Protein AF-A0A7V5NXI7-F1 (afdb_monomer_lite)

Foldseek 3Di:
DEFPLQLLQVLLVLLVVVLCVVPPPDDDDQQWQQQALPADPVRHDHVLVVSLVVLVVCLVCVVVPVVSVVVSCVSCPPYLCNPPDPSVSSLVLSVLSVVVSVVLVVVLVVLVVVLVVVVVPDDPVVVVNQQSVLVNVCSGGPRNVLSCVLLSNHPPPVDLRQKAFEAEAAPVNVVVVVVPVPPDPPPVCCVVPTDIDHLLVCLWCQPAQFWHADPLWIFGWFFFQCDQDDDSPDPDLGDFFKKKWKAAPAFGAIDIGGPDDLVPDADPPPRHSRIPMATAGAGSYIYTQRHDDIHNDPPDTDTFDADFKRKHDPFFWFAFLFLLFWIKGKDLWIKTKRKTCANQNQRKKAQSQAGGMHHADVVQHHDPCLVDFHFRSDDDPVSDTGPCNVPVVRIDGSYMHMDMFTEIKMKIWGAFPVSATAAQQQLQLLLLQLLLVLLCVVVVHDSLQKDWDWTWGDDPPGIHTMIMITGPDGSYSCRNLCCQVCVPSSSVSSLVLLCFPVNDQWDDPSHRDDPVCVSCSVSTGSVSNNVRCVRRVVNVSNPNDPLQCLVHPQKDFRRHQVVVVLVVVCSVQVFQEKEFEQEDADPPFALVQQPVLVVCLVSQVVVGAYEYEYEPVRLVPDDLNNLVSVVVQPPRHNYFYKYAPDQPVQATPNQKGWGMKTWHDPDQKIKIKTKIWNAVQLSGSHNNPSRHSPRTIIIDIDMDGNVRCDPPCVRIDTDDPCSSPPADVPDDDDDDDCQQPDDPVCNVVSVVVSCCVPPVPVVPPPD

Organism: NCBI:txid287478

Secondary structure (DSSP, 8-state):
---HHHHHHHHHHHHHHHHHHHHTTSSPPP-BHHHHHSPPTTSPPPHHHHHHHHHHHHHHTGGG-HHHHHHHHHHHTTSTTTTS-HHHHHHHHHHHHHHHHHHHHHHHHHHHHHHHHHHHS-GGGHHHHHHHHHHHHHHHSSBHHHHHHHTTSS-STTS-TTEEEEE---HHHHHHHHH-TTS-S-TTTGGGGS-EEEHHHHHHHSSTT-EEEETTEEEEEEEE---SSS-TT----PPP--EEEEEETTT--EEEEES--GGG---TTT----EEEEEEE--S-EEE-TTS--B---SS---PPP-PPEEE--PPPEE-SSTTTEEEEEEEEEEEEEEE--TTSS-EEEETTT-BEEE--TTSPPPGGGTS--B-SS--TT-PBPGGGS-GGGEEEEEEEEEEEEEEEEEEEEB-TTS-B---HHHHHHHHHHHHHHHHHHHT--GGGEEEEEEEEEETTEEEEEEEEEESSTT--SSGGGGGSSHHHHHHHHHHHHH-TT--SS--TTTT--TGGGGGGGG--HHHHHHHHHHTTHHHHHSPPGGG-TTGGG-EEE-S-HHHHHHHHHHHHT--EEEEEE----TT--GGGSHHHHHHHHHHHTT-EEEEEEEHHHHTT--HHHHHHHHTTTT-TTEEEEEES-GGGGBPSTT-EEEEEEEEEETTEEEEEEEEES-SGGGSSSTTTT--SSS-EEEEEEEEEGGG---TTTTEEEPPHHHH----TT------SSTT-S-GGGHHHHHHHHHHHH-TTGGGTT-

InterPro domains:
  IPR018973 MrfA-like Zn-binding domain [PF09369] (432-512)

Structure (mmCIF, N/CA/C/O backbone):
data_AF-A0A7V5NXI7-F1
#
_entry.id   AF-A0A7V5NXI7-F1
#
loop_
_atom_site.group_PDB
_atom_site.id
_atom_site.type_symbol
_atom_site.label_atom_id
_atom_site.label_alt_id
_atom_site.label_comp_id
_atom_site.label_asym_id
_atom_site.label_entity_id
_atom_site.label_seq_id
_atom_site.pdbx_PDB_ins_code
_atom_site.Cartn_x
_atom_site.Cartn_y
_atom_site.Cartn_z
_atom_site.occupancy
_atom_site.B_iso_or_equiv
_atom_site.auth_seq_id
_atom_site.auth_comp_id
_atom_site.auth_asym_id
_atom_site.auth_atom_id
_atom_site.pdbx_PDB_model_num
ATOM 1 N N . MET A 1 1 ? -18.421 13.833 -3.393 1.00 60.31 1 MET A N 1
ATOM 2 C CA . MET A 1 1 ? -17.112 13.139 -3.514 1.00 60.31 1 MET A CA 1
ATOM 3 C C . MET A 1 1 ? -16.851 12.331 -2.242 1.00 60.31 1 MET A C 1
ATOM 5 O O . MET A 1 1 ? -16.930 12.911 -1.161 1.00 60.31 1 MET A O 1
ATOM 9 N N . ASN A 1 2 ? -16.578 11.024 -2.355 1.00 71.62 2 ASN A N 1
ATOM 10 C CA . ASN A 1 2 ? -16.593 10.089 -1.209 1.00 71.62 2 ASN A CA 1
ATOM 11 C C . ASN A 1 2 ? -15.215 9.820 -0.570 1.00 71.62 2 ASN A C 1
ATOM 13 O O . ASN A 1 2 ? -15.141 9.199 0.485 1.00 71.62 2 ASN A O 1
ATOM 17 N N . SER A 1 3 ? -14.119 10.310 -1.160 1.00 82.69 3 SER A N 1
ATOM 18 C CA . SER A 1 3 ? -12.773 10.157 -0.593 1.00 82.69 3 SER A CA 1
ATOM 19 C C . SER A 1 3 ? -12.417 11.316 0.342 1.00 82.69 3 SER A C 1
ATOM 21 O O . SER A 1 3 ? -12.183 12.439 -0.103 1.00 82.69 3 SER A O 1
ATOM 23 N N . ALA A 1 4 ? -12.333 11.038 1.647 1.00 83.06 4 ALA A N 1
ATOM 24 C CA . ALA A 1 4 ? -11.849 12.006 2.634 1.00 83.06 4 ALA A CA 1
ATOM 25 C C . ALA A 1 4 ? -10.380 12.429 2.400 1.00 83.06 4 ALA A C 1
ATOM 27 O O . ALA A 1 4 ? -10.114 13.629 2.494 1.00 83.06 4 ALA A O 1
ATOM 28 N N . PRO A 1 5 ? -9.436 11.515 2.069 1.00 86.06 5 PRO A N 1
ATOM 29 C CA . PRO A 1 5 ? -8.052 11.891 1.772 1.00 86.06 5 PRO A CA 1
ATOM 30 C C . PRO A 1 5 ? -7.919 12.927 0.654 1.00 86.06 5 PRO A C 1
ATOM 32 O O . PRO A 1 5 ? -7.167 13.886 0.806 1.00 86.06 5 PRO A O 1
ATOM 35 N N . ILE A 1 6 ? -8.677 12.788 -0.439 1.00 88.06 6 ILE A N 1
ATOM 36 C CA . ILE A 1 6 ? -8.601 13.737 -1.559 1.00 88.06 6 ILE A CA 1
ATOM 37 C C . ILE A 1 6 ? -9.054 15.135 -1.111 1.00 88.06 6 ILE A C 1
ATOM 39 O O . ILE A 1 6 ? -8.330 16.102 -1.341 1.00 88.06 6 ILE A O 1
ATOM 43 N N . VAL A 1 7 ? -10.195 15.256 -0.414 1.00 89.94 7 VAL A N 1
ATOM 44 C CA . VAL A 1 7 ? -10.664 16.566 0.090 1.00 89.94 7 VAL A CA 1
ATOM 45 C C . VAL A 1 7 ? -9.634 17.178 1.038 1.00 89.94 7 VAL A C 1
ATOM 47 O O . VAL A 1 7 ? -9.298 18.353 0.905 1.00 89.94 7 VAL A O 1
ATOM 50 N N . GLN A 1 8 ? -9.100 16.378 1.967 1.00 92.00 8 GLN A N 1
ATOM 51 C CA . GLN A 1 8 ? -8.109 16.845 2.933 1.00 92.00 8 GLN A CA 1
ATOM 52 C C . GLN A 1 8 ? -6.847 17.368 2.240 1.00 92.00 8 GLN A C 1
ATOM 54 O O . GLN A 1 8 ? -6.354 18.421 2.618 1.00 92.00 8 GLN A O 1
ATOM 59 N N . ARG A 1 9 ? -6.360 16.717 1.179 1.00 91.94 9 ARG A N 1
ATOM 60 C CA . ARG A 1 9 ? -5.198 17.203 0.414 1.00 91.94 9 ARG A CA 1
ATOM 61 C C . ARG A 1 9 ? -5.457 18.536 -0.280 1.00 91.94 9 ARG A C 1
ATOM 63 O O . ARG A 1 9 ? -4.569 19.382 -0.317 1.00 91.94 9 ARG A O 1
ATOM 70 N N . HIS A 1 10 ? -6.661 18.759 -0.807 1.00 92.38 10 HIS A N 1
ATOM 71 C CA . HIS A 1 10 ? -7.020 20.070 -1.355 1.00 92.38 10 HIS A CA 1
ATOM 72 C C . HIS A 1 10 ? -7.060 21.149 -0.266 1.00 92.38 10 HIS A C 1
ATOM 74 O O . HIS A 1 10 ? -6.598 22.263 -0.501 1.00 92.38 10 HIS A O 1
ATOM 80 N N . ILE A 1 11 ? -7.534 20.809 0.936 1.00 94.38 11 ILE A N 1
ATOM 81 C CA . ILE A 1 11 ? -7.480 21.705 2.099 1.00 94.38 11 ILE A CA 1
ATOM 82 C C . ILE A 1 11 ? -6.026 21.979 2.506 1.00 94.38 11 ILE A C 1
ATOM 84 O O . ILE A 1 11 ? -5.666 23.136 2.692 1.00 94.38 11 ILE A O 1
ATOM 88 N N . ASN A 1 12 ? -5.168 20.956 2.571 1.00 95.25 12 ASN A N 1
ATOM 89 C CA . ASN A 1 12 ? -3.738 21.110 2.853 1.00 95.25 12 ASN A CA 1
ATOM 90 C C . ASN A 1 12 ? -3.070 22.041 1.829 1.00 95.25 12 ASN A C 1
ATOM 92 O O . ASN A 1 12 ? -2.299 22.920 2.201 1.00 95.25 12 ASN A O 1
ATOM 96 N N . SER A 1 13 ? -3.401 21.882 0.543 1.00 93.81 13 SER A N 1
ATOM 97 C CA . SER A 1 13 ? -2.908 22.747 -0.532 1.00 93.81 13 SER A CA 1
ATOM 98 C C . SER A 1 13 ? -3.361 24.196 -0.362 1.00 93.81 13 SER A C 1
ATOM 100 O O . SER A 1 13 ? -2.557 25.100 -0.578 1.00 93.81 13 SER A O 1
ATOM 102 N N . LEU A 1 14 ? -4.623 24.424 0.022 1.00 94.31 14 LEU A N 1
ATOM 103 C CA . LEU A 1 14 ? -5.134 25.762 0.319 1.00 94.31 14 LEU A CA 1
ATOM 104 C C . LEU A 1 14 ? -4.359 26.376 1.491 1.00 94.31 14 LEU A C 1
ATOM 106 O O . LEU A 1 14 ? -3.807 27.461 1.338 1.00 94.31 14 LEU A O 1
ATOM 110 N N . LEU A 1 15 ? -4.236 25.652 2.607 1.00 94.25 15 LEU A N 1
ATOM 111 C CA . LEU A 1 15 ? -3.507 26.100 3.798 1.00 94.25 15 LEU A CA 1
ATOM 112 C C . LEU A 1 15 ? -2.055 26.463 3.480 1.00 94.25 15 LEU A C 1
ATOM 114 O O . LEU A 1 15 ? -1.596 27.540 3.849 1.00 94.25 15 LEU A O 1
ATOM 118 N N . LEU A 1 16 ? -1.346 25.597 2.752 1.00 92.75 16 LEU A N 1
ATOM 119 C CA . LEU A 1 16 ? 0.041 25.836 2.360 1.00 92.75 16 LEU A CA 1
ATOM 120 C C . LEU A 1 16 ? 0.169 27.055 1.437 1.00 92.75 16 LEU A C 1
ATOM 122 O O . LEU A 1 16 ? 1.094 27.848 1.593 1.00 92.75 16 LEU A O 1
ATOM 126 N N . SER A 1 17 ? -0.773 27.234 0.506 1.00 90.75 17 SER A N 1
ATOM 127 C CA . SER A 1 17 ? -0.785 28.400 -0.383 1.00 90.75 17 SER A CA 1
ATOM 128 C C . SER A 1 17 ? -1.027 29.710 0.370 1.00 90.75 17 SER A C 1
ATOM 130 O O . SER A 1 17 ? -0.357 30.700 0.085 1.00 90.75 17 SER A O 1
ATOM 132 N N . THR A 1 18 ? -1.928 29.709 1.359 1.00 90.38 18 THR A N 1
ATOM 133 C CA . THR A 1 18 ? -2.199 30.872 2.212 1.00 90.38 18 THR A CA 1
ATOM 134 C C . THR A 1 18 ? -0.989 31.199 3.079 1.00 90.38 18 THR A C 1
ATOM 136 O O . THR A 1 18 ? -0.551 32.342 3.095 1.00 90.38 18 THR A O 1
ATOM 139 N N . PHE A 1 19 ? -0.383 30.193 3.713 1.00 89.94 19 PHE A N 1
ATOM 140 C CA . PHE A 1 19 ? 0.836 30.378 4.498 1.00 89.94 19 PHE A CA 1
ATOM 141 C C . PHE A 1 19 ? 1.984 30.963 3.670 1.00 89.94 19 PHE A C 1
ATOM 143 O O . PHE A 1 19 ? 2.646 31.901 4.108 1.00 89.94 19 PHE A O 1
ATOM 150 N N . PHE A 1 20 ? 2.214 30.445 2.458 1.00 88.00 20 PHE A N 1
ATOM 151 C CA . PHE A 1 20 ? 3.233 31.012 1.580 1.00 88.00 20 PHE A CA 1
ATOM 152 C C . PHE A 1 20 ? 2.898 32.449 1.183 1.00 88.00 20 PHE A C 1
ATOM 154 O O . PHE A 1 20 ? 3.796 33.278 1.185 1.00 88.00 20 PHE A O 1
ATOM 161 N N . ALA A 1 21 ? 1.638 32.782 0.897 1.00 84.62 21 ALA A N 1
ATOM 162 C CA . ALA A 1 21 ? 1.261 34.165 0.611 1.00 84.62 21 ALA A CA 1
ATOM 163 C C . ALA A 1 21 ? 1.558 35.116 1.790 1.00 84.62 21 ALA A C 1
ATOM 165 O O . ALA A 1 21 ? 2.039 36.223 1.553 1.00 84.62 21 ALA A O 1
ATOM 166 N N . ASP A 1 22 ? 1.336 34.666 3.030 1.00 77.94 22 ASP A N 1
ATOM 167 C CA . ASP A 1 22 ? 1.580 35.445 4.251 1.00 77.94 22 ASP A CA 1
ATOM 168 C C . ASP A 1 22 ? 3.081 35.603 4.576 1.00 77.94 22 ASP A C 1
ATOM 170 O O . ASP A 1 22 ? 3.502 36.661 5.039 1.00 77.94 22 ASP A O 1
ATOM 174 N N . GLU A 1 23 ? 3.912 34.580 4.330 1.00 73.56 23 GLU A N 1
ATOM 175 C CA . GLU A 1 23 ? 5.368 34.652 4.564 1.00 73.56 23 GLU A CA 1
ATOM 176 C C . GLU A 1 23 ? 6.140 35.420 3.474 1.00 73.56 23 GLU A C 1
ATOM 178 O O . GLU A 1 23 ? 7.258 35.877 3.721 1.00 73.56 23 GLU A O 1
ATOM 183 N N . LEU A 1 24 ? 5.597 35.546 2.258 1.00 61.09 24 LEU A N 1
ATOM 184 C CA . LEU A 1 24 ? 6.344 35.962 1.060 1.00 61.09 24 LEU A CA 1
ATOM 185 C C . LEU A 1 24 ? 6.370 37.476 0.784 1.00 61.09 24 LEU A C 1
ATOM 187 O O . LEU A 1 24 ? 6.467 37.889 -0.374 1.00 61.09 24 LEU A O 1
ATOM 191 N N . SER A 1 25 ? 6.360 38.331 1.809 1.00 55.41 25 SER A N 1
ATOM 192 C CA . SER A 1 25 ? 6.561 39.771 1.586 1.00 55.41 25 SER A CA 1
ATOM 193 C C . SER A 1 25 ? 8.012 40.149 1.252 1.00 55.41 25 SER A C 1
ATOM 195 O O . SER A 1 25 ? 8.234 41.226 0.703 1.00 55.41 25 SER A O 1
ATOM 197 N N . GLU A 1 26 ? 9.006 39.290 1.518 1.00 50.06 26 GLU A N 1
ATOM 198 C CA . GLU A 1 26 ? 10.421 39.613 1.296 1.00 50.06 26 GLU A CA 1
ATOM 199 C C . GLU A 1 26 ? 11.259 38.368 0.885 1.00 50.06 26 GLU A C 1
ATOM 201 O O . GLU A 1 26 ? 11.356 37.405 1.635 1.00 50.06 26 GLU A O 1
ATOM 206 N N . HIS A 1 27 ? 11.954 38.442 -0.266 1.00 53.38 27 HIS A N 1
ATOM 207 C CA . HIS A 1 27 ? 13.027 37.546 -0.783 1.00 53.38 27 HIS A CA 1
ATOM 208 C C . HIS A 1 27 ? 12.652 36.326 -1.660 1.00 53.38 27 HIS A C 1
ATOM 210 O O . HIS A 1 27 ? 11.564 35.760 -1.607 1.00 53.38 27 HIS A O 1
ATOM 216 N N . SER A 1 28 ? 13.604 35.932 -2.529 1.00 56.75 28 SER A N 1
ATOM 217 C CA . SER A 1 28 ? 13.435 34.870 -3.531 1.00 56.75 28 SER A CA 1
ATOM 218 C C . SER A 1 28 ? 13.247 33.497 -2.880 1.00 56.75 28 SER A C 1
ATOM 220 O O . SER A 1 28 ? 14.120 33.000 -2.167 1.00 56.75 28 SER A O 1
ATOM 222 N N . PHE A 1 29 ? 12.120 32.866 -3.176 1.00 66.88 29 PHE A N 1
ATOM 223 C CA . PHE A 1 29 ? 11.694 31.602 -2.598 1.00 66.88 29 PHE A CA 1
ATOM 224 C C . PHE A 1 29 ? 12.318 30.398 -3.320 1.00 66.88 29 PHE A C 1
ATOM 226 O O . PHE A 1 29 ? 12.102 30.204 -4.516 1.00 66.88 29 PHE A O 1
ATOM 233 N N . ARG A 1 30 ? 13.077 29.563 -2.596 1.00 74.94 30 ARG A N 1
ATOM 234 C CA . ARG A 1 30 ? 13.494 28.236 -3.082 1.00 74.94 30 ARG A CA 1
ATOM 235 C C . ARG A 1 30 ? 12.478 27.184 -2.641 1.00 74.94 30 ARG A C 1
ATOM 237 O O . ARG A 1 30 ? 12.308 26.967 -1.443 1.00 74.94 30 ARG A O 1
ATOM 244 N N . LEU A 1 31 ? 11.830 26.545 -3.616 1.00 84.81 31 LEU A N 1
ATOM 245 C CA . LEU A 1 31 ? 10.908 25.410 -3.454 1.00 84.81 31 LEU A CA 1
ATOM 246 C C . LEU A 1 31 ? 11.670 24.081 -3.338 1.00 84.81 31 LEU A C 1
ATOM 248 O O . LEU A 1 31 ? 11.368 23.113 -4.031 1.00 84.81 31 LEU A O 1
ATOM 252 N N . GLU A 1 32 ? 12.687 24.058 -2.486 1.00 89.94 32 GLU A N 1
ATOM 253 C CA . GLU A 1 32 ? 13.523 22.884 -2.233 1.00 89.94 32 GLU A CA 1
ATOM 254 C C . GLU A 1 32 ? 13.180 22.312 -0.853 1.00 89.94 32 GLU A C 1
ATOM 256 O O . GLU A 1 32 ? 12.932 23.066 0.092 1.00 89.94 32 GLU A O 1
ATOM 261 N N . THR A 1 33 ? 13.151 20.987 -0.730 1.00 89.06 33 THR A N 1
ATOM 262 C CA . THR A 1 33 ? 12.839 20.266 0.519 1.00 89.06 33 THR A CA 1
ATOM 263 C C . THR A 1 33 ? 13.752 20.677 1.675 1.00 89.06 33 THR A C 1
ATOM 265 O O . THR A 1 33 ? 13.262 20.950 2.768 1.00 89.06 33 THR A O 1
ATOM 268 N N . GLY A 1 34 ? 15.057 20.822 1.437 1.00 89.81 34 GLY A N 1
ATOM 269 C CA . GLY A 1 34 ? 16.029 21.268 2.436 1.00 89.81 34 GLY A CA 1
ATOM 270 C C . GLY A 1 34 ? 15.713 22.666 2.968 1.00 89.81 34 GLY A C 1
ATOM 271 O O . GLY A 1 34 ? 15.682 22.867 4.175 1.00 89.81 34 GLY A O 1
ATOM 272 N N . ALA A 1 35 ? 15.358 23.608 2.089 1.00 89.06 35 ALA A N 1
ATOM 273 C CA . ALA A 1 35 ? 14.967 24.965 2.485 1.00 89.06 35 ALA A CA 1
ATOM 274 C C . ALA A 1 35 ? 13.630 25.025 3.252 1.00 89.06 35 ALA A C 1
ATOM 276 O O . ALA A 1 35 ? 13.299 26.056 3.843 1.00 89.06 35 ALA A O 1
ATOM 277 N N . PHE A 1 36 ? 12.829 23.958 3.206 1.00 91.31 36 PHE A N 1
ATOM 278 C CA . PHE A 1 36 ? 11.552 23.867 3.907 1.00 91.31 36 PHE A CA 1
ATOM 279 C C . PHE A 1 36 ? 11.674 23.142 5.253 1.00 91.31 36 PHE A C 1
ATOM 281 O O . PHE A 1 36 ? 11.194 23.653 6.269 1.00 91.31 36 PHE A O 1
ATOM 288 N N . PHE A 1 37 ? 12.327 21.978 5.266 1.00 92.81 37 PHE A N 1
ATOM 289 C CA . PHE A 1 37 ? 12.443 21.115 6.440 1.00 92.81 37 PHE A CA 1
ATOM 290 C C . PHE A 1 37 ? 13.650 21.453 7.322 1.00 92.81 37 PHE A C 1
ATOM 292 O O . PHE A 1 37 ? 13.573 21.259 8.530 1.00 92.81 37 PHE A O 1
ATOM 299 N N . LEU A 1 38 ? 14.752 21.998 6.805 1.00 90.50 38 LEU A N 1
ATOM 300 C CA . LEU A 1 38 ? 15.907 22.334 7.648 1.00 90.50 38 LEU A CA 1
ATOM 301 C C . LEU A 1 38 ? 15.791 23.753 8.243 1.00 90.50 38 LEU A C 1
ATOM 303 O O . LEU A 1 38 ? 15.108 24.612 7.676 1.00 90.50 38 LEU A O 1
ATOM 307 N N . PRO A 1 39 ? 16.408 24.011 9.413 1.00 86.25 39 PRO A N 1
ATOM 308 C CA . PRO A 1 39 ? 16.569 25.366 9.942 1.00 86.25 39 PRO A CA 1
ATOM 309 C C . PRO A 1 39 ? 17.370 26.256 8.980 1.00 86.25 39 PRO A C 1
ATOM 311 O O . PRO A 1 39 ? 18.215 25.764 8.233 1.00 86.25 39 PRO A O 1
ATOM 314 N N . GLY A 1 40 ? 17.117 27.567 9.008 1.00 76.69 40 GLY A N 1
ATOM 315 C CA . GLY A 1 40 ? 17.905 28.531 8.230 1.00 76.69 40 GLY A CA 1
ATOM 316 C C . GLY A 1 40 ? 19.307 28.747 8.814 1.00 76.69 40 GLY A C 1
ATOM 317 O O . GLY A 1 40 ? 19.522 28.510 10.002 1.00 76.69 40 GLY A O 1
ATOM 318 N N . GLU A 1 41 ? 20.243 29.253 8.001 1.00 67.06 41 GLU A N 1
ATOM 319 C CA . GLU A 1 41 ? 21.635 29.532 8.417 1.00 67.06 41 GLU A CA 1
ATOM 320 C C . GLU A 1 41 ? 21.725 30.506 9.610 1.00 67.06 41 GLU A C 1
ATOM 322 O O . GLU A 1 41 ? 22.623 30.387 10.439 1.00 67.06 41 GLU A O 1
ATOM 327 N N . ASP A 1 42 ? 20.738 31.394 9.767 1.00 68.50 42 ASP A N 1
ATOM 328 C CA . ASP A 1 42 ? 20.648 32.367 10.867 1.00 68.50 42 ASP A CA 1
ATOM 329 C C . ASP A 1 42 ? 20.079 31.782 12.181 1.00 68.50 42 ASP A C 1
ATOM 331 O O . ASP A 1 42 ? 19.709 32.525 13.092 1.00 68.50 42 ASP A O 1
ATOM 335 N N . GLY A 1 43 ? 19.926 30.456 12.286 1.00 67.19 43 GLY A N 1
ATOM 336 C CA . GLY A 1 43 ? 19.326 29.796 13.455 1.00 67.19 43 GLY A CA 1
ATOM 337 C C . GLY A 1 43 ? 17.802 29.949 13.558 1.00 67.19 43 GLY A C 1
ATOM 338 O O . GLY A 1 43 ? 17.214 29.629 14.591 1.00 67.19 43 GLY A O 1
ATOM 339 N N . GLN A 1 44 ? 17.144 30.429 12.497 1.00 75.00 44 GLN A N 1
ATOM 340 C CA . GLN A 1 44 ? 15.683 30.496 12.416 1.00 75.00 44 GLN A CA 1
ATOM 341 C C . GLN A 1 44 ? 15.060 29.095 12.360 1.00 75.00 44 GLN A C 1
ATOM 343 O O . GLN A 1 44 ? 15.616 28.175 11.750 1.00 75.00 44 GLN A O 1
ATOM 348 N N . SER A 1 45 ? 13.864 28.946 12.940 1.00 83.75 45 SER A N 1
ATOM 349 C CA . SER A 1 45 ? 13.085 27.712 12.829 1.00 83.75 45 SER A CA 1
ATOM 350 C C . SER A 1 45 ? 12.791 27.370 11.363 1.00 83.75 45 SER A C 1
ATOM 352 O O . SER A 1 45 ? 12.640 28.247 10.503 1.00 83.75 45 SER A O 1
ATOM 354 N N . SER A 1 46 ? 12.718 26.070 11.070 1.00 89.38 46 SER A N 1
ATOM 355 C CA . SER A 1 46 ? 12.386 25.585 9.728 1.00 89.38 46 SER A CA 1
ATOM 356 C C . SER A 1 46 ? 11.028 26.127 9.270 1.00 89.38 46 SER A C 1
ATOM 358 O O . SER A 1 46 ? 10.139 26.407 10.082 1.00 89.38 46 SER A O 1
ATOM 360 N N . ARG A 1 47 ? 10.832 26.263 7.955 1.00 89.81 47 ARG A N 1
ATOM 361 C CA . ARG A 1 47 ? 9.528 26.679 7.407 1.00 89.81 47 ARG A CA 1
ATOM 362 C C . ARG A 1 47 ? 8.437 25.665 7.727 1.00 89.81 47 ARG A C 1
ATOM 364 O O . ARG A 1 47 ? 7.318 26.072 8.011 1.00 89.81 47 ARG A O 1
ATOM 371 N N . ALA A 1 48 ? 8.770 24.373 7.754 1.00 91.69 48 ALA A N 1
ATOM 372 C CA . ALA A 1 48 ? 7.863 23.330 8.220 1.00 91.69 48 ALA A CA 1
ATOM 373 C C . ALA A 1 48 ? 7.358 23.633 9.639 1.00 91.69 48 ALA A C 1
ATOM 375 O O . ALA A 1 48 ? 6.150 23.671 9.863 1.00 91.69 48 ALA A O 1
ATOM 376 N N . LYS A 1 49 ? 8.257 23.958 10.580 1.00 89.75 49 LYS A N 1
ATOM 377 C CA . LYS A 1 49 ? 7.869 24.312 11.951 1.00 89.75 49 LYS A CA 1
ATOM 378 C C . LYS A 1 49 ? 7.036 25.596 12.002 1.00 89.75 49 LYS A C 1
ATOM 380 O O . LYS A 1 49 ? 6.005 25.620 12.665 1.00 89.75 49 LYS A O 1
ATOM 385 N N . ARG A 1 50 ? 7.413 26.627 11.239 1.00 90.38 50 ARG A N 1
ATOM 386 C CA . ARG A 1 50 ? 6.632 27.873 11.134 1.00 90.38 50 ARG A CA 1
ATOM 387 C C . ARG A 1 50 ? 5.225 27.654 10.577 1.00 90.38 50 ARG A C 1
ATOM 389 O O . ARG A 1 50 ? 4.285 28.261 11.085 1.00 90.38 50 ARG A O 1
ATOM 396 N N . PHE A 1 51 ? 5.068 26.773 9.589 1.00 92.00 51 PHE A N 1
ATOM 397 C CA . PHE A 1 51 ? 3.762 26.378 9.059 1.00 92.00 51 PHE A CA 1
ATOM 398 C C . PHE A 1 51 ? 2.916 25.657 10.114 1.00 92.00 51 PHE A C 1
ATOM 400 O O . PHE A 1 51 ? 1.727 25.948 10.237 1.00 92.00 51 PHE A O 1
ATOM 407 N N . LEU A 1 52 ? 3.512 24.742 10.889 1.00 90.44 52 LEU A N 1
ATOM 408 C CA . LEU A 1 52 ? 2.814 24.045 11.977 1.00 90.44 52 LEU A CA 1
ATOM 409 C C . LEU A 1 52 ? 2.313 25.040 13.033 1.00 90.44 52 LEU A C 1
ATOM 411 O O . LEU A 1 52 ? 1.138 25.002 13.397 1.00 90.44 52 LEU A O 1
ATOM 415 N N . ASP A 1 53 ? 3.169 25.974 13.452 1.00 88.44 53 ASP A N 1
ATOM 416 C CA . ASP A 1 53 ? 2.815 27.007 14.430 1.00 88.44 53 ASP A CA 1
ATOM 417 C C . ASP A 1 53 ? 1.769 27.992 13.863 1.00 88.44 53 ASP A C 1
ATOM 419 O O . ASP A 1 53 ? 0.913 28.499 14.588 1.00 88.44 53 ASP A O 1
ATOM 423 N N . TRP A 1 54 ? 1.813 28.280 12.555 1.00 90.50 54 TRP A N 1
ATOM 424 C CA . TRP A 1 54 ? 0.788 29.072 11.867 1.00 90.50 54 TRP A CA 1
ATOM 425 C C . TRP A 1 54 ? -0.559 28.343 11.842 1.00 90.50 54 TRP A C 1
ATOM 427 O O . TRP A 1 54 ? -1.567 28.941 12.213 1.00 90.50 54 TRP A O 1
ATOM 437 N N . CYS A 1 55 ? -0.581 27.050 11.506 1.00 90.44 55 CYS A N 1
ATOM 438 C CA . CYS A 1 55 ? -1.798 26.237 11.538 1.00 90.44 55 CYS A CA 1
ATOM 439 C C . CYS A 1 55 ? -2.438 26.231 12.930 1.00 90.44 55 CYS A C 1
ATOM 441 O O . CYS A 1 55 ? -3.654 26.354 13.034 1.00 90.44 55 CYS A O 1
ATOM 443 N N . GLU A 1 56 ? -1.636 26.129 13.991 1.00 86.06 56 GLU A N 1
ATOM 444 C CA . GLU A 1 56 ? -2.126 26.160 15.371 1.00 86.06 56 GLU A CA 1
ATOM 445 C C . GLU A 1 56 ? -2.817 27.492 15.706 1.00 86.06 56 GLU A C 1
ATOM 447 O O . GLU A 1 56 ? -3.946 27.498 16.201 1.00 86.06 56 GLU A O 1
ATOM 452 N N . ARG A 1 57 ? -2.194 28.626 15.354 1.00 86.12 57 ARG A N 1
ATOM 453 C CA . ARG A 1 57 ? -2.787 29.961 15.554 1.00 86.12 57 ARG A CA 1
ATOM 454 C C . ARG A 1 57 ? -4.087 30.141 14.770 1.00 86.12 57 ARG A C 1
ATOM 456 O O . ARG A 1 57 ? -5.079 30.613 15.323 1.00 86.12 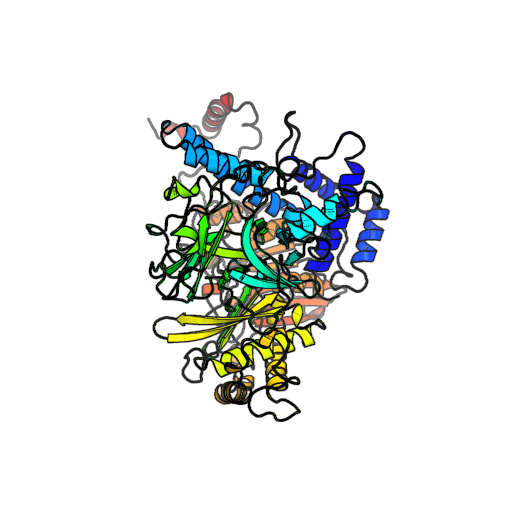57 ARG A O 1
ATOM 463 N N . VAL A 1 58 ? -4.096 29.739 13.499 1.00 86.19 58 VAL A N 1
ATOM 464 C CA . VAL A 1 58 ? -5.271 29.857 12.622 1.00 86.19 58 VAL A CA 1
ATOM 465 C C . VAL A 1 58 ? -6.394 28.916 13.065 1.00 86.19 58 VAL A C 1
ATOM 467 O O . VAL A 1 58 ? -7.565 29.274 12.981 1.00 86.19 58 VAL A O 1
ATOM 470 N N . ALA A 1 59 ? -6.074 27.722 13.571 1.00 82.31 59 ALA A N 1
ATOM 471 C CA . ALA A 1 59 ? -7.072 26.795 14.099 1.00 82.31 59 ALA A CA 1
ATOM 472 C C . ALA A 1 59 ? -7.740 27.320 15.379 1.00 82.31 59 ALA A C 1
ATOM 474 O O . ALA A 1 59 ? -8.939 27.098 15.560 1.00 82.31 59 ALA A O 1
ATOM 475 N N . ALA A 1 60 ? -6.987 28.020 16.237 1.00 78.12 60 ALA A N 1
ATOM 476 C CA . ALA A 1 60 ? -7.506 28.636 17.457 1.00 78.12 60 ALA A CA 1
ATOM 477 C C . ALA A 1 60 ? -8.433 29.828 17.163 1.00 78.12 60 ALA A C 1
ATOM 479 O O . ALA A 1 60 ? -9.473 29.965 17.806 1.00 78.12 60 ALA A O 1
ATOM 480 N N . ASN A 1 61 ? -8.095 30.639 16.154 1.00 79.38 61 ASN A N 1
ATOM 481 C CA . ASN A 1 61 ? -8.815 31.865 15.800 1.00 79.38 61 ASN A CA 1
ATOM 482 C C . ASN A 1 61 ? -9.295 31.850 14.339 1.00 79.38 61 ASN A C 1
ATOM 484 O O . ASN A 1 61 ? -9.050 32.788 13.582 1.00 79.38 61 ASN A O 1
ATOM 488 N N . SER A 1 62 ? -9.986 30.789 13.908 1.00 66.50 62 SER A N 1
ATOM 489 C CA . SER A 1 62 ? -10.373 30.638 12.492 1.00 66.50 62 SER A CA 1
ATOM 490 C C . SER A 1 62 ? -11.232 31.793 11.964 1.00 66.50 62 SER A C 1
ATOM 492 O O . SER A 1 62 ? -11.160 32.120 10.782 1.00 66.50 62 SER A O 1
ATOM 494 N N . SER A 1 63 ? -11.992 32.438 12.852 1.00 68.31 63 SER A N 1
ATOM 495 C CA . SER A 1 63 ? -12.829 33.607 12.563 1.00 68.31 63 SER A CA 1
ATOM 496 C C . SER A 1 63 ? -12.038 34.834 12.087 1.00 68.31 63 SER A C 1
ATOM 498 O O . SER A 1 63 ? -12.601 35.688 11.404 1.00 68.31 63 SER A O 1
ATOM 500 N N . ASP A 1 64 ? -10.743 34.918 12.413 1.00 73.75 64 ASP A N 1
ATOM 501 C CA . ASP A 1 64 ? -9.866 36.027 12.015 1.00 73.75 64 ASP A CA 1
ATOM 502 C C . ASP A 1 64 ? -9.365 35.881 10.562 1.00 73.75 64 ASP A C 1
ATOM 504 O O . ASP A 1 64 ? -8.794 36.815 9.999 1.00 73.75 64 ASP A O 1
ATOM 508 N N . HIS A 1 65 ? -9.630 34.735 9.915 1.00 78.81 65 HIS A N 1
ATOM 509 C CA . HIS A 1 65 ? -9.242 34.432 8.533 1.00 78.81 65 HIS A CA 1
ATOM 510 C C . HIS A 1 65 ? -10.462 34.072 7.654 1.00 78.81 65 HIS A C 1
ATOM 512 O O . HIS A 1 65 ? -10.577 32.940 7.169 1.00 78.81 65 HIS A O 1
ATOM 518 N N . PRO A 1 66 ? -11.374 35.027 7.379 1.00 82.75 66 PRO A N 1
ATOM 519 C CA . PRO A 1 66 ? -12.657 34.750 6.724 1.00 82.75 66 PRO A CA 1
ATOM 520 C C . PRO A 1 66 ? -12.524 34.197 5.296 1.00 82.75 66 PRO A C 1
ATOM 522 O O . PRO A 1 66 ? -13.347 33.391 4.866 1.00 82.75 66 PRO A O 1
ATOM 525 N N . GLU A 1 67 ? -11.495 34.596 4.545 1.00 85.62 67 GLU A N 1
ATOM 526 C CA . GLU A 1 67 ? -11.263 34.080 3.187 1.00 85.62 67 GLU A CA 1
ATOM 527 C C . GLU A 1 67 ? -10.785 32.622 3.193 1.00 85.62 67 GLU A C 1
ATOM 529 O O . GLU A 1 67 ? -11.218 31.821 2.361 1.00 85.62 67 GLU A O 1
ATOM 534 N N . LEU A 1 68 ? -9.961 32.245 4.175 1.00 87.50 68 LEU A N 1
ATOM 535 C CA . LEU A 1 68 ? -9.545 30.857 4.355 1.00 87.50 68 LEU A CA 1
ATOM 536 C C . LEU A 1 68 ? -10.740 29.984 4.749 1.00 87.50 68 LEU A C 1
ATOM 538 O O . LEU A 1 68 ? -10.927 28.905 4.188 1.00 87.50 68 LEU A O 1
ATOM 542 N N . GLU A 1 69 ? -11.581 30.461 5.668 1.00 87.31 69 GLU A N 1
ATOM 543 C CA . GLU A 1 69 ? -12.781 29.738 6.087 1.00 87.31 69 GLU A CA 1
ATOM 544 C C . GLU A 1 69 ? -13.761 29.527 4.923 1.00 87.31 69 GLU A C 1
ATOM 546 O O . GLU A 1 69 ? -14.246 28.409 4.725 1.00 87.31 69 GLU A O 1
ATOM 551 N N . LYS A 1 70 ? -13.984 30.553 4.088 1.00 89.62 70 LYS A N 1
ATOM 552 C CA . LYS A 1 70 ? -14.763 30.427 2.843 1.00 89.62 70 LYS A CA 1
ATOM 553 C C . LYS A 1 70 ? -14.162 29.388 1.897 1.00 89.62 70 LYS A C 1
ATOM 555 O O . LYS A 1 70 ? -14.900 28.563 1.358 1.00 89.62 70 LYS A O 1
ATOM 560 N N . GLY A 1 71 ? -12.841 29.404 1.707 1.00 92.12 71 GLY A N 1
ATOM 561 C CA . GLY A 1 71 ? -12.139 28.443 0.855 1.00 92.12 71 GLY A CA 1
ATOM 562 C C . GLY A 1 71 ? -12.288 27.002 1.350 1.00 92.12 71 GLY A C 1
ATOM 563 O O . GLY A 1 71 ? -12.666 26.118 0.581 1.00 92.12 71 GLY A O 1
ATOM 564 N N . VAL A 1 72 ? -12.082 26.763 2.650 1.00 91.81 72 VAL A N 1
ATOM 565 C CA . VAL A 1 72 ? -12.281 25.437 3.258 1.00 91.81 72 VAL A CA 1
ATOM 566 C C . VAL A 1 72 ? -13.742 25.000 3.149 1.00 91.81 72 VAL A C 1
ATOM 568 O O . VAL A 1 72 ? -14.008 23.844 2.818 1.00 91.81 72 VAL A O 1
ATOM 571 N N . HIS A 1 73 ? -14.696 25.910 3.375 1.00 90.25 73 HIS A N 1
ATOM 572 C CA . HIS A 1 73 ? -16.122 25.624 3.223 1.00 90.25 73 HIS A CA 1
ATOM 573 C C . HIS A 1 73 ? -16.469 25.197 1.791 1.00 90.25 73 HIS A C 1
ATOM 575 O O . HIS A 1 73 ? -17.159 24.197 1.600 1.00 90.25 73 HIS A O 1
ATOM 581 N N . ALA A 1 74 ? -15.958 25.912 0.785 1.00 92.50 74 ALA A N 1
ATOM 582 C CA . ALA A 1 74 ? -16.162 25.571 -0.619 1.00 92.50 74 ALA A CA 1
ATOM 583 C C . ALA A 1 74 ? -15.592 24.185 -0.967 1.00 92.50 74 ALA A C 1
ATOM 585 O O . ALA A 1 74 ? -16.251 23.413 -1.658 1.00 92.50 74 ALA A O 1
ATOM 586 N N . LEU A 1 75 ? -14.408 23.842 -0.446 1.00 92.50 75 LEU A N 1
ATOM 587 C CA . LEU A 1 75 ? -13.765 22.548 -0.698 1.00 92.50 75 LEU A CA 1
ATOM 588 C C . LEU A 1 75 ? -14.493 21.363 -0.050 1.00 92.50 75 LEU A C 1
ATOM 590 O O . LEU A 1 75 ? -14.482 20.266 -0.607 1.00 92.50 75 LEU A O 1
ATOM 594 N N . LYS A 1 76 ? -15.113 21.554 1.121 1.00 91.19 76 LYS A N 1
ATOM 595 C CA . LYS A 1 76 ? -15.819 20.468 1.822 1.00 91.19 76 LYS A CA 1
ATOM 596 C C . LYS A 1 76 ? -17.288 20.313 1.420 1.00 91.19 76 LYS A C 1
ATOM 598 O O . LYS A 1 76 ? -17.865 19.266 1.712 1.00 91.19 76 LYS A O 1
ATOM 603 N N . HIS A 1 77 ? -17.893 21.313 0.785 1.00 90.00 77 HIS A N 1
ATOM 604 C CA . HIS A 1 77 ? -19.306 21.301 0.399 1.00 90.00 77 HIS A CA 1
ATOM 605 C C . HIS A 1 77 ? -19.631 20.143 -0.567 1.00 90.00 77 HIS A C 1
ATOM 607 O O . HIS A 1 77 ? -18.957 19.969 -1.582 1.00 90.00 77 HIS A O 1
ATOM 613 N N . GLY A 1 78 ? -20.663 19.340 -0.278 1.00 82.81 78 GLY A N 1
ATOM 614 C CA . GLY A 1 78 ? -21.037 18.178 -1.097 1.00 82.81 78 GLY A CA 1
ATOM 615 C C . GLY A 1 78 ? -20.041 17.009 -1.025 1.00 82.81 78 GLY A C 1
ATOM 616 O O . GLY A 1 78 ? -19.981 16.153 -1.921 1.00 82.81 78 GLY A O 1
ATOM 617 N N . THR A 1 79 ? -19.211 16.970 0.021 1.00 86.75 79 THR A N 1
ATOM 618 C CA . THR A 1 79 ? -18.212 15.917 0.246 1.00 86.75 79 THR A CA 1
ATOM 619 C C . THR A 1 79 ? -18.427 15.213 1.581 1.00 86.75 79 THR A C 1
ATOM 621 O O . THR A 1 79 ? -19.119 15.709 2.467 1.00 86.75 79 THR A O 1
ATOM 624 N N . ILE A 1 80 ? -17.743 14.083 1.776 1.00 79.75 80 ILE A N 1
ATOM 625 C CA . ILE A 1 80 ? -17.735 13.355 3.055 1.00 79.75 80 ILE A CA 1
ATOM 626 C C . ILE A 1 80 ? -17.227 14.194 4.251 1.00 79.75 80 ILE A C 1
ATOM 628 O O . ILE A 1 80 ? -17.423 13.805 5.402 1.00 79.75 80 ILE A O 1
ATOM 632 N N . LEU A 1 81 ? -16.573 15.339 4.009 1.00 82.25 81 LEU A N 1
ATOM 633 C CA . LEU A 1 81 ? -16.062 16.234 5.053 1.00 82.25 81 LEU A CA 1
ATOM 634 C C . LEU A 1 81 ? -16.950 17.459 5.320 1.00 82.25 81 LEU A C 1
ATOM 636 O O . LEU A 1 81 ? -16.580 18.273 6.164 1.00 82.25 81 LEU A O 1
ATOM 640 N N . GLU A 1 82 ? -18.116 17.593 4.680 1.00 83.12 82 GLU A N 1
ATOM 641 C CA . GLU A 1 82 ? -19.000 18.764 4.816 1.00 83.12 82 GLU A CA 1
ATOM 642 C C . GLU A 1 82 ? -19.341 19.097 6.281 1.00 83.12 82 GLU A C 1
ATOM 644 O O . GLU A 1 82 ? -19.203 20.243 6.723 1.00 83.12 82 GLU A O 1
ATOM 649 N N . GLY A 1 83 ? -19.661 18.068 7.075 1.00 74.00 83 GLY A N 1
ATOM 650 C CA . GLY A 1 83 ? -19.968 18.188 8.505 1.00 74.00 83 GLY A CA 1
ATOM 651 C C . GLY A 1 83 ? -18.762 18.423 9.426 1.00 74.00 83 GLY A C 1
ATOM 652 O O . GLY A 1 83 ? -18.934 18.569 10.634 1.00 74.00 83 GLY A O 1
ATOM 653 N N . SER A 1 84 ? -17.530 18.456 8.907 1.00 77.56 84 SER A N 1
ATOM 654 C CA . SER A 1 84 ? -16.330 18.680 9.727 1.00 77.56 84 SER A CA 1
ATOM 655 C C . SER A 1 84 ? -16.108 20.170 10.017 1.00 77.56 84 SER A C 1
ATOM 657 O O . SER A 1 84 ? -16.238 21.014 9.128 1.00 77.56 84 SER A O 1
ATOM 659 N N . LYS A 1 85 ? -15.730 20.502 11.261 1.00 81.38 85 LYS A N 1
ATOM 660 C CA . LYS A 1 85 ? -15.299 21.859 11.651 1.00 81.38 85 LYS A CA 1
ATOM 661 C C . LYS A 1 85 ? -13.981 22.229 10.955 1.00 81.38 85 LYS A C 1
ATOM 663 O O . LYS A 1 85 ? -13.104 21.377 10.838 1.00 81.38 85 LYS A O 1
ATOM 668 N N . THR A 1 86 ? -13.821 23.493 10.563 1.00 85.44 86 THR A N 1
ATOM 669 C CA . THR A 1 86 ? -12.606 24.008 9.900 1.00 85.44 86 THR A CA 1
ATOM 670 C C . THR A 1 86 ? -11.351 23.781 10.744 1.00 85.44 86 THR A C 1
ATOM 672 O O . THR A 1 86 ? -10.388 23.202 10.249 1.00 85.44 86 THR A O 1
ATOM 675 N N . SER A 1 87 ? -11.390 24.110 12.039 1.00 81.94 87 SER A N 1
ATOM 676 C CA . SER A 1 87 ? -10.271 23.892 12.972 1.00 81.94 87 SER A CA 1
ATOM 677 C C . SER A 1 87 ? -9.797 22.436 13.014 1.00 81.94 87 SER A C 1
ATOM 679 O O . SER A 1 87 ? -8.601 22.163 12.999 1.00 81.94 87 SER A O 1
ATOM 681 N N . ARG A 1 88 ? -10.726 21.470 12.962 1.00 81.81 88 ARG A N 1
ATOM 682 C CA . ARG A 1 88 ? -10.392 20.039 12.889 1.00 81.81 88 ARG A CA 1
ATOM 683 C C . ARG A 1 88 ? -9.604 19.699 11.620 1.00 81.81 88 ARG A C 1
ATOM 685 O O . ARG A 1 88 ? -8.683 18.895 11.691 1.00 81.81 88 ARG A O 1
ATOM 692 N N . LEU A 1 89 ? -9.994 20.256 10.475 1.00 86.25 89 LEU A N 1
ATOM 693 C CA . LEU A 1 89 ? -9.344 19.992 9.185 1.00 86.25 89 LEU A CA 1
ATOM 694 C C . LEU A 1 89 ? -7.943 20.621 9.129 1.00 86.25 89 LEU A C 1
ATOM 696 O O . LEU A 1 89 ? -7.042 20.037 8.532 1.00 86.25 89 LEU A O 1
ATOM 700 N N . ILE A 1 90 ? -7.748 21.756 9.807 1.00 89.62 90 ILE A N 1
ATOM 701 C CA . ILE A 1 90 ? -6.435 22.391 9.984 1.00 89.62 90 ILE A CA 1
ATOM 702 C C . ILE A 1 90 ? -5.538 21.539 10.892 1.00 89.62 90 ILE A C 1
ATOM 704 O O . ILE A 1 90 ? -4.405 21.252 10.522 1.00 89.62 90 ILE A O 1
ATOM 708 N N . HIS A 1 91 ? -6.042 21.054 12.032 1.00 82.31 91 HIS A N 1
ATOM 709 C CA . HIS A 1 91 ? -5.273 20.150 12.900 1.00 82.31 91 HIS A CA 1
ATOM 710 C C . HIS A 1 91 ? -4.915 18.823 12.218 1.00 82.31 91 HIS A C 1
ATOM 712 O O . HIS A 1 91 ? -3.852 18.259 12.472 1.00 82.31 91 HIS A O 1
ATOM 718 N N . GLU A 1 92 ? -5.780 18.313 11.338 1.00 84.31 92 GLU A N 1
ATOM 719 C CA . GLU A 1 92 ? -5.456 17.140 10.524 1.00 84.31 92 GLU A CA 1
ATOM 720 C C . GLU A 1 92 ? -4.295 17.442 9.561 1.00 84.31 92 GLU A C 1
ATOM 722 O O . GLU A 1 92 ? -3.353 16.655 9.493 1.00 84.31 92 GLU A O 1
ATOM 727 N N . ALA A 1 93 ? -4.306 18.599 8.889 1.00 91.88 93 ALA A N 1
ATOM 728 C CA . ALA A 1 93 ? -3.194 19.046 8.046 1.00 91.88 93 ALA A CA 1
ATOM 729 C C . ALA A 1 93 ? -1.889 19.189 8.851 1.00 91.88 93 ALA A C 1
ATOM 731 O O . ALA A 1 93 ? -0.842 18.697 8.433 1.00 91.88 93 ALA A O 1
ATOM 732 N N . GLN A 1 94 ? -1.969 19.795 10.038 1.00 88.31 94 GLN A N 1
ATOM 733 C CA . GLN A 1 94 ? -0.847 19.946 10.964 1.00 88.31 94 GLN A CA 1
ATOM 734 C C . GLN A 1 94 ? -0.254 18.582 11.340 1.00 88.31 94 GLN A C 1
ATOM 736 O O . GLN A 1 94 ? 0.936 18.359 11.146 1.00 88.31 94 GLN A O 1
ATOM 741 N N . SER A 1 95 ? -1.083 17.632 11.789 1.00 82.56 95 SER A N 1
ATOM 742 C CA . SER A 1 95 ? -0.604 16.300 12.184 1.00 82.56 95 SER A CA 1
ATOM 743 C C . SER A 1 95 ? -0.035 15.496 11.010 1.00 82.56 95 SER A C 1
ATOM 745 O O . SER A 1 95 ? 0.852 14.663 11.206 1.00 82.56 95 SER A O 1
ATOM 747 N N . GLN A 1 96 ? -0.542 15.701 9.791 1.00 88.19 96 GLN A N 1
ATOM 748 C CA . GLN A 1 96 ? 0.010 15.067 8.592 1.00 88.19 96 GLN A CA 1
ATOM 749 C C . GLN A 1 96 ? 1.392 15.622 8.247 1.00 88.19 96 GLN A C 1
ATOM 751 O O . GLN A 1 96 ? 2.297 14.832 7.978 1.00 88.19 96 GLN A O 1
ATOM 756 N N . LEU A 1 97 ? 1.570 16.948 8.284 1.00 93.12 97 LEU A N 1
ATOM 757 C CA . LEU A 1 97 ? 2.864 17.555 7.985 1.00 93.12 97 LEU A CA 1
ATOM 758 C C . LEU A 1 97 ? 3.89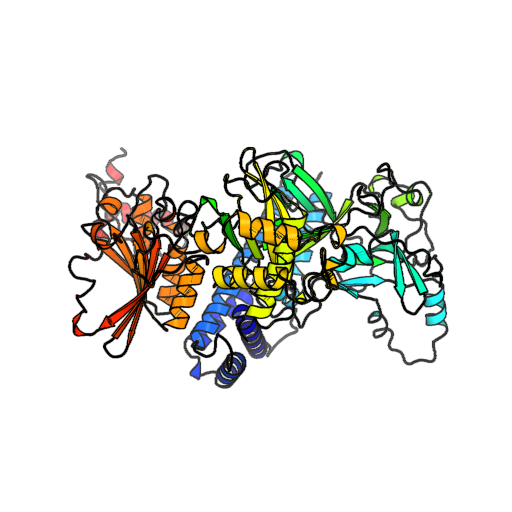2 17.297 9.090 1.00 93.12 97 LEU A C 1
ATOM 760 O O . LEU A 1 97 ? 5.045 17.054 8.772 1.00 93.12 97 LEU A O 1
ATOM 764 N N . GLU A 1 98 ? 3.487 17.298 10.358 1.00 89.00 98 GLU A N 1
ATOM 765 C CA . GLU A 1 98 ? 4.370 17.006 11.494 1.00 89.00 98 GLU A CA 1
ATOM 766 C C . GLU A 1 98 ? 5.022 15.627 11.350 1.00 89.00 98 GLU A C 1
ATOM 768 O O . GLU A 1 98 ? 6.243 15.514 11.358 1.00 89.00 98 GLU A O 1
ATOM 773 N N . LYS A 1 99 ? 4.228 14.587 11.066 1.00 84.06 99 LYS A N 1
ATOM 774 C CA . LYS A 1 99 ? 4.759 13.240 10.792 1.00 84.06 99 LYS A CA 1
ATOM 775 C C . LYS A 1 99 ? 5.697 13.205 9.592 1.00 84.06 99 LYS A C 1
ATOM 777 O O . LYS A 1 99 ? 6.645 12.421 9.568 1.00 84.06 99 LYS A O 1
ATOM 782 N N . LEU A 1 100 ? 5.382 13.980 8.555 1.00 89.31 100 LEU A N 1
ATOM 783 C CA . LEU A 1 100 ? 6.196 14.055 7.348 1.00 89.31 100 LEU A CA 1
ATOM 784 C C . LEU A 1 100 ? 7.540 14.725 7.662 1.00 89.31 100 LEU A C 1
ATOM 786 O O . LEU A 1 100 ? 8.568 14.172 7.285 1.00 89.31 100 LEU A O 1
ATOM 790 N N . ASP A 1 101 ? 7.538 15.841 8.398 1.00 90.38 101 ASP A N 1
ATOM 791 C CA . ASP A 1 101 ? 8.739 16.537 8.876 1.00 90.38 101 ASP A CA 1
ATOM 792 C C . ASP A 1 101 ? 9.592 15.617 9.762 1.00 90.38 101 ASP A C 1
ATOM 794 O O . ASP A 1 101 ? 10.782 15.471 9.504 1.00 90.38 101 ASP A O 1
ATOM 798 N N . GLU A 1 102 ? 8.992 14.914 10.728 1.00 87.06 102 GLU A N 1
ATOM 799 C CA . GLU A 1 102 ? 9.683 13.926 11.570 1.00 87.06 102 GLU A CA 1
ATOM 800 C C . GLU A 1 102 ? 10.345 12.819 10.738 1.00 87.06 102 GLU A C 1
ATOM 802 O O . GLU A 1 102 ? 11.529 12.531 10.907 1.00 87.06 102 GLU A O 1
ATOM 807 N N . THR A 1 103 ? 9.596 12.218 9.807 1.00 81.44 103 THR A N 1
ATOM 808 C CA . THR A 1 103 ? 10.092 11.113 8.970 1.00 81.44 103 THR A CA 1
ATOM 809 C C . THR A 1 103 ? 11.219 11.583 8.051 1.00 81.44 103 THR A C 1
ATOM 811 O O . THR A 1 103 ? 12.259 10.934 7.962 1.00 81.44 103 THR A O 1
ATOM 814 N N . TRP A 1 104 ? 11.038 12.730 7.393 1.00 89.12 104 TRP A N 1
ATOM 815 C CA . TRP A 1 104 ? 12.037 13.301 6.493 1.00 89.12 104 TRP A CA 1
ATOM 816 C C . TRP A 1 104 ? 13.303 13.704 7.259 1.00 89.12 104 TRP A C 1
ATOM 818 O O . TRP A 1 104 ? 14.411 13.412 6.821 1.00 89.12 104 TRP A O 1
ATOM 828 N N . ARG A 1 105 ? 13.175 14.315 8.444 1.00 88.62 105 ARG A N 1
ATOM 829 C CA . ARG A 1 105 ? 14.335 14.654 9.283 1.00 88.62 105 ARG A CA 1
ATOM 830 C C . ARG A 1 105 ? 15.072 13.425 9.777 1.00 88.62 105 ARG A C 1
ATOM 832 O O . ARG A 1 105 ? 16.293 13.461 9.820 1.00 88.62 105 ARG A O 1
ATOM 839 N N . LEU A 1 106 ? 14.360 12.360 10.140 1.00 80.50 106 LEU A N 1
ATOM 840 C CA . LEU A 1 106 ? 14.985 11.110 10.562 1.00 80.50 106 LEU A CA 1
ATOM 841 C C . LEU A 1 106 ? 15.783 10.480 9.412 1.00 80.50 106 LEU A C 1
ATOM 843 O O . LEU A 1 106 ? 16.926 10.082 9.606 1.00 80.50 106 LEU A O 1
ATOM 847 N N . GLU A 1 107 ? 15.214 10.444 8.203 1.00 78.12 107 GLU A N 1
ATOM 848 C CA . GLU A 1 107 ? 15.922 10.013 6.989 1.00 78.12 107 GLU A CA 1
ATOM 849 C C . GLU A 1 107 ? 17.185 10.863 6.742 1.00 78.12 107 GLU A C 1
ATOM 851 O O . GLU A 1 107 ? 18.255 10.315 6.474 1.00 78.12 107 GLU A O 1
ATOM 856 N N . HIS A 1 108 ? 17.087 12.188 6.897 1.00 85.56 108 HIS A N 1
ATOM 857 C CA . HIS A 1 108 ? 18.218 13.106 6.741 1.00 85.56 108 HIS A CA 1
ATOM 858 C C . HIS A 1 108 ? 19.282 12.901 7.828 1.00 85.56 108 HIS A C 1
ATOM 860 O O . HIS A 1 108 ? 20.474 12.896 7.527 1.00 85.56 108 HIS A O 1
ATOM 866 N N . GLN A 1 109 ? 18.864 12.722 9.083 1.00 83.19 109 GLN A N 1
ATOM 867 C CA . GLN A 1 109 ? 19.757 12.484 10.214 1.00 83.19 109 GLN A CA 1
ATOM 868 C C . GLN A 1 109 ? 20.529 11.180 10.024 1.00 83.19 109 GLN A C 1
ATOM 870 O O . GLN A 1 109 ? 21.746 11.189 10.135 1.00 83.19 109 GLN A O 1
ATOM 875 N N . ASN A 1 110 ? 19.852 10.102 9.621 1.00 71.31 110 ASN A N 1
ATOM 876 C CA . ASN A 1 110 ? 20.500 8.821 9.343 1.00 71.31 110 ASN A CA 1
ATOM 877 C C . ASN A 1 110 ? 21.576 8.943 8.251 1.00 71.31 110 ASN A C 1
ATOM 879 O O . ASN A 1 110 ? 22.648 8.358 8.381 1.00 71.31 110 ASN A O 1
ATOM 883 N N . LEU A 1 111 ? 21.314 9.705 7.180 1.00 71.19 111 LEU A N 1
ATOM 884 C CA . LEU A 1 111 ? 22.318 9.968 6.142 1.00 71.19 111 LEU A CA 1
ATOM 885 C C . LEU A 1 111 ? 23.478 10.824 6.667 1.00 71.19 111 LEU A C 1
ATOM 887 O O . LEU A 1 111 ? 24.627 10.578 6.307 1.00 71.19 111 LEU A O 1
ATOM 891 N N . SER A 1 112 ? 23.187 11.811 7.516 1.00 79.25 112 SER A N 1
ATOM 892 C CA . SER A 1 112 ? 24.203 12.659 8.142 1.00 79.25 112 SER A CA 1
ATOM 893 C C . SER A 1 112 ? 25.103 11.865 9.091 1.00 79.25 112 SER A C 1
ATOM 895 O O . SER A 1 112 ? 26.315 12.052 9.065 1.00 79.25 112 SER A O 1
ATOM 897 N N . ASP A 1 113 ? 24.532 10.968 9.895 1.00 76.88 113 ASP A N 1
ATOM 898 C CA . ASP A 1 113 ? 25.276 10.122 10.830 1.00 76.88 113 ASP A CA 1
ATOM 899 C C . ASP A 1 113 ? 26.185 9.146 10.070 1.00 76.88 113 ASP A C 1
ATOM 901 O O . ASP A 1 113 ? 27.372 9.054 10.374 1.00 76.88 113 ASP A O 1
ATOM 905 N N . GLN A 1 114 ? 25.669 8.512 9.006 1.00 70.88 114 GLN A N 1
ATOM 906 C CA . GLN A 1 114 ? 26.468 7.665 8.106 1.00 70.88 114 GLN A CA 1
ATOM 907 C C . GLN A 1 114 ? 27.617 8.439 7.452 1.00 70.88 114 GLN A C 1
ATOM 909 O O . GLN A 1 114 ? 28.719 7.915 7.289 1.00 70.88 114 GLN A O 1
ATOM 914 N N . LEU A 1 115 ? 27.369 9.692 7.058 1.00 73.19 115 LEU A N 1
ATOM 915 C CA . LEU A 1 115 ? 28.391 10.542 6.461 1.00 73.19 115 LEU A CA 1
ATOM 916 C C . LEU A 1 115 ? 29.515 10.857 7.458 1.00 73.19 115 LEU A C 1
ATOM 918 O O . LEU A 1 115 ? 30.685 10.824 7.081 1.00 73.19 115 LEU A O 1
ATOM 922 N N . GLU A 1 116 ? 29.182 11.176 8.709 1.00 80.69 116 GLU A N 1
ATOM 923 C CA . GLU A 1 116 ? 30.175 11.469 9.750 1.00 80.69 116 GLU A CA 1
ATOM 924 C C . GLU A 1 116 ? 30.963 10.220 10.172 1.00 80.69 116 GLU A C 1
ATOM 926 O O . GLU A 1 116 ? 32.185 10.294 10.321 1.00 80.69 116 GLU A O 1
ATOM 931 N N . GLU A 1 117 ? 30.304 9.063 10.271 1.00 76.94 117 GLU A N 1
ATOM 932 C CA . GLU A 1 117 ? 30.951 7.771 10.535 1.00 76.94 117 GLU A CA 1
ATOM 933 C C . GLU A 1 117 ? 32.014 7.462 9.466 1.00 76.94 117 GLU A C 1
ATOM 935 O O . GLU A 1 117 ? 33.188 7.275 9.793 1.00 76.94 117 GLU A O 1
ATOM 940 N N . LEU A 1 118 ? 31.657 7.566 8.181 1.00 71.50 118 LEU A N 1
ATOM 941 C CA . LEU A 1 118 ? 32.577 7.335 7.058 1.00 71.50 118 LEU A CA 1
ATOM 942 C C . LEU A 1 118 ? 33.697 8.375 6.937 1.00 71.50 118 LEU A C 1
ATOM 944 O O . LEU A 1 118 ? 34.774 8.069 6.430 1.00 71.50 118 LEU A O 1
ATOM 948 N N . LYS A 1 119 ? 33.485 9.618 7.387 1.00 75.25 119 LYS A N 1
ATOM 949 C CA . LYS A 1 119 ? 34.575 10.608 7.471 1.00 75.25 119 LYS A CA 1
ATOM 950 C C . LYS A 1 119 ? 35.584 10.251 8.561 1.00 75.25 119 LYS A C 1
ATOM 952 O O . LYS A 1 119 ? 36.757 10.611 8.433 1.00 75.25 119 LYS A O 1
ATOM 957 N N . SER A 1 120 ? 35.132 9.595 9.631 1.00 71.00 120 SER A N 1
ATOM 958 C CA . SER A 1 120 ? 35.971 9.205 10.766 1.00 71.00 120 SER A CA 1
ATOM 959 C C . SER A 1 120 ? 36.797 7.939 10.491 1.00 71.00 120 SER A C 1
ATOM 961 O O . SER A 1 120 ? 37.946 7.846 10.934 1.00 71.00 120 SER A O 1
ATOM 963 N N . GLU A 1 121 ? 36.272 7.014 9.683 1.00 63.59 121 GLU A N 1
ATOM 964 C CA . GLU A 1 121 ? 36.942 5.783 9.255 1.00 63.59 121 GLU A CA 1
ATOM 965 C C . GLU A 1 121 ? 37.715 5.999 7.927 1.00 63.59 121 GLU A C 1
ATOM 967 O O . GLU A 1 121 ? 37.180 5.860 6.841 1.00 63.59 121 GLU A O 1
ATOM 972 N N . LEU A 1 122 ? 38.990 6.412 8.023 1.00 49.53 122 LEU A N 1
ATOM 973 C CA . LEU A 1 122 ? 40.068 6.409 6.997 1.00 49.53 122 LEU A CA 1
ATOM 974 C C . LEU A 1 122 ? 39.706 6.402 5.477 1.00 49.53 122 LEU A C 1
ATOM 976 O O . LEU A 1 122 ? 39.246 5.411 4.931 1.00 49.53 122 LEU A O 1
ATOM 980 N N . LYS A 1 123 ? 40.146 7.474 4.787 1.00 53.28 123 LYS A N 1
ATOM 981 C CA . LYS A 1 123 ? 40.355 7.804 3.340 1.00 53.28 123 LYS A CA 1
ATOM 982 C C . LYS A 1 123 ? 40.118 6.807 2.174 1.00 53.28 123 LYS A C 1
ATOM 984 O O . LYS A 1 123 ? 40.024 7.299 1.050 1.00 53.28 123 LYS A O 1
ATOM 989 N N . ASP A 1 124 ? 40.033 5.493 2.358 1.00 48.94 124 ASP A N 1
ATOM 990 C CA . ASP A 1 124 ? 39.930 4.521 1.252 1.00 48.94 124 ASP A CA 1
ATOM 991 C C . ASP A 1 124 ? 38.489 4.315 0.726 1.00 48.94 124 ASP A C 1
ATOM 993 O O . ASP A 1 124 ? 38.296 3.682 -0.313 1.00 48.94 124 ASP A O 1
ATOM 997 N N . GLU A 1 125 ? 37.473 4.923 1.356 1.00 54.31 125 GLU A N 1
ATOM 998 C CA . GLU A 1 125 ? 36.061 4.854 0.929 1.00 54.31 125 GLU A CA 1
ATOM 999 C C . GLU A 1 125 ? 35.521 6.142 0.266 1.00 54.31 125 GLU A C 1
ATOM 1001 O O . GLU A 1 125 ? 34.332 6.458 0.343 1.00 54.31 125 GLU A O 1
ATOM 1006 N N . GLU A 1 126 ? 36.363 6.891 -0.459 1.00 60.19 126 GLU A N 1
ATOM 1007 C CA . GLU A 1 126 ? 35.970 8.152 -1.125 1.00 60.19 126 GLU A CA 1
ATOM 1008 C C . GLU A 1 126 ? 34.729 8.002 -2.038 1.00 60.19 126 GLU A C 1
ATOM 1010 O O . GLU A 1 126 ? 33.919 8.921 -2.178 1.00 60.19 126 GLU A O 1
ATOM 1015 N N . HIS A 1 127 ? 34.535 6.824 -2.639 1.00 57.94 127 HIS A N 1
ATOM 1016 C CA . HIS A 1 127 ? 33.359 6.522 -3.457 1.00 57.94 127 HIS A CA 1
ATOM 1017 C C . HIS A 1 127 ? 32.060 6.373 -2.651 1.00 57.94 127 HIS A C 1
ATOM 1019 O O . HIS A 1 127 ? 31.016 6.818 -3.134 1.00 57.94 127 HIS A O 1
ATOM 1025 N N . ALA A 1 128 ? 32.107 5.766 -1.461 1.00 59.00 128 ALA A N 1
ATOM 1026 C CA . ALA A 1 128 ? 30.944 5.628 -0.583 1.00 59.00 128 ALA A CA 1
ATOM 1027 C C . ALA A 1 128 ? 30.560 6.988 0.017 1.00 59.00 128 ALA A C 1
ATOM 1029 O O . ALA A 1 128 ? 29.393 7.379 -0.022 1.00 59.00 128 ALA A O 1
ATOM 1030 N N . LEU A 1 129 ? 31.570 7.760 0.429 1.00 63.53 129 LEU A N 1
ATOM 1031 C CA . LEU A 1 129 ? 31.437 9.131 0.920 1.00 63.53 129 LEU A CA 1
ATOM 1032 C C . LEU A 1 129 ? 30.730 10.035 -0.104 1.00 63.53 129 LEU A C 1
ATOM 1034 O O . LEU A 1 129 ? 29.672 10.596 0.179 1.00 63.53 129 LEU A O 1
ATOM 1038 N N . ARG A 1 130 ? 31.234 10.082 -1.346 1.00 64.38 130 ARG A N 1
ATOM 1039 C CA . ARG A 1 130 ? 30.608 10.853 -2.438 1.00 64.38 130 ARG A CA 1
ATOM 1040 C C . ARG A 1 130 ? 29.196 10.369 -2.783 1.00 64.38 130 ARG A C 1
ATOM 1042 O O . ARG A 1 130 ? 28.376 11.163 -3.243 1.00 64.38 130 ARG A O 1
ATOM 1049 N N . ALA A 1 131 ? 28.901 9.078 -2.612 1.00 58.53 131 ALA A N 1
ATOM 1050 C CA . ALA A 1 131 ? 27.566 8.540 -2.858 1.00 58.53 131 ALA A CA 1
ATOM 1051 C C . ALA A 1 131 ? 26.556 9.042 -1.816 1.00 58.53 131 ALA A C 1
ATOM 1053 O O . ALA A 1 131 ? 25.460 9.450 -2.200 1.00 58.53 131 ALA A O 1
ATOM 1054 N N . ILE A 1 132 ? 26.930 9.072 -0.533 1.00 62.75 132 ILE A N 1
ATOM 1055 C CA . ILE A 1 132 ? 26.069 9.576 0.547 1.00 62.75 132 ILE A CA 1
ATOM 1056 C C . ILE A 1 132 ? 25.918 11.098 0.472 1.00 62.75 132 ILE A C 1
ATOM 1058 O O . ILE A 1 132 ? 24.793 11.588 0.540 1.00 62.75 132 ILE A O 1
ATOM 1062 N N . GLU A 1 133 ? 26.993 11.852 0.209 1.00 68.19 133 GLU A N 1
ATOM 1063 C CA . GLU A 1 133 ? 26.905 13.306 -0.036 1.00 68.19 133 GLU A CA 1
ATOM 1064 C C . GLU A 1 133 ? 25.927 13.627 -1.174 1.00 68.19 133 GLU A C 1
ATOM 1066 O O . GLU A 1 133 ? 25.118 14.555 -1.095 1.00 68.19 133 GLU A O 1
ATOM 1071 N N . PHE A 1 134 ? 25.957 12.824 -2.236 1.00 66.44 134 PHE A N 1
ATOM 1072 C CA . PHE A 1 134 ? 25.036 12.973 -3.351 1.00 66.44 134 PHE A CA 1
ATOM 1073 C C . PHE A 1 134 ? 23.595 12.586 -2.992 1.00 66.44 134 PHE A C 1
ATOM 1075 O O . PHE A 1 134 ? 22.661 13.270 -3.415 1.00 66.44 134 PHE A O 1
ATOM 1082 N N . GLN A 1 135 ? 23.397 11.527 -2.199 1.00 62.69 135 GLN A N 1
ATOM 1083 C CA . GLN A 1 135 ? 22.080 11.157 -1.668 1.00 62.69 135 GLN A CA 1
ATOM 1084 C C . GLN A 1 135 ? 21.493 12.295 -0.819 1.00 62.69 135 GLN A C 1
ATOM 1086 O O . GLN A 1 135 ? 20.351 12.693 -1.053 1.00 62.69 135 GLN A O 1
ATOM 1091 N N . MET A 1 136 ? 22.285 12.888 0.080 1.00 74.00 136 MET A N 1
ATOM 1092 C CA . MET A 1 136 ? 21.879 14.051 0.878 1.00 74.00 136 MET A CA 1
ATOM 1093 C C . MET A 1 136 ? 21.532 15.254 -0.000 1.00 74.00 136 MET A C 1
ATOM 1095 O O . MET A 1 136 ? 20.499 15.896 0.194 1.00 74.00 136 MET A O 1
ATOM 1099 N N . ARG A 1 137 ? 22.350 15.542 -1.017 1.00 77.00 137 ARG A N 1
ATOM 1100 C CA . ARG A 1 137 ? 22.082 16.631 -1.961 1.00 77.00 137 ARG A CA 1
ATOM 1101 C C . ARG A 1 137 ? 20.786 16.410 -2.743 1.00 77.00 137 ARG A C 1
ATOM 1103 O O . ARG A 1 137 ? 20.000 17.337 -2.903 1.00 77.00 137 ARG A O 1
ATOM 1110 N N . ARG A 1 138 ? 20.517 15.184 -3.200 1.00 72.50 138 ARG A N 1
ATOM 1111 C CA . ARG A 1 138 ? 19.248 14.845 -3.869 1.00 72.50 138 ARG A CA 1
ATOM 1112 C C . ARG A 1 138 ? 18.060 15.014 -2.944 1.00 72.50 138 ARG A C 1
ATOM 1114 O O . ARG A 1 138 ? 17.056 15.570 -3.364 1.00 72.50 138 ARG A O 1
ATOM 1121 N N . MET A 1 139 ? 18.191 14.559 -1.704 1.00 77.69 139 MET A N 1
ATOM 1122 C CA . MET A 1 139 ? 17.135 14.663 -0.708 1.00 77.69 139 MET A CA 1
ATOM 1123 C C . MET A 1 139 ? 16.809 16.115 -0.350 1.00 77.69 139 MET A C 1
ATOM 1125 O O . MET A 1 139 ? 15.638 16.425 -0.153 1.00 77.69 139 MET A O 1
ATOM 1129 N N . THR A 1 140 ? 17.815 16.991 -0.264 1.00 85.31 140 THR A N 1
ATOM 1130 C CA . THR A 1 140 ? 17.669 18.405 0.134 1.00 85.31 140 THR A CA 1
ATOM 1131 C C . THR A 1 140 ? 17.319 19.339 -1.023 1.00 85.31 140 THR A C 1
ATOM 1133 O O . THR A 1 140 ? 16.644 20.342 -0.804 1.00 85.31 140 THR A O 1
ATOM 1136 N N . GLU A 1 141 ? 17.732 19.029 -2.251 1.00 82.25 141 GLU A N 1
ATOM 1137 C CA . GLU A 1 141 ? 17.422 19.843 -3.430 1.00 82.25 141 GLU A CA 1
ATOM 1138 C C . GLU A 1 141 ? 16.260 19.285 -4.285 1.00 82.25 141 GLU A C 1
ATOM 1140 O O . GLU A 1 141 ? 16.122 19.669 -5.455 1.00 82.25 141 GLU A O 1
ATOM 1145 N N . GLU A 1 142 ? 15.462 18.356 -3.745 1.00 81.19 142 GLU A N 1
ATOM 1146 C CA . GLU A 1 142 ? 14.229 17.855 -4.368 1.00 81.19 142 GLU A CA 1
ATOM 1147 C C . GLU A 1 142 ? 13.158 18.953 -4.394 1.00 81.19 142 GLU A C 1
ATOM 1149 O O . GLU A 1 142 ? 13.092 19.804 -3.501 1.00 81.19 142 GLU A O 1
ATOM 1154 N N . TYR A 1 143 ? 12.299 18.947 -5.418 1.00 84.56 143 TYR A N 1
ATOM 1155 C CA . TYR A 1 143 ? 11.223 19.926 -5.510 1.00 84.56 143 TYR A CA 1
ATOM 1156 C C . TYR A 1 143 ? 10.174 19.665 -4.424 1.00 84.56 143 TYR A C 1
ATOM 1158 O O . TYR A 1 143 ? 9.529 18.617 -4.400 1.00 84.56 143 TYR A O 1
ATOM 1166 N N . LEU A 1 144 ? 9.957 20.651 -3.550 1.00 87.19 144 LEU A N 1
ATOM 1167 C CA . LEU A 1 144 ? 9.113 20.512 -2.361 1.00 87.19 144 LEU A CA 1
ATOM 1168 C C . LEU A 1 144 ? 7.706 19.994 -2.685 1.00 87.19 144 LEU A C 1
ATOM 1170 O O . LEU A 1 144 ? 7.212 19.098 -2.007 1.00 87.19 144 LEU A O 1
ATOM 1174 N N . LEU A 1 145 ? 7.048 20.542 -3.714 1.00 87.38 145 LEU A N 1
ATOM 1175 C CA . LEU A 1 145 ? 5.675 20.134 -4.031 1.00 87.38 145 LEU A CA 1
ATOM 1176 C C . LEU A 1 145 ? 5.617 18.694 -4.559 1.00 87.38 145 LEU A C 1
ATOM 1178 O O . LEU A 1 145 ? 4.642 18.000 -4.279 1.00 87.38 145 LEU A O 1
ATOM 1182 N N . SER A 1 146 ? 6.660 18.235 -5.266 1.00 80.94 146 SER A N 1
ATOM 1183 C CA . SER A 1 146 ? 6.770 16.838 -5.700 1.00 80.94 146 SER A CA 1
ATOM 1184 C C . SER A 1 146 ? 6.874 15.903 -4.501 1.00 80.94 146 SER A C 1
ATOM 1186 O O . SER A 1 146 ? 6.128 14.930 -4.434 1.00 80.94 146 SER A O 1
ATOM 1188 N N . GLU A 1 147 ? 7.742 16.221 -3.537 1.00 82.94 147 GLU A N 1
ATOM 1189 C CA . GLU A 1 147 ? 7.919 15.414 -2.323 1.00 82.94 147 GLU A CA 1
ATOM 1190 C C . GLU A 1 147 ? 6.629 15.368 -1.492 1.00 82.94 147 GLU A C 1
ATOM 1192 O O . GLU A 1 147 ? 6.162 14.295 -1.111 1.00 82.94 147 GLU A O 1
ATOM 1197 N N . LEU A 1 148 ? 5.989 16.521 -1.264 1.00 88.12 148 LEU A N 1
ATOM 1198 C CA . LEU A 1 148 ? 4.739 16.594 -0.503 1.00 88.12 148 LEU A CA 1
ATOM 1199 C C . LEU A 1 148 ? 3.589 15.841 -1.189 1.00 88.12 148 LEU A C 1
ATOM 1201 O O . LEU A 1 148 ? 2.766 15.222 -0.514 1.00 88.12 148 LEU A O 1
ATOM 1205 N N . ALA A 1 149 ? 3.507 15.869 -2.519 1.00 84.81 149 ALA A N 1
ATOM 1206 C CA . ALA A 1 149 ? 2.487 15.119 -3.244 1.00 84.81 149 ALA A CA 1
ATOM 1207 C C . ALA A 1 149 ? 2.791 13.607 -3.270 1.00 84.81 149 ALA A C 1
ATOM 1209 O O . ALA A 1 149 ? 1.886 12.806 -3.033 1.00 84.81 149 ALA A O 1
ATOM 1210 N N . ALA A 1 150 ? 4.057 13.207 -3.451 1.00 78.12 150 ALA A N 1
ATOM 1211 C CA . ALA A 1 150 ? 4.492 11.807 -3.380 1.00 78.12 150 ALA A CA 1
ATOM 1212 C C . ALA A 1 150 ? 4.244 11.183 -1.993 1.00 78.12 150 ALA A C 1
ATOM 1214 O O . ALA A 1 150 ? 3.854 10.021 -1.891 1.00 78.12 150 ALA A O 1
ATOM 1215 N N . ARG A 1 151 ? 4.389 11.977 -0.924 1.00 81.88 151 ARG A N 1
ATOM 1216 C CA . ARG A 1 151 ? 4.077 11.609 0.471 1.00 81.88 151 ARG A CA 1
ATOM 1217 C C . ARG A 1 151 ? 2.594 11.790 0.833 1.00 81.88 151 ARG A C 1
ATOM 1219 O O . ARG A 1 151 ? 2.251 11.763 2.014 1.00 81.88 151 ARG A O 1
ATOM 1226 N N . ALA A 1 152 ? 1.713 11.972 -0.155 1.00 83.12 152 ALA A N 1
ATOM 1227 C CA . ALA A 1 152 ? 0.263 12.065 0.016 1.00 83.12 152 ALA A CA 1
ATOM 1228 C C . ALA A 1 152 ? -0.250 13.268 0.842 1.00 83.12 152 ALA A C 1
ATOM 1230 O O . ALA A 1 152 ? -1.399 13.249 1.294 1.00 83.12 152 ALA A O 1
ATOM 1231 N N . PHE A 1 153 ? 0.558 14.320 1.018 1.00 90.12 153 PHE A N 1
ATOM 1232 C CA . PHE A 1 153 ? 0.162 15.559 1.699 1.00 90.12 153 PHE A CA 1
ATOM 1233 C C . PHE A 1 153 ? -0.578 16.532 0.766 1.00 90.12 153 PHE A C 1
ATOM 1235 O O . PHE A 1 153 ? -1.542 17.172 1.190 1.00 90.12 153 PHE A O 1
ATOM 1242 N N . LEU A 1 154 ? -0.166 16.611 -0.506 1.00 90.50 154 LEU A N 1
ATOM 1243 C CA . LEU A 1 154 ? -0.793 17.435 -1.552 1.00 90.50 154 LEU A CA 1
ATOM 1244 C C . LEU A 1 154 ? -1.525 16.583 -2.606 1.00 90.50 154 LEU A C 1
ATOM 1246 O O . LEU A 1 154 ? -1.251 15.387 -2.728 1.00 90.50 154 LEU A O 1
ATOM 1250 N N . PRO A 1 155 ? -2.451 17.165 -3.396 1.00 85.25 155 PRO A N 1
ATOM 1251 C CA . PRO A 1 155 ? -3.079 16.464 -4.513 1.00 85.25 155 PRO A CA 1
ATOM 1252 C C . PRO A 1 155 ? -2.050 16.093 -5.594 1.00 85.25 155 PRO A C 1
ATOM 1254 O O . PRO A 1 155 ? -1.323 16.956 -6.080 1.00 85.25 155 PRO A O 1
ATOM 1257 N N . GLY A 1 156 ? -2.023 14.822 -6.010 1.00 70.38 156 GLY A N 1
ATOM 1258 C CA . GLY A 1 156 ? -1.093 14.335 -7.039 1.00 70.38 156 GLY A CA 1
ATOM 1259 C C . GLY A 1 156 ? -1.505 14.652 -8.483 1.00 70.38 156 GLY A C 1
ATOM 1260 O O . GLY A 1 156 ? -0.647 14.850 -9.332 1.00 70.38 156 GLY A O 1
ATOM 1261 N N . TYR A 1 157 ? -2.807 14.778 -8.762 1.00 60.69 157 TYR A N 1
ATOM 1262 C CA . TYR A 1 157 ? -3.376 14.881 -10.119 1.00 60.69 157 TYR A CA 1
ATOM 1263 C C . TYR A 1 157 ? -2.984 16.144 -10.911 1.00 60.69 157 TYR A C 1
ATOM 1265 O O . TYR A 1 157 ? -3.202 16.204 -12.118 1.00 60.69 157 TYR A O 1
ATOM 1273 N N . GLY A 1 158 ? -2.431 17.163 -10.243 1.00 55.94 158 GLY A N 1
ATOM 1274 C CA . GLY A 1 158 ? -2.019 18.430 -10.862 1.00 55.94 158 GLY A CA 1
ATOM 1275 C C . GLY A 1 158 ? -0.531 18.523 -11.207 1.00 55.94 158 GLY A C 1
ATOM 1276 O O . GLY A 1 158 ? -0.120 19.492 -11.844 1.00 55.94 158 GLY A O 1
ATOM 1277 N N . PHE A 1 159 ? 0.275 17.538 -10.800 1.00 60.81 159 PHE A N 1
ATOM 1278 C CA . PHE A 1 159 ? 1.717 17.517 -11.027 1.00 60.81 159 PHE A CA 1
ATOM 1279 C C . PHE A 1 159 ? 2.101 16.208 -11.725 1.00 60.81 159 PHE A C 1
ATOM 1281 O O . PHE A 1 159 ? 1.647 15.149 -11.299 1.00 60.81 159 PHE A O 1
ATOM 1288 N N . PRO A 1 160 ? 2.934 16.232 -12.782 1.00 57.44 160 PRO A N 1
ATOM 1289 C CA . PRO A 1 160 ? 3.456 15.017 -13.402 1.00 57.44 160 PRO A CA 1
ATOM 1290 C C . PRO A 1 160 ? 4.463 14.343 -12.455 1.00 57.44 160 PRO A C 1
ATOM 1292 O O . PRO A 1 160 ? 5.676 14.432 -12.640 1.00 57.44 160 PRO A O 1
ATOM 1295 N N . LEU A 1 161 ? 3.957 13.701 -11.401 1.00 64.06 161 LEU A N 1
ATOM 1296 C CA . LEU A 1 161 ? 4.753 12.927 -10.460 1.00 64.06 161 LEU A CA 1
ATOM 1297 C C . LEU A 1 161 ? 5.250 11.666 -11.156 1.00 64.06 161 LEU A C 1
ATOM 1299 O O . LEU A 1 161 ? 4.488 10.975 -11.828 1.00 64.06 161 LEU A O 1
ATOM 1303 N N . HIS A 1 162 ? 6.535 11.365 -10.972 1.00 73.69 162 HIS A N 1
ATOM 1304 C CA . HIS A 1 162 ? 7.163 10.155 -11.500 1.00 73.69 162 HIS A CA 1
ATOM 1305 C C . HIS A 1 162 ? 6.923 9.958 -13.004 1.00 73.69 162 HIS A C 1
ATOM 1307 O O . HIS A 1 162 ? 6.566 8.873 -13.454 1.00 73.69 162 HIS A O 1
ATOM 1313 N N . VAL A 1 163 ? 7.106 11.018 -13.790 1.00 78.19 163 VAL A N 1
ATOM 1314 C CA . VAL A 1 163 ? 7.019 10.957 -15.249 1.00 78.19 163 VAL A CA 1
ATOM 1315 C C . VAL A 1 163 ? 8.413 10.795 -15.838 1.00 78.19 163 VAL A C 1
ATOM 1317 O O . VAL A 1 163 ? 9.319 11.571 -15.537 1.00 78.19 163 VAL A O 1
ATOM 1320 N N . ALA A 1 164 ? 8.577 9.800 -16.706 1.00 84.38 164 ALA A N 1
ATOM 1321 C CA . ALA A 1 164 ? 9.818 9.572 -17.427 1.00 84.38 164 ALA A CA 1
ATOM 1322 C C . ALA A 1 164 ? 9.657 9.981 -18.895 1.00 84.38 164 ALA A C 1
ATOM 1324 O O . ALA A 1 164 ? 8.740 9.535 -19.593 1.00 84.38 164 ALA A O 1
ATOM 1325 N N . GLY A 1 165 ? 10.559 10.849 -19.352 1.00 85.00 165 GLY A N 1
ATOM 1326 C CA . GLY A 1 165 ? 10.631 11.278 -20.746 1.00 85.00 165 GLY A CA 1
ATOM 1327 C C . GLY A 1 165 ? 11.461 10.324 -21.601 1.00 85.00 165 GLY A C 1
ATOM 1328 O O . GLY A 1 165 ? 12.382 9.674 -21.099 1.00 85.00 165 GLY A O 1
ATOM 1329 N N . LEU A 1 166 ? 11.156 10.285 -22.894 1.00 86.06 166 LEU A N 1
ATOM 1330 C CA . LEU A 1 166 ? 11.979 9.672 -23.929 1.00 86.06 166 LEU A CA 1
ATOM 1331 C C . LEU A 1 166 ? 12.609 10.776 -24.785 1.00 86.06 166 LEU A C 1
ATOM 1333 O O . LEU A 1 166 ? 11.904 11.521 -25.462 1.00 86.06 166 LEU A O 1
ATOM 1337 N N . ASN A 1 167 ? 13.937 10.866 -24.779 1.00 82.81 167 ASN A N 1
ATOM 1338 C CA . ASN A 1 167 ? 14.666 11.702 -25.723 1.00 82.81 167 ASN A CA 1
ATOM 1339 C C . ASN A 1 167 ? 14.683 11.005 -27.091 1.00 82.81 167 ASN A C 1
ATOM 1341 O O . ASN A 1 167 ? 15.271 9.932 -27.231 1.00 82.81 167 ASN A O 1
ATOM 1345 N N . THR A 1 168 ? 14.030 11.615 -28.078 1.00 82.75 168 THR A N 1
ATOM 1346 C CA . THR A 1 168 ? 13.896 11.096 -29.448 1.00 82.75 168 THR A CA 1
ATOM 1347 C C . THR A 1 168 ? 14.898 11.706 -30.428 1.00 82.75 168 THR A C 1
ATOM 1349 O O . THR A 1 168 ? 14.839 11.403 -31.617 1.00 82.75 168 THR A O 1
ATOM 1352 N N . LEU A 1 169 ? 15.811 12.562 -29.956 1.00 77.12 169 LEU A N 1
ATOM 1353 C CA . LEU A 1 169 ? 16.698 13.334 -30.818 1.00 77.12 169 LEU A CA 1
ATOM 1354 C C . LEU A 1 169 ? 17.625 12.417 -31.626 1.00 77.12 169 LEU A C 1
ATOM 1356 O O . LEU A 1 169 ? 18.498 11.751 -31.074 1.00 77.12 169 LEU A O 1
ATOM 1360 N N . THR A 1 170 ? 17.487 12.471 -32.949 1.00 77.81 170 THR A N 1
ATOM 1361 C CA . THR A 1 170 ? 18.351 11.786 -33.927 1.00 77.81 170 THR A CA 1
ATOM 1362 C C . THR A 1 170 ? 19.108 12.784 -34.807 1.00 77.81 170 THR A C 1
ATOM 1364 O O . THR A 1 170 ? 18.789 13.976 -34.839 1.00 77.81 170 THR A O 1
ATOM 1367 N N . ILE A 1 171 ? 20.093 12.316 -35.585 1.00 76.56 171 ILE A N 1
ATOM 1368 C CA . ILE A 1 171 ? 20.817 13.143 -36.572 1.00 76.56 171 ILE A CA 1
ATOM 1369 C C . ILE A 1 171 ? 19.858 13.856 -37.535 1.00 76.56 171 ILE A C 1
ATOM 1371 O O . ILE A 1 171 ? 20.084 15.020 -37.876 1.00 76.56 171 ILE A O 1
ATOM 1375 N N . GLU A 1 172 ? 18.823 13.165 -38.015 1.00 73.38 172 GLU A N 1
ATOM 1376 C CA . GLU A 1 172 ? 17.867 13.721 -38.980 1.00 73.38 172 GLU A CA 1
ATOM 1377 C C . GLU A 1 172 ? 17.037 14.847 -38.356 1.00 73.38 172 GLU A C 1
ATOM 1379 O O . GLU A 1 172 ? 16.887 15.913 -38.956 1.00 73.38 172 GLU A O 1
ATOM 1384 N N . GLU A 1 173 ? 16.570 14.650 -37.121 1.00 69.50 173 GLU A N 1
ATOM 1385 C 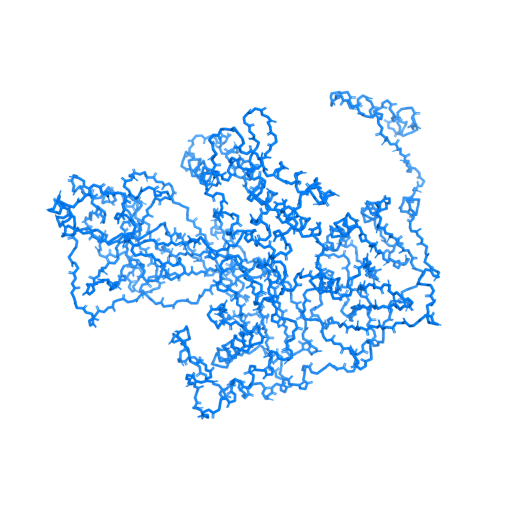CA . GLU A 1 173 ? 15.849 15.675 -36.364 1.00 69.50 173 GLU A CA 1
ATOM 1386 C C . GLU A 1 173 ? 16.740 16.870 -36.033 1.00 69.50 173 GLU A C 1
ATOM 1388 O O . GLU A 1 173 ? 16.333 18.013 -36.233 1.00 69.50 173 GLU A O 1
ATOM 1393 N N . PHE A 1 174 ? 17.979 16.625 -35.608 1.00 68.25 174 PHE A N 1
ATOM 1394 C CA . PHE A 1 174 ? 18.941 17.678 -35.299 1.00 68.25 174 PHE A CA 1
ATOM 1395 C C . PHE A 1 174 ? 19.289 18.536 -36.525 1.00 68.25 174 PHE A C 1
ATOM 1397 O O . PHE A 1 174 ? 19.406 19.759 -36.419 1.00 68.25 174 PHE A O 1
ATOM 1404 N N . LYS A 1 175 ? 19.425 17.924 -37.711 1.00 70.56 175 LYS A N 1
ATOM 1405 C CA . LYS A 1 175 ? 19.628 18.652 -38.976 1.00 70.56 175 LYS A CA 1
ATOM 1406 C C . LYS A 1 175 ? 18.390 19.462 -39.361 1.00 70.56 175 LYS A C 1
ATOM 1408 O O . LYS A 1 175 ? 18.514 20.658 -39.602 1.00 70.56 175 LYS A O 1
ATOM 1413 N N . ARG A 1 176 ? 17.196 18.859 -39.297 1.00 68.56 176 ARG A N 1
ATOM 1414 C CA . ARG A 1 176 ? 15.923 19.552 -39.557 1.00 68.56 176 ARG A CA 1
ATOM 1415 C C . ARG A 1 176 ? 15.726 20.761 -38.636 1.00 68.56 176 ARG A C 1
ATOM 1417 O O . ARG A 1 176 ? 15.296 21.812 -39.096 1.00 68.56 176 ARG A O 1
ATOM 1424 N N . GLN A 1 177 ? 16.077 20.636 -37.355 1.00 64.94 177 GLN A N 1
ATOM 1425 C CA . GLN A 1 177 ? 16.022 21.738 -36.388 1.00 64.94 177 GLN A CA 1
ATOM 1426 C C . GLN A 1 177 ? 17.009 22.870 -36.719 1.00 64.94 177 GLN A C 1
ATOM 1428 O O . GLN A 1 177 ? 16.704 24.032 -36.464 1.00 64.94 177 GLN A O 1
ATOM 1433 N N . LYS A 1 178 ? 18.178 22.558 -37.295 1.00 60.69 178 LYS A N 1
ATOM 1434 C CA . LYS A 1 178 ? 19.163 23.564 -37.731 1.00 60.69 178 LYS A CA 1
ATOM 1435 C C . LYS A 1 178 ? 18.759 24.313 -39.000 1.00 60.69 178 LYS A C 1
ATOM 1437 O O . LYS A 1 178 ? 19.185 25.460 -39.153 1.00 60.69 178 LYS A O 1
ATOM 1442 N N . ASP A 1 179 ? 17.982 23.681 -39.875 1.00 59.28 179 ASP A N 1
ATOM 1443 C CA . ASP A 1 179 ? 17.521 24.266 -41.139 1.00 59.28 179 ASP A CA 1
ATOM 1444 C C . ASP A 1 179 ? 16.291 25.184 -40.946 1.00 59.28 179 ASP A C 1
ATOM 1446 O O . ASP A 1 179 ? 16.089 26.127 -41.708 1.00 59.28 179 ASP A O 1
ATOM 1450 N N . ASP A 1 180 ? 15.519 24.994 -39.869 1.00 59.00 180 ASP A N 1
ATOM 1451 C CA . ASP A 1 180 ? 14.288 25.732 -39.517 1.00 59.00 180 ASP A CA 1
ATOM 1452 C C . ASP A 1 180 ? 14.541 27.109 -38.838 1.00 59.00 180 ASP A C 1
ATOM 1454 O O . ASP A 1 180 ? 13.785 27.560 -37.978 1.00 59.00 180 ASP A O 1
ATOM 1458 N N . LYS A 1 181 ? 15.628 27.805 -39.208 1.00 51.09 181 LYS A N 1
ATOM 1459 C CA . LYS A 1 181 ? 16.115 29.053 -38.565 1.00 51.09 181 LYS A CA 1
ATOM 1460 C C . LYS A 1 181 ? 15.261 30.318 -38.782 1.00 51.09 181 LYS A C 1
ATOM 1462 O O . LYS A 1 181 ? 15.592 31.354 -38.214 1.00 51.09 181 LYS A O 1
ATOM 1467 N N . ASN A 1 182 ? 14.182 30.256 -39.568 1.00 45.38 182 ASN A N 1
ATOM 1468 C CA . ASN A 1 182 ? 13.262 31.388 -39.793 1.00 45.38 182 ASN A CA 1
ATOM 1469 C C . ASN A 1 182 ? 11.996 31.354 -38.907 1.00 45.38 182 ASN A C 1
ATOM 1471 O O . ASN A 1 182 ? 11.153 32.246 -39.011 1.00 45.38 182 ASN A O 1
ATOM 1475 N N . GLY A 1 183 ? 11.846 30.361 -38.024 1.00 43.53 183 GLY A N 1
ATOM 1476 C CA . GLY A 1 183 ? 10.829 30.356 -36.968 1.00 43.53 183 GLY A CA 1
ATOM 1477 C C . GLY A 1 183 ? 11.364 31.013 -35.693 1.00 43.53 183 GLY A C 1
ATOM 1478 O O . GLY A 1 183 ? 12.472 30.703 -35.273 1.00 43.53 183 GLY A O 1
ATOM 1479 N N . ARG A 1 184 ? 10.584 31.931 -35.102 1.00 43.06 184 ARG A N 1
ATOM 1480 C CA . ARG A 1 184 ? 10.898 32.728 -33.895 1.00 43.06 184 ARG A CA 1
ATOM 1481 C C . ARG A 1 184 ? 11.694 31.960 -32.826 1.00 43.06 184 ARG A C 1
ATOM 1483 O O . ARG A 1 184 ? 11.393 30.805 -32.536 1.00 43.06 184 ARG A O 1
ATOM 1490 N N . GLU A 1 185 ? 12.668 32.653 -32.231 1.00 36.94 185 GLU A N 1
ATOM 1491 C CA . GLU A 1 185 ? 13.542 32.207 -31.138 1.00 36.94 185 GLU A CA 1
ATOM 1492 C C . GLU A 1 185 ? 12.758 31.734 -29.905 1.00 36.94 185 GLU A C 1
ATOM 1494 O O . GLU A 1 185 ? 12.590 32.458 -28.933 1.00 36.94 185 GLU A O 1
ATOM 1499 N N . ASP A 1 186 ? 12.319 30.484 -29.923 1.00 37.09 186 ASP A N 1
ATOM 1500 C CA . ASP A 1 186 ? 11.725 29.816 -28.769 1.00 37.09 186 ASP A CA 1
ATOM 1501 C C . ASP A 1 186 ? 12.406 28.451 -28.562 1.00 37.09 186 ASP A C 1
ATOM 1503 O O . ASP A 1 186 ? 11.783 27.392 -28.474 1.00 37.09 186 ASP A O 1
ATOM 1507 N N . ASN A 1 187 ? 13.741 28.469 -28.445 1.00 41.53 187 ASN A N 1
ATOM 1508 C CA . ASN A 1 187 ? 14.558 27.288 -28.109 1.00 41.53 187 ASN A CA 1
ATOM 1509 C C . ASN A 1 187 ? 14.159 26.642 -26.762 1.00 41.53 187 ASN A C 1
ATOM 1511 O O . ASN A 1 187 ? 14.457 25.477 -26.520 1.00 41.53 187 ASN A O 1
ATOM 1515 N N . ARG A 1 188 ? 13.443 27.369 -25.891 1.00 37.88 188 ARG A N 1
ATOM 1516 C CA . ARG A 1 188 ? 12.904 26.861 -24.618 1.00 37.88 188 ARG A CA 1
ATOM 1517 C C . ARG A 1 188 ? 11.557 26.138 -24.742 1.00 37.88 188 ARG A C 1
ATOM 1519 O O . ARG A 1 188 ? 11.209 25.390 -23.833 1.00 37.88 188 ARG A O 1
ATOM 1526 N N . LEU A 1 189 ? 10.808 26.309 -25.836 1.00 34.28 189 LEU A N 1
ATOM 1527 C CA . LEU A 1 189 ? 9.489 25.679 -26.001 1.00 34.28 189 LEU A CA 1
ATOM 1528 C C . LEU A 1 189 ? 9.534 24.279 -26.626 1.00 34.28 189 LEU A C 1
ATOM 1530 O O . LEU A 1 189 ? 8.577 23.536 -26.447 1.00 34.28 189 LEU A O 1
ATOM 1534 N N . ARG A 1 190 ? 10.616 23.865 -27.302 1.00 40.91 190 ARG A N 1
ATOM 1535 C CA . ARG A 1 190 ? 10.672 22.548 -27.979 1.00 40.91 190 ARG A CA 1
ATOM 1536 C C . ARG A 1 190 ? 11.157 21.380 -27.103 1.00 40.91 190 ARG A C 1
ATOM 1538 O O . ARG A 1 190 ? 10.780 20.249 -27.384 1.00 40.91 190 ARG A O 1
ATOM 1545 N N . SER A 1 191 ? 11.848 21.632 -25.981 1.00 42.84 191 SER A N 1
ATOM 1546 C CA . SER A 1 191 ? 12.094 20.607 -24.936 1.00 42.84 191 SER A CA 1
ATOM 1547 C C . SER A 1 191 ? 10.787 20.120 -24.262 1.00 42.84 191 SER A C 1
ATOM 1549 O O . SER A 1 191 ? 10.793 19.141 -23.521 1.00 42.84 191 SER A O 1
ATOM 1551 N N . ARG A 1 192 ? 9.639 20.763 -24.555 1.00 42.66 192 ARG A N 1
ATOM 1552 C CA . ARG A 1 192 ? 8.291 20.332 -24.137 1.00 42.66 192 ARG A CA 1
ATOM 1553 C C . ARG A 1 192 ? 7.650 19.246 -25.017 1.00 42.66 192 ARG A C 1
ATOM 1555 O O . ARG A 1 192 ? 6.581 18.779 -24.646 1.00 42.66 192 ARG A O 1
ATOM 1562 N N . ASN A 1 193 ? 8.266 18.835 -26.130 1.00 53.78 193 ASN A N 1
ATOM 1563 C CA . ASN A 1 193 ? 7.698 17.818 -27.031 1.00 53.78 193 ASN A CA 1
ATOM 1564 C C . ASN A 1 193 ? 8.294 16.409 -26.857 1.00 53.78 193 ASN A C 1
ATOM 1566 O O . ASN A 1 193 ? 7.986 15.527 -27.653 1.00 53.78 193 ASN A O 1
ATOM 1570 N N . GLU A 1 194 ? 9.135 16.173 -25.844 1.00 70.81 194 GLU A N 1
ATOM 1571 C CA . GLU A 1 194 ? 9.579 14.810 -25.523 1.00 70.81 194 GLU A CA 1
ATOM 1572 C C . GLU A 1 194 ? 8.376 13.974 -25.055 1.00 70.81 194 GLU A C 1
ATOM 1574 O O . GLU A 1 194 ? 7.701 14.372 -24.097 1.00 70.81 194 GLU A O 1
ATOM 1579 N N . PRO A 1 195 ? 8.098 12.817 -25.684 1.00 82.81 195 PRO A N 1
ATOM 1580 C CA . PRO A 1 195 ? 7.070 11.905 -25.217 1.00 82.81 195 PRO A CA 1
ATOM 1581 C C . PRO A 1 195 ? 7.339 11.512 -23.772 1.00 82.81 195 PRO A C 1
ATOM 1583 O O . PRO A 1 195 ? 8.450 11.131 -23.403 1.00 82.81 195 PRO A O 1
ATOM 1586 N N . ALA A 1 196 ? 6.302 11.576 -22.949 1.00 83.06 196 ALA A N 1
ATOM 1587 C CA . ALA A 1 196 ? 6.407 11.330 -21.525 1.00 83.06 196 ALA A CA 1
ATOM 1588 C C . ALA A 1 196 ? 5.323 10.343 -21.087 1.00 83.06 196 ALA A C 1
ATOM 1590 O O . ALA A 1 196 ? 4.192 10.386 -21.577 1.00 83.06 196 ALA A O 1
ATOM 1591 N N . ARG A 1 197 ? 5.688 9.427 -20.193 1.00 84.06 197 ARG A N 1
ATOM 1592 C CA . ARG A 1 197 ? 4.797 8.408 -19.624 1.00 84.06 197 ARG A CA 1
ATOM 1593 C C . ARG A 1 197 ? 4.960 8.370 -18.113 1.00 84.06 197 ARG A C 1
ATOM 1595 O O . ARG A 1 197 ? 6.014 8.745 -17.597 1.00 84.06 197 ARG A O 1
ATOM 1602 N N . ASP A 1 198 ? 3.935 7.894 -17.414 1.00 86.44 198 ASP A N 1
ATOM 1603 C CA . ASP A 1 198 ? 4.073 7.507 -16.012 1.00 86.44 198 ASP A CA 1
ATOM 1604 C C . ASP A 1 198 ? 5.188 6.457 -15.870 1.00 86.44 198 ASP A C 1
ATOM 1606 O O . ASP A 1 198 ? 5.386 5.622 -16.756 1.00 86.44 198 ASP A O 1
ATOM 1610 N N . ALA A 1 199 ? 5.954 6.509 -14.780 1.00 88.38 199 ALA A N 1
ATOM 1611 C CA . ALA A 1 199 ? 7.134 5.666 -14.601 1.00 88.38 199 ALA A CA 1
ATOM 1612 C C . ALA A 1 199 ? 6.802 4.169 -14.665 1.00 88.38 199 ALA A C 1
ATOM 1614 O O . ALA A 1 199 ? 7.571 3.414 -15.260 1.00 88.38 199 ALA A O 1
ATOM 1615 N N . ALA A 1 200 ? 5.656 3.746 -14.119 1.00 88.50 200 ALA A N 1
ATOM 1616 C CA . ALA A 1 200 ? 5.207 2.354 -14.137 1.00 88.50 200 ALA A CA 1
ATOM 1617 C C . ALA A 1 200 ? 4.997 1.818 -15.567 1.00 88.50 200 ALA A C 1
ATOM 1619 O O . ALA A 1 200 ? 5.330 0.667 -15.856 1.00 88.50 200 ALA A O 1
ATOM 1620 N N . THR A 1 201 ? 4.506 2.653 -16.482 1.00 88.75 201 THR A N 1
ATOM 1621 C CA . THR A 1 201 ? 4.379 2.325 -17.908 1.00 88.75 201 THR A CA 1
ATOM 1622 C C . THR A 1 201 ? 5.707 2.488 -18.649 1.00 88.75 201 THR A C 1
ATOM 1624 O O . THR A 1 201 ? 6.075 1.640 -19.467 1.00 88.75 201 THR A O 1
ATOM 1627 N N . ALA A 1 202 ? 6.466 3.543 -18.342 1.00 91.38 202 ALA A N 1
ATOM 1628 C CA . ALA A 1 202 ? 7.709 3.883 -19.029 1.00 91.38 202 ALA A CA 1
ATOM 1629 C C . ALA A 1 202 ? 8.796 2.810 -18.868 1.00 91.38 202 ALA A C 1
ATOM 1631 O O . ALA A 1 202 ? 9.501 2.521 -19.833 1.00 91.38 202 ALA A O 1
ATOM 1632 N N . ILE A 1 203 ? 8.893 2.155 -17.701 1.00 92.44 203 ILE A N 1
ATOM 1633 C CA . ILE A 1 203 ? 9.835 1.037 -17.476 1.00 92.44 203 ILE A CA 1
ATOM 1634 C C . ILE A 1 203 ? 9.603 -0.168 -18.392 1.00 92.44 203 ILE A C 1
ATOM 1636 O O . ILE A 1 203 ? 10.443 -1.063 -18.426 1.00 92.44 203 ILE A O 1
ATOM 1640 N N . ARG A 1 204 ? 8.486 -0.207 -19.125 1.00 90.44 204 ARG A N 1
ATOM 1641 C CA . ARG A 1 204 ? 8.189 -1.221 -20.138 1.00 90.44 204 ARG A CA 1
ATOM 1642 C C . ARG A 1 204 ? 8.184 -0.630 -21.544 1.00 90.44 204 ARG A C 1
ATOM 1644 O O . ARG A 1 204 ? 8.823 -1.191 -22.425 1.00 90.44 204 ARG A O 1
ATOM 1651 N N . GLU A 1 205 ? 7.454 0.464 -21.761 1.00 91.69 205 GLU A N 1
ATOM 1652 C CA . GLU A 1 205 ? 7.281 1.055 -23.098 1.00 91.69 205 GLU A CA 1
ATOM 1653 C C . GLU A 1 205 ? 8.550 1.734 -23.611 1.00 91.69 205 GLU A C 1
ATOM 1655 O O . GLU A 1 205 ? 8.836 1.665 -24.800 1.00 91.69 205 GLU A O 1
ATOM 1660 N N . TYR A 1 206 ? 9.322 2.369 -22.728 1.00 94.31 206 TYR A N 1
ATOM 1661 C CA . TYR A 1 206 ? 10.554 3.078 -23.088 1.00 94.31 206 TYR A CA 1
ATOM 1662 C C . TYR A 1 206 ? 11.815 2.310 -22.697 1.00 94.31 206 TYR A C 1
ATOM 1664 O O . TYR A 1 206 ? 12.925 2.802 -22.906 1.00 94.31 206 TYR A O 1
ATOM 1672 N N . ALA A 1 207 ? 11.668 1.104 -22.148 1.00 94.75 207 ALA A N 1
ATOM 1673 C CA . ALA A 1 207 ? 12.791 0.265 -21.771 1.00 94.75 207 ALA A CA 1
ATOM 1674 C C . ALA A 1 207 ? 13.761 0.029 -22.944 1.00 94.75 207 ALA A C 1
ATOM 1676 O O . ALA A 1 207 ? 13.318 -0.128 -24.083 1.00 94.75 207 ALA A O 1
ATOM 1677 N N . PRO A 1 208 ? 15.075 -0.053 -22.680 1.00 94.62 208 PRO A N 1
ATOM 1678 C CA . PRO A 1 208 ? 16.055 -0.341 -23.717 1.00 94.62 208 PRO A CA 1
ATOM 1679 C C . PRO A 1 208 ? 15.735 -1.641 -24.468 1.00 94.62 208 PRO A C 1
ATOM 1681 O O . PRO A 1 208 ? 15.374 -2.648 -23.858 1.00 94.62 208 PRO A O 1
ATOM 1684 N N . GLY A 1 209 ? 15.838 -1.601 -25.794 1.00 91.38 209 GLY A N 1
ATOM 1685 C CA . GLY A 1 209 ? 15.466 -2.692 -26.693 1.00 91.38 209 GLY A CA 1
ATOM 1686 C C . GLY A 1 209 ? 13.999 -2.687 -27.140 1.00 91.38 209 GLY A C 1
ATOM 1687 O O . GLY A 1 209 ? 13.666 -3.446 -28.047 1.00 91.38 209 GLY A O 1
ATOM 1688 N N . ALA A 1 210 ? 13.132 -1.856 -26.547 1.00 92.75 210 ALA A N 1
ATOM 1689 C CA . ALA A 1 210 ? 11.743 -1.707 -26.979 1.00 92.75 210 ALA A CA 1
ATOM 1690 C C . ALA A 1 210 ? 11.626 -0.794 -28.208 1.00 92.75 210 ALA A C 1
ATOM 1692 O O . ALA A 1 210 ? 12.368 0.188 -28.332 1.00 92.75 210 ALA A O 1
ATOM 1693 N N . ASP A 1 211 ? 10.654 -1.100 -29.067 1.00 93.06 211 ASP A N 1
ATOM 1694 C CA . ASP A 1 211 ? 10.284 -0.272 -30.213 1.00 93.06 211 ASP A CA 1
ATOM 1695 C C . ASP A 1 211 ? 9.110 0.652 -29.843 1.00 93.06 211 ASP A C 1
ATOM 1697 O O . ASP A 1 211 ? 8.105 0.218 -29.276 1.00 93.06 211 ASP A O 1
ATOM 1701 N N . ILE A 1 212 ? 9.234 1.939 -30.171 1.00 90.88 212 ILE A N 1
ATOM 1702 C CA . ILE A 1 212 ? 8.282 2.999 -29.832 1.00 90.88 212 ILE A CA 1
ATOM 1703 C C . ILE A 1 212 ? 7.789 3.667 -31.112 1.00 90.88 212 ILE A C 1
ATOM 1705 O O . ILE A 1 212 ? 8.579 4.202 -31.888 1.00 90.88 212 ILE A O 1
ATOM 1709 N N . VAL A 1 213 ? 6.471 3.682 -31.314 1.00 88.94 213 VAL A N 1
ATOM 1710 C CA . VAL A 1 213 ? 5.840 4.348 -32.461 1.00 88.94 213 VAL A CA 1
ATOM 1711 C C . VAL A 1 213 ? 5.454 5.783 -32.096 1.00 88.94 213 VAL A C 1
ATOM 1713 O O . VAL A 1 213 ? 4.609 5.996 -31.228 1.00 88.94 213 VAL A O 1
ATOM 1716 N N . LEU A 1 214 ? 6.046 6.765 -32.776 1.00 83.81 214 LEU A N 1
ATOM 1717 C CA . LEU A 1 214 ? 5.819 8.201 -32.589 1.00 83.81 214 LEU A CA 1
ATOM 1718 C C . LEU A 1 214 ? 5.715 8.889 -33.952 1.00 83.81 214 LEU A C 1
ATOM 1720 O O . LEU A 1 214 ? 6.572 8.695 -34.809 1.00 83.81 214 LEU A O 1
ATOM 1724 N N . ASP A 1 215 ? 4.659 9.675 -34.169 1.00 78.62 215 ASP A N 1
ATOM 1725 C CA . ASP A 1 215 ? 4.426 10.432 -35.411 1.00 78.62 215 ASP A CA 1
ATOM 1726 C C . ASP A 1 215 ? 4.571 9.601 -36.707 1.00 78.62 215 ASP A C 1
ATOM 1728 O O . ASP A 1 215 ? 5.073 10.070 -37.730 1.00 78.62 215 ASP A O 1
ATOM 1732 N N . GLY A 1 216 ? 4.132 8.336 -36.667 1.00 81.25 216 GLY A N 1
ATOM 1733 C CA . GLY A 1 216 ? 4.197 7.404 -37.801 1.00 81.25 216 GLY A CA 1
ATOM 1734 C C . GLY A 1 216 ? 5.577 6.785 -38.055 1.00 81.25 216 GLY A C 1
ATOM 1735 O O . GLY A 1 216 ? 5.741 6.062 -39.038 1.00 81.25 216 GLY A O 1
ATOM 1736 N N . LYS A 1 217 ? 6.548 7.044 -37.175 1.00 85.25 217 LYS A N 1
ATOM 1737 C CA . LYS A 1 217 ? 7.892 6.464 -37.179 1.00 85.25 217 LYS A CA 1
ATOM 1738 C C . LYS A 1 217 ? 8.087 5.533 -35.988 1.00 85.25 217 LYS A C 1
ATOM 1740 O O . LYS A 1 217 ? 7.498 5.731 -34.933 1.00 85.25 217 LYS A O 1
ATOM 1745 N N . VAL A 1 218 ? 8.949 4.545 -36.151 1.00 89.31 218 VAL A N 1
ATOM 1746 C CA . VAL A 1 218 ? 9.372 3.583 -35.139 1.00 89.31 218 VAL A CA 1
ATOM 1747 C C . VAL A 1 218 ? 10.789 3.935 -34.710 1.00 89.31 218 VAL A C 1
ATOM 1749 O O . VAL A 1 218 ? 11.696 4.032 -35.540 1.00 89.31 218 VAL A O 1
ATOM 1752 N N . TYR A 1 219 ? 10.953 4.145 -33.412 1.00 90.06 219 TYR A N 1
ATOM 1753 C CA . TYR A 1 219 ? 12.216 4.419 -32.745 1.00 90.06 219 TYR A CA 1
ATOM 1754 C C . TYR A 1 219 ? 12.572 3.245 -31.843 1.00 90.06 219 TYR A C 1
ATOM 1756 O O . TYR A 1 219 ? 11.691 2.695 -31.191 1.00 90.06 219 TYR A O 1
ATOM 1764 N N . LYS A 1 220 ? 13.858 2.918 -31.729 1.00 91.75 220 LYS A N 1
ATOM 1765 C CA . LYS A 1 220 ? 14.338 1.923 -30.769 1.00 91.75 220 LYS A CA 1
ATOM 1766 C C . LYS A 1 220 ? 14.965 2.610 -29.559 1.00 91.75 220 LYS A C 1
ATOM 1768 O O . LYS A 1 220 ? 15.898 3.404 -29.703 1.00 91.75 220 LYS A O 1
ATOM 1773 N N . SER A 1 221 ? 14.468 2.313 -28.359 1.00 93.44 221 SER A N 1
ATOM 1774 C CA . SER A 1 221 ? 15.105 2.783 -27.121 1.00 93.44 221 SER A CA 1
ATOM 1775 C C . SER A 1 221 ? 16.424 2.043 -26.897 1.00 93.44 221 SER A C 1
ATOM 1777 O O . SER A 1 221 ? 16.493 0.827 -27.073 1.00 93.44 221 SER A O 1
ATOM 1779 N N . CYS A 1 222 ? 17.486 2.753 -26.510 1.00 91.31 222 CYS A N 1
ATOM 1780 C CA . CYS A 1 222 ? 18.832 2.172 -26.387 1.00 91.31 222 CYS A CA 1
ATOM 1781 C C . CYS A 1 222 ? 19.624 2.673 -25.170 1.00 91.31 222 CYS A C 1
ATOM 1783 O O . CYS A 1 222 ? 20.829 2.429 -25.056 1.00 91.31 222 CYS A O 1
ATOM 1785 N N . GLY A 1 223 ? 18.990 3.416 -24.262 1.00 89.56 223 GLY A N 1
ATOM 1786 C CA . GLY A 1 223 ? 19.692 3.946 -23.104 1.00 89.56 223 GLY A CA 1
ATOM 1787 C C . GLY A 1 223 ? 18.812 4.646 -22.083 1.00 89.56 223 GLY A C 1
ATOM 1788 O O . GLY A 1 223 ? 17.646 4.952 -22.328 1.00 89.56 223 GLY A O 1
ATOM 1789 N N . LEU A 1 224 ? 19.419 4.915 -20.932 1.00 90.69 224 LEU A N 1
ATOM 1790 C CA . LEU A 1 224 ? 18.840 5.631 -19.805 1.00 90.69 224 LEU A CA 1
ATOM 1791 C C . LEU A 1 224 ? 19.506 7.003 -19.650 1.00 90.69 224 LEU A C 1
ATOM 1793 O O . LEU A 1 224 ? 20.712 7.161 -19.859 1.00 90.69 224 LEU A O 1
ATOM 1797 N N . SER A 1 225 ? 18.729 7.994 -19.221 1.00 82.25 225 SER A N 1
ATOM 1798 C CA . SER A 1 225 ? 19.277 9.248 -18.713 1.00 82.25 225 SER A CA 1
ATOM 1799 C C . SER A 1 225 ? 19.853 9.013 -17.319 1.00 82.25 225 SER A C 1
ATOM 1801 O O . SER A 1 225 ? 19.140 8.593 -16.410 1.00 82.25 225 SER A O 1
ATOM 1803 N N . LEU A 1 226 ? 21.146 9.300 -17.161 1.00 72.00 226 LEU A N 1
ATOM 1804 C CA . LEU A 1 226 ? 21.872 9.183 -15.892 1.00 72.00 226 LEU A CA 1
ATOM 1805 C C . LEU A 1 226 ? 21.838 10.483 -15.061 1.00 72.00 226 LEU A C 1
ATOM 1807 O O . LEU A 1 226 ? 22.570 10.590 -14.084 1.00 72.00 226 LEU A O 1
ATOM 1811 N N . THR A 1 227 ? 21.034 11.477 -15.450 1.00 64.25 227 THR A N 1
ATOM 1812 C CA . THR A 1 227 ? 20.957 12.796 -14.793 1.00 64.25 227 THR A CA 1
ATOM 1813 C C . THR A 1 227 ? 19.607 12.965 -14.087 1.00 64.25 227 THR A C 1
ATOM 1815 O O . THR A 1 227 ? 18.567 12.700 -14.693 1.00 64.25 227 THR A O 1
ATOM 1818 N N . TRP A 1 228 ? 19.625 13.414 -12.827 1.00 52.62 228 TRP A N 1
ATOM 1819 C CA . TRP A 1 228 ? 18.461 13.601 -11.948 1.00 52.62 228 TRP A CA 1
ATOM 1820 C C . TRP A 1 228 ? 17.704 14.918 -12.196 1.00 52.62 228 TRP A C 1
ATOM 1822 O O . TRP A 1 228 ? 16.479 14.933 -12.104 1.00 52.62 228 TRP A O 1
ATOM 1832 N N . LYS A 1 229 ? 18.387 16.018 -12.560 1.00 48.53 229 LYS A N 1
ATOM 1833 C CA . LYS A 1 229 ? 17.755 17.322 -12.869 1.00 48.53 229 LYS A CA 1
ATOM 1834 C C . LYS A 1 229 ? 17.771 17.638 -14.369 1.00 48.53 229 LYS A C 1
ATOM 1836 O O . LYS A 1 229 ? 18.804 17.529 -15.023 1.00 48.53 229 LYS A O 1
ATOM 1841 N N . LYS A 1 230 ? 16.635 18.102 -14.913 1.00 45.09 230 LYS A N 1
ATOM 1842 C CA . LYS A 1 230 ? 16.587 18.776 -16.229 1.00 45.09 230 LYS A CA 1
ATOM 1843 C C . LYS A 1 230 ? 17.290 20.148 -16.121 1.00 45.09 230 LYS A C 1
ATOM 1845 O O . LYS A 1 230 ? 17.127 20.811 -15.098 1.00 45.09 230 LYS A O 1
ATOM 1850 N N . PRO A 1 231 ? 18.009 20.623 -17.156 1.00 44.12 231 PRO A N 1
ATOM 1851 C CA . PRO A 1 231 ? 18.002 20.136 -18.534 1.00 44.12 231 PRO A CA 1
ATOM 1852 C C . PRO A 1 231 ? 18.972 18.975 -18.800 1.00 44.12 231 PRO A C 1
ATOM 1854 O O . PRO A 1 231 ? 20.088 18.934 -18.294 1.00 44.12 231 PRO A O 1
ATOM 1857 N N . VAL A 1 232 ? 18.528 18.075 -19.682 1.00 44.88 232 VAL A N 1
ATOM 1858 C CA . VAL A 1 232 ? 19.210 16.857 -20.170 1.00 44.88 232 VAL A CA 1
ATOM 1859 C C . VAL A 1 232 ? 20.546 17.159 -20.890 1.00 44.88 232 VAL A C 1
ATOM 1861 O O . VAL A 1 232 ? 21.319 16.243 -21.166 1.00 44.88 232 VAL A O 1
ATOM 1864 N N . ASP A 1 233 ? 20.834 18.440 -21.153 1.00 40.47 233 ASP A N 1
ATOM 1865 C CA . ASP A 1 233 ? 22.021 18.935 -21.865 1.00 40.47 233 ASP A CA 1
ATOM 1866 C C . ASP A 1 233 ? 23.265 19.124 -20.977 1.00 40.47 233 ASP A C 1
ATOM 1868 O O . ASP A 1 233 ? 24.359 19.357 -21.497 1.00 40.47 233 ASP A O 1
ATOM 1872 N N . ALA A 1 234 ? 23.135 19.040 -19.648 1.00 43.09 234 ALA A N 1
ATOM 1873 C CA . ALA A 1 234 ? 24.278 19.115 -18.743 1.00 43.09 234 ALA A CA 1
ATOM 1874 C C . ALA A 1 234 ? 24.867 17.713 -18.507 1.00 43.09 234 ALA A C 1
ATOM 1876 O O . ALA A 1 234 ? 24.264 16.871 -17.843 1.00 43.09 234 ALA A O 1
ATOM 1877 N N . GLU A 1 235 ? 26.068 17.460 -19.039 1.00 48.84 235 GLU A N 1
ATOM 1878 C CA . GLU A 1 235 ? 26.837 16.226 -18.816 1.00 48.84 235 GLU A CA 1
ATOM 1879 C C . GLU A 1 235 ? 27.420 16.170 -17.389 1.00 48.84 235 GLU A C 1
ATOM 1881 O O . GLU A 1 235 ? 28.634 16.184 -17.186 1.00 48.84 235 GLU A O 1
ATOM 1886 N N . VAL A 1 236 ? 26.558 16.101 -16.374 1.00 48.75 236 VAL A N 1
ATOM 1887 C CA . VAL A 1 236 ? 26.979 15.810 -15.000 1.00 48.75 236 VAL A CA 1
ATOM 1888 C C . VAL A 1 236 ? 26.953 14.295 -14.808 1.00 48.75 236 VAL A C 1
ATOM 1890 O O . VAL A 1 236 ? 25.907 13.656 -14.931 1.00 48.75 236 VAL A O 1
ATOM 1893 N N . LYS A 1 237 ? 28.122 13.697 -14.542 1.00 52.81 237 LYS A N 1
ATOM 1894 C CA . LYS A 1 237 ? 28.223 12.295 -14.113 1.00 52.81 237 LYS A CA 1
ATOM 1895 C C . LYS A 1 237 ? 27.760 12.204 -12.665 1.00 52.81 237 LYS A C 1
ATOM 1897 O O . LYS A 1 237 ? 28.519 12.506 -11.749 1.00 52.81 237 LYS A O 1
ATOM 1902 N N . GLU A 1 238 ? 26.513 11.807 -12.483 1.00 57.41 238 GLU A N 1
ATOM 1903 C CA . GLU A 1 238 ? 25.895 11.672 -11.171 1.00 57.41 238 GLU A CA 1
ATOM 1904 C C . GLU A 1 238 ? 25.978 10.219 -10.667 1.00 57.41 238 GLU A C 1
ATOM 1906 O O . GLU A 1 238 ? 25.742 9.285 -11.447 1.00 57.41 238 GLU A O 1
ATOM 1911 N N . PRO A 1 239 ? 26.303 9.990 -9.380 1.00 59.97 239 PRO A N 1
ATOM 1912 C CA . PRO A 1 239 ? 26.210 8.671 -8.764 1.00 59.97 239 PRO A CA 1
ATOM 1913 C C . PRO A 1 239 ? 24.800 8.087 -8.921 1.00 59.97 239 PRO A C 1
ATOM 1915 O O . PRO A 1 239 ? 23.804 8.715 -8.561 1.00 59.97 239 PRO A O 1
ATOM 1918 N N . GLN A 1 240 ? 24.702 6.872 -9.461 1.00 69.94 240 GLN A N 1
ATOM 1919 C CA . GLN A 1 240 ? 23.420 6.178 -9.586 1.00 69.94 240 GLN A CA 1
ATOM 1920 C C . GLN A 1 240 ? 23.133 5.377 -8.315 1.00 69.94 240 GLN A C 1
ATOM 1922 O O . GLN A 1 240 ? 23.974 4.605 -7.855 1.00 69.94 240 GLN A O 1
ATOM 1927 N N . GLU A 1 241 ? 21.930 5.541 -7.767 1.00 74.19 241 GLU A N 1
ATOM 1928 C CA . GLU A 1 241 ? 21.458 4.770 -6.617 1.00 74.19 241 GLU A CA 1
ATOM 1929 C C . GLU A 1 241 ? 20.896 3.432 -7.115 1.00 74.19 241 GLU A C 1
ATOM 1931 O O . GLU A 1 241 ? 19.835 3.383 -7.742 1.00 74.19 241 GLU A O 1
ATOM 1936 N N . PHE A 1 242 ? 21.614 2.340 -6.849 1.00 85.69 242 PHE A N 1
ATOM 1937 C CA . PHE A 1 242 ? 21.087 0.992 -7.048 1.00 85.69 242 PHE A CA 1
ATOM 1938 C C . PHE A 1 242 ? 20.370 0.533 -5.788 1.00 85.69 242 PHE A C 1
ATOM 1940 O O . PHE A 1 242 ? 20.914 0.635 -4.689 1.00 85.69 242 PHE A O 1
ATOM 1947 N N . ARG A 1 243 ? 19.176 -0.023 -5.958 1.00 89.88 243 ARG A N 1
ATOM 1948 C CA . ARG A 1 243 ? 18.362 -0.542 -4.858 1.00 89.88 243 ARG A CA 1
ATOM 1949 C C . ARG A 1 243 ? 18.143 -2.037 -5.021 1.00 89.88 243 ARG A C 1
ATOM 1951 O O . ARG A 1 243 ? 18.306 -2.585 -6.115 1.00 89.88 243 ARG A O 1
ATOM 1958 N N . LEU A 1 244 ? 17.777 -2.693 -3.928 1.00 92.12 244 LEU A N 1
ATOM 1959 C CA . LEU A 1 244 ? 17.375 -4.093 -3.934 1.00 92.12 244 LEU A CA 1
ATOM 1960 C C . LEU A 1 244 ? 15.863 -4.169 -3.771 1.00 92.12 244 LEU A C 1
ATOM 1962 O O . LEU A 1 244 ? 15.305 -3.585 -2.848 1.00 92.12 244 LEU A O 1
ATOM 1966 N N . ALA A 1 245 ? 15.203 -4.902 -4.655 1.00 93.94 245 ALA A N 1
ATOM 1967 C CA . ALA A 1 245 ? 13.854 -5.392 -4.429 1.00 93.94 245 ALA A CA 1
ATOM 1968 C C . ALA A 1 245 ? 13.936 -6.884 -4.136 1.00 93.94 245 ALA A C 1
ATOM 1970 O O . ALA A 1 245 ? 14.721 -7.595 -4.763 1.00 93.94 245 ALA A O 1
ATOM 1971 N N . TRP A 1 246 ? 13.123 -7.375 -3.212 1.00 93.75 246 TRP A N 1
ATOM 1972 C CA . TRP A 1 246 ? 13.123 -8.781 -2.842 1.00 93.75 246 TRP A CA 1
ATOM 1973 C C . TRP A 1 246 ? 11.710 -9.325 -2.691 1.00 93.75 246 TRP A C 1
ATOM 1975 O O . TRP A 1 246 ? 10.781 -8.608 -2.326 1.00 93.75 246 TRP A O 1
ATOM 1985 N N . ARG A 1 247 ? 11.553 -10.622 -2.954 1.00 93.31 247 ARG A N 1
ATOM 1986 C CA . ARG A 1 247 ? 10.323 -11.373 -2.698 1.00 93.31 247 ARG A CA 1
ATOM 1987 C C . ARG A 1 247 ? 10.656 -12.724 -2.087 1.00 93.31 247 ARG A C 1
ATOM 1989 O O . ARG A 1 247 ? 11.362 -13.534 -2.678 1.00 93.31 247 ARG A O 1
ATOM 1996 N N . CYS A 1 248 ? 10.122 -12.992 -0.907 1.00 92.19 248 CYS A N 1
ATOM 1997 C CA . CYS A 1 248 ? 10.338 -14.239 -0.197 1.00 92.19 248 CYS A CA 1
ATOM 1998 C C . CYS A 1 248 ? 9.646 -15.405 -0.905 1.00 92.19 248 CYS A C 1
ATOM 2000 O O . CYS A 1 248 ? 8.430 -15.398 -1.101 1.00 92.19 248 CYS A O 1
ATOM 2002 N N . ARG A 1 249 ? 10.404 -16.456 -1.224 1.00 91.12 249 ARG A N 1
ATOM 2003 C CA . ARG A 1 249 ? 9.869 -17.673 -1.855 1.00 91.12 249 ARG A CA 1
ATOM 2004 C C . ARG A 1 249 ? 9.132 -18.585 -0.868 1.00 91.12 249 ARG A C 1
ATOM 2006 O O . ARG A 1 249 ? 8.374 -19.472 -1.287 1.00 91.12 249 ARG A O 1
ATOM 2013 N N . LYS A 1 250 ? 9.325 -18.356 0.438 1.00 89.50 250 LYS A N 1
ATOM 2014 C CA . LYS A 1 250 ? 8.692 -19.113 1.525 1.00 89.50 250 LYS A CA 1
ATOM 2015 C C . LYS A 1 250 ? 7.312 -18.600 1.915 1.00 89.50 250 LYS A C 1
ATOM 2017 O O . LYS A 1 250 ? 6.447 -19.440 2.087 1.00 89.50 250 LYS A O 1
ATOM 2022 N N . CYS A 1 251 ? 7.089 -17.291 2.061 1.00 87.81 251 CYS A N 1
ATOM 2023 C CA . CYS A 1 251 ? 5.780 -16.737 2.464 1.00 87.81 251 CYS A CA 1
ATOM 2024 C C . CYS A 1 251 ? 5.130 -15.831 1.402 1.00 87.81 251 CYS A C 1
ATOM 2026 O O . CYS A 1 251 ? 3.929 -15.573 1.458 1.00 87.81 251 CYS A O 1
ATOM 2028 N N . GLY A 1 252 ? 5.897 -15.371 0.409 1.00 88.69 252 GLY A N 1
ATOM 2029 C CA . GLY A 1 252 ? 5.425 -14.467 -0.639 1.00 88.69 252 GLY A CA 1
ATOM 2030 C C . GLY A 1 252 ? 5.504 -12.979 -0.286 1.00 88.69 252 GLY A C 1
ATOM 2031 O O . GLY A 1 252 ? 5.188 -12.169 -1.153 1.00 88.69 252 GLY A O 1
ATOM 2032 N N . THR A 1 253 ? 5.916 -12.599 0.931 1.00 89.94 253 THR A N 1
ATOM 2033 C CA . THR A 1 253 ? 6.167 -11.191 1.300 1.00 89.94 253 THR A CA 1
ATOM 2034 C C . THR A 1 253 ? 7.254 -10.599 0.407 1.00 89.94 253 THR A C 1
ATOM 2036 O O . THR A 1 253 ? 8.241 -11.273 0.121 1.00 89.94 253 THR A O 1
ATOM 2039 N N . ALA A 1 254 ? 7.079 -9.357 -0.029 1.00 91.69 254 ALA A N 1
ATOM 2040 C CA . ALA A 1 254 ? 8.060 -8.617 -0.817 1.00 91.69 254 ALA A CA 1
ATOM 2041 C C . ALA A 1 254 ? 8.508 -7.357 -0.074 1.00 91.69 254 ALA A C 1
ATOM 2043 O O . ALA A 1 254 ? 7.898 -7.013 0.925 1.00 91.69 254 ALA A O 1
ATOM 2044 N N . GLY A 1 255 ? 9.536 -6.676 -0.560 1.00 91.44 255 GLY A N 1
ATOM 2045 C CA . GLY A 1 255 ? 9.974 -5.394 -0.023 1.00 91.44 255 GLY A CA 1
ATOM 2046 C C . GLY A 1 255 ? 11.085 -4.782 -0.866 1.00 91.44 255 GLY A C 1
ATOM 2047 O O . GLY A 1 255 ? 11.587 -5.400 -1.811 1.00 91.44 255 GLY A O 1
ATOM 2048 N N . THR A 1 256 ? 11.466 -3.559 -0.521 1.00 90.44 256 THR A N 1
ATOM 2049 C CA . THR A 1 256 ? 12.585 -2.829 -1.121 1.00 90.44 256 THR A CA 1
ATOM 2050 C C . THR A 1 256 ? 13.576 -2.436 -0.028 1.00 90.44 256 THR A C 1
ATOM 2052 O O . THR A 1 256 ? 13.217 -2.282 1.137 1.00 90.44 256 THR A O 1
ATOM 2055 N N . GLN A 1 257 ? 14.852 -2.313 -0.384 1.00 85.69 257 GLN A N 1
ATOM 2056 C CA . GLN A 1 257 ? 15.890 -1.827 0.517 1.00 85.69 257 GLN A CA 1
ATOM 2057 C C . GLN A 1 257 ? 16.878 -0.937 -0.236 1.00 85.69 257 GLN A C 1
ATOM 2059 O O . GLN A 1 257 ? 17.344 -1.264 -1.334 1.00 85.69 257 GLN A O 1
ATOM 2064 N N . ARG A 1 258 ? 17.210 0.199 0.383 1.00 80.44 258 ARG A N 1
ATOM 2065 C CA . ARG A 1 258 ? 18.277 1.106 -0.053 1.00 80.44 258 ARG A CA 1
ATOM 2066 C C . ARG A 1 258 ? 19.589 0.703 0.609 1.00 80.44 258 ARG A C 1
ATOM 2068 O O . ARG A 1 258 ? 19.576 0.301 1.768 1.00 80.44 258 ARG A O 1
ATOM 2075 N N . ASN A 1 259 ? 20.695 0.795 -0.131 1.00 67.81 259 ASN A N 1
ATOM 2076 C CA . ASN A 1 259 ? 22.054 0.504 0.351 1.00 67.81 259 ASN A CA 1
ATOM 2077 C C . ASN A 1 259 ? 22.217 -0.872 1.051 1.00 67.81 259 ASN A C 1
ATOM 2079 O O . ASN A 1 259 ? 23.148 -1.067 1.824 1.00 67.81 259 ASN A O 1
ATOM 2083 N N . GLY A 1 260 ? 21.322 -1.836 0.795 1.00 65.69 260 GLY A N 1
ATOM 2084 C CA . GLY A 1 260 ? 21.351 -3.150 1.441 1.00 65.69 260 GLY A CA 1
ATOM 2085 C C . GLY A 1 260 ? 22.412 -4.073 0.845 1.00 65.69 260 GLY A C 1
ATOM 2086 O O . GLY A 1 260 ? 22.592 -4.112 -0.375 1.00 65.69 260 GLY A O 1
ATOM 2087 N N . LYS A 1 261 ? 23.079 -4.857 1.696 1.00 74.94 261 LYS A N 1
ATOM 2088 C CA . LYS A 1 261 ? 23.904 -5.991 1.264 1.00 74.94 261 LYS A CA 1
ATOM 2089 C C . LYS A 1 261 ? 23.010 -7.208 1.048 1.00 74.94 261 LYS A C 1
ATOM 2091 O O . LYS A 1 261 ? 22.179 -7.531 1.891 1.00 74.94 261 LYS A O 1
ATOM 2096 N N . ILE A 1 262 ? 23.194 -7.884 -0.086 1.00 80.38 262 ILE A N 1
ATOM 2097 C CA . ILE A 1 262 ? 22.402 -9.064 -0.468 1.00 80.38 262 ILE A CA 1
ATOM 2098 C C . ILE A 1 262 ? 22.496 -10.159 0.607 1.00 80.38 262 ILE A C 1
ATOM 2100 O O . ILE A 1 262 ? 21.479 -10.755 0.951 1.00 80.38 262 ILE A O 1
ATOM 2104 N N . ASP A 1 263 ? 23.687 -10.367 1.171 1.00 78.94 263 ASP A N 1
ATOM 2105 C CA . ASP A 1 263 ? 23.972 -11.464 2.107 1.00 78.94 263 ASP A CA 1
ATOM 2106 C C . ASP A 1 263 ? 23.351 -11.271 3.503 1.00 78.94 263 ASP A C 1
ATOM 2108 O O . ASP A 1 263 ? 23.209 -12.229 4.258 1.00 78.94 263 ASP A O 1
ATOM 2112 N N . GLU A 1 264 ? 22.953 -10.045 3.845 1.00 83.81 264 GLU A N 1
ATOM 2113 C CA . GLU A 1 264 ? 22.336 -9.698 5.134 1.00 83.81 264 GLU A CA 1
ATOM 2114 C C . GLU A 1 264 ? 20.797 -9.648 5.041 1.00 83.81 264 GLU A C 1
ATOM 2116 O O . GLU A 1 264 ? 20.100 -9.448 6.039 1.00 83.81 264 GLU A O 1
ATOM 2121 N N . LEU A 1 265 ? 20.243 -9.833 3.839 1.00 87.12 265 LEU A N 1
ATOM 2122 C CA . LEU A 1 265 ? 18.825 -9.645 3.572 1.00 87.12 265 LEU A CA 1
ATOM 2123 C C . LEU A 1 265 ? 17.998 -10.855 4.029 1.00 87.12 265 LEU A C 1
ATOM 2125 O O . LEU A 1 265 ? 18.149 -11.970 3.529 1.00 87.12 265 LEU A O 1
ATOM 2129 N N . THR A 1 266 ? 17.047 -10.621 4.933 1.00 91.12 266 THR A N 1
ATOM 2130 C CA . THR A 1 266 ? 16.091 -11.637 5.396 1.00 91.12 266 THR A CA 1
ATOM 2131 C C . THR A 1 266 ? 14.654 -11.154 5.237 1.00 91.12 266 THR A C 1
ATOM 2133 O O . THR A 1 266 ? 14.365 -9.958 5.232 1.00 91.12 266 THR A O 1
ATOM 2136 N N . CYS A 1 267 ? 13.720 -12.090 5.064 1.00 90.00 267 CYS A N 1
ATOM 2137 C CA . CYS A 1 267 ? 12.307 -11.755 4.957 1.00 90.00 267 CYS A CA 1
ATOM 2138 C C . CYS A 1 267 ? 11.789 -11.148 6.268 1.00 90.00 267 CYS A C 1
ATOM 2140 O O . CYS A 1 267 ? 11.724 -11.853 7.274 1.00 90.00 267 CYS A O 1
ATOM 2142 N N . SER A 1 268 ? 11.298 -9.908 6.223 1.00 87.44 268 SER A N 1
ATOM 2143 C CA . SER A 1 268 ? 10.725 -9.211 7.388 1.00 87.44 268 SER A CA 1
ATOM 2144 C C . SER A 1 268 ? 9.540 -9.934 8.045 1.00 87.44 268 SER A C 1
ATOM 2146 O O . SER A 1 268 ? 9.311 -9.776 9.235 1.00 87.44 268 SER A O 1
ATOM 2148 N N . ASN A 1 269 ? 8.804 -10.759 7.294 1.00 87.12 269 ASN A N 1
ATOM 2149 C CA . ASN A 1 269 ? 7.625 -11.470 7.798 1.00 87.12 269 ASN A CA 1
ATOM 2150 C C . ASN A 1 269 ? 7.947 -12.853 8.396 1.00 87.12 269 ASN A C 1
ATOM 2152 O O . ASN A 1 269 ? 7.361 -13.248 9.395 1.00 87.12 269 ASN A O 1
ATOM 2156 N N . CYS A 1 270 ? 8.843 -13.635 7.777 1.00 87.50 270 CYS A N 1
ATOM 2157 C CA . CYS A 1 270 ? 9.092 -15.027 8.198 1.00 87.50 270 CYS A CA 1
ATOM 2158 C C . CYS A 1 270 ? 10.553 -15.356 8.538 1.00 87.50 270 CYS A C 1
ATOM 2160 O O . CYS A 1 270 ? 10.863 -16.522 8.792 1.00 87.50 270 CYS A O 1
ATOM 2162 N N . GLY A 1 271 ? 11.456 -14.375 8.471 1.00 89.88 271 GLY A N 1
ATOM 2163 C CA . GLY A 1 271 ? 12.886 -14.520 8.762 1.00 89.88 271 GLY A CA 1
ATOM 2164 C C . GLY A 1 271 ? 13.683 -15.362 7.757 1.00 89.88 271 GLY A C 1
ATOM 2165 O O . GLY A 1 271 ? 14.867 -15.600 7.957 1.00 89.88 271 GLY A O 1
ATOM 2166 N N . SER A 1 272 ? 13.066 -15.854 6.677 1.00 90.31 272 SER A N 1
ATOM 2167 C CA . SER A 1 272 ? 13.753 -16.687 5.681 1.00 90.31 272 SER A CA 1
ATOM 2168 C C . SER A 1 272 ? 14.687 -15.865 4.789 1.00 90.31 272 SER A C 1
ATOM 2170 O O . SER A 1 272 ? 14.279 -14.823 4.279 1.00 90.31 272 SER A O 1
ATOM 2172 N N . GLY A 1 273 ? 15.894 -16.381 4.539 1.00 90.56 273 GLY A N 1
ATOM 2173 C CA . GLY A 1 273 ? 16.828 -15.863 3.529 1.00 90.56 273 GLY A CA 1
ATOM 2174 C C . GLY A 1 273 ? 16.585 -16.378 2.100 1.00 90.56 273 GLY A C 1
ATOM 2175 O O . GLY A 1 273 ? 17.319 -16.008 1.192 1.00 90.56 273 GLY A O 1
ATOM 2176 N N . ASP A 1 274 ? 15.569 -17.223 1.858 1.00 91.88 274 ASP A N 1
ATOM 2177 C CA . ASP A 1 274 ? 15.229 -17.682 0.498 1.00 91.88 274 ASP A CA 1
ATOM 2178 C C . ASP A 1 274 ? 14.408 -16.611 -0.239 1.00 91.88 274 ASP A C 1
ATOM 2180 O O . ASP A 1 274 ? 13.165 -16.589 -0.217 1.00 91.88 274 ASP A O 1
ATOM 2184 N N . LEU A 1 275 ? 15.136 -15.669 -0.840 1.00 93.19 275 LEU A N 1
ATOM 2185 C CA . LEU A 1 275 ? 14.611 -14.467 -1.475 1.00 93.19 275 LEU A CA 1
ATOM 2186 C C . LEU A 1 275 ? 14.892 -14.464 -2.989 1.00 93.19 275 LEU A C 1
ATOM 2188 O O . LEU A 1 275 ? 15.986 -14.770 -3.454 1.00 93.19 275 LEU A O 1
ATOM 2192 N N . ASP A 1 276 ? 13.886 -14.083 -3.775 1.00 93.06 276 ASP A N 1
ATOM 2193 C CA . ASP A 1 276 ? 14.026 -13.633 -5.165 1.00 93.06 276 ASP A CA 1
ATOM 2194 C C . ASP A 1 276 ? 14.450 -12.159 -5.132 1.00 93.06 276 ASP A C 1
ATOM 2196 O O . ASP A 1 276 ? 13.613 -11.295 -4.871 1.00 93.06 276 ASP A O 1
ATOM 2200 N N . ILE A 1 277 ? 15.750 -11.895 -5.299 1.00 93.50 277 ILE A N 1
ATOM 2201 C CA . ILE A 1 277 ? 16.364 -10.565 -5.159 1.00 93.50 277 ILE A CA 1
ATOM 2202 C C . ILE A 1 277 ? 16.664 -9.984 -6.536 1.00 93.50 277 ILE A C 1
ATOM 2204 O O . ILE A 1 277 ? 17.194 -10.660 -7.415 1.00 93.50 277 ILE A O 1
ATOM 2208 N N . ARG A 1 278 ? 16.357 -8.699 -6.706 1.00 92.69 278 ARG A N 1
ATOM 2209 C CA . ARG A 1 278 ? 16.586 -7.942 -7.931 1.00 92.69 278 ARG A CA 1
ATOM 2210 C C . ARG A 1 278 ? 17.277 -6.640 -7.615 1.00 92.69 278 ARG A C 1
ATOM 2212 O O . ARG A 1 278 ? 16.715 -5.772 -6.948 1.00 92.69 278 ARG A O 1
ATOM 2219 N N . ARG A 1 279 ? 18.483 -6.489 -8.149 1.00 93.50 279 ARG A N 1
ATOM 2220 C CA . ARG A 1 279 ? 19.168 -5.204 -8.160 1.00 93.50 279 ARG A CA 1
ATOM 2221 C C . ARG A 1 279 ? 18.555 -4.342 -9.252 1.00 93.50 279 ARG A C 1
ATOM 2223 O O . ARG A 1 279 ? 18.583 -4.724 -10.418 1.00 93.50 279 ARG A O 1
ATOM 2230 N N . PHE A 1 280 ? 18.002 -3.193 -8.891 1.00 93.62 280 PHE A N 1
ATOM 2231 C CA . PHE A 1 280 ? 17.327 -2.326 -9.846 1.00 93.62 280 PHE A CA 1
ATOM 2232 C C . PHE A 1 280 ? 17.835 -0.889 -9.809 1.00 93.62 280 PHE A C 1
ATOM 2234 O O . PHE A 1 280 ? 18.406 -0.426 -8.819 1.00 93.62 280 PHE A O 1
ATOM 2241 N N . ILE A 1 281 ? 17.608 -0.197 -10.921 1.00 91.19 281 ILE A N 1
ATOM 2242 C CA . ILE A 1 281 ? 17.775 1.244 -11.072 1.00 91.19 281 ILE A CA 1
ATOM 2243 C C . ILE A 1 281 ? 16.425 1.854 -11.447 1.00 91.19 281 ILE A C 1
ATOM 2245 O O . ILE A 1 281 ? 15.688 1.287 -12.258 1.00 91.19 281 ILE A O 1
ATOM 2249 N N . GLN A 1 282 ? 16.102 3.004 -10.859 1.00 89.81 282 GLN A N 1
ATOM 2250 C CA . GLN A 1 282 ? 14.964 3.813 -11.282 1.00 89.81 282 GLN A CA 1
ATOM 2251 C C . GLN A 1 282 ? 15.417 4.786 -12.377 1.00 89.81 282 GLN A C 1
ATOM 2253 O O . GLN A 1 282 ? 16.248 5.652 -12.097 1.00 89.81 282 GLN A O 1
ATOM 2258 N N . PRO A 1 283 ? 14.911 4.671 -13.617 1.00 87.94 283 PRO A N 1
ATOM 2259 C CA . PRO A 1 283 ? 15.361 5.533 -14.707 1.00 87.94 283 PRO A CA 1
ATOM 2260 C C . PRO A 1 283 ? 14.946 6.993 -14.504 1.00 87.94 283 PRO A C 1
ATOM 2262 O O . PRO A 1 283 ? 13.773 7.272 -14.265 1.00 87.94 283 PRO A O 1
ATOM 2265 N N . GLY A 1 284 ? 15.887 7.929 -14.671 1.00 78.19 284 GLY A N 1
ATOM 2266 C CA . GLY A 1 284 ? 15.587 9.370 -14.737 1.00 78.19 284 GLY A CA 1
ATOM 2267 C C . GLY A 1 284 ? 14.993 9.811 -16.084 1.00 78.19 284 GLY A C 1
ATOM 2268 O O . GLY A 1 284 ? 14.514 10.930 -16.234 1.00 78.19 284 GLY A O 1
ATOM 2269 N N . GLY A 1 285 ? 15.034 8.928 -17.081 1.00 85.88 285 GLY A N 1
ATOM 2270 C CA . GLY A 1 285 ? 14.547 9.134 -18.441 1.00 85.88 285 GLY A CA 1
ATOM 2271 C C . GLY A 1 285 ? 15.140 8.088 -19.380 1.00 85.88 285 GLY A C 1
ATOM 2272 O O . GLY A 1 285 ? 16.004 7.306 -18.978 1.00 85.88 285 GLY A O 1
ATOM 2273 N N . TYR A 1 286 ? 14.701 8.095 -20.630 1.00 90.81 286 TYR A N 1
ATOM 2274 C CA . TYR A 1 286 ? 15.112 7.150 -21.667 1.00 90.81 286 TYR A CA 1
ATOM 2275 C C . TYR A 1 286 ? 15.631 7.902 -22.888 1.00 90.81 286 TYR A C 1
ATOM 2277 O O . TYR A 1 286 ? 15.332 9.082 -23.071 1.00 90.81 286 TYR A O 1
ATOM 2285 N N . THR A 1 287 ? 16.412 7.235 -23.732 1.00 88.44 287 THR A N 1
ATOM 2286 C CA . THR A 1 287 ? 16.926 7.832 -24.968 1.00 88.44 287 THR A CA 1
ATOM 2287 C C . THR A 1 287 ? 16.944 6.829 -26.110 1.00 88.44 287 THR A C 1
ATOM 2289 O O . THR A 1 287 ? 17.293 5.657 -25.936 1.00 88.44 287 THR A O 1
ATOM 2292 N N . VAL A 1 288 ? 16.607 7.321 -27.297 1.00 89.25 288 VAL A N 1
ATOM 2293 C CA . VAL A 1 288 ? 16.902 6.646 -28.563 1.00 89.25 288 VAL A CA 1
ATOM 2294 C C . VAL A 1 288 ? 18.376 6.841 -28.915 1.00 89.25 288 VAL A C 1
ATOM 2296 O O . VAL A 1 288 ? 19.083 7.621 -28.266 1.00 89.25 288 VAL A O 1
ATOM 2299 N N . ASP A 1 289 ? 18.846 6.111 -29.921 1.00 85.88 289 ASP A N 1
ATOM 2300 C CA . ASP A 1 289 ? 20.203 6.277 -30.429 1.00 85.88 289 ASP A CA 1
ATOM 2301 C C . ASP A 1 289 ? 20.246 7.467 -31.388 1.00 85.88 289 ASP A C 1
ATOM 2303 O O . ASP A 1 289 ? 19.596 7.460 -32.434 1.00 85.88 289 ASP A O 1
ATOM 2307 N N . PHE A 1 290 ? 21.030 8.489 -31.052 1.00 80.81 290 PHE A N 1
ATOM 2308 C CA . PHE A 1 290 ? 21.180 9.683 -31.874 1.00 80.81 290 PHE A CA 1
ATOM 2309 C C . PHE A 1 290 ? 21.624 9.356 -33.306 1.00 80.81 290 PHE A C 1
ATOM 2311 O O . PHE A 1 290 ? 21.236 10.051 -34.249 1.00 80.81 290 PHE A O 1
ATOM 2318 N N . TYR A 1 291 ? 22.447 8.317 -33.470 1.00 80.56 291 TYR A N 1
ATOM 2319 C CA . TYR A 1 291 ? 23.047 7.947 -34.750 1.00 80.56 291 TYR A CA 1
ATOM 2320 C C . TYR A 1 291 ? 22.182 6.989 -35.575 1.00 80.56 291 TYR A C 1
ATOM 2322 O O . TYR A 1 291 ? 22.489 6.768 -36.749 1.00 80.56 291 TYR A O 1
ATOM 2330 N N . ASP A 1 292 ? 21.117 6.445 -34.988 1.00 82.94 292 ASP A N 1
ATOM 2331 C CA . ASP A 1 292 ? 20.218 5.520 -35.667 1.00 82.94 292 ASP A CA 1
ATOM 2332 C C . ASP A 1 292 ? 19.126 6.261 -36.450 1.00 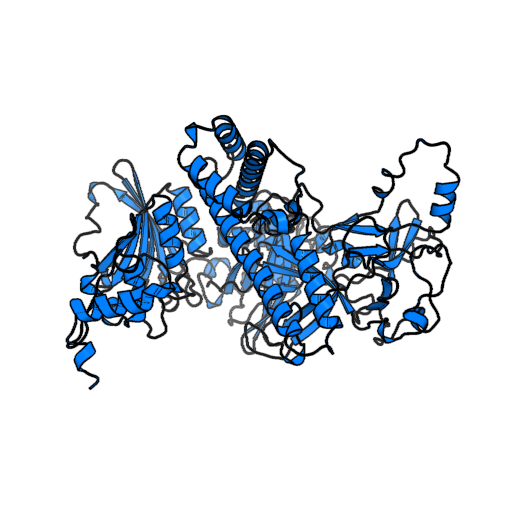82.94 292 ASP A C 1
ATOM 2334 O O . ASP A 1 292 ? 18.800 7.425 -36.185 1.00 82.94 292 ASP A O 1
ATOM 2338 N N . LYS A 1 293 ? 18.579 5.588 -37.465 1.00 82.44 293 LYS A N 1
ATOM 2339 C CA . LYS A 1 293 ? 17.527 6.140 -38.319 1.00 82.44 293 LYS A CA 1
ATOM 2340 C C . LYS A 1 293 ? 16.188 5.486 -37.999 1.00 82.44 293 LYS A C 1
ATOM 2342 O O . LYS A 1 293 ? 16.057 4.278 -38.192 1.00 82.44 293 LYS A O 1
ATOM 2347 N N . PRO A 1 294 ? 15.169 6.266 -37.599 1.00 83.50 294 PRO A N 1
ATOM 2348 C CA . PRO A 1 294 ? 13.843 5.713 -37.380 1.00 83.50 294 PRO A CA 1
ATOM 2349 C C . PRO A 1 294 ? 13.245 5.193 -38.698 1.00 83.50 294 PRO A C 1
ATOM 2351 O O . PRO A 1 294 ? 13.465 5.776 -39.764 1.00 83.50 294 PRO A O 1
ATOM 2354 N N . HIS A 1 295 ? 12.467 4.112 -38.631 1.00 85.38 295 HIS A N 1
ATOM 2355 C CA . HIS A 1 295 ? 11.810 3.488 -39.790 1.00 85.38 295 HIS A CA 1
ATOM 2356 C C . HIS A 1 295 ? 10.285 3.516 -39.665 1.00 85.38 295 HIS A C 1
ATOM 2358 O O . HIS A 1 295 ? 9.758 3.772 -38.596 1.00 85.38 295 HIS A O 1
ATOM 2364 N N . ASN A 1 296 ? 9.547 3.214 -40.735 1.00 85.19 296 ASN A N 1
ATOM 2365 C CA . ASN A 1 296 ? 8.072 3.225 -40.704 1.00 85.19 296 ASN A CA 1
ATOM 2366 C C . ASN A 1 296 ? 7.453 1.816 -40.649 1.00 85.19 296 ASN A C 1
ATOM 2368 O O . ASN A 1 296 ? 6.235 1.669 -40.714 1.00 85.19 296 ASN A O 1
ATOM 2372 N N . ASP A 1 297 ? 8.279 0.768 -40.572 1.00 83.94 297 ASP A N 1
ATOM 2373 C CA . ASP A 1 297 ? 7.794 -0.611 -40.461 1.00 83.94 297 ASP A CA 1
ATOM 2374 C C . ASP A 1 297 ? 7.220 -0.900 -39.064 1.00 83.94 297 ASP A C 1
ATOM 2376 O O . ASP A 1 297 ? 7.955 -1.149 -38.114 1.00 83.94 297 ASP A O 1
ATOM 2380 N N . VAL A 1 298 ? 5.892 -0.882 -38.954 1.00 79.44 298 VAL A N 1
ATOM 2381 C CA . VAL A 1 298 ? 5.153 -1.220 -37.727 1.00 79.44 298 VAL A CA 1
ATOM 2382 C C . VAL A 1 298 ? 4.847 -2.717 -37.597 1.00 79.44 298 VAL A C 1
ATOM 2384 O O . VAL A 1 298 ? 4.230 -3.118 -36.611 1.00 79.44 298 VAL A O 1
ATOM 2387 N N . THR A 1 299 ? 5.233 -3.551 -38.571 1.00 80.38 299 THR A N 1
ATOM 2388 C CA . THR A 1 299 ? 4.876 -4.982 -38.594 1.00 80.38 299 THR A CA 1
ATOM 2389 C C . THR A 1 299 ? 5.728 -5.831 -37.654 1.00 80.38 299 THR A C 1
ATOM 2391 O O . THR A 1 299 ? 5.277 -6.882 -37.200 1.00 80.38 299 THR A O 1
ATOM 2394 N N . LYS A 1 300 ? 6.941 -5.370 -37.327 1.00 77.12 300 LYS A N 1
ATOM 2395 C CA . LYS A 1 300 ? 7.881 -6.032 -36.416 1.00 77.12 300 LYS A CA 1
ATOM 2396 C C . LYS A 1 300 ? 8.214 -5.085 -35.271 1.00 77.12 300 LYS A C 1
ATOM 2398 O O . LYS A 1 300 ? 9.148 -4.304 -35.376 1.00 77.12 300 LYS A O 1
ATOM 2403 N N . GLN A 1 301 ? 7.415 -5.140 -34.209 1.00 83.81 301 GLN A N 1
ATOM 2404 C CA . GLN A 1 301 ? 7.635 -4.349 -32.999 1.00 83.81 301 GLN A CA 1
ATOM 2405 C C . GLN A 1 301 ? 8.056 -5.249 -31.843 1.00 83.81 301 GLN A C 1
ATOM 2407 O O . GLN A 1 301 ? 7.434 -6.280 -31.573 1.00 83.81 301 GLN A O 1
ATOM 2412 N N . THR A 1 302 ? 9.102 -4.825 -31.149 1.00 88.56 302 THR A N 1
ATOM 2413 C CA . THR A 1 302 ? 9.629 -5.462 -29.950 1.00 88.56 302 THR A CA 1
ATOM 2414 C C . THR A 1 302 ? 9.008 -4.811 -28.723 1.00 88.56 302 THR A C 1
ATOM 2416 O O . THR A 1 302 ? 9.253 -3.641 -28.433 1.00 88.56 302 THR A O 1
ATOM 2419 N N . PHE A 1 303 ? 8.228 -5.582 -27.968 1.00 89.62 303 PHE A N 1
ATOM 2420 C CA . PHE A 1 303 ? 7.647 -5.143 -26.701 1.00 89.62 303 PHE A CA 1
ATOM 2421 C C . PHE A 1 303 ? 8.332 -5.841 -25.534 1.00 89.62 303 PHE A C 1
ATOM 2423 O O . PHE A 1 303 ? 8.576 -7.048 -25.578 1.00 89.62 303 PHE A O 1
ATOM 2430 N N . MET A 1 304 ? 8.591 -5.101 -24.456 1.00 92.38 304 MET A N 1
ATOM 2431 C CA . MET A 1 304 ? 9.040 -5.728 -23.217 1.00 92.38 304 MET A CA 1
ATOM 2432 C C . MET A 1 304 ? 7.894 -6.518 -22.565 1.00 92.38 304 MET A C 1
ATOM 2434 O O . MET A 1 304 ? 6.764 -6.013 -22.511 1.00 92.38 304 MET A O 1
ATOM 2438 N N . PRO A 1 305 ? 8.162 -7.725 -22.027 1.00 90.31 305 PRO A N 1
ATOM 2439 C CA . PRO A 1 305 ? 7.157 -8.519 -21.335 1.00 90.31 305 PRO A CA 1
ATOM 2440 C C . PRO A 1 305 ? 6.500 -7.747 -20.189 1.00 90.31 305 PRO A C 1
ATOM 2442 O O . PRO A 1 305 ? 7.179 -7.134 -19.363 1.00 90.31 305 PRO A O 1
ATOM 2445 N N . VAL A 1 306 ? 5.171 -7.822 -20.098 1.00 88.06 306 VAL A N 1
ATOM 2446 C CA . VAL A 1 306 ? 4.444 -7.288 -18.943 1.00 88.06 306 VAL A CA 1
ATOM 2447 C C . VAL A 1 306 ? 4.753 -8.148 -17.726 1.00 88.06 306 VAL A C 1
ATOM 2449 O O . VAL A 1 306 ? 4.721 -9.379 -17.788 1.00 88.06 306 VAL A O 1
ATOM 2452 N N . LYS A 1 307 ? 5.062 -7.488 -16.612 1.00 90.31 307 LYS A N 1
ATOM 2453 C CA . LYS A 1 307 ? 5.285 -8.135 -15.329 1.00 90.31 307 LYS A CA 1
ATOM 2454 C C . LYS A 1 307 ? 4.320 -7.613 -14.289 1.00 90.31 307 LYS A C 1
ATOM 2456 O O . LYS A 1 307 ? 4.017 -6.424 -14.250 1.00 90.31 307 LYS A O 1
ATOM 2461 N N . GLU A 1 308 ? 3.882 -8.525 -13.438 1.00 90.00 308 GLU A N 1
ATOM 2462 C CA . GLU A 1 308 ? 3.092 -8.186 -12.267 1.00 90.00 308 GLU A CA 1
ATOM 2463 C C . GLU A 1 308 ? 3.951 -7.431 -11.257 1.00 90.00 308 GLU A C 1
ATOM 2465 O O . GLU A 1 308 ? 5.060 -7.886 -10.948 1.00 90.00 308 GLU A O 1
ATOM 2470 N N . PRO A 1 309 ? 3.455 -6.303 -10.729 1.00 93.38 309 PRO A N 1
ATOM 2471 C CA . PRO A 1 309 ? 4.172 -5.587 -9.699 1.00 93.38 309 PRO A CA 1
ATOM 2472 C C . PRO A 1 309 ? 4.154 -6.373 -8.386 1.00 93.38 309 PRO A C 1
ATOM 2474 O O . PRO A 1 309 ? 3.260 -7.179 -8.109 1.00 93.38 309 PRO A O 1
ATOM 2477 N N . TRP A 1 310 ? 5.154 -6.130 -7.548 1.00 94.62 310 TRP A N 1
ATOM 2478 C CA . TRP A 1 310 ? 5.199 -6.692 -6.204 1.00 94.62 310 TRP A CA 1
ATOM 2479 C C . TRP A 1 310 ? 4.537 -5.730 -5.231 1.00 94.62 310 TRP A C 1
ATOM 2481 O O . TRP A 1 310 ? 4.947 -4.579 -5.135 1.00 94.62 310 TRP A O 1
ATOM 2491 N N . VAL A 1 311 ? 3.530 -6.213 -4.503 1.00 93.75 311 VAL A N 1
ATOM 2492 C CA . VAL A 1 311 ? 2.851 -5.429 -3.467 1.00 93.75 311 VAL A CA 1
ATOM 2493 C C . VAL A 1 311 ? 3.332 -5.878 -2.097 1.00 93.75 311 VAL A C 1
ATOM 2495 O O . VAL A 1 311 ? 3.194 -7.054 -1.729 1.00 93.75 311 VAL A O 1
ATOM 2498 N N . PHE A 1 312 ? 3.881 -4.926 -1.351 1.00 91.44 312 PHE A N 1
ATOM 2499 C CA . PHE A 1 312 ? 4.263 -5.081 0.039 1.00 91.44 312 PHE A CA 1
ATOM 2500 C C . PHE A 1 312 ? 3.268 -4.367 0.950 1.00 91.44 312 PHE A C 1
ATOM 2502 O O . PHE A 1 312 ? 2.941 -3.194 0.768 1.00 91.44 312 PHE A O 1
ATOM 2509 N N . MET A 1 313 ? 2.803 -5.117 1.942 1.00 90.50 313 MET A N 1
ATOM 2510 C CA . MET A 1 313 ? 1.946 -4.653 3.020 1.00 90.50 313 MET A CA 1
ATOM 2511 C C . MET A 1 313 ? 2.406 -5.350 4.294 1.00 90.50 313 MET A C 1
ATOM 2513 O O . MET A 1 313 ? 2.493 -6.586 4.321 1.00 90.50 313 MET A O 1
ATOM 2517 N N . ASP A 1 314 ? 2.660 -4.556 5.325 1.00 86.00 314 ASP A N 1
ATOM 2518 C CA . ASP A 1 314 ? 2.998 -5.024 6.673 1.00 86.00 314 ASP A CA 1
ATOM 2519 C C . ASP A 1 314 ? 1.793 -4.943 7.625 1.00 86.00 314 ASP A C 1
ATOM 2521 O O . ASP A 1 314 ? 1.851 -5.333 8.786 1.00 86.00 314 ASP A O 1
ATOM 2525 N N . ASP A 1 315 ? 0.658 -4.453 7.118 1.00 89.81 315 ASP A N 1
ATOM 2526 C CA . ASP A 1 315 ? -0.556 -4.289 7.898 1.00 89.81 315 ASP A CA 1
ATOM 2527 C C . ASP A 1 315 ? -1.120 -5.641 8.353 1.00 89.81 315 ASP A C 1
ATOM 2529 O O . ASP A 1 315 ? -1.071 -6.641 7.612 1.00 89.81 315 ASP A O 1
ATOM 2533 N N . PRO A 1 316 ? -1.692 -5.679 9.566 1.00 88.38 316 PRO A N 1
ATOM 2534 C CA . PRO A 1 316 ? -2.079 -6.926 10.181 1.00 88.38 316 PRO A CA 1
ATOM 2535 C C . PRO A 1 316 ? -3.383 -7.488 9.601 1.00 88.38 316 PRO A C 1
ATOM 2537 O O . PRO A 1 316 ? -4.265 -6.766 9.124 1.00 88.38 316 PRO A O 1
ATOM 2540 N N . TRP A 1 317 ? -3.499 -8.815 9.663 1.00 90.88 317 TRP A N 1
ATOM 2541 C CA . TRP A 1 317 ? -4.652 -9.559 9.166 1.00 90.88 317 TRP A CA 1
ATOM 2542 C C . TRP A 1 317 ? -5.842 -9.510 10.119 1.00 90.88 317 TRP A C 1
ATOM 2544 O O . TRP A 1 317 ? -5.693 -9.686 11.329 1.00 90.88 317 TRP A O 1
ATOM 2554 N N . ARG A 1 318 ? -7.038 -9.404 9.542 1.00 92.44 318 ARG A N 1
ATOM 2555 C CA . ARG A 1 318 ? -8.323 -9.501 10.235 1.00 92.44 318 ARG A CA 1
ATOM 2556 C C . ARG A 1 318 ? -9.133 -10.679 9.716 1.00 92.44 318 ARG A C 1
ATOM 2558 O O . ARG A 1 318 ? -9.152 -10.949 8.513 1.00 92.44 318 ARG A O 1
ATOM 2565 N N . SER A 1 319 ? -9.779 -11.380 10.639 1.00 92.75 319 SER A N 1
ATOM 2566 C CA . SER A 1 319 ? -10.586 -12.562 10.334 1.00 92.75 319 SER A CA 1
ATOM 2567 C C . SER A 1 319 ? -11.900 -12.199 9.637 1.00 92.75 319 SER A C 1
ATOM 2569 O O . SER A 1 319 ? -12.515 -11.179 9.957 1.00 92.75 319 SER A O 1
ATOM 2571 N N . LEU A 1 320 ? -12.359 -13.054 8.722 1.00 93.38 320 LEU A N 1
ATOM 2572 C CA . LEU A 1 320 ? -13.747 -13.030 8.252 1.00 93.38 320 LEU A CA 1
ATOM 2573 C C . LEU A 1 320 ? -14.700 -13.562 9.347 1.00 93.38 320 LEU A C 1
ATOM 2575 O O . LEU A 1 320 ? -14.236 -14.111 10.349 1.00 93.38 320 LEU A O 1
ATOM 2579 N N . PRO A 1 321 ? -16.036 -13.417 9.197 1.00 90.44 321 PRO A N 1
ATOM 2580 C CA . PRO A 1 321 ? -17.004 -13.944 10.166 1.00 90.44 321 PRO A CA 1
ATOM 2581 C C . PRO A 1 321 ? -16.810 -15.431 10.469 1.00 90.44 321 PRO A C 1
ATOM 2583 O O . PRO A 1 321 ? -16.999 -15.864 11.605 1.00 90.44 321 PRO A O 1
ATOM 2586 N N . ASP A 1 322 ? -16.400 -16.188 9.457 1.00 90.88 322 ASP A N 1
ATOM 2587 C CA . ASP A 1 322 ? -15.844 -17.522 9.590 1.00 90.88 322 ASP A CA 1
ATOM 2588 C C . ASP A 1 322 ? -14.315 -17.462 9.370 1.00 90.88 322 ASP A C 1
ATOM 2590 O O . ASP A 1 322 ? -13.878 -17.232 8.239 1.00 90.88 322 ASP A O 1
ATOM 2594 N N . PRO A 1 323 ? -13.486 -17.669 10.412 1.00 88.31 323 PRO A N 1
ATOM 2595 C CA . PRO A 1 323 ? -12.026 -17.665 10.283 1.00 88.31 323 PRO A CA 1
ATOM 2596 C C . PRO A 1 323 ? -11.478 -18.688 9.277 1.00 88.31 323 PRO A C 1
ATOM 2598 O O . PRO A 1 323 ? -10.438 -18.453 8.656 1.00 88.31 323 PRO A O 1
ATOM 2601 N N . ASP A 1 324 ? -12.194 -19.796 9.069 1.00 90.56 324 ASP A N 1
ATOM 2602 C CA . ASP A 1 324 ? -11.815 -20.834 8.113 1.00 90.56 324 ASP A CA 1
ATOM 2603 C C . ASP A 1 324 ? -12.206 -20.461 6.674 1.00 90.56 324 ASP A C 1
ATOM 2605 O O . ASP A 1 324 ? -11.835 -21.171 5.741 1.00 90.56 324 ASP A O 1
ATOM 2609 N N . LEU A 1 325 ? -12.989 -19.393 6.459 1.00 92.94 325 LEU A N 1
ATOM 2610 C CA . LEU A 1 325 ? -13.327 -18.891 5.121 1.00 92.94 325 LEU A CA 1
ATOM 2611 C C . LEU A 1 325 ? -12.184 -18.057 4.553 1.00 92.94 325 LEU A C 1
ATOM 2613 O O . LEU A 1 325 ? -11.949 -18.074 3.346 1.00 92.94 325 LEU A O 1
ATOM 2617 N N . GLY A 1 326 ? -11.490 -17.297 5.399 1.00 93.00 326 GLY A N 1
ATOM 2618 C CA . GLY A 1 326 ? -10.479 -16.372 4.921 1.00 93.00 326 GLY A CA 1
ATOM 2619 C C . GLY A 1 326 ? -10.186 -15.210 5.853 1.00 93.00 326 GLY A C 1
ATOM 2620 O O . GLY A 1 326 ? -10.624 -15.153 7.002 1.00 93.00 326 GLY A O 1
ATOM 2621 N N . ARG A 1 327 ? -9.417 -14.263 5.323 1.00 93.56 327 ARG A N 1
ATOM 2622 C CA . ARG A 1 327 ? -8.957 -13.073 6.040 1.00 93.56 327 ARG A CA 1
ATOM 2623 C C . ARG A 1 327 ? -8.718 -11.909 5.093 1.00 93.56 327 ARG A C 1
ATOM 2625 O O . ARG A 1 327 ? -8.488 -12.103 3.898 1.00 93.56 327 ARG A O 1
ATOM 2632 N N . ILE A 1 328 ? -8.729 -10.708 5.654 1.00 95.00 328 ILE A N 1
ATOM 2633 C CA . ILE A 1 328 ? -8.494 -9.459 4.932 1.00 95.00 328 ILE A CA 1
ATOM 2634 C C . ILE A 1 328 ? -7.448 -8.601 5.627 1.00 95.00 328 ILE A C 1
ATOM 2636 O O . ILE A 1 328 ? -7.222 -8.717 6.831 1.00 95.00 328 ILE A O 1
ATOM 2640 N N . ARG A 1 329 ? -6.850 -7.686 4.876 1.00 93.56 329 ARG A N 1
ATOM 2641 C CA . ARG A 1 329 ? -6.115 -6.550 5.425 1.00 93.56 329 ARG A CA 1
ATOM 2642 C C . ARG A 1 329 ? -6.185 -5.370 4.472 1.00 93.56 329 ARG A C 1
ATOM 2644 O O . ARG A 1 329 ? -6.429 -5.524 3.279 1.00 93.56 329 ARG A O 1
ATOM 2651 N N . THR A 1 330 ? -5.970 -4.188 5.016 1.00 94.00 330 THR A N 1
ATOM 2652 C CA . THR A 1 330 ? -5.959 -2.923 4.282 1.00 94.00 330 THR A CA 1
ATOM 2653 C C . THR A 1 330 ? -4.723 -2.156 4.694 1.00 94.00 330 THR A C 1
ATOM 2655 O O . THR A 1 330 ? -4.292 -2.276 5.838 1.00 94.00 330 THR A O 1
ATOM 2658 N N . SER A 1 331 ? -4.186 -1.363 3.781 1.00 91.44 331 SER A N 1
ATOM 2659 C CA . SER A 1 331 ? -3.051 -0.491 4.038 1.00 91.44 331 SER A CA 1
ATOM 2660 C C . SER A 1 331 ? -3.311 0.887 3.457 1.00 91.44 331 SER A C 1
ATOM 2662 O O . SER A 1 331 ? -3.856 1.006 2.361 1.00 91.44 331 SER A O 1
ATOM 2664 N N . ARG A 1 332 ? -2.875 1.922 4.174 1.00 87.38 332 ARG A N 1
ATOM 2665 C CA . ARG A 1 332 ? -2.758 3.304 3.671 1.00 87.38 332 ARG A CA 1
ATOM 2666 C C . ARG A 1 332 ? -1.348 3.614 3.152 1.00 87.38 332 ARG A C 1
ATOM 2668 O O . ARG A 1 332 ? -1.074 4.726 2.708 1.00 87.38 332 ARG A O 1
ATOM 2675 N N . LYS A 1 333 ? -0.420 2.668 3.318 1.00 88.81 333 LYS A N 1
ATOM 2676 C CA . LYS A 1 333 ? 1.013 2.833 3.058 1.00 88.81 333 LYS A CA 1
ATOM 2677 C C . LYS A 1 333 ? 1.593 1.621 2.328 1.00 88.81 333 LYS A C 1
ATOM 2679 O O . LYS A 1 333 ? 2.765 1.303 2.508 1.00 88.81 333 LYS A O 1
ATOM 2684 N N . ALA A 1 334 ? 0.779 0.934 1.527 1.00 92.88 334 ALA A N 1
ATOM 2685 C CA . ALA A 1 334 ? 1.259 -0.193 0.746 1.00 92.88 334 ALA A CA 1
ATOM 2686 C C . ALA A 1 334 ? 2.320 0.299 -0.232 1.00 92.88 334 ALA A C 1
ATOM 2688 O O . ALA A 1 334 ? 2.150 1.346 -0.855 1.00 92.88 334 ALA A O 1
ATOM 2689 N N . GLN A 1 335 ? 3.394 -0.465 -0.379 1.00 92.56 335 GLN A N 1
ATOM 2690 C CA . GLN A 1 335 ? 4.414 -0.188 -1.379 1.00 92.56 335 GLN A CA 1
ATOM 2691 C C . GLN A 1 335 ? 4.192 -1.091 -2.583 1.00 92.56 335 GLN A C 1
ATOM 2693 O O . GLN A 1 335 ? 3.995 -2.301 -2.442 1.00 92.56 335 GLN A O 1
ATOM 2698 N N . ILE A 1 336 ? 4.244 -0.503 -3.771 1.00 93.75 336 ILE A N 1
ATOM 2699 C CA . ILE A 1 336 ? 4.164 -1.227 -5.031 1.00 93.75 336 ILE A CA 1
ATOM 2700 C C . ILE A 1 336 ? 5.478 -1.045 -5.768 1.00 93.75 336 ILE A C 1
ATOM 2702 O O . ILE A 1 336 ? 5.926 0.074 -6.008 1.00 93.75 336 ILE A O 1
ATOM 2706 N N . PHE A 1 337 ? 6.086 -2.168 -6.133 1.00 94.88 337 PHE A N 1
ATOM 2707 C CA . PHE A 1 337 ? 7.292 -2.221 -6.936 1.00 94.88 337 PHE A CA 1
ATOM 2708 C C . PHE A 1 337 ? 6.958 -2.731 -8.338 1.00 94.88 337 PHE A C 1
ATOM 2710 O O . PHE A 1 337 ? 6.731 -3.926 -8.552 1.00 94.88 337 PHE A O 1
ATOM 2717 N N . TRP A 1 338 ? 6.936 -1.814 -9.302 1.00 94.12 338 TRP A N 1
ATOM 2718 C CA . TRP A 1 338 ? 6.878 -2.138 -10.722 1.00 94.12 338 TRP A CA 1
ATOM 2719 C C . TRP A 1 338 ? 8.276 -2.425 -11.231 1.00 94.12 338 TRP A C 1
ATOM 2721 O O . TRP A 1 338 ? 9.234 -1.746 -10.863 1.00 94.12 338 TRP A O 1
ATOM 2731 N N . HIS A 1 339 ? 8.399 -3.408 -12.116 1.00 95.12 339 HIS A N 1
ATOM 2732 C CA . HIS A 1 339 ? 9.702 -3.789 -12.625 1.00 95.12 339 HIS A CA 1
ATOM 2733 C C . HIS A 1 339 ? 9.662 -4.258 -14.076 1.00 95.12 339 HIS A C 1
ATOM 2735 O O . HIS A 1 339 ? 8.682 -4.838 -14.544 1.00 95.12 339 HIS A O 1
ATOM 2741 N N . SER A 1 340 ? 10.797 -4.108 -14.749 1.00 95.19 340 SER A N 1
ATOM 2742 C CA . SER A 1 340 ? 11.093 -4.746 -16.025 1.00 95.19 340 SER A CA 1
ATOM 2743 C C . SER A 1 340 ? 12.433 -5.470 -15.949 1.00 95.19 340 SER A C 1
ATOM 2745 O O . SER A 1 340 ? 13.398 -4.976 -15.361 1.00 95.19 340 SER A O 1
ATOM 2747 N N . SER A 1 341 ? 12.482 -6.657 -16.547 1.00 94.88 341 SER A N 1
ATOM 2748 C CA . SER A 1 341 ? 13.648 -7.547 -16.532 1.00 94.88 341 SER A CA 1
ATOM 2749 C C . SER A 1 341 ? 14.180 -7.817 -17.941 1.00 94.88 341 SER A C 1
ATOM 2751 O O . SER A 1 341 ? 14.771 -8.867 -18.173 1.00 94.88 341 SER A O 1
ATOM 2753 N N . GLY A 1 342 ? 13.948 -6.910 -18.889 1.00 93.31 342 GLY A N 1
ATOM 2754 C CA . GLY A 1 342 ? 14.356 -7.107 -20.278 1.00 93.31 342 GLY A CA 1
ATOM 2755 C C . GLY A 1 342 ? 13.473 -8.100 -21.028 1.00 93.31 342 GLY A C 1
ATOM 2756 O O . GLY A 1 342 ? 12.561 -8.716 -20.468 1.00 93.31 342 GLY A O 1
ATOM 2757 N N . LEU A 1 343 ? 13.770 -8.264 -22.314 1.00 93.62 343 LEU A N 1
ATOM 2758 C CA . LEU A 1 343 ? 13.038 -9.118 -23.246 1.00 93.62 343 LEU A CA 1
ATOM 2759 C C . LEU A 1 343 ? 13.044 -10.588 -22.801 1.00 93.62 343 LEU A C 1
ATOM 2761 O O . LEU A 1 343 ? 12.040 -11.287 -22.926 1.00 93.62 343 LEU A O 1
ATOM 2765 N N . HIS A 1 344 ? 14.164 -11.031 -22.229 1.00 93.69 344 HIS A N 1
ATOM 2766 C CA . HIS A 1 344 ? 14.406 -12.422 -21.846 1.00 93.69 344 HIS A CA 1
ATOM 2767 C C . HIS A 1 344 ? 14.350 -12.674 -20.333 1.00 93.69 344 HIS A C 1
ATOM 2769 O O . HIS A 1 344 ? 14.658 -13.768 -19.882 1.00 93.69 344 HIS A O 1
ATOM 2775 N N . ASN A 1 345 ? 13.921 -11.693 -19.532 1.00 92.69 345 ASN A N 1
ATOM 2776 C CA . ASN A 1 345 ? 13.844 -11.776 -18.064 1.00 92.69 345 ASN A CA 1
ATOM 2777 C C . ASN A 1 345 ? 15.181 -11.870 -17.308 1.00 92.69 345 ASN A C 1
ATOM 2779 O O . ASN A 1 345 ? 15.156 -12.041 -16.089 1.00 92.69 345 ASN A O 1
ATOM 2783 N N . HIS A 1 346 ? 16.314 -11.691 -17.985 1.00 93.88 346 HIS A N 1
ATOM 2784 C CA . HIS A 1 346 ? 17.651 -11.684 -17.381 1.00 93.88 346 HIS A CA 1
ATOM 2785 C C . HIS A 1 346 ? 18.145 -10.284 -16.980 1.00 93.88 346 HIS A C 1
ATOM 2787 O O . HIS A 1 346 ? 19.280 -10.128 -16.552 1.00 93.88 346 HIS A O 1
ATOM 2793 N N . GLY A 1 347 ? 17.312 -9.251 -17.097 1.00 94.88 347 GLY A N 1
ATOM 2794 C CA . GLY A 1 347 ? 17.690 -7.867 -16.820 1.00 94.88 347 GLY A CA 1
ATOM 2795 C C . GLY A 1 347 ? 18.372 -7.190 -18.010 1.00 94.88 347 GLY A C 1
ATOM 2796 O O . GLY A 1 347 ? 18.243 -7.609 -19.161 1.00 94.88 347 GLY A O 1
ATOM 2797 N N . TYR A 1 348 ? 19.083 -6.112 -17.713 1.00 96.25 348 TYR A N 1
ATOM 2798 C CA . TYR A 1 348 ? 19.720 -5.213 -18.662 1.00 96.25 348 TYR A CA 1
ATOM 2799 C C . TYR A 1 348 ? 21.212 -5.096 -18.364 1.00 96.25 348 TYR A C 1
ATOM 2801 O O . TYR A 1 348 ? 21.642 -5.143 -17.207 1.00 96.25 348 TYR A O 1
ATOM 2809 N N . ALA A 1 349 ? 21.988 -4.873 -19.420 1.00 95.56 349 ALA A N 1
ATOM 2810 C CA . ALA A 1 349 ? 23.325 -4.316 -19.309 1.00 95.56 349 ALA A CA 1
ATOM 2811 C C . ALA A 1 349 ? 23.248 -2.789 -19.472 1.00 95.56 349 ALA A C 1
ATOM 2813 O O . ALA A 1 349 ? 22.553 -2.308 -20.363 1.00 95.56 349 ALA A O 1
ATOM 2814 N N . LEU A 1 350 ? 23.944 -2.028 -18.623 1.00 94.00 350 LEU A N 1
ATOM 2815 C CA . LEU A 1 350 ? 23.958 -0.560 -18.608 1.00 94.00 350 LEU A CA 1
ATOM 2816 C C . LEU A 1 350 ? 25.392 -0.036 -18.500 1.00 94.00 350 LEU A C 1
ATOM 2818 O O . LEU A 1 350 ? 26.111 -0.363 -17.557 1.00 94.00 350 LEU A O 1
ATOM 2822 N N . CYS A 1 351 ? 25.779 0.860 -19.405 1.00 91.38 351 CYS A N 1
ATOM 2823 C CA . CYS A 1 351 ? 27.019 1.618 -19.305 1.00 91.38 351 CYS A CA 1
ATOM 2824 C C . CYS A 1 351 ? 26.819 2.884 -18.459 1.00 91.38 351 CYS A C 1
ATOM 2826 O O . CYS A 1 351 ? 26.201 3.849 -18.908 1.00 91.38 351 CYS A O 1
ATOM 2828 N N . LEU A 1 352 ? 27.432 2.942 -17.276 1.00 86.69 352 LEU A N 1
ATOM 2829 C CA . LEU A 1 352 ? 27.432 4.123 -16.397 1.00 86.69 352 LEU A CA 1
ATOM 2830 C C . LEU A 1 352 ? 28.229 5.306 -16.966 1.00 86.69 352 LEU A C 1
ATOM 2832 O O . LEU A 1 352 ? 28.111 6.428 -16.483 1.00 86.69 352 LEU A O 1
ATOM 2836 N N . GLY A 1 353 ? 29.044 5.070 -17.998 1.00 81.31 353 GLY A N 1
ATOM 2837 C CA . GLY A 1 353 ? 29.812 6.115 -18.671 1.00 81.31 353 GLY A CA 1
ATOM 2838 C C . GLY A 1 353 ? 28.983 6.991 -19.615 1.00 81.31 353 GLY A C 1
ATOM 2839 O O . GLY A 1 353 ? 29.285 8.176 -19.758 1.00 81.31 353 GLY A O 1
ATOM 2840 N N . CYS A 1 354 ? 27.957 6.431 -20.268 1.00 81.38 354 CYS A N 1
ATOM 2841 C CA . CYS A 1 354 ? 27.159 7.155 -21.271 1.00 81.38 354 CYS A CA 1
ATOM 2842 C C . CYS A 1 354 ? 25.639 6.961 -21.173 1.00 81.38 354 CYS A C 1
ATOM 2844 O O . CYS A 1 354 ? 24.897 7.748 -21.763 1.00 81.38 354 CYS A O 1
ATOM 2846 N N . GLY A 1 355 ? 25.175 5.952 -20.436 1.00 86.94 355 GLY A N 1
ATOM 2847 C CA . GLY A 1 355 ? 23.766 5.590 -20.316 1.00 86.94 355 GLY A CA 1
ATOM 2848 C C . GLY A 1 355 ? 23.275 4.582 -21.355 1.00 86.94 355 GLY A C 1
ATOM 2849 O O . GLY A 1 355 ? 22.104 4.226 -21.302 1.00 86.94 355 GLY A O 1
ATOM 2850 N N . ARG A 1 356 ? 24.118 4.093 -22.282 1.00 92.31 356 ARG A N 1
ATOM 2851 C CA . ARG A 1 356 ? 23.717 3.028 -23.222 1.00 92.31 356 ARG A CA 1
ATOM 2852 C C . ARG A 1 356 ? 23.289 1.789 -22.447 1.00 92.31 356 ARG A C 1
ATOM 2854 O O . ARG A 1 356 ? 23.978 1.401 -21.504 1.00 92.31 356 ARG A O 1
ATOM 2861 N N . ALA A 1 357 ? 22.182 1.184 -22.849 1.00 94.75 357 ALA A N 1
ATOM 2862 C CA . ALA A 1 357 ? 21.647 -0.010 -22.228 1.00 94.75 357 ALA A CA 1
ATOM 2863 C C . ALA A 1 357 ? 20.958 -0.913 -23.250 1.00 94.75 357 ALA A C 1
ATOM 2865 O O . ALA A 1 357 ? 20.459 -0.433 -24.265 1.00 94.75 357 ALA A O 1
ATOM 2866 N N . ASP A 1 358 ? 20.920 -2.211 -22.965 1.00 95.19 358 ASP A N 1
ATOM 2867 C CA . ASP A 1 358 ? 20.168 -3.188 -23.755 1.00 95.19 358 ASP A CA 1
ATOM 2868 C C . ASP A 1 358 ? 19.785 -4.400 -22.892 1.00 95.19 358 ASP A C 1
ATOM 2870 O O . ASP A 1 358 ? 20.399 -4.646 -21.847 1.00 95.19 358 ASP A O 1
ATOM 2874 N N . SER A 1 359 ? 18.751 -5.136 -23.301 1.00 95.25 359 SER A N 1
ATOM 2875 C CA . SER A 1 359 ? 18.328 -6.367 -22.625 1.00 95.25 359 SER A CA 1
ATOM 2876 C C . SER A 1 359 ? 19.412 -7.432 -22.748 1.00 95.25 359 SER A C 1
ATOM 2878 O O . SER A 1 359 ? 19.900 -7.668 -23.850 1.00 95.25 359 SER A O 1
ATOM 2880 N N . GLN A 1 360 ? 19.730 -8.130 -21.652 1.00 95.00 360 GLN A N 1
ATOM 2881 C CA . GLN A 1 360 ? 20.591 -9.320 -21.708 1.00 95.00 360 GLN A CA 1
ATOM 2882 C C . GLN A 1 360 ? 19.985 -10.394 -22.618 1.00 95.00 360 GLN A C 1
ATOM 2884 O O . GLN A 1 360 ? 18.765 -10.408 -22.821 1.00 95.00 360 GLN A O 1
ATOM 2889 N N . THR A 1 361 ? 20.840 -11.262 -23.169 1.00 94.38 361 THR A N 1
ATOM 2890 C CA . THR A 1 361 ? 20.440 -12.316 -24.116 1.00 94.38 361 THR A CA 1
ATOM 2891 C C . THR A 1 361 ? 19.549 -13.373 -23.452 1.00 94.38 361 THR A C 1
ATOM 2893 O O . THR A 1 361 ? 19.329 -13.355 -22.236 1.00 94.38 361 THR A O 1
ATOM 2896 N N . ALA A 1 362 ? 19.029 -14.315 -24.243 1.00 93.31 362 ALA A N 1
ATOM 2897 C CA . ALA A 1 362 ? 18.232 -15.432 -23.735 1.00 93.31 362 ALA A CA 1
ATOM 2898 C C . ALA A 1 362 ? 19.010 -16.334 -22.759 1.00 93.31 362 ALA A C 1
ATOM 2900 O O . ALA A 1 362 ? 18.411 -16.960 -21.893 1.00 93.31 362 ALA A O 1
ATOM 2901 N N . GLU A 1 363 ? 20.336 -16.355 -22.872 1.00 93.31 363 GLU A N 1
ATOM 2902 C CA . GLU A 1 363 ? 21.267 -17.092 -22.017 1.00 93.31 363 GLU A CA 1
ATOM 2903 C C . GLU A 1 363 ? 21.735 -16.263 -20.804 1.00 93.31 363 GLU A C 1
ATOM 2905 O O . GLU A 1 363 ? 22.515 -16.744 -19.983 1.00 93.31 363 GLU A O 1
ATOM 2910 N N . GLY A 1 364 ? 21.270 -15.013 -20.672 1.00 90.88 364 GLY A N 1
ATOM 2911 C CA . GLY A 1 364 ? 21.713 -14.080 -19.632 1.00 90.88 364 GLY A CA 1
ATOM 2912 C C . GLY A 1 364 ? 23.103 -13.490 -19.885 1.00 90.88 364 GLY A C 1
ATOM 2913 O O . GLY A 1 364 ? 23.758 -13.000 -18.963 1.00 90.88 364 GLY A O 1
ATOM 2914 N N . GLU A 1 365 ? 23.576 -13.533 -21.129 1.00 93.31 365 GLU A N 1
ATOM 2915 C CA . GLU A 1 365 ? 24.890 -13.028 -21.510 1.00 93.31 365 GLU A CA 1
ATOM 2916 C C . GLU A 1 365 ? 24.870 -11.528 -21.826 1.00 93.31 365 GLU A C 1
ATOM 2918 O O . GLU A 1 365 ? 23.818 -10.889 -21.969 1.00 93.31 365 GLU A O 1
ATOM 2923 N N . LEU A 1 366 ? 26.074 -10.952 -21.904 1.00 92.50 366 LEU A N 1
ATOM 2924 C CA . LEU A 1 366 ? 26.261 -9.553 -22.253 1.00 92.50 366 LEU A CA 1
ATOM 2925 C C . LEU A 1 366 ? 25.772 -9.311 -23.699 1.00 92.50 366 LEU A C 1
ATOM 2927 O O . LEU A 1 366 ? 26.201 -10.027 -24.603 1.00 92.50 366 LEU A O 1
ATOM 2931 N N . PRO A 1 367 ? 24.920 -8.300 -23.948 1.00 92.62 367 PRO A N 1
ATOM 2932 C CA . PRO A 1 367 ? 24.416 -8.007 -25.289 1.00 92.62 367 PRO A CA 1
ATOM 2933 C C . PRO A 1 367 ? 25.527 -7.660 -26.286 1.00 92.62 367 PRO A C 1
ATOM 2935 O O . PRO A 1 367 ? 26.501 -6.995 -25.930 1.00 92.62 367 PRO A O 1
ATOM 2938 N N . GLU A 1 368 ? 25.330 -8.006 -27.564 1.00 91.00 368 GLU A N 1
ATOM 2939 C CA . GLU A 1 368 ? 26.303 -7.767 -28.648 1.00 91.00 368 GLU A CA 1
ATOM 2940 C C . GLU A 1 368 ? 26.718 -6.288 -28.770 1.00 91.00 368 GLU A C 1
ATOM 2942 O O . GLU A 1 368 ? 27.842 -5.969 -29.150 1.00 91.00 368 GLU A O 1
ATOM 2947 N N . ILE A 1 369 ? 25.850 -5.344 -28.388 1.00 89.25 369 ILE A N 1
ATOM 2948 C CA . ILE A 1 369 ? 26.186 -3.913 -28.414 1.00 89.25 369 ILE A CA 1
ATOM 2949 C C . ILE A 1 369 ? 27.369 -3.550 -27.500 1.00 89.25 369 ILE A C 1
ATOM 2951 O O . ILE A 1 369 ? 28.014 -2.532 -27.735 1.00 89.25 369 ILE A O 1
ATOM 2955 N N . PHE A 1 370 ? 27.664 -4.378 -26.494 1.00 91.00 370 PHE A N 1
ATOM 2956 C CA . PHE A 1 370 ? 28.792 -4.211 -25.578 1.00 91.00 370 PHE A CA 1
ATOM 2957 C C . PHE A 1 370 ? 29.969 -5.148 -25.878 1.00 91.00 370 PHE A C 1
ATOM 2959 O O . PHE A 1 370 ? 31.012 -5.004 -25.249 1.00 91.00 370 PHE A O 1
ATOM 2966 N N . THR A 1 371 ? 29.852 -6.083 -26.830 1.00 86.94 371 THR A N 1
ATOM 2967 C CA . THR A 1 371 ? 30.992 -6.921 -27.260 1.00 86.94 371 THR A CA 1
ATOM 2968 C C . THR A 1 371 ? 31.887 -6.209 -28.275 1.00 86.94 371 THR A C 1
ATOM 2970 O O . THR A 1 371 ? 33.009 -6.639 -28.538 1.00 86.94 371 THR A O 1
ATOM 2973 N N . ARG A 1 372 ? 31.403 -5.094 -28.830 1.00 87.38 372 ARG A N 1
ATOM 2974 C CA . ARG A 1 372 ? 32.136 -4.200 -29.724 1.00 87.38 372 ARG A CA 1
ATOM 2975 C C . ARG A 1 372 ? 32.170 -2.779 -29.162 1.00 87.38 372 ARG A C 1
ATOM 2977 O O . ARG A 1 372 ? 31.286 -2.409 -28.387 1.00 87.38 372 ARG A O 1
ATOM 2984 N N . PRO A 1 373 ? 33.142 -1.953 -29.583 1.00 85.88 373 PRO A N 1
ATOM 2985 C CA . PRO A 1 373 ? 33.196 -0.567 -29.156 1.00 85.88 373 PRO A CA 1
ATOM 2986 C C . PRO A 1 373 ? 31.909 0.197 -29.522 1.00 85.88 373 PRO A C 1
ATOM 2988 O O . PRO A 1 373 ? 31.447 0.134 -30.662 1.00 85.88 373 PRO A O 1
ATOM 2991 N N . HIS A 1 374 ? 31.335 0.929 -28.565 1.00 87.31 374 HIS A N 1
ATOM 2992 C CA . HIS A 1 374 ? 30.071 1.653 -28.717 1.00 87.31 374 HIS A CA 1
ATOM 2993 C C . HIS A 1 374 ? 30.218 3.167 -28.514 1.00 87.31 374 HIS A C 1
ATOM 2995 O O . HIS A 1 374 ? 31.093 3.651 -27.786 1.00 87.31 374 HIS A O 1
ATOM 3001 N N . HIS A 1 375 ? 29.307 3.926 -29.123 1.00 84.69 375 HIS A N 1
ATOM 3002 C CA . HIS A 1 375 ? 29.169 5.366 -28.913 1.00 84.69 375 HIS A CA 1
ATOM 3003 C C . HIS A 1 375 ? 28.131 5.682 -27.831 1.00 84.69 375 HIS A C 1
ATOM 3005 O O . HIS A 1 375 ? 27.240 4.882 -27.517 1.00 84.69 375 HIS A O 1
ATOM 3011 N N . SER A 1 376 ? 28.218 6.898 -27.294 1.00 81.44 376 SER A N 1
ATOM 3012 C CA . SER A 1 376 ? 27.129 7.481 -26.510 1.00 81.44 376 SER A CA 1
ATOM 3013 C C . SER A 1 376 ? 25.830 7.480 -27.329 1.00 81.44 376 SER A C 1
ATOM 3015 O O . SER A 1 376 ? 25.868 7.871 -28.494 1.00 81.44 376 SER A O 1
ATOM 3017 N N . PRO A 1 377 ? 24.683 7.076 -26.753 1.00 82.50 377 PRO A N 1
ATOM 3018 C CA . PRO A 1 377 ? 23.394 7.157 -27.440 1.00 82.50 377 PRO A CA 1
ATOM 3019 C C . PRO A 1 377 ? 22.925 8.608 -27.608 1.00 82.50 377 PRO A C 1
ATOM 3021 O O . PRO A 1 377 ? 22.112 8.900 -28.472 1.00 82.50 377 PRO A O 1
ATOM 3024 N N . ARG A 1 378 ? 23.468 9.541 -26.816 1.00 75.19 378 ARG A N 1
ATOM 3025 C CA . ARG A 1 378 ? 23.233 10.986 -26.942 1.00 75.19 378 ARG A CA 1
ATOM 3026 C C . ARG A 1 378 ? 24.310 11.649 -27.798 1.00 75.19 378 ARG A C 1
ATOM 3028 O O . ARG A 1 378 ? 25.469 11.228 -27.750 1.00 75.19 378 ARG A O 1
ATOM 3035 N N . TYR A 1 379 ? 23.937 12.721 -28.500 1.00 66.69 379 TYR A N 1
ATOM 3036 C CA . TYR A 1 379 ? 24.859 13.539 -29.293 1.00 66.69 379 TYR A CA 1
ATOM 3037 C C . TYR A 1 379 ? 26.037 14.050 -28.458 1.00 66.69 379 TYR A C 1
ATOM 3039 O O . TYR A 1 379 ? 25.845 14.702 -27.434 1.00 66.69 379 TYR A O 1
ATOM 3047 N N . LYS A 1 380 ? 27.257 13.834 -28.957 1.00 63.56 380 LYS A N 1
ATOM 3048 C CA . LYS A 1 380 ? 28.479 14.468 -28.451 1.00 63.56 380 LYS A CA 1
ATOM 3049 C C . LYS A 1 380 ? 29.156 15.239 -29.572 1.00 63.56 380 LYS A C 1
ATOM 3051 O O . LYS A 1 380 ? 29.338 14.704 -30.664 1.00 63.56 380 LYS A O 1
ATOM 3056 N N . LYS A 1 381 ? 29.567 16.485 -29.299 1.00 52.69 381 LYS A N 1
ATOM 3057 C CA . LYS A 1 381 ? 30.228 17.362 -30.289 1.00 52.69 381 LYS A CA 1
ATOM 3058 C C . LYS A 1 381 ? 31.481 16.736 -30.911 1.00 52.69 381 LYS A C 1
ATOM 3060 O O . LYS A 1 381 ? 31.786 17.043 -32.056 1.00 52.69 381 LYS A O 1
ATOM 3065 N N . SER A 1 382 ? 32.186 15.888 -30.169 1.00 53.25 382 SER A N 1
ATOM 3066 C CA . SER A 1 382 ? 33.402 15.206 -30.613 1.00 53.25 382 SER A CA 1
ATOM 3067 C C . SER A 1 382 ? 33.148 13.869 -31.321 1.00 53.25 382 SER A C 1
ATOM 3069 O O . SER A 1 382 ? 34.050 13.355 -31.967 1.00 53.25 382 SER A O 1
ATOM 3071 N N . GLY A 1 383 ? 31.932 13.307 -31.250 1.00 56.12 383 GLY A N 1
ATOM 3072 C CA . GLY A 1 383 ? 31.641 11.968 -31.785 1.00 56.12 383 GLY A CA 1
ATOM 3073 C C . GLY A 1 383 ? 32.391 10.832 -31.075 1.00 56.12 383 GLY A C 1
ATOM 3074 O O . GLY A 1 383 ? 32.435 9.718 -31.595 1.00 56.12 383 GLY A O 1
ATOM 3075 N N . ASP A 1 384 ? 32.979 11.111 -29.907 1.00 63.38 384 ASP A N 1
ATOM 3076 C CA . ASP A 1 384 ? 33.913 10.202 -29.248 1.00 63.38 384 ASP A CA 1
ATOM 3077 C C . ASP A 1 384 ? 33.285 8.853 -28.889 1.00 63.38 384 ASP A C 1
ATOM 3079 O O . ASP A 1 384 ? 32.107 8.735 -28.520 1.00 63.38 384 ASP A O 1
ATOM 3083 N N . MET A 1 385 ? 34.132 7.829 -28.956 1.00 79.75 385 MET A N 1
ATOM 3084 C CA . MET A 1 385 ? 33.864 6.518 -28.384 1.00 79.75 385 MET A CA 1
ATOM 3085 C C . MET A 1 385 ? 33.548 6.650 -26.894 1.00 79.75 385 MET A C 1
ATOM 3087 O O . MET A 1 385 ? 34.077 7.510 -26.187 1.00 79.75 385 MET A O 1
ATOM 3091 N N . CYS A 1 386 ? 32.658 5.795 -26.397 1.00 82.75 386 CYS A N 1
ATOM 3092 C CA . CYS A 1 386 ? 32.333 5.798 -24.982 1.00 82.75 386 CYS A CA 1
ATOM 3093 C C . CYS A 1 386 ? 33.559 5.396 -24.139 1.00 82.75 386 CYS A C 1
ATOM 3095 O O . CYS A 1 386 ? 34.187 4.387 -24.456 1.00 82.75 386 CYS A O 1
ATOM 3097 N N . PRO A 1 387 ? 33.859 6.082 -23.016 1.00 75.69 387 PRO A N 1
ATOM 3098 C CA . PRO A 1 387 ? 34.908 5.640 -22.088 1.00 75.69 387 PRO A CA 1
ATOM 3099 C C . PRO A 1 387 ? 34.615 4.266 -21.464 1.00 75.69 387 PRO A C 1
ATOM 3101 O O . PRO A 1 387 ? 35.506 3.641 -20.905 1.00 75.69 387 PRO A O 1
ATOM 3104 N N . GLY A 1 388 ? 33.368 3.787 -21.548 1.00 79.69 388 GLY A N 1
ATOM 3105 C CA . GLY A 1 388 ? 33.003 2.428 -21.154 1.00 79.69 388 GLY A CA 1
ATOM 3106 C C . GLY A 1 388 ? 33.594 1.335 -22.045 1.00 79.69 388 GLY A C 1
ATOM 3107 O O . GLY A 1 388 ? 33.530 0.182 -21.651 1.00 79.69 388 GLY A O 1
ATOM 3108 N N . ASN A 1 389 ? 34.166 1.669 -23.209 1.00 84.31 389 ASN A N 1
ATOM 3109 C CA . ASN A 1 389 ? 34.862 0.697 -24.061 1.00 84.31 389 ASN A CA 1
ATOM 3110 C C . ASN A 1 389 ? 36.230 0.289 -23.506 1.00 84.31 389 ASN A C 1
ATOM 3112 O O . ASN A 1 389 ? 36.694 -0.804 -23.800 1.00 84.31 389 ASN A O 1
ATOM 3116 N N . ASP A 1 390 ? 36.852 1.162 -22.711 1.00 84.06 390 ASP A N 1
ATOM 3117 C CA . ASP A 1 390 ? 38.179 0.939 -22.126 1.00 84.06 390 ASP A CA 1
ATOM 3118 C C . ASP A 1 390 ? 38.093 0.567 -20.633 1.00 84.06 390 ASP A C 1
ATOM 3120 O O . ASP A 1 390 ? 39.112 0.422 -19.958 1.00 84.06 390 ASP A O 1
ATOM 3124 N N . ASN A 1 391 ? 36.876 0.465 -20.081 1.00 83.19 391 ASN A N 1
ATOM 3125 C CA . ASN A 1 391 ? 36.642 0.196 -18.666 1.00 83.19 391 ASN A CA 1
AT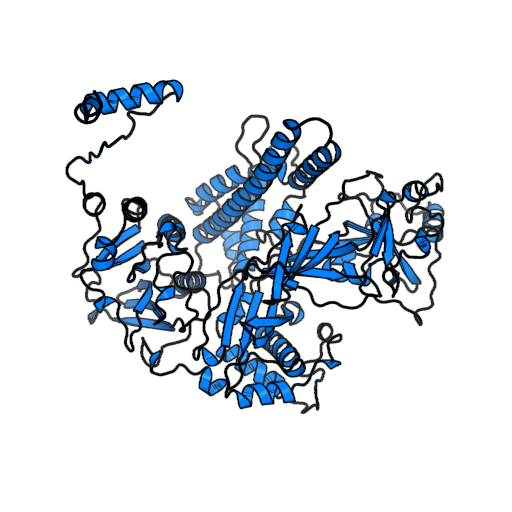OM 3126 C C . ASN A 1 391 ? 35.369 -0.635 -18.441 1.00 83.19 391 ASN A C 1
ATOM 3128 O O . ASN A 1 391 ? 34.277 -0.090 -18.241 1.00 83.19 391 ASN A O 1
ATOM 3132 N N . ASP A 1 392 ? 35.549 -1.953 -18.373 1.00 84.44 392 ASP A N 1
ATOM 3133 C CA . ASP A 1 392 ? 34.485 -2.937 -18.144 1.00 84.44 392 ASP A CA 1
ATOM 3134 C C . ASP A 1 392 ? 33.702 -2.694 -16.847 1.00 84.44 392 ASP A C 1
ATOM 3136 O O . ASP A 1 392 ? 32.514 -3.002 -16.773 1.00 84.44 392 ASP A O 1
ATOM 3140 N N . TRP A 1 393 ? 34.310 -2.078 -15.823 1.00 85.88 393 TRP A N 1
ATOM 3141 C CA . TRP A 1 393 ? 33.605 -1.764 -14.576 1.00 85.88 393 TRP A CA 1
ATOM 3142 C C . TRP A 1 393 ? 32.435 -0.798 -14.799 1.00 85.88 393 TRP A C 1
ATOM 3144 O O . TRP A 1 393 ? 31.469 -0.824 -14.030 1.00 85.88 393 TRP A O 1
ATOM 3154 N N . LEU A 1 394 ? 32.479 0.040 -15.840 1.00 86.31 394 LEU A N 1
ATOM 3155 C CA . LEU A 1 394 ? 31.369 0.927 -16.186 1.00 86.31 394 LEU A CA 1
ATOM 3156 C C . LEU A 1 394 ? 30.174 0.173 -16.775 1.00 86.31 394 LEU A C 1
ATOM 3158 O O . LEU A 1 394 ? 29.082 0.738 -16.791 1.00 86.31 394 LEU A O 1
ATOM 3162 N N . ILE A 1 395 ? 30.348 -1.065 -17.235 1.00 90.81 395 ILE A N 1
ATOM 3163 C CA . ILE A 1 395 ? 29.278 -1.901 -17.775 1.00 90.81 395 ILE A CA 1
ATOM 3164 C C . ILE A 1 395 ? 28.720 -2.753 -16.635 1.00 90.81 395 ILE A C 1
ATOM 3166 O O . ILE A 1 395 ? 29.330 -3.712 -16.169 1.00 90.81 395 ILE A O 1
ATOM 3170 N N . LYS A 1 396 ? 27.536 -2.385 -16.149 1.00 92.44 396 LYS A N 1
ATOM 3171 C CA . LYS A 1 396 ? 26.825 -3.143 -15.117 1.00 92.44 396 LYS A CA 1
ATOM 3172 C C . LYS A 1 396 ? 25.844 -4.102 -15.772 1.00 92.44 396 LYS A C 1
ATOM 3174 O O . LYS A 1 396 ? 25.081 -3.689 -16.638 1.00 92.44 396 LYS A O 1
ATOM 3179 N N . ARG A 1 397 ? 25.875 -5.362 -15.345 1.00 93.88 397 ARG A N 1
ATOM 3180 C CA . ARG A 1 397 ? 24.998 -6.450 -15.799 1.00 93.88 397 ARG A CA 1
ATOM 3181 C C . ARG A 1 397 ? 23.957 -6.789 -14.737 1.00 93.88 397 ARG A C 1
ATOM 3183 O O . ARG A 1 397 ? 24.049 -6.293 -13.613 1.00 93.88 397 ARG A O 1
ATOM 3190 N N . ASP A 1 398 ? 22.984 -7.613 -15.121 1.00 92.62 398 ASP A N 1
ATOM 3191 C CA . ASP A 1 398 ? 21.940 -8.145 -14.233 1.00 92.62 398 ASP A CA 1
ATOM 3192 C C . ASP A 1 398 ? 21.139 -7.046 -13.510 1.00 92.62 398 ASP A C 1
ATOM 3194 O O . ASP A 1 398 ? 20.669 -7.213 -12.383 1.00 92.62 398 ASP A O 1
ATOM 3198 N N . LEU A 1 399 ? 21.002 -5.881 -14.154 1.00 94.25 399 LEU A N 1
ATOM 3199 C CA . LEU A 1 399 ? 20.228 -4.766 -13.624 1.00 94.25 399 LEU A CA 1
ATOM 3200 C C . LEU A 1 399 ? 18.784 -4.852 -14.093 1.00 94.25 399 LEU A C 1
ATOM 3202 O O . LEU A 1 399 ? 18.502 -5.046 -15.269 1.00 94.25 399 LEU A O 1
ATOM 3206 N N . HIS A 1 400 ? 17.852 -4.623 -13.184 1.00 95.50 400 HIS A N 1
ATOM 3207 C CA . HIS A 1 400 ? 16.442 -4.470 -13.510 1.00 95.50 400 HIS A CA 1
ATOM 3208 C C . HIS A 1 400 ? 16.079 -2.985 -13.586 1.00 95.50 400 HIS A C 1
ATOM 3210 O O . HIS A 1 400 ? 16.685 -2.148 -12.915 1.00 95.50 400 HIS A O 1
ATOM 3216 N N . LEU A 1 401 ? 15.067 -2.647 -14.380 1.00 95.19 401 LEU A N 1
ATOM 3217 C CA . LEU A 1 401 ? 14.434 -1.335 -14.268 1.00 95.19 401 LEU A CA 1
ATOM 3218 C C . LEU A 1 401 ? 13.325 -1.448 -13.237 1.00 95.19 401 LEU A C 1
ATOM 3220 O O . LEU A 1 401 ? 12.553 -2.406 -13.279 1.00 95.19 401 LEU A O 1
ATOM 3224 N N . GLY A 1 402 ? 13.257 -0.497 -12.313 1.00 93.81 402 GLY A N 1
ATOM 3225 C CA . GLY A 1 402 ? 12.283 -0.534 -11.234 1.00 93.81 402 GLY A CA 1
ATOM 3226 C C . GLY A 1 402 ? 11.700 0.832 -10.923 1.00 93.81 402 GLY A C 1
ATOM 3227 O O . GLY A 1 402 ? 12.374 1.851 -11.044 1.00 93.81 402 GLY A O 1
ATOM 3228 N N . PHE A 1 403 ? 10.443 0.840 -10.509 1.00 91.06 403 PHE A N 1
ATOM 3229 C CA . PHE A 1 403 ? 9.759 2.010 -9.986 1.00 91.06 403 PHE A CA 1
ATOM 3230 C C . PHE A 1 403 ? 9.008 1.603 -8.722 1.00 91.06 403 PHE A C 1
ATOM 3232 O O . PHE A 1 403 ? 8.392 0.541 -8.676 1.00 91.06 403 PHE A O 1
ATOM 3239 N N . GLU A 1 404 ? 9.092 2.437 -7.696 1.00 89.50 404 GLU A N 1
ATOM 3240 C CA . GLU A 1 404 ? 8.457 2.215 -6.405 1.00 89.50 404 GLU A CA 1
ATOM 3241 C C . GLU A 1 404 ? 7.527 3.385 -6.104 1.00 89.50 404 GLU A C 1
ATOM 3243 O O . GLU A 1 404 ? 7.919 4.545 -6.252 1.00 89.50 404 GLU A O 1
ATOM 3248 N N . SER A 1 405 ? 6.310 3.087 -5.659 1.00 87.44 405 SER A N 1
ATOM 3249 C CA . SER A 1 405 ? 5.407 4.099 -5.120 1.00 87.44 405 SER A CA 1
ATOM 3250 C C . SER A 1 405 ? 4.602 3.559 -3.945 1.00 87.44 405 SER A C 1
ATOM 3252 O O . SER A 1 405 ? 4.449 2.349 -3.766 1.00 87.44 405 SER A O 1
ATOM 3254 N N . GLN A 1 406 ? 4.117 4.485 -3.122 1.00 88.69 406 GLN A N 1
ATOM 3255 C CA . GLN A 1 406 ? 3.239 4.191 -2.001 1.00 88.69 406 GLN A CA 1
ATOM 3256 C C . GLN A 1 406 ? 1.785 4.461 -2.397 1.00 88.69 406 GLN A C 1
ATOM 3258 O O . GLN A 1 406 ? 1.511 5.457 -3.066 1.00 88.69 406 GLN A O 1
ATOM 3263 N N . THR A 1 407 ? 0.849 3.617 -1.968 1.00 91.38 407 THR A N 1
ATOM 3264 C CA . THR A 1 407 ? -0.584 3.785 -2.238 1.00 91.38 407 THR A CA 1
ATOM 3265 C C . THR A 1 407 ? -1.463 3.104 -1.177 1.00 91.38 407 THR A C 1
ATOM 3267 O O . THR A 1 407 ? -0.967 2.442 -0.260 1.00 91.38 407 THR A O 1
ATOM 3270 N N . ASP A 1 408 ? -2.780 3.272 -1.288 1.00 93.12 408 ASP A N 1
ATOM 3271 C CA . ASP A 1 408 ? -3.759 2.494 -0.535 1.00 93.12 408 ASP A CA 1
ATOM 3272 C C . ASP A 1 408 ? -3.936 1.117 -1.184 1.00 93.12 408 ASP A C 1
ATOM 3274 O O . ASP A 1 408 ? -4.017 1.006 -2.408 1.00 93.12 408 ASP A O 1
ATOM 3278 N N . ALA A 1 409 ? -4.054 0.068 -0.370 1.00 95.75 409 ALA A N 1
ATOM 3279 C CA . ALA A 1 409 ? -4.306 -1.284 -0.854 1.00 95.75 409 ALA A CA 1
ATOM 3280 C C . ALA A 1 409 ? -5.252 -2.077 0.052 1.00 95.75 409 ALA A C 1
ATOM 3282 O O . ALA A 1 409 ? -5.379 -1.818 1.251 1.00 95.75 409 ALA A O 1
ATOM 3283 N N . PHE A 1 410 ? -5.884 -3.083 -0.536 1.00 96.69 410 PHE A N 1
ATOM 3284 C CA . PHE A 1 410 ? -6.701 -4.096 0.118 1.00 96.69 410 PHE A CA 1
ATOM 3285 C C . PHE A 1 410 ? -6.246 -5.473 -0.348 1.00 96.69 410 PHE A C 1
ATOM 3287 O O . PHE A 1 410 ? -6.052 -5.684 -1.540 1.00 96.69 410 PHE A O 1
ATOM 3294 N N . GLU A 1 411 ? -6.099 -6.414 0.579 1.00 96.31 411 GLU A N 1
ATOM 3295 C CA . GLU A 1 411 ? -5.759 -7.802 0.279 1.00 96.31 411 GLU A CA 1
ATOM 3296 C C . GLU A 1 411 ? -6.791 -8.742 0.905 1.00 96.31 411 GLU A C 1
ATOM 3298 O O . GLU A 1 411 ? -7.072 -8.660 2.102 1.00 96.31 411 GLU A O 1
ATOM 3303 N N . LEU A 1 412 ? -7.316 -9.656 0.089 1.00 96.38 412 LEU A N 1
ATOM 3304 C CA . LEU A 1 412 ? -8.245 -10.714 0.469 1.00 96.38 412 LEU A CA 1
ATOM 3305 C C . LEU A 1 412 ? -7.614 -12.083 0.214 1.00 96.38 412 LEU A C 1
ATOM 3307 O O . LEU A 1 412 ? -7.108 -12.364 -0.874 1.00 96.38 412 LEU A O 1
ATOM 3311 N N . GLN A 1 413 ? -7.710 -12.960 1.208 1.00 95.31 413 GLN A N 1
ATOM 3312 C CA . GLN A 1 413 ? -7.425 -14.384 1.075 1.00 95.31 413 GLN A CA 1
ATOM 3313 C C . GLN A 1 413 ? -8.684 -15.179 1.383 1.00 95.31 413 GLN A C 1
ATOM 3315 O O . GLN A 1 413 ? -9.259 -15.024 2.459 1.00 95.31 413 GLN A O 1
ATOM 3320 N N . LEU A 1 414 ? -9.073 -16.047 0.452 1.00 95.56 414 LEU A N 1
ATOM 3321 C CA . LEU A 1 414 ? -10.174 -16.991 0.616 1.00 95.56 414 LEU A CA 1
ATOM 3322 C C . LEU A 1 414 ? -9.638 -18.418 0.676 1.00 95.56 414 LEU A C 1
ATOM 3324 O O . LEU A 1 414 ? -8.617 -18.736 0.058 1.00 95.56 414 LEU A O 1
ATOM 3328 N N . ARG A 1 415 ? -10.352 -19.265 1.411 1.00 94.38 415 ARG A N 1
ATOM 3329 C CA . ARG A 1 415 ? -10.053 -20.679 1.598 1.00 94.38 415 ARG A CA 1
ATOM 3330 C C . ARG A 1 415 ? -11.200 -21.556 1.116 1.00 94.38 415 ARG A C 1
ATOM 3332 O O . ARG A 1 415 ? -12.364 -21.165 1.189 1.00 94.38 415 ARG A O 1
ATOM 3339 N N . ASP A 1 416 ? -10.852 -22.746 0.644 1.00 91.31 416 ASP A N 1
ATOM 3340 C CA . ASP A 1 416 ? -11.802 -23.792 0.287 1.00 91.31 416 ASP A CA 1
ATOM 3341 C C . ASP A 1 416 ? -12.506 -24.383 1.530 1.00 91.31 416 ASP A C 1
ATOM 3343 O O . ASP A 1 416 ? -12.222 -24.033 2.680 1.00 91.31 416 ASP A O 1
ATOM 3347 N N . GLY A 1 417 ? -13.432 -25.323 1.317 1.00 85.31 417 GLY A N 1
ATOM 3348 C CA . GLY A 1 417 ? -14.126 -26.021 2.409 1.00 85.31 417 GLY A CA 1
ATOM 3349 C C . GLY A 1 417 ? -13.225 -26.899 3.296 1.00 85.31 417 GLY A C 1
ATOM 3350 O O . GLY A 1 417 ? -13.702 -27.438 4.291 1.00 85.31 417 GLY A O 1
ATOM 3351 N N . LYS A 1 418 ? -11.942 -27.062 2.948 1.00 86.62 418 LYS A N 1
ATOM 3352 C CA . LYS A 1 418 ? -10.927 -27.814 3.702 1.00 86.62 418 LYS A CA 1
ATOM 3353 C C . LYS A 1 418 ? -9.916 -26.888 4.398 1.00 86.62 418 LYS A C 1
ATOM 3355 O O . LYS A 1 418 ? -8.991 -27.387 5.035 1.00 86.62 418 LYS A O 1
ATOM 3360 N N . GLY A 1 419 ? -10.071 -25.567 4.273 1.00 87.06 419 GLY A N 1
ATOM 3361 C CA . GLY A 1 419 ? -9.175 -24.567 4.853 1.00 87.06 419 GLY A CA 1
ATOM 3362 C C . GLY A 1 419 ? -7.916 -24.261 4.027 1.00 87.06 419 GLY A C 1
ATOM 3363 O O . GLY A 1 419 ? -7.057 -23.514 4.502 1.00 87.06 419 GLY A O 1
ATOM 3364 N N . HIS A 1 420 ? -7.781 -24.787 2.804 1.00 91.25 420 HIS A N 1
ATOM 3365 C CA . HIS A 1 420 ? -6.670 -24.447 1.905 1.00 91.25 420 HIS A CA 1
ATOM 3366 C C . HIS A 1 420 ? -6.935 -23.119 1.207 1.00 91.25 420 HIS A C 1
ATOM 3368 O O . HIS A 1 420 ? -8.054 -22.864 0.775 1.00 91.25 420 HIS A O 1
ATOM 3374 N N . LEU A 1 421 ? -5.907 -22.284 1.054 1.00 93.69 421 LEU A N 1
ATOM 3375 C CA . LEU A 1 421 ? -6.001 -21.057 0.258 1.00 93.69 421 LEU A CA 1
ATOM 3376 C C . LEU A 1 421 ? -6.415 -21.363 -1.191 1.00 93.69 421 LEU A C 1
ATOM 3378 O O . LEU A 1 421 ? -6.044 -22.398 -1.730 1.00 93.69 421 LEU A O 1
ATOM 3382 N N . LEU A 1 422 ? -7.129 -20.438 -1.837 1.00 95.75 422 LEU A N 1
ATOM 3383 C CA . LEU A 1 422 ? -7.512 -20.539 -3.249 1.00 95.75 422 LEU A CA 1
ATOM 3384 C C . LEU A 1 422 ? -6.301 -20.855 -4.151 1.00 95.75 422 LEU A C 1
ATOM 3386 O O . LEU A 1 422 ? -5.421 -20.012 -4.315 1.00 95.75 422 LEU A O 1
ATOM 3390 N N . GLU A 1 423 ? -6.265 -22.046 -4.755 1.00 95.62 423 GLU A N 1
ATOM 3391 C CA . GLU A 1 423 ? -5.132 -22.496 -5.585 1.00 95.62 423 GLU A CA 1
ATOM 3392 C C . GLU A 1 423 ? -5.358 -22.365 -7.100 1.00 95.62 423 GLU A C 1
ATOM 3394 O O . GLU A 1 423 ? -4.381 -22.346 -7.849 1.00 95.62 423 GLU A O 1
ATOM 3399 N N . ASP A 1 424 ? -6.608 -22.278 -7.576 1.00 96.81 424 ASP A N 1
ATOM 3400 C CA . ASP A 1 424 ? -6.889 -22.138 -9.013 1.00 96.81 424 ASP A CA 1
ATOM 3401 C C . ASP A 1 424 ? -6.569 -20.707 -9.473 1.00 96.81 424 ASP A C 1
ATOM 3403 O O . ASP A 1 424 ? -7.241 -19.742 -9.098 1.00 96.81 424 ASP A O 1
ATOM 3407 N N . GLU A 1 425 ? -5.529 -20.579 -10.302 1.00 97.12 425 GLU A N 1
ATOM 3408 C CA . GLU A 1 425 ? -5.064 -19.294 -10.830 1.00 97.12 425 GLU A CA 1
ATOM 3409 C C . GLU A 1 425 ? -6.172 -18.582 -11.615 1.00 97.12 425 GLU A C 1
ATOM 3411 O O . GLU A 1 425 ? -6.415 -17.397 -11.403 1.00 97.12 425 GLU A O 1
ATOM 3416 N N . GLN A 1 426 ? -6.915 -19.295 -12.464 1.00 97.94 426 GLN A N 1
ATOM 3417 C CA . GLN A 1 426 ? -7.942 -18.661 -13.285 1.00 97.94 426 GLN A CA 1
ATOM 3418 C C . GLN A 1 426 ? -9.120 -18.147 -12.454 1.00 97.94 426 GLN A C 1
ATOM 3420 O O . GLN A 1 426 ? -9.671 -17.079 -12.742 1.00 97.94 426 GLN A O 1
ATOM 3425 N N . ALA A 1 427 ? -9.494 -18.879 -11.402 1.00 98.12 427 ALA A N 1
ATOM 3426 C CA . ALA A 1 427 ? -10.474 -18.409 -10.433 1.00 98.12 427 ALA A CA 1
ATOM 3427 C C . ALA A 1 427 ? -9.972 -17.154 -9.699 1.00 98.12 427 ALA A C 1
ATOM 3429 O O . ALA A 1 427 ? -10.727 -16.190 -9.566 1.00 98.12 427 ALA A O 1
ATOM 3430 N N . ALA A 1 428 ? -8.698 -17.125 -9.292 1.00 98.12 428 ALA A N 1
ATOM 3431 C CA . ALA A 1 428 ? -8.103 -15.993 -8.586 1.00 98.12 428 ALA A CA 1
ATOM 3432 C C . ALA A 1 428 ? -8.067 -14.706 -9.433 1.00 98.12 428 ALA A C 1
ATOM 3434 O O . ALA A 1 428 ? -8.555 -13.675 -8.973 1.00 98.12 428 ALA A O 1
ATOM 3435 N N . TYR A 1 429 ? -7.578 -14.747 -10.681 1.00 98.06 429 TYR A N 1
ATOM 3436 C CA . TYR A 1 429 ? -7.576 -13.559 -11.560 1.00 98.06 429 TYR A CA 1
ATOM 3437 C C . TYR A 1 429 ? -8.982 -13.064 -11.867 1.00 98.06 429 TYR A C 1
ATOM 3439 O O . TYR A 1 429 ? -9.249 -11.865 -11.785 1.00 98.06 429 TYR A O 1
ATOM 3447 N N . SER A 1 430 ? -9.899 -13.981 -12.169 1.00 98.44 430 SER A N 1
ATOM 3448 C CA . SER A 1 430 ? -11.284 -13.614 -12.468 1.00 98.44 430 SER A CA 1
ATOM 3449 C C . SER A 1 430 ? -11.964 -12.957 -11.270 1.00 98.44 430 SER A C 1
ATOM 3451 O O . SER A 1 430 ? -12.661 -11.959 -11.436 1.00 98.44 430 SER A O 1
ATOM 3453 N N . LEU A 1 431 ? -11.733 -13.480 -10.062 1.00 98.38 431 LEU A N 1
ATOM 3454 C CA . LEU A 1 431 ? -12.294 -12.918 -8.839 1.00 98.38 431 LEU A CA 1
ATOM 3455 C C . LEU A 1 431 ? -11.649 -11.575 -8.470 1.00 98.38 431 LEU A C 1
ATOM 3457 O O . LEU A 1 431 ? -12.371 -10.659 -8.092 1.00 98.38 431 LEU A O 1
ATOM 3461 N N . ALA A 1 432 ? -10.330 -11.413 -8.625 1.00 97.94 432 ALA A N 1
ATOM 3462 C CA . ALA A 1 432 ? -9.655 -10.133 -8.389 1.00 97.94 432 ALA A CA 1
ATOM 3463 C C . ALA A 1 432 ? -10.183 -9.022 -9.312 1.00 97.94 432 ALA A C 1
ATOM 3465 O O . ALA A 1 432 ? -10.463 -7.916 -8.853 1.00 97.94 432 ALA A O 1
ATOM 3466 N N . ILE A 1 433 ? -10.379 -9.323 -10.599 1.00 97.69 433 ILE A N 1
ATOM 3467 C CA . ILE A 1 433 ? -10.925 -8.365 -11.571 1.00 97.69 433 ILE A CA 1
ATOM 3468 C C . ILE A 1 433 ? -12.397 -8.058 -11.277 1.00 97.69 433 ILE A C 1
ATOM 3470 O O . ILE A 1 433 ? -12.800 -6.897 -11.312 1.00 97.69 433 ILE A O 1
ATOM 3474 N N . ALA A 1 434 ? -13.198 -9.066 -10.920 1.00 98.00 434 ALA A N 1
ATOM 3475 C CA . ALA A 1 434 ? -14.583 -8.843 -10.517 1.00 98.00 434 ALA A CA 1
ATOM 3476 C C . ALA A 1 434 ? -14.684 -7.982 -9.245 1.00 98.00 434 ALA A C 1
ATOM 3478 O O . ALA A 1 434 ? -15.517 -7.082 -9.182 1.00 98.00 434 ALA A O 1
ATOM 3479 N N . LEU A 1 435 ? -13.810 -8.204 -8.256 1.00 97.88 435 LEU A N 1
ATOM 3480 C CA . LEU A 1 435 ? -13.708 -7.375 -7.050 1.00 97.88 435 LEU A CA 1
ATOM 3481 C C . LEU A 1 435 ? -13.335 -5.930 -7.383 1.00 97.88 435 LEU A C 1
ATOM 3483 O O . LEU A 1 435 ? -13.935 -5.006 -6.838 1.00 97.88 435 LEU A O 1
ATOM 3487 N N . LYS A 1 436 ? -12.381 -5.731 -8.298 1.00 97.00 436 LYS A N 1
ATOM 3488 C CA . LYS A 1 436 ? -11.998 -4.405 -8.789 1.00 97.00 436 LYS A CA 1
ATOM 3489 C C . LYS A 1 436 ? -13.202 -3.668 -9.392 1.00 97.00 436 LYS A C 1
ATOM 3491 O O . LYS A 1 436 ? -13.499 -2.552 -8.969 1.00 97.00 436 LYS A O 1
ATOM 3496 N N . GLY A 1 437 ? -13.909 -4.295 -10.336 1.00 96.31 437 GLY A N 1
ATOM 3497 C CA . GLY A 1 437 ? -15.091 -3.704 -10.978 1.00 96.31 437 GLY A CA 1
ATOM 3498 C C . GLY A 1 437 ? -16.234 -3.443 -9.990 1.00 96.31 437 GLY A C 1
ATOM 3499 O O . GLY A 1 437 ? -16.867 -2.387 -10.022 1.00 96.31 437 GLY A O 1
ATOM 3500 N N . ALA A 1 438 ? -16.456 -4.362 -9.047 1.00 97.19 438 ALA A N 1
ATOM 3501 C CA . ALA A 1 438 ? -17.456 -4.210 -7.995 1.00 97.19 438 ALA A CA 1
ATOM 3502 C C . ALA A 1 438 ? -17.152 -3.018 -7.076 1.00 97.19 438 ALA A C 1
ATOM 3504 O O . ALA A 1 438 ? -18.052 -2.228 -6.787 1.00 97.19 438 ALA A O 1
ATOM 3505 N N . LEU A 1 439 ? -15.891 -2.854 -6.659 1.00 96.56 439 LEU A N 1
ATOM 3506 C CA . LEU A 1 439 ? -15.467 -1.731 -5.825 1.00 96.56 439 LEU A CA 1
ATOM 3507 C C . LEU A 1 439 ? -15.588 -0.399 -6.571 1.00 96.56 439 LEU A C 1
ATOM 3509 O O . LEU A 1 439 ? -16.129 0.558 -6.019 1.00 96.56 439 LEU A O 1
ATOM 3513 N N . ALA A 1 440 ? -15.148 -0.346 -7.832 1.00 95.19 440 ALA A N 1
ATOM 3514 C CA . ALA A 1 440 ? -15.285 0.847 -8.665 1.00 95.19 440 ALA A CA 1
ATOM 3515 C C . ALA A 1 440 ? -16.758 1.269 -8.805 1.00 95.19 440 ALA A C 1
ATOM 3517 O O . ALA A 1 440 ? -17.105 2.433 -8.590 1.00 95.19 440 ALA A O 1
ATOM 3518 N N . SER A 1 441 ? -17.646 0.300 -9.061 1.00 94.62 441 SER A N 1
ATOM 3519 C CA . SER A 1 441 ? -19.090 0.528 -9.155 1.00 94.62 441 SER A CA 1
ATOM 3520 C C . SER A 1 441 ? -19.705 1.013 -7.838 1.00 94.62 441 SER A C 1
ATOM 3522 O O . SER A 1 441 ? -20.519 1.934 -7.865 1.00 94.62 441 SER A O 1
ATOM 3524 N N . LEU A 1 442 ? -19.320 0.428 -6.698 1.00 94.38 442 LEU A N 1
ATOM 3525 C CA . LEU A 1 442 ? -19.796 0.837 -5.369 1.00 94.38 442 LEU A CA 1
ATOM 3526 C C . LEU A 1 442 ? -19.390 2.267 -5.014 1.00 94.38 442 LEU A C 1
ATOM 3528 O O . LEU A 1 442 ? -20.182 3.020 -4.451 1.00 94.38 442 LEU A O 1
ATOM 3532 N N . LEU A 1 443 ? -18.154 2.639 -5.343 1.00 91.25 443 LEU A N 1
ATOM 3533 C CA . LEU A 1 443 ? -17.613 3.959 -5.035 1.00 91.25 443 LEU A CA 1
ATOM 3534 C C . LEU A 1 443 ? -18.028 5.029 -6.055 1.00 91.25 443 LEU A C 1
ATOM 3536 O O . LEU A 1 443 ? -17.893 6.219 -5.762 1.00 91.25 443 LEU A O 1
ATOM 3540 N N . GLY A 1 444 ? -18.548 4.624 -7.219 1.00 92.12 444 GLY A N 1
ATOM 3541 C CA . GLY A 1 444 ? -18.914 5.523 -8.313 1.00 92.12 444 GLY A CA 1
ATOM 3542 C C . GLY A 1 444 ? -17.696 6.142 -9.002 1.00 92.12 444 GLY A C 1
ATOM 3543 O O . GLY A 1 444 ? -17.722 7.328 -9.328 1.00 92.12 444 GLY A O 1
ATOM 3544 N N . ILE A 1 445 ? -16.628 5.360 -9.176 1.00 92.75 445 ILE A N 1
ATOM 3545 C CA . ILE A 1 445 ? -15.366 5.773 -9.810 1.00 92.75 445 ILE A CA 1
ATOM 3546 C C . ILE A 1 445 ? -15.096 4.950 -11.073 1.00 92.75 445 ILE A C 1
ATOM 3548 O O . ILE A 1 445 ? -15.721 3.914 -11.300 1.00 92.75 445 ILE A O 1
ATOM 3552 N N . GLU A 1 446 ? -14.151 5.402 -11.895 1.00 91.25 446 GLU A N 1
ATOM 3553 C CA . GLU A 1 446 ? -13.691 4.633 -13.052 1.00 91.25 446 GLU A CA 1
ATOM 3554 C C . GLU A 1 446 ? -12.862 3.418 -12.614 1.00 91.25 446 GLU A C 1
ATOM 3556 O O . GLU A 1 446 ? -12.102 3.483 -11.649 1.00 91.25 446 GLU A O 1
ATOM 3561 N N . GLU A 1 447 ? -12.959 2.299 -13.337 1.00 91.06 447 GLU A N 1
ATOM 3562 C CA . GLU A 1 447 ? -12.186 1.092 -13.012 1.00 91.06 447 GLU A CA 1
ATOM 3563 C C . GLU A 1 447 ? -10.670 1.329 -13.082 1.00 91.06 447 GLU A C 1
ATOM 3565 O O . GLU A 1 447 ? -9.908 0.669 -12.380 1.00 91.06 447 GLU A O 1
ATOM 3570 N N . GLN A 1 448 ? -10.214 2.269 -13.909 1.00 90.25 448 GLN A N 1
ATOM 3571 C CA . GLN A 1 448 ? -8.806 2.627 -14.078 1.00 90.25 448 GLN A CA 1
ATOM 3572 C C . GLN A 1 448 ? -8.201 3.279 -12.823 1.00 90.25 448 GLN A C 1
ATOM 3574 O O . GLN A 1 448 ? -6.984 3.226 -12.648 1.00 90.25 448 GLN A O 1
ATOM 3579 N N . GLU A 1 449 ? -9.022 3.827 -11.921 1.00 91.12 449 GLU A N 1
ATOM 3580 C CA . GLU A 1 449 ? -8.575 4.359 -10.623 1.00 91.12 449 GLU A CA 1
ATOM 3581 C C . GLU A 1 449 ? -8.062 3.257 -9.680 1.00 91.12 449 GLU A C 1
ATOM 3583 O O . GLU A 1 449 ? -7.353 3.549 -8.715 1.00 91.12 449 GLU A O 1
ATOM 3588 N N . LEU A 1 450 ? -8.387 1.992 -9.971 1.00 94.25 450 LEU A N 1
ATOM 3589 C CA . LEU A 1 450 ? -7.965 0.821 -9.211 1.00 94.25 450 LEU A CA 1
ATOM 3590 C C . LEU A 1 450 ? -7.104 -0.115 -10.066 1.00 94.25 450 LEU A C 1
ATOM 3592 O O . LEU A 1 450 ? -7.457 -0.489 -11.186 1.00 94.25 450 LEU A O 1
ATOM 3596 N N . GLY A 1 451 ? -5.995 -0.579 -9.508 1.00 94.38 451 GLY A N 1
ATOM 3597 C CA . GLY A 1 451 ? -5.227 -1.703 -10.025 1.00 94.38 451 GLY A CA 1
ATOM 3598 C C . GLY A 1 451 ? -5.505 -2.991 -9.250 1.00 94.38 451 GLY A C 1
ATOM 3599 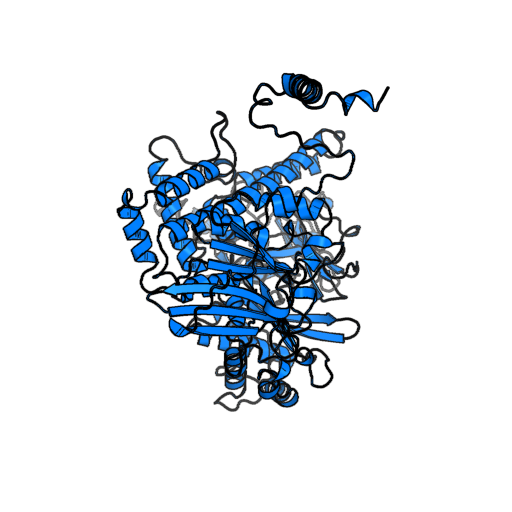O O . GLY A 1 451 ? -6.148 -2.983 -8.198 1.00 94.38 451 GLY A O 1
ATOM 3600 N N . PHE A 1 452 ? -5.011 -4.114 -9.774 1.00 96.06 452 PHE A N 1
ATOM 3601 C CA . PHE A 1 452 ? -5.094 -5.407 -9.100 1.00 96.06 452 PHE A CA 1
ATOM 3602 C C . PHE A 1 452 ? -3.791 -6.205 -9.231 1.00 96.06 452 PHE A C 1
ATOM 3604 O O . PHE A 1 452 ? -3.058 -6.067 -10.210 1.00 96.06 452 PHE A O 1
ATOM 3611 N N . VAL A 1 453 ? -3.520 -7.066 -8.250 1.00 95.62 453 VAL A N 1
ATOM 3612 C CA . VAL A 1 453 ? -2.465 -8.089 -8.289 1.00 95.62 453 VAL A CA 1
ATOM 3613 C C . VAL A 1 453 ? -3.015 -9.392 -7.725 1.00 95.62 453 VAL A C 1
ATOM 3615 O O . VAL A 1 453 ? -3.686 -9.401 -6.695 1.00 95.62 453 VAL A O 1
ATOM 3618 N N . VAL A 1 454 ? -2.683 -10.508 -8.370 1.00 95.88 454 VAL A N 1
ATOM 3619 C CA . VAL A 1 454 ? -2.899 -11.848 -7.821 1.00 95.88 454 VAL A CA 1
ATOM 3620 C C . VAL A 1 454 ? -1.554 -12.385 -7.358 1.00 95.88 454 VAL A C 1
ATOM 3622 O O . VAL A 1 454 ? -0.688 -12.714 -8.161 1.00 95.88 454 VAL A O 1
ATOM 3625 N N . ALA A 1 455 ? -1.346 -12.430 -6.045 1.00 93.00 455 ALA A N 1
ATOM 3626 C CA . ALA A 1 455 ? -0.053 -12.777 -5.472 1.00 93.00 455 ALA A CA 1
ATOM 3627 C C . ALA A 1 455 ? -0.080 -14.179 -4.873 1.00 93.00 455 ALA A C 1
ATOM 3629 O O . ALA A 1 455 ? -0.912 -14.484 -4.020 1.00 93.00 455 ALA A O 1
ATOM 3630 N N . ARG A 1 456 ? 0.878 -15.030 -5.251 1.00 91.44 456 ARG A N 1
ATOM 3631 C CA . ARG A 1 456 ? 1.039 -16.325 -4.588 1.00 91.44 456 ARG A CA 1
ATOM 3632 C C . ARG A 1 456 ? 1.587 -16.124 -3.175 1.00 91.44 456 ARG A C 1
ATOM 3634 O O . ARG A 1 456 ? 2.668 -15.561 -2.995 1.00 91.44 456 ARG A O 1
ATOM 3641 N N . ARG A 1 457 ? 0.848 -16.602 -2.178 1.00 89.81 457 ARG A N 1
ATOM 3642 C CA . ARG A 1 457 ? 1.237 -16.625 -0.767 1.00 89.81 457 ARG A CA 1
ATOM 3643 C C . ARG A 1 457 ? 1.371 -18.060 -0.285 1.00 89.81 457 ARG A C 1
ATOM 3645 O O . ARG A 1 457 ? 0.872 -19.006 -0.902 1.00 89.81 457 ARG A O 1
ATOM 3652 N N . LYS A 1 458 ? 2.085 -18.212 0.820 1.00 84.75 458 LYS A N 1
ATOM 3653 C CA . LYS A 1 458 ? 2.294 -19.494 1.484 1.00 84.75 458 LYS A CA 1
ATOM 3654 C C . LYS A 1 458 ? 2.089 -19.331 2.979 1.00 84.75 458 LYS A C 1
ATOM 3656 O O . LYS A 1 458 ? 2.582 -18.373 3.573 1.00 84.75 458 LYS A O 1
ATOM 3661 N N . GLU A 1 459 ? 1.386 -20.284 3.565 1.00 75.94 459 GLU A N 1
ATOM 3662 C CA . GLU A 1 459 ? 1.103 -20.354 4.990 1.00 75.94 459 GLU A CA 1
ATOM 3663 C C . GLU A 1 459 ? 1.401 -21.772 5.476 1.00 75.94 459 GLU A C 1
ATOM 3665 O O . GLU A 1 459 ? 0.735 -22.739 5.105 1.00 75.94 459 GLU A O 1
ATOM 3670 N N . GLY A 1 460 ? 2.475 -21.919 6.255 1.00 75.19 460 GLY A N 1
ATOM 3671 C CA . GLY A 1 460 ? 3.018 -23.238 6.568 1.00 75.19 460 GLY A CA 1
ATOM 3672 C C . GLY A 1 460 ? 3.416 -23.989 5.291 1.00 75.19 460 GLY A C 1
ATOM 3673 O O . GLY A 1 460 ? 4.290 -23.537 4.554 1.00 75.19 460 GLY A O 1
ATOM 3674 N N . GLN A 1 461 ? 2.778 -25.137 5.045 1.00 72.94 461 GLN A N 1
ATOM 3675 C CA . GLN A 1 461 ? 2.971 -25.951 3.834 1.00 72.94 461 GLN A CA 1
ATOM 3676 C C . GLN A 1 461 ? 1.949 -25.646 2.725 1.00 72.94 461 GLN A C 1
ATOM 3678 O O . GLN A 1 461 ? 2.111 -26.117 1.602 1.00 72.94 461 GLN A O 1
ATOM 3683 N N . GLN A 1 462 ? 0.902 -24.870 3.018 1.00 81.38 462 GLN A N 1
ATOM 3684 C CA . GLN A 1 462 ? -0.139 -24.538 2.049 1.00 81.38 462 GLN A CA 1
ATOM 3685 C C . GLN A 1 462 ? 0.299 -23.357 1.180 1.00 81.38 462 GLN A C 1
ATOM 3687 O O . GLN A 1 462 ? 0.947 -22.424 1.661 1.00 81.38 462 GLN A O 1
ATOM 3692 N N . SER A 1 463 ? -0.068 -23.370 -0.102 1.00 88.75 463 SER A N 1
ATOM 3693 C CA . SER A 1 463 ? 0.192 -22.269 -1.028 1.00 88.75 463 SER A CA 1
ATOM 3694 C C . SER A 1 463 ? -1.069 -21.944 -1.802 1.00 88.75 463 SER A C 1
ATOM 3696 O O . SER A 1 463 ? -1.671 -22.834 -2.371 1.00 88.75 463 SER A O 1
ATOM 3698 N N . GLY A 1 464 ? -1.420 -20.670 -1.897 1.00 93.88 464 GLY A N 1
ATOM 3699 C CA . GLY A 1 464 ? -2.542 -20.231 -2.718 1.00 93.88 464 GLY A CA 1
ATOM 3700 C C . GLY A 1 464 ? -2.401 -18.768 -3.096 1.00 93.88 464 GLY A C 1
ATOM 3701 O O . GLY A 1 464 ? -1.325 -18.180 -2.956 1.00 93.88 464 GLY A O 1
ATOM 3702 N N . PHE A 1 465 ? -3.477 -18.184 -3.596 1.00 95.81 465 PHE A N 1
ATOM 3703 C CA . PHE A 1 465 ? -3.499 -16.836 -4.133 1.00 95.81 465 PHE A CA 1
ATOM 3704 C C . PHE A 1 465 ? -4.171 -15.847 -3.177 1.00 95.81 465 PHE A C 1
ATOM 3706 O O . PHE A 1 465 ? -5.255 -16.086 -2.649 1.00 95.81 465 PHE A O 1
ATOM 3713 N N . SER A 1 466 ? -3.509 -14.709 -2.993 1.00 95.75 466 SER A N 1
ATOM 3714 C CA . SER A 1 466 ? -4.084 -13.478 -2.461 1.00 95.75 466 SER A CA 1
ATOM 3715 C C . SER A 1 466 ? -4.595 -12.611 -3.597 1.00 95.75 466 SER A C 1
ATOM 3717 O O . SER A 1 466 ? -3.909 -12.446 -4.608 1.00 95.75 466 SER A O 1
ATOM 3719 N N . LEU A 1 467 ? -5.746 -11.987 -3.381 1.00 97.75 467 LEU A N 1
ATOM 3720 C CA . LEU A 1 467 ? -6.340 -11.014 -4.288 1.00 97.75 467 LEU A CA 1
ATOM 3721 C C . LEU A 1 467 ? -6.069 -9.624 -3.725 1.00 97.75 467 LEU A C 1
ATOM 3723 O O . LEU A 1 467 ? -6.500 -9.325 -2.613 1.00 97.75 467 LEU A O 1
ATOM 3727 N N . ILE A 1 468 ? -5.335 -8.796 -4.458 1.00 97.56 468 ILE A N 1
ATOM 3728 C CA . ILE A 1 468 ? -4.924 -7.469 -4.003 1.00 97.56 468 ILE A CA 1
ATOM 3729 C C . ILE A 1 468 ? -5.529 -6.424 -4.929 1.00 97.56 468 ILE A C 1
ATOM 3731 O O . ILE A 1 468 ? -5.358 -6.517 -6.141 1.00 97.56 468 ILE A O 1
ATOM 3735 N N . LEU A 1 469 ? -6.192 -5.425 -4.355 1.00 97.50 469 LEU A N 1
ATOM 3736 C CA . LEU A 1 469 ? -6.609 -4.198 -5.028 1.00 97.50 469 LEU A CA 1
ATOM 3737 C C . LEU A 1 469 ? -5.771 -3.037 -4.502 1.00 97.50 469 LEU A C 1
ATOM 3739 O O . LEU A 1 469 ? -5.437 -3.013 -3.318 1.00 97.50 469 LEU A O 1
ATOM 3743 N N . TYR A 1 470 ? -5.445 -2.075 -5.353 1.00 96.06 470 TYR A N 1
ATOM 3744 C CA . TYR A 1 470 ? -4.682 -0.894 -4.956 1.00 96.06 470 TYR A CA 1
ATOM 3745 C C . TYR A 1 470 ? -5.114 0.339 -5.742 1.00 96.06 470 TYR A C 1
ATOM 3747 O O . TYR A 1 470 ? -5.625 0.204 -6.851 1.00 96.06 470 TYR A O 1
ATOM 3755 N N . ASP A 1 471 ? -4.888 1.534 -5.203 1.00 93.62 471 ASP A N 1
ATOM 3756 C CA . ASP A 1 471 ? -5.179 2.759 -5.952 1.00 93.62 471 ASP A CA 1
ATOM 3757 C C . ASP A 1 471 ? -4.085 3.021 -6.984 1.00 93.62 471 ASP A C 1
ATOM 3759 O O . ASP A 1 471 ? -2.893 3.007 -6.663 1.00 93.62 471 ASP A O 1
ATOM 3763 N N . SER A 1 472 ? -4.494 3.295 -8.221 1.00 88.44 472 SER A N 1
ATOM 3764 C CA . SER A 1 472 ? -3.587 3.532 -9.349 1.00 88.44 472 SER A CA 1
ATOM 3765 C C . SER A 1 472 ? -2.727 4.788 -9.175 1.00 88.44 472 SER A C 1
ATOM 3767 O O . SER A 1 472 ? -1.628 4.862 -9.723 1.00 88.44 472 SER A O 1
ATOM 3769 N N . ASN A 1 473 ? -3.204 5.772 -8.408 1.00 81.50 473 ASN A N 1
ATOM 3770 C CA . ASN A 1 473 ? -2.492 7.024 -8.175 1.00 81.50 473 ASN A CA 1
ATOM 3771 C C . ASN A 1 473 ? -1.480 6.901 -7.031 1.00 81.50 473 ASN A C 1
ATOM 3773 O O . ASN A 1 473 ? -1.814 6.460 -5.931 1.00 81.50 473 ASN A O 1
ATOM 3777 N N . SER A 1 474 ? -0.249 7.362 -7.273 1.00 77.12 474 SER A N 1
ATOM 3778 C CA . SER A 1 474 ? 0.779 7.484 -6.234 1.00 77.12 474 SER A CA 1
ATOM 3779 C C . SER A 1 474 ? 0.291 8.363 -5.078 1.00 77.12 474 SER A C 1
ATOM 3781 O O . SER A 1 474 ? -0.368 9.383 -5.281 1.00 77.12 474 SER A O 1
ATOM 3783 N N . GLY A 1 475 ? 0.606 7.948 -3.854 1.00 74.81 475 GLY A N 1
ATOM 3784 C CA . GLY A 1 475 ? 0.080 8.520 -2.616 1.00 74.81 475 GLY A CA 1
ATOM 3785 C C . GLY A 1 475 ? -1.306 7.991 -2.221 1.00 74.81 475 GLY A C 1
ATOM 3786 O O . GLY A 1 475 ? -1.756 8.282 -1.114 1.00 74.81 475 GLY A O 1
ATOM 3787 N N . GLY A 1 476 ? -1.968 7.217 -3.090 1.00 82.06 476 GLY A N 1
ATOM 3788 C CA . GLY A 1 476 ? -3.268 6.583 -2.862 1.00 82.06 476 GLY A CA 1
ATOM 3789 C C . GLY A 1 476 ? -4.439 7.562 -2.847 1.00 82.06 476 GLY A C 1
ATOM 3790 O O . GLY A 1 476 ? -4.330 8.680 -2.365 1.00 82.06 476 GLY A O 1
ATOM 3791 N N . SER A 1 477 ? -5.589 7.190 -3.386 1.00 84.44 477 SER A N 1
ATOM 3792 C CA . SER A 1 477 ? -6.830 7.979 -3.355 1.00 84.44 477 SER A CA 1
ATOM 3793 C C . SER A 1 477 ? -7.715 7.649 -2.155 1.00 84.44 477 SER A C 1
ATOM 3795 O O . SER A 1 477 ? -8.711 8.332 -1.909 1.00 84.44 477 SER A O 1
ATOM 3797 N N . GLY A 1 478 ? -7.375 6.610 -1.400 1.00 87.19 478 GLY A N 1
ATOM 3798 C CA . GLY A 1 478 ? -8.213 6.043 -0.365 1.00 87.19 478 GLY A CA 1
ATOM 3799 C C . GLY A 1 478 ? -9.331 5.140 -0.870 1.00 87.19 478 GLY A C 1
ATOM 3800 O O . GLY A 1 478 ? -10.247 4.925 -0.085 1.00 87.19 478 GLY A O 1
ATOM 3801 N N . TYR A 1 479 ? -9.338 4.663 -2.119 1.00 91.56 479 TYR A N 1
ATOM 3802 C CA . TYR A 1 479 ? -10.435 3.838 -2.648 1.00 91.56 479 TYR A CA 1
ATOM 3803 C C . TYR A 1 479 ? -10.275 2.361 -2.277 1.00 91.56 479 TYR A C 1
ATOM 3805 O O . TYR A 1 479 ? -11.187 1.777 -1.697 1.00 91.56 479 TYR A O 1
ATOM 3813 N N . ALA A 1 480 ? -9.110 1.765 -2.527 1.00 94.00 480 ALA A N 1
ATOM 3814 C CA . ALA A 1 480 ? -8.836 0.358 -2.254 1.00 94.00 480 ALA A CA 1
ATOM 3815 C C . ALA A 1 480 ? -9.003 0.023 -0.766 1.00 94.00 480 ALA A C 1
ATOM 3817 O O . ALA A 1 480 ? -9.628 -0.973 -0.416 1.00 94.00 480 ALA A O 1
ATOM 3818 N N . SER A 1 481 ? -8.535 0.894 0.127 1.00 90.12 481 SER A N 1
ATOM 3819 C CA . SER A 1 481 ? -8.699 0.747 1.579 1.00 90.12 481 SER A CA 1
ATOM 3820 C C . SER A 1 481 ? -10.165 0.773 2.042 1.00 90.12 481 SER A C 1
ATOM 3822 O O . SER A 1 481 ? -10.475 0.189 3.079 1.00 90.12 481 SER A O 1
ATOM 3824 N N . GLN A 1 482 ? -11.085 1.364 1.265 1.00 89.19 482 GLN A N 1
ATOM 3825 C CA . GLN A 1 482 ? -12.528 1.336 1.552 1.00 89.19 482 GLN A CA 1
ATOM 3826 C C . GLN A 1 482 ? -13.195 -0.003 1.214 1.00 89.19 482 GLN A C 1
ATOM 3828 O O . GLN A 1 482 ? -14.328 -0.224 1.635 1.00 89.19 482 GLN A O 1
ATOM 3833 N N . ALA A 1 483 ? -12.514 -0.926 0.524 1.00 90.94 483 ALA A N 1
ATOM 3834 C CA . ALA A 1 483 ? -13.047 -2.260 0.228 1.00 90.94 483 ALA A CA 1
ATOM 3835 C C . ALA A 1 483 ? -13.477 -3.032 1.490 1.00 90.94 483 ALA A C 1
ATOM 3837 O O . ALA A 1 483 ? -14.367 -3.876 1.435 1.00 90.94 483 ALA A O 1
ATOM 3838 N N . GLY A 1 484 ? -12.868 -2.719 2.639 1.00 84.75 484 GLY A N 1
ATOM 3839 C CA . GLY A 1 484 ? -13.240 -3.286 3.932 1.00 84.75 484 GLY A CA 1
ATOM 3840 C C . GLY A 1 484 ? -14.515 -2.706 4.555 1.00 84.75 484 GLY A C 1
ATOM 3841 O O . GLY A 1 484 ? -14.945 -3.229 5.570 1.00 84.75 484 GLY A O 1
ATOM 3842 N N . HIS A 1 485 ? -15.130 -1.648 4.021 1.00 84.50 485 HIS A N 1
ATOM 3843 C CA . HIS A 1 485 ? -16.285 -1.008 4.672 1.00 84.50 485 HIS A CA 1
ATOM 3844 C C . HIS A 1 485 ? -17.555 -1.867 4.604 1.00 84.50 485 HIS A C 1
ATOM 3846 O O . HIS A 1 485 ? -18.224 -2.059 5.620 1.00 84.50 485 HIS A O 1
ATOM 3852 N N . ASP A 1 486 ? -17.869 -2.396 3.419 1.00 83.19 486 ASP A N 1
ATOM 3853 C CA . ASP A 1 486 ? -18.972 -3.337 3.200 1.00 83.19 486 ASP A CA 1
ATOM 3854 C C . ASP A 1 486 ? -18.492 -4.516 2.347 1.00 83.19 486 ASP A C 1
ATOM 3856 O O . ASP A 1 486 ? -18.741 -4.626 1.144 1.00 83.19 486 ASP A O 1
ATOM 3860 N N . LEU A 1 487 ? -17.726 -5.396 2.994 1.00 90.12 487 LEU A N 1
ATOM 3861 C CA . LEU A 1 487 ? -17.134 -6.556 2.336 1.00 90.12 487 LEU A CA 1
ATOM 3862 C C . LEU A 1 487 ? -18.198 -7.514 1.771 1.00 90.12 487 LEU A C 1
ATOM 3864 O O . LEU A 1 487 ? -17.975 -8.139 0.734 1.00 90.12 487 LEU A O 1
ATOM 3868 N N . ALA A 1 488 ? -19.345 -7.638 2.445 1.00 89.81 488 ALA A N 1
ATOM 3869 C CA . ALA A 1 488 ? -20.423 -8.520 2.014 1.00 89.81 488 ALA A CA 1
ATOM 3870 C C . ALA A 1 488 ? -21.076 -8.000 0.727 1.00 89.81 488 ALA A C 1
ATOM 3872 O O . ALA A 1 488 ? -21.252 -8.769 -0.222 1.00 89.81 488 ALA A O 1
ATOM 3873 N N . GLU A 1 489 ? -21.382 -6.701 0.657 1.00 92.56 489 GLU A N 1
ATOM 3874 C CA . GLU A 1 489 ? -21.907 -6.090 -0.564 1.00 92.56 489 GLU A CA 1
ATOM 3875 C C . GLU A 1 489 ? -20.882 -6.131 -1.706 1.00 92.56 489 GLU A C 1
ATOM 3877 O O . GLU A 1 489 ? -21.241 -6.457 -2.842 1.00 92.56 489 GLU A O 1
ATOM 3882 N N . LEU A 1 490 ? -19.601 -5.881 -1.410 1.00 95.44 490 LEU A N 1
ATOM 3883 C CA . LEU A 1 490 ? -18.515 -5.966 -2.388 1.00 95.44 490 LEU A CA 1
ATOM 3884 C C . LEU A 1 490 ? -18.420 -7.360 -3.023 1.00 95.44 490 LEU A C 1
ATOM 3886 O O . LEU A 1 490 ? -18.404 -7.485 -4.249 1.00 95.44 490 LEU A O 1
ATOM 3890 N N . LEU A 1 491 ? -18.385 -8.412 -2.202 1.00 95.12 491 LEU A N 1
ATOM 3891 C CA . LEU A 1 491 ? -18.293 -9.794 -2.678 1.00 95.12 491 LEU A CA 1
ATOM 3892 C C . LEU A 1 491 ? -19.543 -10.223 -3.448 1.00 95.12 491 LEU A C 1
ATOM 3894 O O . LEU A 1 491 ? -19.429 -10.889 -4.477 1.00 95.12 491 LEU A O 1
ATOM 3898 N N . LYS A 1 492 ? -20.726 -9.788 -3.004 1.00 95.06 492 LYS A N 1
ATOM 3899 C CA . LYS A 1 492 ? -21.979 -10.024 -3.723 1.00 95.06 492 LYS A CA 1
ATOM 3900 C C . LYS A 1 492 ? -21.954 -9.391 -5.117 1.00 95.06 492 LYS A C 1
ATOM 3902 O O . LYS A 1 492 ? -22.265 -10.063 -6.096 1.00 95.06 492 LYS A O 1
ATOM 3907 N N . LYS A 1 493 ? -21.541 -8.127 -5.233 1.00 96.44 493 LYS A N 1
ATOM 3908 C CA . LYS A 1 493 ? -21.418 -7.451 -6.535 1.00 96.44 493 LYS A CA 1
ATOM 3909 C C . LYS A 1 493 ? -20.356 -8.088 -7.428 1.00 96.44 493 LYS A C 1
ATOM 3911 O O . LYS A 1 493 ? -20.558 -8.180 -8.637 1.00 96.44 493 LYS A O 1
ATOM 3916 N N . ALA A 1 494 ? -19.251 -8.566 -6.857 1.00 97.62 494 ALA A N 1
ATOM 3917 C CA . ALA A 1 494 ? -18.249 -9.312 -7.614 1.00 97.62 494 ALA A CA 1
ATOM 3918 C C . ALA A 1 494 ? -18.843 -10.607 -8.199 1.00 97.62 494 ALA A C 1
ATOM 3920 O O . ALA A 1 494 ? -18.623 -10.914 -9.370 1.00 97.62 494 ALA A O 1
ATOM 3921 N N . GLU A 1 495 ? -19.657 -11.337 -7.431 1.00 97.06 495 GLU A N 1
ATOM 3922 C CA . GLU A 1 495 ? -20.382 -12.503 -7.944 1.00 97.06 495 GLU A CA 1
ATOM 3923 C C . GLU A 1 495 ? -21.375 -12.132 -9.060 1.00 97.06 495 GLU A C 1
ATOM 3925 O O . GLU A 1 495 ? -21.408 -12.803 -10.092 1.00 97.06 495 GLU A O 1
ATOM 3930 N N . GLU A 1 496 ? -22.129 -11.037 -8.910 1.00 96.50 496 GLU A N 1
ATOM 3931 C CA . GLU A 1 496 ? -23.045 -10.528 -9.946 1.00 96.50 496 GLU A CA 1
ATOM 3932 C C . GLU A 1 496 ? -22.311 -10.226 -11.270 1.00 96.50 496 GLU A C 1
ATOM 3934 O O . GLU A 1 496 ? -22.809 -10.556 -12.350 1.00 96.50 496 GLU A O 1
ATOM 3939 N N . ILE A 1 497 ? -21.097 -9.661 -11.211 1.00 97.00 497 ILE A N 1
ATOM 3940 C CA . ILE A 1 497 ? -20.247 -9.434 -12.395 1.00 97.00 497 ILE A CA 1
ATOM 3941 C C . ILE A 1 497 ? -19.845 -10.766 -13.044 1.00 97.00 497 ILE A C 1
ATOM 3943 O O . ILE A 1 497 ? -19.926 -10.922 -14.268 1.00 97.00 497 ILE A O 1
ATOM 3947 N N . LEU A 1 498 ? -19.448 -11.753 -12.236 1.00 97.81 498 LEU A N 1
ATOM 3948 C CA . LEU A 1 498 ? -19.037 -13.074 -12.717 1.00 97.81 498 LEU A CA 1
ATOM 3949 C C . LEU A 1 498 ? -20.191 -13.858 -13.366 1.00 97.81 498 LEU A C 1
ATOM 3951 O O . LEU A 1 498 ? -19.961 -14.633 -14.304 1.00 97.81 498 LEU A O 1
ATOM 3955 N N . GLN A 1 499 ? -21.436 -13.632 -12.933 1.00 96.56 499 GLN A N 1
ATOM 3956 C CA . GLN A 1 499 ? -22.627 -14.229 -13.548 1.00 96.56 499 GLN A CA 1
ATOM 3957 C C . GLN A 1 499 ? -22.822 -13.801 -15.010 1.00 96.56 499 GLN A C 1
ATOM 3959 O O . GLN A 1 499 ? -23.393 -14.583 -15.762 1.00 96.56 499 GLN A O 1
ATOM 3964 N N . CYS A 1 500 ? -22.241 -12.666 -15.429 1.00 95.75 500 CYS A N 1
ATOM 3965 C CA . CYS A 1 500 ? -22.161 -12.141 -16.799 1.00 95.75 500 CYS A CA 1
ATOM 3966 C C . CYS A 1 500 ? -23.461 -12.257 -17.615 1.00 95.75 500 CYS A C 1
ATOM 3968 O O . CYS A 1 500 ? -23.796 -13.311 -18.150 1.00 95.75 500 CYS A O 1
ATOM 3970 N N . LYS A 1 501 ? -24.127 -11.123 -17.849 1.00 92.81 501 LYS A N 1
ATOM 3971 C CA . LYS A 1 501 ? -25.387 -11.051 -18.617 1.00 92.81 501 LYS A CA 1
ATOM 3972 C C . LYS A 1 501 ? -25.300 -11.594 -20.051 1.00 92.81 501 LYS A C 1
ATOM 3974 O O . LYS A 1 501 ? -26.316 -12.001 -20.595 1.00 92.81 501 LYS A O 1
ATOM 3979 N N . ALA A 1 502 ? -24.113 -11.582 -20.660 1.00 93.19 502 ALA A N 1
ATOM 3980 C CA . ALA A 1 502 ? -23.876 -12.121 -22.001 1.00 93.19 502 ALA A CA 1
ATOM 3981 C C . ALA A 1 502 ? -23.625 -13.638 -22.026 1.00 93.19 502 ALA A C 1
ATOM 3983 O O . ALA A 1 502 ? -23.373 -14.188 -23.093 1.00 93.19 502 ALA A O 1
ATOM 3984 N N . GLU A 1 503 ? -23.617 -14.299 -20.865 1.00 93.19 503 GLU A N 1
ATOM 3985 C CA . GLU A 1 503 ? -23.433 -15.746 -20.725 1.00 93.19 503 GLU A CA 1
ATOM 3986 C C . GLU A 1 503 ? -22.162 -16.302 -21.400 1.00 93.19 503 GLU A C 1
ATOM 3988 O O . GLU A 1 503 ? -22.107 -17.464 -21.792 1.00 93.19 503 GLU A O 1
ATOM 3993 N N . CYS A 1 504 ? -21.086 -15.511 -21.478 1.00 95.38 504 CYS A N 1
ATOM 3994 C CA . CYS A 1 504 ? -19.862 -15.905 -22.184 1.00 95.38 504 CYS A CA 1
ATOM 3995 C C . CYS A 1 504 ? -19.174 -17.148 -21.585 1.00 95.38 504 CYS A C 1
ATOM 3997 O O . CYS A 1 504 ? -19.379 -17.494 -20.417 1.00 95.38 504 CYS A O 1
ATOM 3999 N N . ASP A 1 505 ? -18.306 -17.812 -22.350 1.00 93.88 505 ASP A N 1
ATOM 4000 C CA . ASP A 1 505 ? -17.689 -19.060 -21.888 1.00 93.88 505 ASP A CA 1
ATOM 4001 C C . ASP A 1 505 ? -16.635 -18.886 -20.796 1.00 93.88 505 ASP A C 1
ATOM 4003 O O . ASP A 1 505 ? -16.623 -19.668 -19.844 1.00 93.88 505 ASP A O 1
ATOM 4007 N N . ALA A 1 506 ? -15.790 -17.860 -20.908 1.00 95.00 506 ALA A N 1
ATOM 4008 C CA . ALA A 1 506 ? -14.683 -17.615 -19.983 1.00 95.00 506 ALA A CA 1
ATOM 4009 C C . ALA A 1 506 ? -14.636 -16.155 -19.511 1.00 95.00 506 ALA A C 1
ATOM 4011 O O . ALA A 1 506 ? -14.774 -15.890 -18.318 1.00 95.00 506 ALA A O 1
ATOM 4012 N N . ALA A 1 507 ? -14.491 -15.209 -20.439 1.00 96.06 507 ALA A N 1
ATOM 4013 C CA . ALA A 1 507 ? -14.486 -13.774 -20.177 1.00 96.06 507 ALA A CA 1
ATOM 4014 C C . ALA A 1 507 ? -14.944 -13.008 -21.427 1.00 96.06 507 ALA A C 1
ATOM 4016 O O . ALA A 1 507 ? -14.813 -13.499 -22.546 1.00 96.06 507 ALA A O 1
ATOM 4017 N N . CYS A 1 508 ? -15.518 -11.818 -21.245 1.00 94.94 508 CYS A N 1
ATOM 4018 C CA . CYS A 1 508 ? -15.890 -10.916 -22.335 1.00 94.94 508 CYS A CA 1
ATOM 4019 C C . CYS A 1 508 ? -15.837 -9.451 -21.875 1.00 94.94 508 CYS A C 1
ATOM 4021 O O . CYS A 1 508 ? -15.667 -9.181 -20.682 1.00 94.94 508 CYS A O 1
ATOM 4023 N N . GLY A 1 509 ? -16.041 -8.516 -22.809 1.00 92.25 509 GLY A N 1
ATOM 4024 C CA . GLY A 1 509 ? -16.057 -7.072 -22.537 1.00 92.25 509 GLY A CA 1
ATOM 4025 C C . GLY A 1 509 ? -17.202 -6.577 -21.643 1.00 92.25 509 GLY A C 1
ATOM 4026 O O . GLY A 1 509 ? -17.190 -5.423 -21.242 1.00 92.25 509 GLY A O 1
ATOM 4027 N N . GLN A 1 510 ? -18.192 -7.423 -21.326 1.00 91.44 510 GLN A N 1
ATOM 4028 C CA . GLN A 1 510 ? -19.278 -7.091 -20.391 1.00 91.44 510 GLN A CA 1
ATOM 4029 C C . GLN A 1 510 ? -19.037 -7.603 -18.961 1.00 91.44 510 GLN A C 1
ATOM 4031 O O . GLN A 1 510 ? -19.881 -7.371 -18.099 1.00 91.44 510 GLN A O 1
ATOM 4036 N N . CYS A 1 511 ? -17.954 -8.351 -18.708 1.00 93.88 511 CYS A N 1
ATOM 4037 C CA . CYS A 1 511 ? -17.663 -8.874 -17.369 1.00 93.88 511 CYS A CA 1
ATOM 4038 C C . CYS A 1 511 ? -16.225 -8.627 -16.905 1.00 93.88 511 CYS A C 1
ATOM 4040 O O . CYS A 1 511 ? -16.037 -7.942 -15.914 1.00 93.88 511 CYS A O 1
ATOM 4042 N N . LEU A 1 512 ? -15.215 -9.190 -17.578 1.00 95.69 512 LEU A N 1
ATOM 4043 C CA . LEU A 1 512 ? -13.836 -9.237 -17.058 1.00 95.69 512 LEU A CA 1
ATOM 4044 C C . LEU A 1 512 ? -12.793 -8.647 -18.018 1.00 95.69 512 LEU A C 1
ATOM 4046 O O . LEU A 1 512 ? -11.654 -8.417 -17.616 1.00 95.69 512 LEU A O 1
ATOM 4050 N N . MET A 1 513 ? -13.136 -8.447 -19.294 1.00 93.25 513 MET A N 1
ATOM 4051 C CA . MET A 1 513 ? -12.191 -7.914 -20.277 1.00 93.25 513 MET A CA 1
ATOM 4052 C C . MET A 1 513 ? -12.302 -6.396 -20.371 1.00 93.25 513 MET A C 1
ATOM 4054 O O . MET A 1 513 ? -13.342 -5.863 -20.744 1.00 93.25 513 MET A O 1
ATOM 4058 N N . SER A 1 514 ? -11.189 -5.726 -20.118 1.00 88.75 514 SER A N 1
ATOM 4059 C CA . SER A 1 514 ? -10.989 -4.286 -20.231 1.00 88.75 514 SER A CA 1
ATOM 4060 C C . SER A 1 514 ? -9.614 -4.020 -20.862 1.00 88.75 514 SER A C 1
ATOM 4062 O O . SER A 1 514 ? -8.856 -4.944 -21.176 1.00 88.75 514 SER A O 1
ATOM 4064 N N . TYR A 1 515 ? -9.267 -2.747 -21.076 1.00 86.00 515 TYR A N 1
ATOM 4065 C CA . TYR A 1 515 ? -7.955 -2.383 -21.620 1.00 86.00 515 TYR A CA 1
ATOM 4066 C C . TYR A 1 515 ? -6.812 -2.895 -20.731 1.00 86.00 515 TYR A C 1
ATOM 4068 O O . TYR A 1 515 ? -5.846 -3.453 -21.245 1.00 86.00 515 TYR A O 1
ATOM 4076 N N . ASP A 1 516 ? -6.906 -2.745 -19.413 1.00 84.19 516 ASP A N 1
ATOM 4077 C CA . ASP A 1 516 ? -5.864 -3.128 -18.457 1.00 84.19 516 ASP A CA 1
ATOM 4078 C C . ASP A 1 516 ? -5.785 -4.644 -18.202 1.00 84.19 516 ASP A C 1
ATOM 4080 O O . ASP A 1 516 ? -4.695 -5.152 -17.932 1.00 84.19 516 ASP A O 1
ATOM 4084 N N . THR A 1 517 ? -6.880 -5.395 -18.384 1.00 89.75 517 THR A N 1
ATOM 4085 C CA . THR A 1 517 ? -6.881 -6.861 -18.209 1.00 89.75 517 THR A CA 1
ATOM 4086 C C . THR A 1 517 ? -6.451 -7.635 -19.460 1.00 89.75 517 THR A C 1
ATOM 4088 O O . THR A 1 517 ? -6.293 -8.855 -19.405 1.00 89.75 517 THR A O 1
ATOM 4091 N N . ARG A 1 518 ? -6.178 -6.948 -20.582 1.00 88.62 518 ARG A N 1
ATOM 4092 C CA . ARG A 1 518 ? -5.817 -7.569 -21.874 1.00 88.62 518 ARG A CA 1
ATOM 4093 C C . ARG A 1 518 ? -4.612 -8.511 -21.823 1.00 88.62 518 ARG A C 1
ATOM 4095 O O . ARG A 1 518 ? -4.510 -9.418 -22.640 1.00 88.62 518 ARG A O 1
ATOM 4102 N N . PHE A 1 519 ? -3.698 -8.289 -20.881 1.00 87.56 519 PHE A N 1
ATOM 4103 C CA . PHE A 1 519 ? -2.492 -9.102 -20.712 1.00 87.56 519 PHE A CA 1
ATOM 4104 C C . PHE A 1 519 ? -2.724 -10.381 -19.899 1.00 87.56 519 PHE A C 1
ATOM 4106 O O . PHE A 1 519 ? -1.795 -11.165 -19.750 1.00 87.56 519 PHE A O 1
ATOM 4113 N N . TYR A 1 520 ? -3.937 -10.579 -19.377 1.00 92.00 520 TYR A N 1
ATOM 4114 C CA . TYR A 1 520 ? -4.293 -11.690 -18.495 1.00 92.00 520 TYR A CA 1
ATOM 4115 C C . TYR A 1 520 ? -5.437 -12.541 -19.050 1.00 92.00 520 TYR A C 1
ATOM 4117 O O . TYR A 1 520 ? -5.990 -13.345 -18.310 1.00 92.00 520 TYR A O 1
ATOM 4125 N N . ILE A 1 521 ? -5.831 -12.358 -20.319 1.00 92.31 521 ILE A N 1
ATOM 4126 C CA . ILE A 1 521 ? -7.004 -13.016 -20.928 1.00 92.31 521 ILE A CA 1
ATOM 4127 C C . ILE A 1 521 ? -6.931 -14.547 -20.802 1.00 92.31 521 ILE A C 1
ATOM 4129 O O . ILE A 1 521 ? -7.939 -15.191 -20.523 1.00 92.31 521 ILE A O 1
ATOM 4133 N N . ASP A 1 522 ? -5.740 -15.122 -20.958 1.00 94.31 522 ASP A N 1
ATOM 4134 C CA . ASP A 1 522 ? -5.443 -16.550 -20.791 1.00 94.31 522 ASP A CA 1
ATOM 4135 C C . ASP A 1 522 ? -5.654 -17.055 -19.351 1.00 94.31 522 ASP A C 1
ATOM 4137 O O . ASP A 1 522 ? -5.941 -18.236 -19.120 1.00 94.31 522 ASP A O 1
ATOM 4141 N N . LYS A 1 523 ? -5.595 -16.144 -18.379 1.00 96.25 523 LYS A N 1
ATOM 4142 C CA . LYS A 1 523 ? -5.855 -16.400 -16.963 1.00 96.25 523 LYS A CA 1
ATOM 4143 C C . LYS A 1 523 ? -7.306 -16.139 -16.550 1.00 96.25 523 LYS A C 1
ATOM 4145 O O . LYS A 1 523 ? -7.615 -16.270 -15.372 1.00 96.25 523 LYS A O 1
ATOM 4150 N N . LEU A 1 524 ? -8.221 -15.777 -17.454 1.00 97.25 524 LEU A N 1
ATOM 4151 C CA . LEU A 1 524 ? -9.609 -15.464 -17.080 1.00 97.25 524 LEU A CA 1
ATOM 4152 C C . LEU A 1 524 ? -10.560 -16.634 -17.336 1.00 97.25 524 LEU A C 1
ATOM 4154 O O . LEU A 1 524 ? -10.638 -17.181 -18.432 1.00 97.25 524 LEU A O 1
ATOM 4158 N N . ASN A 1 525 ? -11.348 -16.977 -16.321 1.00 98.12 525 ASN A N 1
ATOM 4159 C CA . ASN A 1 525 ? -12.460 -17.910 -16.398 1.00 98.12 525 ASN A CA 1
ATOM 4160 C C . ASN A 1 525 ? -13.497 -17.618 -15.298 1.00 98.12 525 ASN A C 1
ATOM 4162 O O . ASN A 1 525 ? -13.385 -18.084 -14.159 1.00 98.12 525 ASN A O 1
ATOM 4166 N N . ARG A 1 526 ? -14.559 -16.888 -15.656 1.00 97.44 526 ARG A N 1
ATOM 4167 C CA . ARG A 1 526 ? -15.636 -16.517 -14.727 1.00 97.44 526 ARG A CA 1
ATOM 4168 C C . ARG A 1 526 ? -16.347 -17.728 -14.113 1.00 97.44 526 ARG A C 1
ATOM 4170 O O . ARG A 1 526 ? -16.740 -17.674 -12.954 1.00 97.44 526 ARG A O 1
ATOM 4177 N N . LYS A 1 527 ? -16.496 -18.828 -14.866 1.00 97.94 527 LYS A N 1
ATOM 4178 C CA . LYS A 1 527 ? -17.212 -20.034 -14.415 1.00 97.94 527 LYS A CA 1
ATOM 4179 C C . LYS A 1 527 ? -16.440 -20.741 -13.299 1.00 97.94 527 LYS A C 1
ATOM 4181 O O . LYS A 1 527 ? -17.053 -21.188 -12.337 1.00 97.94 527 LYS A O 1
ATOM 4186 N N . LYS A 1 528 ? -15.104 -20.776 -13.380 1.00 98.06 528 LYS A N 1
ATOM 4187 C CA . LYS A 1 528 ? -14.245 -21.297 -12.302 1.00 98.06 528 LYS A CA 1
ATOM 4188 C C . LYS A 1 528 ? -14.346 -20.467 -11.025 1.00 98.06 528 LYS A C 1
ATOM 4190 O O . LYS A 1 528 ? -14.506 -21.037 -9.952 1.00 98.06 528 LYS A O 1
ATOM 4195 N N . ALA A 1 529 ? -14.308 -19.139 -11.142 1.00 97.75 529 ALA A N 1
ATOM 4196 C CA . ALA A 1 529 ? -14.490 -18.260 -9.988 1.00 97.75 529 ALA A CA 1
ATOM 4197 C C . ALA A 1 529 ? -15.877 -18.433 -9.348 1.00 97.75 529 ALA A C 1
ATOM 4199 O O . ALA A 1 529 ? -15.958 -18.607 -8.137 1.00 97.75 529 ALA A O 1
ATOM 4200 N N . LEU A 1 530 ? -16.954 -18.475 -10.144 1.00 97.19 530 LEU A N 1
ATOM 4201 C CA . LEU A 1 530 ? -18.305 -18.756 -9.634 1.00 97.19 530 LEU A CA 1
ATOM 4202 C C . LEU A 1 530 ? -18.387 -20.108 -8.929 1.00 97.19 530 LEU A C 1
ATOM 4204 O O . LEU A 1 530 ? -18.918 -20.185 -7.826 1.00 97.19 530 LEU A O 1
ATOM 4208 N N . SER A 1 531 ? -17.843 -21.159 -9.548 1.00 97.00 531 SER A N 1
ATOM 4209 C CA . SER A 1 531 ? -17.829 -22.501 -8.963 1.00 97.00 531 SER A CA 1
ATOM 4210 C C . SER A 1 531 ? -17.125 -22.505 -7.609 1.00 97.00 531 SER A C 1
ATOM 4212 O O . SER A 1 531 ? -17.631 -23.111 -6.671 1.00 97.00 531 SER A O 1
ATOM 4214 N N . PHE A 1 532 ? -15.998 -21.797 -7.485 1.00 97.44 532 PHE A N 1
ATOM 4215 C CA . PHE A 1 532 ? -15.291 -21.658 -6.216 1.00 97.44 532 PHE A CA 1
ATOM 4216 C C . PHE A 1 532 ? -16.147 -20.939 -5.161 1.00 97.44 532 PHE A C 1
ATOM 4218 O O . PHE A 1 532 ? -16.307 -21.456 -4.059 1.00 97.44 532 PHE A O 1
ATOM 4225 N N . LEU A 1 533 ? -16.759 -19.793 -5.495 1.00 96.50 533 LEU A N 1
ATOM 4226 C CA . LEU A 1 533 ? -17.624 -19.053 -4.560 1.00 96.50 533 LEU A CA 1
ATOM 4227 C C . LEU A 1 533 ? -18.839 -19.880 -4.092 1.00 96.50 533 LEU A C 1
ATOM 4229 O O . LEU A 1 533 ? -19.247 -19.790 -2.930 1.00 96.50 533 LEU A O 1
ATOM 4233 N N . GLN A 1 534 ? -19.395 -20.705 -4.983 1.00 95.00 534 GLN A N 1
ATOM 4234 C CA . GLN A 1 534 ? -20.496 -21.622 -4.681 1.00 95.00 534 GLN A CA 1
ATOM 4235 C C . GLN A 1 534 ? -20.048 -22.791 -3.796 1.00 95.00 534 GLN A C 1
ATOM 4237 O O . GLN A 1 534 ? -20.731 -23.114 -2.824 1.00 95.00 534 GLN A O 1
ATOM 4242 N N . GLU A 1 535 ? -18.898 -23.403 -4.092 1.00 94.81 535 GLU A N 1
ATOM 4243 C CA . GLU A 1 535 ? -18.337 -24.519 -3.321 1.00 94.81 535 GLU A CA 1
ATOM 4244 C C . GLU A 1 535 ? -18.059 -24.119 -1.869 1.00 94.81 535 GLU A C 1
ATOM 4246 O O . GLU A 1 535 ? -18.423 -24.845 -0.941 1.00 94.81 535 GLU A O 1
ATOM 4251 N N . ILE A 1 536 ? -17.481 -22.933 -1.660 1.00 95.00 536 ILE A N 1
ATOM 4252 C CA . ILE A 1 536 ? -17.201 -22.417 -0.315 1.00 95.00 536 ILE A CA 1
ATOM 4253 C C . ILE A 1 536 ? -18.449 -21.886 0.393 1.00 95.00 536 ILE A C 1
ATOM 4255 O O . ILE A 1 536 ? -18.346 -21.495 1.552 1.00 95.00 536 ILE A O 1
ATOM 4259 N N . LYS A 1 537 ? -19.613 -21.861 -0.275 1.00 94.06 537 LYS A N 1
ATOM 4260 C CA . LYS A 1 537 ? -20.872 -21.296 0.238 1.00 94.06 537 LYS A CA 1
ATOM 4261 C C . LYS A 1 537 ? -20.679 -19.887 0.796 1.00 94.06 537 LYS A C 1
ATOM 4263 O O . LYS A 1 537 ? -21.011 -19.609 1.949 1.00 94.06 537 LYS A O 1
ATOM 4268 N N . LEU A 1 538 ? -20.107 -19.009 -0.029 1.00 92.75 538 LEU A N 1
ATOM 4269 C CA . LEU A 1 538 ? -19.646 -17.682 0.381 1.00 92.75 538 LEU A CA 1
ATOM 4270 C C . LEU A 1 538 ? -20.672 -16.924 1.242 1.00 92.75 538 LEU A C 1
ATOM 4272 O O . LEU A 1 538 ? -20.336 -16.481 2.335 1.00 92.75 538 LEU A O 1
ATOM 4276 N N . HIS A 1 539 ? -21.923 -16.815 0.784 1.00 89.38 539 HIS A N 1
ATOM 4277 C CA . HIS A 1 539 ? -22.972 -16.063 1.490 1.00 89.38 539 HIS A CA 1
ATOM 4278 C C . HIS A 1 539 ? -23.298 -16.626 2.873 1.00 89.38 539 HIS A C 1
ATOM 4280 O O . HIS A 1 539 ? -23.436 -15.859 3.824 1.00 89.38 539 HIS A O 1
ATOM 4286 N N . ASP A 1 540 ? -23.367 -17.952 3.005 1.00 90.12 540 ASP A N 1
ATOM 4287 C CA . ASP A 1 540 ? -23.669 -18.610 4.281 1.00 90.12 540 ASP A CA 1
ATOM 4288 C C . ASP A 1 540 ? -22.550 -18.371 5.303 1.00 90.12 540 ASP A C 1
ATOM 4290 O O . ASP A 1 540 ? -22.819 -18.181 6.488 1.00 90.12 540 ASP A O 1
ATOM 4294 N N . ARG A 1 541 ? -21.292 -18.361 4.843 1.00 90.62 541 ARG A N 1
ATOM 4295 C CA . ARG A 1 541 ? -20.103 -18.197 5.696 1.00 90.62 541 ARG A CA 1
ATOM 4296 C C . ARG A 1 541 ? -19.736 -16.733 5.964 1.00 90.62 541 ARG A C 1
ATOM 4298 O O . ARG A 1 541 ? -19.063 -16.447 6.950 1.00 90.62 541 ARG A O 1
ATOM 4305 N N . LEU A 1 542 ? -20.184 -15.801 5.119 1.00 89.12 542 LEU A N 1
ATOM 4306 C CA . LEU A 1 542 ? -20.124 -14.360 5.394 1.00 89.12 542 LEU A CA 1
ATOM 4307 C C . LEU A 1 542 ? -21.233 -13.907 6.351 1.00 89.12 542 LEU A C 1
ATOM 4309 O O . LEU A 1 542 ? -21.080 -12.889 7.028 1.00 89.12 542 LEU A O 1
ATOM 4313 N N . ALA A 1 543 ? -22.348 -14.637 6.424 1.00 89.94 543 ALA A N 1
ATOM 4314 C CA . ALA A 1 543 ? -23.395 -14.346 7.389 1.00 89.94 543 ALA A CA 1
ATOM 4315 C C . ALA A 1 543 ? -22.861 -14.513 8.816 1.00 89.94 543 ALA A C 1
ATOM 4317 O O . ALA A 1 543 ? -22.249 -15.522 9.155 1.00 89.94 543 ALA A O 1
ATOM 4318 N N . LEU A 1 544 ? -23.122 -13.524 9.675 1.00 89.00 544 LEU A N 1
ATOM 4319 C CA . LEU A 1 544 ? -22.567 -13.517 11.023 1.00 89.00 544 LEU A CA 1
ATOM 4320 C C . LEU A 1 544 ? -23.140 -14.676 11.875 1.00 89.00 544 LEU A C 1
ATOM 4322 O O . LEU A 1 544 ? -24.356 -14.678 12.154 1.00 89.00 544 LEU A O 1
ATOM 4326 N N . PRO A 1 545 ? -22.292 -15.627 12.332 1.00 90.88 545 PRO A N 1
ATOM 4327 C CA . PRO A 1 545 ? -22.702 -16.717 13.213 1.00 90.88 545 PRO A CA 1
ATOM 4328 C C . PRO A 1 545 ? -23.322 -16.211 14.517 1.00 90.88 545 PRO A C 1
ATOM 4330 O O . PRO A 1 545 ? -22.949 -15.154 15.023 1.00 90.88 545 PRO A O 1
ATOM 4333 N N . GLU A 1 546 ? -24.228 -16.991 15.115 1.00 90.94 546 GLU A N 1
ATOM 4334 C CA . GLU A 1 546 ? -24.921 -16.597 16.352 1.00 90.94 546 GLU A CA 1
ATOM 4335 C C . GLU A 1 546 ? -23.951 -16.299 17.505 1.00 90.94 546 GLU A C 1
ATOM 4337 O O . GLU A 1 546 ? -24.116 -15.293 18.189 1.00 90.94 546 GLU A O 1
ATOM 4342 N N . LYS A 1 547 ? -22.869 -17.082 17.617 1.00 92.12 547 LYS A N 1
ATOM 4343 C CA . LYS A 1 547 ? -21.784 -16.878 18.593 1.00 92.12 547 LYS A CA 1
ATOM 4344 C C . LYS A 1 547 ? -21.074 -15.519 18.499 1.00 92.12 547 LYS A C 1
ATOM 4346 O O . LYS A 1 547 ? -20.357 -15.161 19.418 1.00 92.12 547 LYS A O 1
ATOM 4351 N N . TYR A 1 548 ? -21.236 -14.770 17.409 1.00 92.00 548 TYR A N 1
ATOM 4352 C CA . TYR A 1 548 ? -20.637 -13.442 17.238 1.00 92.00 548 TYR A CA 1
ATOM 4353 C C . TYR A 1 548 ? -21.673 -12.314 17.262 1.00 92.00 548 TYR A C 1
ATOM 4355 O O . TYR A 1 548 ? -21.334 -11.151 17.069 1.00 92.00 548 TYR A O 1
ATOM 4363 N N . ARG A 1 549 ? -22.947 -12.611 17.549 1.00 93.06 549 ARG A N 1
ATOM 4364 C CA . ARG A 1 549 ? -24.011 -11.601 17.661 1.00 93.06 549 ARG A CA 1
ATOM 4365 C C . ARG A 1 549 ? -24.004 -10.915 19.029 1.00 93.06 549 ARG A C 1
ATOM 4367 O O . ARG A 1 549 ? -25.013 -10.899 19.733 1.00 93.06 549 ARG A O 1
ATOM 4374 N N . PHE A 1 550 ? -22.859 -10.341 19.399 1.00 92.75 550 PHE A N 1
ATOM 4375 C CA . PHE A 1 550 ? -22.626 -9.691 20.693 1.00 92.75 550 PHE A CA 1
ATOM 4376 C C . PHE A 1 550 ? -23.634 -8.575 21.009 1.00 92.75 550 PHE A C 1
ATOM 4378 O O . PHE A 1 550 ? -23.971 -8.356 22.169 1.00 92.75 550 PHE A O 1
ATOM 4385 N N . PHE A 1 551 ? -24.147 -7.899 19.981 1.00 91.81 551 PHE A N 1
ATOM 4386 C CA . PHE A 1 551 ? -25.105 -6.794 20.082 1.00 91.81 551 PHE A CA 1
ATOM 4387 C C . PHE A 1 551 ? -26.482 -7.180 19.513 1.00 91.81 551 PHE A C 1
ATOM 4389 O O . PHE A 1 551 ? -27.231 -6.350 19.001 1.00 91.81 551 PHE A O 1
ATOM 4396 N N . GLY A 1 552 ? -26.821 -8.473 19.556 1.00 90.56 552 GLY A N 1
ATOM 4397 C CA . GLY A 1 552 ? -28.077 -9.002 19.032 1.00 90.56 552 GLY A CA 1
ATOM 4398 C C . GLY A 1 552 ? -28.118 -9.047 17.501 1.00 90.56 552 GLY A C 1
ATOM 4399 O O . GLY A 1 552 ? -27.085 -9.137 16.834 1.00 90.56 552 GLY A O 1
ATOM 4400 N N . LYS A 1 553 ? -29.325 -9.003 16.921 1.00 87.88 553 LYS A N 1
ATOM 4401 C CA . LYS A 1 553 ? -29.539 -9.173 15.468 1.00 87.88 553 LYS A CA 1
ATOM 4402 C C . LYS A 1 553 ? -28.918 -8.067 14.604 1.00 87.88 553 LYS A C 1
ATOM 4404 O O . LYS A 1 553 ? -28.687 -8.311 13.428 1.00 87.88 553 LYS A O 1
ATOM 4409 N N . ALA A 1 554 ? -28.653 -6.894 15.178 1.00 88.44 554 ALA A N 1
ATOM 4410 C CA . ALA A 1 554 ? -28.027 -5.761 14.494 1.00 88.44 554 ALA A CA 1
ATOM 4411 C C . ALA A 1 554 ? -26.486 -5.803 14.523 1.00 88.44 554 ALA A C 1
ATOM 4413 O O . ALA A 1 554 ? -25.841 -4.869 14.052 1.00 88.44 554 ALA A O 1
ATOM 4414 N N . SER A 1 555 ? -25.888 -6.860 15.087 1.00 92.62 555 SER A N 1
ATOM 4415 C CA . SER A 1 555 ? -24.434 -7.046 15.079 1.00 92.62 555 SER A CA 1
ATOM 4416 C C . SER A 1 555 ? -23.917 -7.126 13.646 1.00 92.62 555 SER A C 1
ATOM 4418 O O . SER A 1 555 ? -24.433 -7.901 12.840 1.00 92.62 555 SER A O 1
ATOM 4420 N N . MET A 1 556 ? -22.875 -6.360 13.348 1.00 91.94 556 MET A N 1
ATOM 4421 C CA . MET A 1 556 ? -22.243 -6.316 12.033 1.00 91.94 556 MET A CA 1
ATOM 4422 C C . MET A 1 556 ? -20.757 -6.632 12.156 1.00 91.94 556 MET A C 1
ATOM 4424 O O . MET A 1 556 ? -20.129 -6.326 13.167 1.00 91.94 556 MET A O 1
ATOM 4428 N N . LEU A 1 557 ? -20.184 -7.224 11.113 1.00 92.25 557 LEU A N 1
ATOM 4429 C CA . LEU A 1 557 ? -18.737 -7.364 10.994 1.00 92.25 557 LEU A CA 1
ATOM 4430 C C . LEU A 1 557 ? -18.089 -5.973 10.906 1.00 92.25 557 LEU A C 1
ATOM 4432 O O . LEU A 1 557 ? -18.548 -5.122 10.143 1.00 92.25 557 LEU A O 1
ATOM 4436 N N . GLU A 1 558 ? -17.010 -5.761 11.654 1.00 92.81 558 GLU A N 1
ATOM 4437 C CA . GLU A 1 558 ? -16.080 -4.658 11.431 1.00 92.81 558 GLU A CA 1
ATOM 4438 C C . GLU A 1 558 ? -14.863 -5.188 10.671 1.00 92.81 558 GLU A C 1
ATOM 4440 O O . GLU A 1 558 ? -14.067 -5.966 11.193 1.00 92.81 558 GLU A O 1
ATOM 4445 N N . SER A 1 559 ? -14.749 -4.790 9.408 1.00 89.19 559 SER A N 1
ATOM 4446 C CA . SER A 1 559 ? -13.680 -5.220 8.502 1.00 89.19 559 SER A CA 1
ATOM 4447 C C . SER A 1 559 ? -12.571 -4.167 8.364 1.00 89.19 559 SER A C 1
ATOM 4449 O O . SER A 1 559 ? -11.460 -4.478 7.907 1.00 89.19 559 SER A O 1
ATOM 4451 N N . CYS A 1 560 ? -12.822 -2.933 8.811 1.00 88.69 560 CYS A N 1
ATOM 4452 C CA . CYS A 1 560 ? -11.820 -1.874 8.855 1.00 88.69 560 CYS A CA 1
ATOM 4453 C C . CYS A 1 560 ? -10.855 -2.076 10.033 1.00 88.69 560 CYS A C 1
ATOM 4455 O O . CYS A 1 560 ? -11.216 -2.688 11.042 1.00 88.69 560 CYS A O 1
ATOM 4457 N N . PRO A 1 561 ? -9.630 -1.526 9.966 1.00 89.25 561 PRO A N 1
ATOM 4458 C CA . PRO A 1 561 ? -8.818 -1.341 11.162 1.00 89.25 561 PRO A CA 1
ATOM 4459 C C . PRO A 1 561 ? -9.604 -0.547 12.218 1.00 89.25 561 PRO A C 1
ATOM 4461 O O . PRO A 1 561 ? -10.257 0.445 11.887 1.00 89.25 561 PRO A O 1
ATOM 4464 N N . LEU A 1 562 ? -9.525 -0.955 13.489 1.00 91.06 562 LEU A N 1
ATOM 4465 C CA . LEU A 1 562 ? -10.322 -0.359 14.571 1.00 91.06 562 LEU A CA 1
ATOM 4466 C C . LEU A 1 562 ? -10.091 1.155 14.717 1.00 91.06 562 LEU A C 1
ATOM 4468 O O . LEU A 1 562 ? -11.029 1.904 14.984 1.00 91.06 562 LEU A O 1
ATOM 4472 N N . GLU A 1 563 ? -8.861 1.617 14.489 1.00 87.12 563 GLU A N 1
ATOM 4473 C CA . GLU A 1 563 ? -8.524 3.043 14.465 1.00 87.12 563 GLU A CA 1
ATOM 4474 C C . GLU A 1 563 ? -9.353 3.813 13.425 1.00 87.12 563 GLU A C 1
ATOM 4476 O O . GLU A 1 563 ? -9.953 4.845 13.742 1.00 87.12 563 GLU A O 1
ATOM 4481 N N . GLU A 1 564 ? -9.431 3.290 12.196 1.00 85.31 564 GLU A N 1
ATOM 4482 C CA . GLU A 1 564 ? -10.216 3.896 11.121 1.00 85.31 564 GLU A CA 1
ATOM 4483 C C . GLU A 1 564 ? -11.714 3.851 11.447 1.00 85.31 564 GLU A C 1
ATOM 4485 O O . GLU A 1 564 ? -12.407 4.858 11.283 1.00 85.31 564 GLU A O 1
ATOM 4490 N N . ALA A 1 565 ? -12.202 2.725 11.976 1.00 89.62 565 ALA A N 1
ATOM 4491 C CA . ALA A 1 565 ? -13.597 2.553 12.376 1.00 89.62 565 ALA A CA 1
ATOM 4492 C C . ALA A 1 565 ? -14.031 3.574 13.445 1.00 89.62 565 ALA A C 1
ATOM 4494 O O . ALA A 1 565 ? -15.089 4.199 13.325 1.00 89.62 565 ALA A O 1
ATOM 4495 N N . ILE A 1 566 ? -13.188 3.820 14.453 1.00 90.31 566 ILE A N 1
ATOM 4496 C CA . ILE A 1 566 ? -13.419 4.843 15.486 1.00 90.31 566 ILE A CA 1
ATOM 4497 C C . ILE A 1 566 ? -13.442 6.243 14.866 1.00 90.31 566 ILE A C 1
ATOM 4499 O O . ILE A 1 566 ? -14.325 7.052 15.162 1.00 90.31 566 ILE A O 1
ATOM 4503 N N . GLN A 1 567 ? -12.518 6.540 13.950 1.00 83.00 567 GLN A N 1
ATOM 4504 C CA . GLN A 1 567 ? -12.500 7.826 13.253 1.00 83.00 567 GLN A CA 1
ATOM 4505 C C . GLN A 1 567 ? -13.751 8.063 12.401 1.00 83.00 567 GLN A C 1
ATOM 4507 O O . GLN A 1 567 ? -14.255 9.191 12.355 1.00 83.00 567 GLN A O 1
ATOM 4512 N N . GLN A 1 568 ? -14.273 7.019 11.758 1.00 82.00 568 GLN A N 1
ATOM 4513 C CA . GLN A 1 568 ? -15.540 7.068 11.032 1.00 82.00 568 GLN A CA 1
ATOM 4514 C C . GLN A 1 568 ? -16.724 7.263 11.979 1.00 82.00 568 GLN A C 1
ATOM 4516 O O . GLN A 1 568 ? -17.585 8.099 11.710 1.00 82.00 568 GLN A O 1
ATOM 4521 N N . ALA A 1 569 ? -16.742 6.569 13.117 1.00 87.56 569 ALA A N 1
ATOM 4522 C CA . ALA A 1 569 ? -17.780 6.718 14.131 1.00 87.56 569 ALA A CA 1
ATOM 4523 C C . ALA A 1 569 ? -17.849 8.142 14.689 1.00 87.56 569 ALA A C 1
ATOM 4525 O O . ALA A 1 569 ? -18.936 8.709 14.785 1.00 87.56 569 ALA A O 1
ATOM 4526 N N . PHE A 1 570 ? -16.699 8.770 14.958 1.00 83.00 570 PHE A N 1
ATOM 4527 C CA . PHE A 1 570 ? -16.654 10.178 15.353 1.00 83.00 570 PHE A CA 1
ATOM 4528 C C . PHE A 1 570 ? -17.289 11.104 14.316 1.00 83.00 570 PHE A C 1
ATOM 4530 O O . PHE A 1 570 ? -17.909 12.097 14.686 1.00 83.00 570 PHE A O 1
ATOM 4537 N N . ARG A 1 571 ? -17.111 10.823 13.018 1.00 77.94 571 ARG A N 1
ATOM 4538 C CA . ARG A 1 571 ? -17.721 11.620 11.941 1.00 77.94 571 ARG A CA 1
ATOM 4539 C C . ARG A 1 571 ? -19.225 11.370 11.856 1.00 77.94 571 ARG A C 1
ATOM 4541 O O . ARG A 1 571 ? -19.979 12.331 11.802 1.00 77.94 571 ARG A O 1
ATOM 4548 N N . ALA A 1 572 ? -19.639 10.105 11.888 1.00 79.75 572 ALA A N 1
ATOM 4549 C CA . ALA A 1 572 ? -21.036 9.704 11.751 1.00 79.75 572 ALA A CA 1
ATOM 4550 C C . ALA A 1 572 ? -21.905 10.199 12.916 1.00 79.75 572 ALA A C 1
ATOM 4552 O O . ALA A 1 572 ? -22.967 10.768 12.693 1.00 79.75 572 ALA A O 1
ATOM 4553 N N . LEU A 1 573 ? -21.429 10.033 14.152 1.00 80.56 573 LEU A N 1
ATOM 4554 C CA . LEU A 1 573 ? -22.171 10.406 15.359 1.00 80.56 573 LEU A CA 1
ATOM 4555 C C . LEU A 1 573 ? -21.955 11.872 15.772 1.00 80.56 573 LEU A C 1
ATOM 4557 O O . LEU A 1 573 ? -22.645 12.372 16.661 1.00 80.56 573 LEU A O 1
ATOM 4561 N N . GLY A 1 574 ? -20.955 12.544 15.179 1.00 73.69 574 GLY A N 1
ATOM 4562 C CA . GLY A 1 574 ? -20.421 13.838 15.624 1.00 73.69 574 GLY A CA 1
ATOM 4563 C C . GLY A 1 574 ? -20.234 13.888 17.142 1.00 73.69 574 GLY A C 1
ATOM 4564 O O . GLY A 1 574 ? -20.783 14.776 17.792 1.00 73.69 574 GLY A O 1
ATOM 4565 N N . SER A 1 575 ? -19.553 12.863 17.657 1.00 71.62 575 SER A N 1
ATOM 4566 C CA . SER A 1 575 ? -19.266 12.605 19.068 1.00 71.62 575 SER A CA 1
ATOM 4567 C C . SER A 1 575 ? -17.937 13.235 19.488 1.00 71.62 575 SER A C 1
ATOM 4569 O O . SER A 1 575 ? -16.994 13.302 18.689 1.00 71.62 575 SER A O 1
ATOM 4571 N N . ASP A 1 576 ? -17.854 13.592 20.769 1.00 75.38 576 ASP A N 1
ATOM 4572 C CA . ASP A 1 576 ? -16.643 14.094 21.413 1.00 75.38 576 ASP A CA 1
ATOM 4573 C C . ASP A 1 576 ? -16.055 13.105 22.434 1.00 75.38 576 ASP A C 1
ATOM 4575 O O . ASP A 1 576 ? -15.116 13.466 23.128 1.00 75.38 576 ASP A O 1
ATOM 4579 N N . GLN A 1 577 ? -16.553 11.864 22.537 1.00 89.94 577 GLN A N 1
ATOM 4580 C CA . GLN A 1 577 ? -16.078 10.896 23.535 1.00 89.94 577 GLN A CA 1
ATOM 4581 C C . GLN A 1 577 ? -15.745 9.520 22.943 1.00 89.94 577 GLN A C 1
ATOM 4583 O O . GLN A 1 577 ? -16.548 8.934 22.215 1.00 89.94 577 GLN A O 1
ATOM 4588 N N . VAL A 1 578 ? -14.589 8.971 23.332 1.00 93.00 578 VAL A N 1
ATOM 4589 C CA . VAL A 1 578 ? -14.192 7.576 23.077 1.00 93.00 578 VAL A CA 1
ATOM 4590 C C . VAL A 1 578 ? -13.750 6.884 24.359 1.00 93.00 578 VAL A C 1
ATOM 4592 O O . VAL A 1 578 ? -13.044 7.465 25.183 1.00 93.00 578 VAL A O 1
ATOM 4595 N N . ASN A 1 579 ? -14.146 5.624 24.497 1.00 92.88 579 ASN A N 1
ATOM 4596 C CA . ASN A 1 579 ? -13.777 4.764 25.610 1.00 92.88 579 ASN A CA 1
ATOM 4597 C C . ASN A 1 579 ? -12.941 3.582 25.095 1.00 92.88 579 ASN A C 1
ATOM 4599 O O . ASN A 1 579 ? -13.290 2.956 24.092 1.00 92.88 579 ASN A O 1
ATOM 4603 N N . PHE A 1 580 ? -11.857 3.267 25.798 1.00 92.88 580 PHE A N 1
ATOM 4604 C CA . PHE A 1 580 ? -10.969 2.131 25.556 1.00 92.88 580 PHE A CA 1
ATOM 4605 C C . PHE A 1 580 ? -11.039 1.159 26.726 1.00 92.88 580 PHE A C 1
ATOM 4607 O O . PHE A 1 580 ? -10.954 1.583 27.878 1.00 92.88 580 PHE A O 1
ATOM 4614 N N . TYR A 1 581 ? -11.161 -0.137 26.442 1.00 90.94 581 TYR A N 1
ATOM 4615 C CA . TYR A 1 581 ? -11.267 -1.174 27.466 1.00 90.94 581 TYR A CA 1
ATOM 4616 C C . TYR A 1 581 ? -9.999 -2.030 27.519 1.00 90.94 581 TYR A C 1
ATOM 4618 O O . TYR A 1 581 ? -9.694 -2.786 26.595 1.00 90.94 581 TYR A O 1
ATOM 4626 N N . VAL A 1 582 ? -9.272 -1.944 28.633 1.00 89.56 582 VAL A N 1
ATOM 4627 C CA . VAL A 1 582 ? -8.074 -2.743 28.911 1.00 89.56 582 VAL A CA 1
ATOM 4628 C C . VAL A 1 582 ? -8.453 -3.860 29.877 1.00 89.56 582 VAL A C 1
ATOM 4630 O O . VAL A 1 582 ? -8.646 -3.645 31.078 1.00 89.56 582 VAL A O 1
ATOM 4633 N N . THR A 1 583 ? -8.613 -5.067 29.332 1.00 87.50 583 THR A N 1
ATOM 4634 C CA . THR A 1 583 ? -9.233 -6.187 30.060 1.00 87.50 583 THR A CA 1
ATOM 4635 C C . THR A 1 583 ? -8.365 -7.435 30.179 1.00 87.50 583 THR A C 1
ATOM 4637 O O . THR A 1 583 ? -8.743 -8.354 30.910 1.00 87.50 583 THR A O 1
ATOM 4640 N N . GLU A 1 584 ? -7.239 -7.489 29.472 1.00 87.12 584 GLU A N 1
ATOM 4641 C CA . GLU A 1 584 ? -6.276 -8.591 29.502 1.00 87.12 584 GLU A CA 1
ATOM 4642 C C . GLU A 1 584 ? -4.884 -8.070 29.879 1.00 87.12 584 GLU A C 1
ATOM 4644 O O . GLU A 1 584 ? -4.591 -6.883 29.727 1.00 87.12 584 GLU A O 1
ATOM 4649 N N . PHE A 1 585 ? -4.041 -8.968 30.393 1.00 86.12 585 PHE A N 1
ATOM 4650 C CA . PHE A 1 585 ? -2.674 -8.683 30.828 1.00 86.12 585 PHE A CA 1
ATOM 4651 C C . PHE A 1 585 ? -1.695 -9.697 30.229 1.00 86.12 585 PHE A C 1
ATOM 4653 O O . PHE A 1 585 ? -2.005 -10.888 30.177 1.00 86.12 585 PHE A O 1
ATOM 4660 N N . SER A 1 586 ? -0.506 -9.227 29.857 1.00 84.19 586 SER A N 1
ATOM 4661 C CA . SER A 1 586 ? 0.670 -10.042 29.535 1.00 84.19 586 SER A CA 1
ATOM 4662 C C . SER A 1 586 ? 1.915 -9.363 30.103 1.00 84.19 586 SER A C 1
ATOM 4664 O O . SER A 1 586 ? 1.953 -8.140 30.173 1.00 84.19 586 SER A O 1
ATOM 4666 N N . GLU A 1 587 ? 2.938 -10.124 30.488 1.00 83.38 587 GLU A N 1
ATOM 4667 C CA . GLU A 1 587 ? 4.177 -9.552 31.043 1.00 83.38 587 GLU A CA 1
ATOM 4668 C C . GLU A 1 587 ? 4.906 -8.668 30.020 1.00 83.38 587 GLU A C 1
ATOM 4670 O O . GLU A 1 587 ? 5.337 -7.571 30.364 1.00 83.38 587 GLU A O 1
ATOM 4675 N N . ASP A 1 588 ? 4.921 -9.087 28.752 1.00 78.69 588 ASP A N 1
ATOM 4676 C CA . ASP A 1 588 ? 5.556 -8.366 27.638 1.00 78.69 588 ASP A CA 1
ATOM 4677 C C . ASP A 1 588 ? 4.724 -7.194 27.085 1.00 78.69 588 ASP A C 1
ATOM 4679 O O . ASP A 1 588 ? 5.065 -6.621 26.051 1.00 78.69 588 ASP A O 1
ATOM 4683 N N . MET A 1 589 ? 3.577 -6.867 27.691 1.00 81.38 589 MET A N 1
ATOM 4684 C CA . MET A 1 589 ? 2.733 -5.796 27.162 1.00 81.38 589 MET A CA 1
ATOM 4685 C C . MET A 1 589 ? 3.297 -4.416 27.516 1.00 81.38 589 MET A C 1
ATOM 4687 O O . MET A 1 589 ? 3.720 -4.179 28.644 1.00 81.38 589 MET A O 1
ATOM 4691 N N . ASP A 1 590 ? 3.197 -3.463 26.597 1.00 81.88 590 ASP A N 1
ATOM 4692 C CA . ASP A 1 590 ? 3.424 -2.053 26.897 1.00 81.88 590 ASP A CA 1
ATOM 4693 C C . ASP A 1 590 ? 2.279 -1.222 26.318 1.00 81.88 590 ASP A C 1
ATOM 4695 O O . ASP A 1 590 ? 2.054 -1.172 25.108 1.00 81.88 590 ASP A O 1
ATOM 4699 N N . LEU A 1 591 ? 1.567 -0.533 27.211 1.00 83.06 591 LEU A N 1
ATOM 4700 C CA . LEU A 1 591 ? 0.479 0.372 26.858 1.00 83.06 591 LEU A CA 1
ATOM 4701 C C . LEU A 1 591 ? 0.919 1.444 25.858 1.00 83.06 591 LEU A C 1
ATOM 4703 O O . LEU A 1 591 ? 0.104 1.836 25.029 1.00 83.06 591 LEU A O 1
ATOM 4707 N N . ARG A 1 592 ? 2.181 1.891 25.892 1.00 85.44 592 ARG A N 1
ATOM 4708 C CA . ARG A 1 592 ? 2.714 2.878 24.936 1.00 85.44 592 ARG A CA 1
ATOM 4709 C C . ARG A 1 592 ? 2.788 2.337 23.515 1.00 85.44 592 ARG A C 1
ATOM 4711 O O . ARG A 1 592 ? 2.718 3.114 22.565 1.00 85.44 592 ARG A O 1
ATOM 4718 N N . GLU A 1 593 ? 2.912 1.022 23.363 1.00 86.25 593 GLU A N 1
ATOM 4719 C CA . GLU A 1 593 ? 2.908 0.366 22.060 1.00 86.25 593 GLU A CA 1
ATOM 4720 C C . GLU A 1 593 ? 1.501 0.198 21.479 1.00 86.25 593 GLU A C 1
ATOM 4722 O O . GLU A 1 593 ? 1.356 -0.014 20.273 1.00 86.25 593 GLU A O 1
ATOM 4727 N N . ALA A 1 594 ? 0.454 0.297 22.304 1.00 87.88 594 ALA A N 1
ATOM 4728 C CA . ALA A 1 594 ? -0.908 0.294 21.803 1.00 87.88 594 ALA A CA 1
ATOM 4729 C C . ALA A 1 594 ? -1.166 1.567 20.989 1.00 87.88 594 ALA A C 1
ATOM 4731 O O . ALA A 1 594 ? -0.997 2.687 21.473 1.00 87.88 594 ALA A O 1
ATOM 4732 N N . TRP A 1 595 ? -1.638 1.409 19.751 1.00 87.56 595 TRP A N 1
ATOM 4733 C CA . TRP A 1 595 ? -1.822 2.534 18.827 1.00 87.56 595 TRP A CA 1
ATOM 4734 C C . TRP A 1 595 ? -2.745 3.633 19.391 1.00 87.56 595 TRP A C 1
ATOM 4736 O O . TRP A 1 595 ? -2.588 4.813 19.058 1.00 87.56 595 TRP A O 1
ATOM 4746 N N . PHE A 1 596 ? -3.692 3.271 20.271 1.00 88.06 596 PHE A N 1
ATOM 4747 C CA . PHE A 1 596 ? -4.618 4.225 20.880 1.00 88.06 596 PHE A CA 1
ATOM 4748 C C . PHE A 1 596 ? -3.933 5.150 21.892 1.00 88.06 596 PHE A C 1
ATOM 4750 O O . PHE A 1 596 ? -4.421 6.255 22.109 1.00 88.06 596 PHE A O 1
ATOM 4757 N N . PHE A 1 597 ? -2.798 4.754 22.475 1.00 88.50 597 PHE A N 1
ATOM 4758 C CA . PHE A 1 597 ? -2.095 5.526 23.499 1.00 88.50 597 PHE A CA 1
ATOM 4759 C C . PHE A 1 597 ? -1.621 6.876 22.950 1.00 88.50 597 PHE A C 1
ATOM 4761 O O . PHE A 1 597 ? -2.030 7.931 23.429 1.00 88.50 597 PHE A O 1
ATOM 4768 N N . GLY A 1 598 ? -0.863 6.869 21.848 1.00 81.81 598 GLY A N 1
ATOM 4769 C CA . GLY A 1 598 ? -0.456 8.103 21.162 1.00 81.81 598 GLY A CA 1
ATOM 4770 C C . GLY A 1 598 ? -1.621 8.852 20.493 1.00 81.81 598 GLY A C 1
ATOM 4771 O O . GLY A 1 598 ? -1.526 10.045 20.192 1.00 81.81 598 GLY A O 1
ATOM 4772 N N . ARG A 1 599 ? -2.748 8.180 20.224 1.00 84.25 599 ARG A N 1
ATOM 4773 C CA . ARG A 1 599 ? -3.969 8.831 19.717 1.00 84.25 599 ARG A CA 1
ATOM 4774 C C . ARG A 1 599 ? -4.761 9.531 20.815 1.00 84.25 599 ARG A C 1
ATOM 4776 O O . ARG A 1 599 ? -5.361 10.561 20.514 1.00 84.25 599 ARG A O 1
ATOM 4783 N N . ALA A 1 600 ? -4.709 9.038 22.050 1.00 87.81 600 ALA A N 1
ATOM 4784 C CA . ALA A 1 600 ? -5.401 9.617 23.194 1.00 87.81 600 ALA A CA 1
ATOM 4785 C C . ALA A 1 600 ? -5.025 11.091 23.379 1.00 87.81 600 ALA A C 1
ATOM 4787 O O . ALA A 1 600 ? -5.912 11.939 23.378 1.00 87.81 600 ALA A O 1
ATOM 4788 N N . PHE A 1 601 ? -3.727 11.411 23.392 1.00 83.44 601 PHE A N 1
ATOM 4789 C CA . PHE A 1 601 ? -3.235 12.792 23.488 1.00 83.44 601 PHE A CA 1
ATOM 4790 C C . PHE A 1 601 ? -3.758 13.691 22.363 1.00 83.44 601 PHE A C 1
ATOM 4792 O O . PHE A 1 601 ? -4.236 14.793 22.614 1.00 83.44 601 PHE A O 1
ATOM 4799 N N . ARG A 1 602 ? -3.734 13.213 21.113 1.00 79.12 602 ARG A N 1
ATOM 4800 C CA . ARG A 1 602 ? -4.214 13.994 19.960 1.00 79.12 602 ARG A CA 1
ATOM 4801 C C . ARG A 1 602 ? -5.717 14.235 19.999 1.00 79.12 602 ARG A C 1
ATOM 4803 O O . ARG A 1 602 ? -6.179 15.325 19.670 1.00 79.12 602 ARG A O 1
ATOM 4810 N N . TRP A 1 603 ? -6.496 13.229 20.385 1.00 82.81 603 TRP A N 1
ATOM 4811 C CA . TRP A 1 603 ? -7.937 13.398 20.536 1.00 82.81 603 TRP A CA 1
ATOM 4812 C C . TRP A 1 603 ? -8.273 14.326 21.703 1.00 82.81 603 TRP A C 1
ATOM 4814 O O . TRP A 1 603 ? -9.088 15.230 21.517 1.00 82.81 603 TRP A O 1
ATOM 4824 N N . ALA A 1 604 ? -7.585 14.186 22.833 1.00 83.62 604 ALA A N 1
ATOM 4825 C CA . ALA A 1 604 ? -7.710 15.069 23.985 1.00 83.62 604 ALA A CA 1
ATOM 4826 C C . ALA A 1 604 ? -7.395 16.533 23.647 1.00 83.62 604 ALA A C 1
ATOM 4828 O O . ALA A 1 604 ? -8.200 17.419 23.947 1.00 83.62 604 ALA A O 1
ATOM 4829 N N . ALA A 1 605 ? -6.294 16.775 22.927 1.00 74.06 605 ALA A N 1
ATOM 4830 C CA . ALA A 1 605 ? -5.907 18.096 22.430 1.00 74.06 605 ALA A CA 1
ATOM 4831 C C . ALA A 1 605 ? -6.952 18.690 21.469 1.00 74.06 605 ALA A C 1
ATOM 4833 O O . ALA A 1 605 ? -7.202 19.889 21.481 1.00 74.06 605 ALA A O 1
ATOM 4834 N N . SER A 1 606 ? -7.635 17.849 20.685 1.00 71.12 606 SER A N 1
ATOM 4835 C CA . SER A 1 606 ? -8.741 18.277 19.816 1.00 71.12 606 SER A CA 1
ATOM 4836 C C . SER A 1 606 ? -10.075 18.523 20.545 1.00 71.12 606 SER A C 1
ATOM 4838 O O . SER A 1 606 ? -11.102 18.686 19.885 1.00 71.12 606 SER A O 1
ATOM 4840 N N . GLY A 1 607 ? -10.079 18.508 21.884 1.00 76.94 607 GLY A N 1
ATOM 4841 C CA . GLY A 1 607 ? -11.256 18.740 22.725 1.00 76.94 607 GLY A CA 1
ATOM 4842 C C . GLY A 1 607 ? -12.140 17.511 22.957 1.00 76.94 607 GLY A C 1
ATOM 4843 O O . GLY A 1 607 ? -13.265 17.666 23.423 1.00 76.94 607 GLY A O 1
ATOM 4844 N N . ARG A 1 608 ? -11.670 16.300 22.625 1.00 84.12 608 ARG A N 1
ATOM 4845 C CA . ARG A 1 608 ? -12.428 15.057 22.843 1.00 84.12 608 ARG A CA 1
ATOM 4846 C C . ARG A 1 608 ? -12.089 14.428 24.184 1.00 84.12 608 ARG A C 1
ATOM 4848 O O . ARG A 1 608 ? -10.920 14.314 24.527 1.00 84.12 608 ARG A O 1
ATOM 4855 N N . THR A 1 609 ? -13.090 13.922 24.887 1.00 90.62 609 THR A N 1
ATOM 4856 C CA . THR A 1 609 ? -12.911 13.103 26.083 1.00 90.62 609 THR A CA 1
ATOM 4857 C C . THR A 1 609 ? -12.449 11.695 25.707 1.00 90.62 609 THR A C 1
ATOM 4859 O O . THR A 1 609 ? -13.128 10.971 24.977 1.00 90.62 609 THR A O 1
ATOM 4862 N N . VAL A 1 610 ? -11.301 11.280 26.231 1.00 93.19 610 VAL A N 1
ATOM 4863 C CA . VAL A 1 610 ? -10.759 9.929 26.072 1.00 93.19 610 VAL A CA 1
ATOM 4864 C C . VAL A 1 610 ? -10.793 9.232 27.422 1.00 93.19 610 VAL A C 1
ATOM 4866 O O . VAL A 1 610 ? -10.120 9.662 28.354 1.00 93.19 610 VAL A O 1
ATOM 4869 N N . ARG A 1 611 ? -11.552 8.141 27.537 1.00 93.19 611 ARG A N 1
ATOM 4870 C CA . ARG A 1 611 ? -11.570 7.311 28.748 1.00 93.19 611 ARG A CA 1
ATOM 4871 C C . ARG A 1 611 ? -10.819 6.016 28.519 1.00 93.19 611 ARG A C 1
ATOM 4873 O O . ARG A 1 611 ? -11.132 5.280 27.588 1.00 93.19 611 ARG A O 1
ATOM 4880 N N . ILE A 1 612 ? -9.875 5.702 29.392 1.00 92.25 612 ILE A N 1
ATOM 4881 C CA . ILE A 1 612 ? -9.154 4.430 29.396 1.00 92.25 612 ILE A CA 1
ATOM 4882 C C . ILE A 1 612 ? -9.603 3.663 30.634 1.00 92.25 612 ILE A C 1
ATOM 4884 O O . ILE A 1 612 ? -9.303 4.045 31.760 1.00 92.25 612 ILE A O 1
ATOM 4888 N N . MET A 1 613 ? -10.367 2.599 30.418 1.00 90.31 613 MET A N 1
ATOM 4889 C CA . MET A 1 613 ? -10.986 1.805 31.471 1.00 90.31 613 MET A CA 1
ATOM 4890 C C . MET A 1 613 ? -10.193 0.519 31.686 1.00 90.31 613 MET A C 1
ATOM 4892 O O . MET A 1 613 ? -10.106 -0.322 30.790 1.00 90.31 613 MET A O 1
ATOM 4896 N N . ILE A 1 614 ? -9.627 0.357 32.878 1.00 89.62 614 ILE A N 1
ATOM 4897 C CA . ILE A 1 614 ? -8.717 -0.733 33.230 1.00 89.62 614 ILE A CA 1
ATOM 4898 C C . ILE A 1 614 ? -9.363 -1.597 34.309 1.00 89.62 614 ILE A C 1
ATOM 4900 O O . ILE A 1 614 ? -9.838 -1.098 35.329 1.00 89.62 614 ILE A O 1
ATOM 4904 N N . VAL A 1 615 ? -9.379 -2.915 34.109 1.00 88.94 615 VAL A N 1
ATOM 4905 C CA . VAL A 1 615 ? -9.841 -3.839 35.156 1.00 88.94 615 VAL A CA 1
ATOM 4906 C C . VAL A 1 615 ? -8.812 -3.881 36.292 1.00 88.94 615 VAL A C 1
ATOM 4908 O O . VAL A 1 615 ? -7.615 -4.018 36.043 1.00 88.94 615 VAL A O 1
ATOM 4911 N N . LYS A 1 616 ? -9.262 -3.848 37.549 1.00 87.25 616 LYS A N 1
ATOM 4912 C CA . LYS A 1 616 ? -8.409 -3.868 38.748 1.00 87.25 616 LYS A CA 1
ATOM 4913 C C . LYS A 1 616 ? -7.415 -5.033 38.760 1.00 87.25 616 LYS A C 1
ATOM 4915 O O . LYS A 1 616 ? -6.243 -4.841 39.054 1.00 87.25 616 LYS A O 1
ATOM 4920 N N . THR A 1 617 ? -7.839 -6.219 38.324 1.00 88.62 617 THR A N 1
ATOM 4921 C CA . THR A 1 617 ? -6.958 -7.394 38.202 1.00 88.62 617 THR A CA 1
ATOM 4922 C C . THR A 1 617 ? -5.817 -7.216 37.200 1.00 88.62 617 THR A C 1
ATOM 4924 O O . THR A 1 617 ? -4.814 -7.914 37.306 1.00 88.62 617 THR A O 1
ATOM 4927 N N . VAL A 1 618 ? -5.984 -6.350 36.194 1.00 88.50 618 VAL A N 1
ATOM 4928 C CA . VAL A 1 618 ? -4.915 -5.979 35.255 1.00 88.50 618 VAL A CA 1
ATOM 4929 C C . VAL A 1 618 ? -3.998 -4.960 35.921 1.00 88.50 618 VAL A C 1
ATOM 4931 O O . VAL A 1 618 ? -2.793 -5.182 35.950 1.00 88.50 618 VAL A O 1
ATOM 4934 N N . LEU A 1 619 ? -4.566 -3.907 36.523 1.00 88.31 619 LEU A N 1
ATOM 4935 C CA . LEU A 1 619 ? -3.823 -2.867 37.246 1.00 88.31 619 LEU A CA 1
ATOM 4936 C C . LEU A 1 619 ? -2.883 -3.454 38.313 1.00 88.31 619 LEU A C 1
ATOM 4938 O O . LEU A 1 619 ? -1.709 -3.089 38.375 1.00 88.31 619 LEU A O 1
ATOM 4942 N N . ASP A 1 620 ? -3.377 -4.402 39.111 1.00 87.81 620 ASP A N 1
ATOM 4943 C CA . ASP A 1 620 ? -2.604 -5.039 40.182 1.00 87.81 620 ASP A CA 1
ATOM 4944 C C . ASP A 1 620 ? -1.402 -5.844 39.658 1.00 87.81 620 ASP A C 1
ATOM 4946 O O . ASP A 1 620 ? -0.403 -5.975 40.366 1.00 87.81 620 ASP A O 1
ATOM 4950 N N . LYS A 1 621 ? -1.471 -6.338 38.415 1.00 88.94 621 LYS A N 1
ATOM 4951 C CA . LYS A 1 621 ? -0.396 -7.095 37.753 1.00 88.94 621 LYS A CA 1
ATOM 4952 C C . LYS A 1 621 ? 0.611 -6.216 37.011 1.00 88.94 621 LYS A C 1
ATOM 4954 O O . LYS A 1 621 ? 1.658 -6.725 36.625 1.00 88.94 621 LYS A O 1
ATOM 4959 N N . LEU A 1 622 ? 0.319 -4.927 36.808 1.00 86.94 622 LEU A N 1
ATOM 4960 C CA . LEU A 1 622 ? 1.201 -4.047 36.044 1.00 86.94 622 LEU A CA 1
ATOM 4961 C C . LEU A 1 622 ? 2.564 -3.885 36.720 1.00 86.94 622 LEU A C 1
ATOM 4963 O O . LEU A 1 622 ? 2.647 -3.545 37.906 1.00 86.94 622 LEU A O 1
ATOM 4967 N N . LEU A 1 623 ? 3.614 -4.050 35.917 1.00 86.38 623 LEU A N 1
ATOM 4968 C CA . LEU A 1 623 ? 5.002 -3.767 36.264 1.00 86.38 623 LEU A CA 1
ATOM 4969 C C . LEU A 1 623 ? 5.239 -2.254 36.382 1.00 86.38 623 LEU A C 1
ATOM 4971 O O . LEU A 1 623 ? 4.476 -1.447 35.848 1.00 86.38 623 LEU A O 1
ATOM 4975 N N . LEU A 1 624 ? 6.330 -1.850 37.042 1.00 82.56 624 LEU A N 1
ATOM 4976 C CA . LEU A 1 624 ? 6.633 -0.433 37.289 1.00 82.56 624 LEU A CA 1
ATOM 4977 C C . LEU A 1 624 ? 6.647 0.404 35.998 1.00 82.56 624 LEU A C 1
ATOM 4979 O O . LEU A 1 624 ? 5.983 1.433 35.935 1.00 82.56 624 LEU A O 1
ATOM 4983 N N . HIS A 1 625 ? 7.328 -0.052 34.942 1.00 81.69 625 HIS A N 1
ATOM 4984 C CA . HIS A 1 625 ? 7.384 0.676 33.667 1.00 81.69 625 HIS A CA 1
ATOM 4985 C C . HIS A 1 625 ? 6.000 0.817 32.992 1.00 81.69 625 HIS A C 1
ATOM 4987 O O . HIS A 1 625 ? 5.700 1.847 32.387 1.00 81.69 625 HIS A O 1
ATOM 4993 N N . GLN A 1 626 ? 5.111 -0.172 33.154 1.00 85.56 626 GLN A N 1
ATOM 4994 C CA . GLN A 1 626 ? 3.730 -0.118 32.653 1.00 85.56 626 GLN A CA 1
ATOM 4995 C C . GLN A 1 626 ? 2.882 0.869 33.470 1.00 85.56 626 GLN A C 1
ATOM 4997 O O . GLN A 1 626 ? 2.089 1.623 32.907 1.00 85.56 626 GLN A O 1
ATOM 5002 N N . ARG A 1 627 ? 3.083 0.929 34.793 1.00 86.38 627 ARG A N 1
ATOM 5003 C CA . ARG A 1 627 ? 2.438 1.927 35.662 1.00 86.38 627 ARG A CA 1
ATOM 5004 C C . ARG A 1 627 ? 2.896 3.348 35.345 1.00 86.38 627 ARG A C 1
ATOM 5006 O O . ARG A 1 627 ? 2.058 4.233 35.227 1.00 86.38 627 ARG A O 1
ATOM 5013 N N . LEU A 1 628 ? 4.192 3.555 35.108 1.00 83.56 628 LEU A N 1
ATOM 5014 C CA . LEU A 1 628 ? 4.738 4.845 34.661 1.00 83.56 628 LEU A CA 1
ATOM 5015 C C . LEU A 1 628 ? 4.172 5.279 33.299 1.00 83.56 628 LEU A C 1
ATOM 5017 O O . LEU A 1 628 ? 4.045 6.468 33.016 1.00 83.56 628 LEU A O 1
ATOM 5021 N N . SER A 1 629 ? 3.800 4.327 32.444 1.00 84.88 629 SER A N 1
ATOM 5022 C CA . SER A 1 629 ? 3.100 4.627 31.193 1.00 84.88 629 SER A CA 1
ATOM 5023 C C . SER A 1 629 ? 1.692 5.163 31.442 1.00 84.88 629 SER A C 1
ATOM 5025 O O . SER A 1 629 ? 1.319 6.166 30.840 1.00 84.88 629 SER A O 1
ATOM 5027 N N . LEU A 1 630 ? 0.939 4.576 32.375 1.00 86.44 630 LEU A N 1
ATOM 5028 C CA . LEU A 1 630 ? -0.361 5.119 32.784 1.00 86.44 630 LEU A CA 1
ATOM 5029 C C . LEU A 1 630 ? -0.242 6.489 33.448 1.00 86.44 630 LEU A C 1
ATOM 5031 O O . LEU A 1 630 ? -1.075 7.349 33.185 1.00 86.44 630 LEU A O 1
ATOM 5035 N N . LEU A 1 631 ? 0.807 6.709 34.243 1.00 86.19 631 LEU A N 1
ATOM 5036 C CA . LEU A 1 631 ? 1.040 7.988 34.912 1.00 86.19 631 LEU A CA 1
ATOM 5037 C C . LEU A 1 631 ? 1.123 9.143 33.905 1.00 86.19 631 LEU A C 1
ATOM 5039 O O . LEU A 1 631 ? 0.541 10.191 34.136 1.00 86.19 631 LEU A O 1
ATOM 5043 N N . SER A 1 632 ? 1.741 8.925 32.739 1.00 86.25 632 SER A N 1
ATOM 5044 C CA . SER A 1 632 ? 1.827 9.953 31.686 1.00 86.25 632 SER A CA 1
ATOM 5045 C C . SER A 1 632 ? 0.484 10.356 31.053 1.00 86.25 632 SER A C 1
ATOM 5047 O O . SER A 1 632 ? 0.423 11.349 30.332 1.00 86.25 632 SER A O 1
ATOM 5049 N N . LEU A 1 633 ? -0.585 9.589 31.296 1.00 87.94 633 LEU A N 1
ATOM 5050 C CA . LEU A 1 633 ? -1.950 9.912 30.870 1.00 87.94 633 LEU A CA 1
ATOM 5051 C C . LEU A 1 633 ? -2.739 10.650 31.961 1.00 87.94 633 LEU A C 1
ATOM 5053 O O . LEU A 1 633 ? -3.722 11.324 31.650 1.00 87.94 633 LEU A O 1
ATOM 5057 N N . ILE A 1 634 ? -2.338 10.504 33.227 1.00 86.75 634 ILE A N 1
ATOM 5058 C CA . ILE A 1 634 ? -2.964 11.186 34.362 1.00 86.75 634 ILE A CA 1
ATOM 5059 C C . ILE A 1 634 ? -2.579 12.670 34.315 1.00 86.75 634 ILE A C 1
ATOM 5061 O O . ILE A 1 634 ? -1.473 13.032 33.927 1.00 86.75 634 ILE A O 1
ATOM 5065 N N . GLY A 1 635 ? -3.529 13.550 34.640 1.00 79.75 635 GLY A N 1
ATOM 5066 C CA . GLY A 1 635 ? -3.322 15.004 34.630 1.00 79.75 635 GLY A CA 1
ATOM 5067 C C . GLY A 1 635 ? -3.446 15.667 33.253 1.00 79.75 635 GLY A C 1
ATOM 5068 O O . GLY A 1 635 ? -3.528 16.893 33.174 1.00 79.75 635 GLY A O 1
ATOM 5069 N N . VAL A 1 636 ? -3.541 14.893 32.167 1.00 84.88 636 VAL A N 1
ATOM 5070 C CA . VAL A 1 636 ? -3.783 15.433 30.823 1.00 84.88 636 VAL A CA 1
ATOM 5071 C C . VAL A 1 636 ? -5.254 15.852 30.689 1.00 84.88 636 VAL A C 1
ATOM 5073 O O . VAL A 1 636 ? -6.144 15.018 30.889 1.00 84.88 636 VAL A O 1
ATOM 5076 N N . PRO A 1 637 ? -5.559 17.111 30.311 1.00 85.25 637 PRO A N 1
ATOM 5077 C CA . PRO A 1 637 ? -6.935 17.552 30.105 1.00 85.25 637 PRO A CA 1
ATOM 5078 C C . PRO A 1 637 ? -7.678 16.650 29.115 1.00 85.25 637 PRO A C 1
ATOM 5080 O O . PRO A 1 637 ? -7.130 16.276 28.083 1.00 85.25 637 PRO A O 1
ATOM 5083 N N . ASN A 1 638 ? -8.940 16.333 29.409 1.00 87.81 638 ASN A N 1
ATOM 5084 C CA . ASN A 1 638 ? -9.807 15.448 28.619 1.00 87.81 638 ASN A CA 1
ATOM 5085 C C . ASN A 1 638 ? -9.398 13.963 28.558 1.00 87.81 638 ASN A C 1
ATOM 5087 O O . ASN A 1 638 ? -10.100 13.198 27.896 1.00 87.81 638 ASN A O 1
ATOM 5091 N N . ILE A 1 639 ? -8.339 13.522 29.246 1.00 92.94 639 ILE A N 1
ATOM 5092 C CA . ILE A 1 639 ? -8.039 12.094 29.420 1.00 92.94 639 ILE A CA 1
ATOM 5093 C C . ILE A 1 639 ? -8.456 11.658 30.825 1.00 92.94 639 ILE A C 1
ATOM 5095 O O . ILE A 1 639 ? -8.094 12.278 31.820 1.00 92.94 639 ILE A O 1
ATOM 5099 N N . GLU A 1 640 ? -9.219 10.572 30.913 1.00 92.12 640 GLU A N 1
ATOM 5100 C CA . GLU A 1 640 ? -9.616 9.962 32.181 1.00 92.12 640 GLU A CA 1
ATOM 5101 C C . GLU A 1 640 ? -9.174 8.499 32.206 1.00 92.12 640 GLU A C 1
ATOM 5103 O O . GLU A 1 640 ? -9.591 7.701 31.365 1.00 92.12 640 GLU A O 1
ATOM 5108 N N . VAL A 1 641 ? -8.363 8.123 33.194 1.00 91.50 641 VAL A N 1
ATOM 5109 C CA . VAL A 1 641 ? -8.038 6.717 33.458 1.00 91.50 641 VAL A CA 1
ATOM 5110 C C . VAL A 1 641 ? -8.926 6.230 34.597 1.00 91.50 641 VAL A C 1
ATOM 5112 O O . VAL A 1 641 ? -8.913 6.789 35.693 1.00 91.50 641 VAL A O 1
ATOM 5115 N N . LEU A 1 642 ? -9.742 5.215 34.322 1.00 90.25 642 LEU A N 1
ATOM 5116 C CA . LEU A 1 642 ? -10.755 4.695 35.237 1.00 90.25 642 LEU A CA 1
ATOM 5117 C C . LEU A 1 642 ? -10.451 3.239 35.582 1.00 90.25 642 LEU A C 1
ATOM 5119 O O . LEU A 1 642 ? -10.152 2.436 34.697 1.00 90.25 642 LEU A O 1
ATOM 5123 N N . VAL A 1 643 ? -10.572 2.884 36.856 1.00 87.75 643 VAL A N 1
ATOM 5124 C CA . VAL A 1 643 ? -10.405 1.522 37.360 1.00 87.75 643 VAL A CA 1
ATOM 5125 C C . VAL A 1 643 ? -11.767 0.907 37.626 1.00 87.75 643 VAL A C 1
ATOM 5127 O O . VAL A 1 643 ? -12.636 1.513 38.253 1.00 87.75 643 VAL A O 1
ATOM 5130 N N . LEU A 1 644 ? -11.941 -0.330 37.170 1.00 82.38 644 LEU A N 1
ATOM 5131 C CA . LEU A 1 644 ? -13.144 -1.116 37.407 1.00 82.38 644 LEU A CA 1
ATOM 5132 C C . LEU A 1 644 ? -12.844 -2.372 38.206 1.00 82.38 644 LEU A C 1
ATOM 5134 O O . LEU A 1 644 ? -11.929 -3.128 37.883 1.00 82.38 644 LEU A O 1
ATOM 5138 N N . ALA A 1 645 ? -13.661 -2.619 39.230 1.00 75.88 645 ALA A N 1
ATOM 5139 C CA . ALA A 1 645 ? -13.494 -3.762 40.121 1.00 75.88 645 ALA A CA 1
ATOM 5140 C C . ALA A 1 645 ? -13.635 -5.114 39.398 1.00 75.88 645 ALA A C 1
ATOM 5142 O O . ALA A 1 645 ? -12.919 -6.055 39.734 1.00 75.88 645 ALA A O 1
ATOM 5143 N N . ASP A 1 646 ? -14.524 -5.211 38.400 1.00 74.50 646 ASP A N 1
ATOM 5144 C CA . ASP A 1 646 ? -14.837 -6.469 37.715 1.00 74.50 646 ASP A CA 1
ATOM 5145 C C . ASP A 1 646 ? -14.943 -6.301 36.189 1.00 74.50 646 ASP A C 1
ATOM 5147 O O . ASP A 1 646 ? -15.617 -5.406 35.670 1.00 74.50 646 ASP A O 1
ATOM 5151 N N . LYS A 1 647 ? -14.322 -7.241 35.467 1.00 72.19 647 LYS A N 1
ATOM 5152 C CA . LYS A 1 647 ? -14.406 -7.409 34.011 1.00 72.19 647 LYS A CA 1
ATOM 5153 C C . LYS A 1 647 ? -15.819 -7.752 33.528 1.00 72.19 647 LYS A C 1
ATOM 5155 O O . LYS A 1 647 ? -16.104 -7.575 32.345 1.00 72.19 647 LYS A O 1
ATOM 5160 N N . ALA A 1 648 ? -16.715 -8.218 34.402 1.00 72.75 648 ALA A N 1
ATOM 5161 C CA . ALA A 1 648 ? -18.098 -8.553 34.058 1.00 72.75 648 ALA A CA 1
ATOM 5162 C C . ALA A 1 648 ? -18.839 -7.423 33.319 1.00 72.75 648 ALA A C 1
ATOM 5164 O O . ALA A 1 648 ? -19.649 -7.709 32.443 1.00 72.75 648 ALA A O 1
ATOM 5165 N N . ARG A 1 649 ? -18.508 -6.151 33.586 1.00 73.12 649 ARG A N 1
ATOM 5166 C CA . ARG A 1 649 ? -19.107 -4.991 32.895 1.00 73.12 649 ARG A CA 1
ATOM 5167 C C . ARG A 1 649 ? -18.698 -4.833 31.428 1.00 73.12 649 ARG A C 1
ATOM 5169 O O . ARG A 1 649 ? -19.361 -4.115 30.682 1.00 73.12 649 ARG A O 1
ATOM 5176 N N . PHE A 1 650 ? -17.622 -5.492 31.007 1.00 80.94 650 PHE A N 1
ATOM 5177 C CA . PHE A 1 650 ? -17.124 -5.461 29.629 1.00 80.94 650 PHE A CA 1
ATOM 5178 C C . PHE A 1 650 ? -17.423 -6.742 28.860 1.00 80.94 650 PHE A C 1
ATOM 5180 O O . PHE A 1 650 ? -17.136 -6.813 27.663 1.00 80.94 650 PHE A O 1
ATOM 5187 N N . ARG A 1 651 ? -17.973 -7.758 29.537 1.00 85.25 651 ARG A N 1
ATOM 5188 C CA . ARG A 1 651 ? -18.391 -8.995 28.889 1.00 85.25 651 ARG A CA 1
ATOM 5189 C C . ARG A 1 651 ? -19.608 -8.728 28.020 1.00 85.25 651 ARG A C 1
ATOM 5191 O O . ARG A 1 651 ? -20.575 -8.090 28.429 1.00 85.25 651 ARG A O 1
ATOM 5198 N N . LEU A 1 652 ? -19.533 -9.257 26.818 1.00 87.25 652 LEU A N 1
ATOM 5199 C CA . LEU A 1 652 ? -20.621 -9.378 25.874 1.00 87.25 652 LEU A CA 1
ATOM 5200 C C . LEU A 1 652 ? -21.096 -10.843 25.889 1.00 87.25 652 LEU A C 1
ATOM 5202 O O . LEU A 1 652 ? -20.408 -11.715 26.432 1.00 87.25 652 LEU A O 1
ATOM 5206 N N . PRO A 1 653 ? -22.272 -11.146 25.318 1.00 88.62 653 PRO A N 1
ATOM 5207 C CA . PRO A 1 653 ? -22.695 -12.523 25.093 1.00 88.62 653 PRO A CA 1
ATOM 5208 C C . PRO A 1 653 ? -21.629 -13.346 24.349 1.00 88.62 653 PRO A C 1
ATOM 5210 O O . PRO A 1 653 ? -20.815 -12.791 23.611 1.00 88.62 653 PRO A O 1
ATOM 5213 N N . PHE A 1 654 ? -21.676 -14.673 24.503 1.00 87.25 654 PHE A N 1
ATOM 5214 C CA . PHE A 1 654 ? -20.827 -15.622 23.762 1.00 87.25 654 PHE A CA 1
ATOM 5215 C C . PHE A 1 654 ? -19.312 -15.387 23.923 1.00 87.25 654 PHE A C 1
ATOM 5217 O O . PHE A 1 654 ? -18.563 -15.446 22.952 1.00 87.25 654 PHE A O 1
ATOM 5224 N N . ASP A 1 655 ? -18.868 -15.087 25.148 1.00 87.50 655 ASP A N 1
ATOM 5225 C CA . ASP A 1 655 ? -17.464 -14.800 25.493 1.00 87.50 655 ASP A CA 1
ATOM 5226 C C . ASP A 1 655 ? -16.853 -13.580 24.779 1.00 87.50 655 ASP A C 1
ATOM 5228 O O . ASP A 1 655 ? -15.641 -13.357 24.843 1.00 87.50 655 ASP A O 1
ATOM 5232 N N . GLY A 1 656 ? -17.678 -12.755 24.129 1.00 90.75 656 GLY A N 1
ATOM 5233 C CA . GLY A 1 656 ? -17.234 -11.491 23.562 1.00 90.75 656 GLY A CA 1
ATOM 5234 C C . GLY A 1 656 ? -16.793 -10.518 24.656 1.00 90.75 656 GLY A C 1
ATOM 5235 O O . GLY A 1 656 ? -17.314 -10.512 25.773 1.00 90.75 656 GLY A O 1
ATOM 5236 N N . ILE A 1 657 ? -15.831 -9.661 24.338 1.00 91.94 657 ILE A N 1
ATOM 5237 C CA . ILE A 1 657 ? -15.349 -8.608 25.230 1.00 91.94 657 ILE A CA 1
ATOM 5238 C C . ILE A 1 657 ? -15.319 -7.295 24.450 1.00 91.94 657 ILE A C 1
ATOM 5240 O O . ILE A 1 657 ? -14.911 -7.261 23.286 1.00 91.94 657 ILE A O 1
ATOM 5244 N N . LYS A 1 658 ? -15.776 -6.208 25.080 1.00 92.00 658 LYS A N 1
ATOM 5245 C CA . LYS A 1 658 ? -15.705 -4.865 24.492 1.00 92.00 658 LYS A CA 1
ATOM 5246 C C . LYS A 1 658 ? -14.248 -4.434 24.291 1.00 92.00 658 LYS A C 1
ATOM 5248 O O . LYS A 1 658 ? -13.431 -4.576 25.196 1.00 92.00 658 LYS A O 1
ATOM 5253 N N . LEU A 1 659 ? -13.958 -3.861 23.125 1.00 93.62 659 LEU A N 1
ATOM 5254 C CA . LEU A 1 659 ? -12.675 -3.242 22.773 1.00 93.62 659 LEU A CA 1
ATOM 5255 C C . LEU A 1 659 ? -12.736 -1.726 22.964 1.00 93.62 659 LEU A C 1
ATOM 5257 O O . LEU A 1 659 ? -11.956 -1.142 23.713 1.00 93.62 659 LEU A O 1
ATOM 5261 N N . SER A 1 660 ? -13.711 -1.087 22.320 1.00 94.19 660 SER A N 1
ATOM 5262 C CA . SER A 1 660 ? -13.898 0.361 22.370 1.00 94.19 660 SER A CA 1
ATOM 5263 C C . SER A 1 660 ? -15.355 0.734 22.147 1.00 94.19 660 SER A C 1
ATOM 5265 O O . SER A 1 660 ? -16.141 -0.072 21.644 1.00 94.19 660 SER A O 1
ATOM 5267 N N . GLU A 1 661 ? -15.703 1.969 22.480 1.00 93.69 661 GLU A N 1
ATOM 5268 C CA . GLU A 1 661 ? -16.941 2.600 22.042 1.00 93.69 661 GLU A CA 1
ATOM 5269 C C . GLU A 1 661 ? -16.757 4.105 21.814 1.00 93.69 661 GLU A C 1
ATOM 5271 O O . GLU A 1 661 ? -15.968 4.763 22.491 1.00 93.69 661 GLU A O 1
ATOM 5276 N N . VAL A 1 662 ? -17.508 4.647 20.858 1.00 92.75 662 VAL A N 1
ATOM 5277 C CA . VAL A 1 662 ? -17.659 6.082 20.613 1.00 92.75 662 VAL A CA 1
ATOM 5278 C C . VAL A 1 662 ? -19.057 6.485 21.052 1.00 92.75 662 VAL A C 1
ATOM 5280 O O . VAL A 1 662 ? -20.041 5.858 20.658 1.00 92.75 662 VAL A O 1
ATOM 5283 N N . VAL A 1 663 ? -19.136 7.530 21.873 1.00 90.00 663 VAL A N 1
ATOM 5284 C CA . VAL A 1 663 ? -20.359 7.926 22.577 1.00 90.00 663 VAL A CA 1
ATOM 5285 C C . VAL A 1 663 ? -20.751 9.341 22.184 1.00 90.00 663 VAL A C 1
ATOM 5287 O O . VAL A 1 663 ? -19.999 10.284 22.421 1.00 90.00 663 VAL A O 1
ATOM 5290 N N . SER A 1 664 ? -21.940 9.517 21.619 1.00 86.19 664 SER A N 1
ATOM 5291 C CA . SER A 1 664 ? -22.538 10.829 21.363 1.00 86.19 664 SER A CA 1
ATOM 5292 C C . SER A 1 664 ? -23.710 11.048 22.304 1.00 86.19 664 SER A C 1
ATOM 5294 O O . SER A 1 664 ? -24.623 10.225 22.368 1.00 86.19 664 SER A O 1
ATOM 5296 N N . THR A 1 665 ? -23.695 12.162 23.029 1.00 78.62 665 THR A N 1
ATOM 5297 C CA . THR A 1 665 ? -24.803 12.563 23.899 1.00 78.62 665 THR A CA 1
ATOM 5298 C C . THR A 1 665 ? -25.446 13.797 23.286 1.00 78.62 665 THR A C 1
ATOM 5300 O O . THR A 1 665 ? -24.841 14.868 23.269 1.00 78.62 665 THR A O 1
ATOM 5303 N N . ARG A 1 666 ? -26.660 13.652 22.746 1.00 71.75 666 ARG A N 1
ATOM 5304 C CA . ARG A 1 666 ? -27.399 14.743 22.094 1.00 71.75 666 ARG A CA 1
ATOM 5305 C C . ARG A 1 666 ? -28.848 14.741 22.551 1.00 71.75 666 ARG A C 1
ATOM 5307 O O . ARG A 1 666 ? -29.523 13.721 22.450 1.00 71.75 666 ARG A O 1
ATOM 5314 N N . SER A 1 667 ? -29.329 15.898 23.006 1.00 63.94 667 SER A N 1
ATOM 5315 C CA . SER A 1 667 ? -30.762 16.179 23.193 1.00 63.94 667 SER A CA 1
ATOM 5316 C C . SER A 1 667 ? -31.544 15.080 23.939 1.00 63.94 667 SER A C 1
ATOM 5318 O O . SER A 1 667 ? -32.598 14.664 23.471 1.00 63.94 667 SER A O 1
ATOM 5320 N N . GLY A 1 668 ? -31.008 14.565 25.053 1.00 68.06 668 GLY A N 1
ATOM 5321 C CA . GLY A 1 668 ? -31.681 13.527 25.856 1.00 68.06 668 GLY A CA 1
ATOM 5322 C C . GLY A 1 668 ? -31.553 12.089 25.328 1.00 68.06 668 GLY A C 1
ATOM 5323 O O . GLY A 1 668 ? -32.120 11.154 25.888 1.00 68.06 668 GLY A O 1
ATOM 5324 N N . SER A 1 669 ? -30.789 11.877 24.256 1.00 75.00 669 SER A N 1
ATOM 5325 C CA . SER A 1 669 ? -30.484 10.553 23.709 1.00 75.00 669 SER A CA 1
ATOM 5326 C C . SER A 1 669 ? -28.982 10.294 23.716 1.00 75.00 669 SER A C 1
ATOM 5328 O O . SER A 1 669 ? -28.168 11.206 23.518 1.00 75.00 669 SER A O 1
ATOM 5330 N N . ARG A 1 670 ? -28.611 9.040 23.973 1.00 82.44 670 ARG A N 1
ATOM 5331 C CA . ARG A 1 670 ? -27.220 8.599 23.954 1.00 82.44 670 ARG A CA 1
ATOM 5332 C C . ARG A 1 670 ? -27.035 7.556 22.865 1.00 82.44 670 ARG A C 1
ATOM 5334 O O . ARG A 1 670 ? -27.536 6.439 22.977 1.00 82.44 670 ARG A O 1
ATOM 5341 N N . GLU A 1 671 ? -26.313 7.938 21.823 1.00 88.69 671 GLU A N 1
ATOM 5342 C CA . GLU A 1 671 ? -25.959 7.074 20.702 1.00 88.69 671 GLU A CA 1
ATOM 5343 C C . GLU A 1 671 ? -24.549 6.531 20.918 1.00 88.69 671 GLU A C 1
ATOM 5345 O O . GLU A 1 671 ? -23.608 7.284 21.182 1.00 88.69 671 GLU A O 1
ATOM 5350 N N . ILE A 1 672 ? -24.398 5.215 20.828 1.00 90.06 672 ILE A N 1
ATOM 5351 C CA . ILE A 1 672 ? -23.143 4.524 21.100 1.00 90.06 672 ILE A CA 1
ATOM 5352 C C . ILE A 1 672 ? -22.836 3.606 19.929 1.00 90.06 672 ILE A C 1
ATOM 5354 O O . ILE A 1 672 ? -23.611 2.699 19.626 1.00 90.06 672 ILE A O 1
ATOM 5358 N N . ARG A 1 673 ? -21.667 3.794 19.318 1.00 94.06 673 ARG A N 1
ATOM 5359 C CA . ARG A 1 673 ? -21.068 2.776 18.456 1.00 94.06 673 ARG A CA 1
ATOM 5360 C C . ARG A 1 673 ? -20.041 2.004 19.260 1.00 94.06 673 ARG A C 1
ATOM 5362 O O . ARG A 1 673 ? -19.111 2.605 19.785 1.00 94.06 673 ARG A O 1
ATOM 5369 N N . VAL A 1 674 ? -20.208 0.693 19.358 1.00 94.69 674 VAL A N 1
ATOM 5370 C CA . VAL A 1 674 ? -19.384 -0.189 20.193 1.00 94.69 674 VAL A CA 1
ATOM 5371 C C . VAL A 1 674 ? -18.750 -1.288 19.351 1.00 94.69 674 VAL A C 1
ATOM 5373 O O . VAL A 1 674 ? -19.376 -1.800 18.424 1.00 94.69 674 VAL A O 1
ATOM 5376 N N . TRP A 1 675 ? -17.519 -1.666 19.695 1.00 96.31 675 TRP A N 1
ATOM 5377 C CA . TRP A 1 675 ? -16.796 -2.781 19.090 1.00 96.31 675 TRP A CA 1
ATOM 5378 C C . TRP A 1 675 ? -16.427 -3.824 20.137 1.00 96.31 675 TRP A C 1
ATOM 5380 O O . TRP A 1 675 ? -16.066 -3.491 21.268 1.00 96.31 675 TRP A O 1
ATOM 5390 N N . GLY A 1 676 ? -16.468 -5.094 19.749 1.00 95.12 676 GLY A N 1
ATOM 5391 C CA . GLY A 1 676 ? -16.046 -6.204 20.591 1.00 95.12 676 GLY A CA 1
ATOM 5392 C C . GLY A 1 676 ? -15.508 -7.380 19.791 1.00 95.12 676 GLY A C 1
ATOM 5393 O O . GLY A 1 676 ? -15.769 -7.517 18.598 1.00 95.12 676 GLY A O 1
ATOM 5394 N N . THR A 1 677 ? -14.744 -8.236 20.458 1.00 95.31 677 THR A N 1
ATOM 5395 C CA . THR A 1 677 ? -14.199 -9.470 19.884 1.00 95.31 677 THR A CA 1
ATOM 5396 C C . THR A 1 677 ? -14.094 -10.551 20.955 1.00 95.31 677 THR A C 1
ATOM 5398 O O . THR A 1 677 ? -14.059 -10.251 22.148 1.00 95.31 677 THR A O 1
ATOM 5401 N N . SER A 1 678 ? -14.048 -11.810 20.529 1.00 93.69 678 SER A N 1
ATOM 5402 C CA . SER A 1 678 ? -13.665 -12.941 21.380 1.00 93.69 678 SER A CA 1
ATOM 5403 C C . SER A 1 678 ? -12.180 -13.310 21.225 1.00 93.69 678 SER A C 1
ATOM 5405 O O . SER A 1 678 ? -11.721 -14.257 21.862 1.00 93.69 678 SER A O 1
ATOM 5407 N N . ASP A 1 679 ? -11.424 -12.617 20.359 1.00 92.81 679 ASP A N 1
ATOM 5408 C CA . ASP A 1 679 ? -9.987 -12.852 20.185 1.00 92.81 679 ASP A CA 1
ATOM 5409 C C . ASP A 1 679 ? -9.193 -12.224 21.334 1.00 92.81 679 ASP A C 1
ATOM 5411 O O . ASP A 1 679 ? -9.154 -11.004 21.499 1.00 92.81 679 ASP A O 1
ATOM 5415 N N . LYS A 1 680 ? -8.535 -13.062 22.138 1.00 88.69 680 LYS A N 1
ATOM 5416 C CA . LYS A 1 680 ? -7.778 -12.597 23.306 1.00 88.69 680 LYS A CA 1
ATOM 5417 C C . LYS A 1 680 ? -6.532 -11.805 22.928 1.00 88.69 680 LYS A C 1
ATOM 5419 O O . LYS A 1 680 ? -6.126 -10.944 23.701 1.00 88.69 680 LYS A O 1
ATOM 5424 N N . THR A 1 681 ? -5.936 -12.066 21.764 1.00 89.25 681 THR A N 1
ATOM 5425 C CA . THR A 1 681 ? -4.730 -11.346 21.322 1.00 89.25 681 THR A CA 1
ATOM 5426 C C . THR A 1 681 ? -5.040 -9.873 21.062 1.00 89.25 681 THR A C 1
ATOM 5428 O O . THR A 1 681 ? -4.300 -9.005 21.510 1.00 89.25 681 THR A O 1
ATOM 5431 N N . ALA A 1 682 ? -6.199 -9.586 20.463 1.00 90.25 682 ALA A N 1
ATOM 5432 C CA . ALA A 1 682 ? -6.679 -8.233 20.194 1.00 90.25 682 ALA A CA 1
ATOM 5433 C C . ALA A 1 682 ? -7.012 -7.429 21.465 1.00 90.25 682 ALA A C 1
ATOM 5435 O O . ALA A 1 682 ? -7.152 -6.210 21.396 1.00 90.25 682 ALA A O 1
ATOM 5436 N N . LEU A 1 683 ? -7.164 -8.090 22.617 1.00 88.56 683 LEU A N 1
ATOM 5437 C CA . LEU A 1 683 ? -7.463 -7.454 23.905 1.00 88.56 683 LEU A CA 1
ATOM 5438 C C . LEU A 1 683 ? -6.201 -7.077 24.695 1.00 88.56 683 LEU A C 1
ATOM 5440 O O . LEU A 1 683 ? -6.311 -6.389 25.713 1.00 88.56 683 LEU A O 1
ATOM 5444 N N . LEU A 1 684 ? -5.018 -7.511 24.244 1.00 88.88 684 LEU A N 1
ATOM 5445 C CA . LEU A 1 684 ? -3.743 -7.155 24.859 1.00 88.88 684 LEU A CA 1
ATOM 5446 C C . LEU A 1 684 ? -3.343 -5.731 24.445 1.00 88.88 684 LEU A C 1
ATOM 5448 O O . LEU A 1 684 ? -3.309 -5.437 23.249 1.00 88.88 684 LEU A O 1
ATOM 5452 N N . PRO A 1 685 ? -3.037 -4.828 25.392 1.00 85.12 685 PRO A N 1
ATOM 5453 C CA . PRO A 1 685 ? -2.668 -3.444 25.096 1.00 85.12 685 PRO A CA 1
ATOM 5454 C C . PRO A 1 685 ? -1.209 -3.359 24.624 1.00 85.12 685 PRO A C 1
ATOM 5456 O O . PRO A 1 685 ? -0.330 -2.928 25.357 1.00 85.12 685 PRO A O 1
ATOM 5459 N N . ASN A 1 686 ? -0.963 -3.813 23.399 1.00 88.00 686 ASN A N 1
ATOM 5460 C CA . ASN A 1 686 ? 0.311 -3.736 22.684 1.00 88.00 686 ASN A CA 1
ATOM 5461 C C . ASN A 1 686 ? 0.045 -3.338 21.214 1.00 88.00 686 ASN A C 1
ATOM 5463 O O . ASN A 1 686 ? -1.077 -2.956 20.867 1.00 88.00 686 ASN A O 1
ATOM 5467 N N . LYS A 1 687 ? 1.033 -3.477 20.317 1.00 84.38 687 LYS A N 1
ATOM 5468 C CA . LYS A 1 687 ? 0.886 -3.145 18.878 1.00 84.38 687 LYS A CA 1
ATOM 5469 C C . LYS A 1 687 ? -0.280 -3.855 18.177 1.00 84.38 687 LYS A C 1
ATOM 5471 O O . LYS A 1 687 ? -0.776 -3.358 17.170 1.00 84.38 687 LYS A O 1
ATOM 5476 N N . SER A 1 688 ? -0.725 -5.000 18.697 1.00 85.12 688 SER A N 1
ATOM 5477 C CA . SER A 1 688 ? -1.834 -5.789 18.145 1.00 85.12 688 SER A CA 1
ATOM 5478 C C . SER A 1 688 ? -3.210 -5.437 18.724 1.00 85.12 688 SER A C 1
ATOM 5480 O O . SER A 1 688 ? -4.203 -6.059 18.348 1.00 85.12 688 SER A O 1
ATOM 5482 N N . TRP A 1 689 ? -3.308 -4.438 19.608 1.00 89.62 689 TRP A N 1
ATOM 5483 C CA . TRP A 1 689 ? -4.577 -4.072 20.234 1.00 89.62 689 TRP A CA 1
ATOM 5484 C C . TRP A 1 689 ? -5.651 -3.707 19.196 1.00 89.62 689 TRP A C 1
ATOM 5486 O O . TRP A 1 689 ? -5.445 -2.871 18.312 1.00 89.62 689 TRP A O 1
ATOM 5496 N N . GLY A 1 690 ? -6.820 -4.339 19.298 1.00 88.12 690 GLY A N 1
ATOM 5497 C CA . GLY A 1 690 ? -7.920 -4.197 18.343 1.00 88.12 690 GLY A CA 1
ATOM 5498 C C . GLY A 1 690 ? -7.728 -4.935 17.015 1.00 88.12 690 GLY A C 1
ATOM 5499 O O . GLY A 1 690 ? -8.633 -4.908 16.182 1.00 88.12 690 GLY A O 1
ATOM 5500 N N . ASN A 1 691 ? -6.596 -5.612 16.805 1.00 88.69 691 ASN A N 1
ATOM 5501 C CA . ASN A 1 691 ? -6.363 -6.437 15.628 1.00 88.69 691 ASN A CA 1
ATOM 5502 C C . ASN A 1 691 ? -6.652 -7.917 15.924 1.00 88.69 691 ASN A C 1
ATOM 5504 O O . ASN A 1 691 ? -5.847 -8.603 16.551 1.00 88.69 691 ASN A O 1
ATOM 5508 N N . ALA A 1 692 ? -7.797 -8.402 15.443 1.00 89.31 692 ALA A N 1
ATOM 5509 C CA . ALA A 1 692 ? -8.278 -9.758 15.692 1.00 89.31 692 ALA A CA 1
ATOM 5510 C C . ALA A 1 692 ? -8.139 -10.648 14.445 1.00 89.31 692 ALA A C 1
ATOM 5512 O O . ALA A 1 692 ? -8.815 -10.446 13.430 1.00 89.31 692 ALA A O 1
ATOM 5513 N N . SER A 1 693 ? -7.253 -11.642 14.520 1.00 87.19 693 SER A N 1
ATOM 5514 C CA . SER A 1 693 ? -6.979 -12.579 13.421 1.00 87.19 693 SER A CA 1
ATOM 5515 C C . SER A 1 693 ? -7.651 -13.940 13.630 1.00 87.19 693 SER A C 1
ATOM 5517 O O . SER A 1 693 ? -7.948 -14.621 12.648 1.00 87.19 693 SER A O 1
ATOM 5519 N N . ASN A 1 694 ? -7.930 -14.324 14.881 1.00 89.62 694 ASN A N 1
ATOM 5520 C CA . ASN A 1 694 ? -8.513 -15.625 15.237 1.00 89.62 694 ASN A CA 1
ATOM 5521 C C . ASN A 1 694 ? -10.041 -15.578 15.396 1.00 89.62 694 ASN A C 1
ATOM 5523 O O . ASN A 1 694 ? -10.705 -16.612 15.366 1.00 89.62 694 ASN A O 1
ATOM 5527 N N . ALA A 1 695 ? -10.603 -14.386 15.589 1.00 92.50 695 ALA A N 1
ATOM 5528 C CA . ALA A 1 695 ? -12.039 -14.141 15.604 1.00 92.50 695 ALA A CA 1
ATOM 5529 C C . ALA A 1 695 ? -12.328 -12.760 14.995 1.00 92.50 695 ALA A C 1
ATOM 5531 O O . ALA A 1 695 ? -11.452 -11.895 15.020 1.00 92.50 695 ALA A O 1
ATOM 5532 N N . PRO A 1 696 ? -13.529 -12.523 14.447 1.00 93.50 696 PRO A N 1
ATOM 5533 C CA . PRO A 1 696 ? -13.868 -11.223 13.884 1.00 93.50 696 PRO A CA 1
ATOM 5534 C C . PRO A 1 696 ? -13.979 -10.141 14.971 1.00 93.50 696 PRO A C 1
ATOM 5536 O O . PRO A 1 696 ? -14.287 -10.414 16.139 1.00 93.50 696 PRO A O 1
ATOM 5539 N N . VAL A 1 697 ? -13.773 -8.887 14.566 1.00 94.56 697 VAL A N 1
ATOM 5540 C CA . VAL A 1 697 ? -14.245 -7.725 15.329 1.00 94.56 697 VAL A CA 1
ATOM 5541 C C . VAL A 1 697 ? -15.683 -7.453 14.912 1.00 94.56 697 VAL A C 1
ATOM 5543 O O . VAL A 1 697 ? -16.003 -7.418 13.726 1.00 94.56 697 VAL A O 1
ATOM 5546 N N . ILE A 1 698 ? -16.559 -7.274 15.891 1.00 95.12 698 ILE A N 1
ATOM 5547 C CA . ILE A 1 698 ? -17.985 -7.040 15.690 1.00 95.12 698 ILE A CA 1
ATOM 5548 C C . ILE A 1 698 ? -18.313 -5.638 16.161 1.00 95.12 698 ILE A C 1
ATOM 5550 O O . ILE A 1 698 ? -17.901 -5.244 17.252 1.00 95.12 698 ILE A O 1
ATOM 5554 N N . ARG A 1 699 ? -19.085 -4.908 15.359 1.00 94.88 699 ARG A N 1
ATOM 5555 C CA . ARG A 1 699 ? -19.635 -3.599 15.707 1.00 94.88 699 ARG A CA 1
ATOM 5556 C C . ARG A 1 699 ? -21.134 -3.675 15.977 1.00 94.88 699 ARG A C 1
ATOM 5558 O O . ARG A 1 699 ? -21.849 -4.480 15.375 1.00 94.88 699 ARG A O 1
ATOM 5565 N N . GLY A 1 700 ? -21.607 -2.800 16.853 1.00 93.44 700 GLY A N 1
ATOM 5566 C CA . GLY A 1 700 ? -23.022 -2.574 17.124 1.00 93.44 700 GLY A CA 1
ATOM 5567 C C . GLY A 1 700 ? -23.310 -1.089 17.305 1.00 93.44 700 GLY A C 1
ATOM 5568 O O . GLY A 1 700 ? -22.459 -0.343 17.790 1.00 93.44 700 GLY A O 1
ATOM 5569 N N . ASP A 1 701 ? -24.514 -0.680 16.919 1.00 91.81 701 ASP A N 1
ATOM 5570 C CA . ASP A 1 701 ? -25.047 0.658 17.162 1.00 91.81 701 ASP A CA 1
ATOM 5571 C C . ASP A 1 701 ? -26.163 0.544 18.214 1.00 91.81 701 ASP A C 1
ATOM 5573 O O . ASP A 1 701 ? -27.124 -0.207 18.037 1.00 91.81 701 ASP A O 1
ATOM 5577 N N . ILE A 1 702 ? -26.008 1.246 19.337 1.00 87.38 702 ILE A N 1
ATOM 5578 C CA . ILE A 1 702 ? -26.918 1.217 20.488 1.00 87.38 702 ILE A CA 1
ATOM 5579 C C . ILE A 1 702 ? -27.449 2.631 20.714 1.00 87.38 702 ILE A C 1
ATOM 5581 O O . ILE A 1 702 ? -26.676 3.583 20.791 1.00 87.38 702 ILE A O 1
ATOM 5585 N N . VAL A 1 703 ? -28.766 2.766 20.864 1.00 83.88 703 VAL A N 1
ATOM 5586 C CA . VAL A 1 703 ? -29.419 4.028 21.230 1.00 83.88 703 VAL A CA 1
ATOM 5587 C C . VAL A 1 703 ? -30.092 3.842 22.583 1.00 83.88 703 VAL A C 1
ATOM 5589 O O . VAL A 1 703 ? -30.949 2.974 22.737 1.00 83.88 703 VAL A O 1
ATOM 5592 N N . LEU A 1 704 ? -29.690 4.641 23.568 1.00 78.94 704 LEU A N 1
ATOM 5593 C CA . LEU A 1 704 ? -30.267 4.644 24.911 1.00 78.94 704 LEU A CA 1
ATOM 5594 C C . LEU A 1 704 ? -31.137 5.894 25.093 1.00 78.94 704 LEU A C 1
ATOM 5596 O O . LEU A 1 704 ? -30.699 7.011 24.802 1.00 78.94 704 LEU A O 1
ATOM 5600 N N . SER A 1 705 ? -32.365 5.702 25.581 1.00 66.38 705 SER A N 1
ATOM 5601 C CA . SER A 1 705 ? -33.286 6.783 25.954 1.00 66.38 705 SER A CA 1
ATOM 5602 C C . SER A 1 705 ? -33.006 7.311 27.366 1.00 66.38 705 SER A C 1
ATOM 5604 O O . SER A 1 705 ? -32.467 6.587 28.203 1.00 66.38 705 SER A O 1
ATOM 5606 N N . GLU A 1 706 ? -33.450 8.538 27.652 1.00 55.38 706 GLU A N 1
ATOM 5607 C CA . GLU A 1 706 ? -33.355 9.238 28.950 1.00 55.38 706 GLU A CA 1
ATOM 5608 C C . GLU A 1 706 ? -33.641 8.353 30.183 1.00 55.38 706 GLU A C 1
ATOM 5610 O O . GLU A 1 706 ? -32.913 8.391 31.170 1.00 55.38 706 GLU A O 1
ATOM 5615 N N . THR A 1 707 ? -34.654 7.485 30.119 1.00 47.16 707 THR A N 1
ATOM 5616 C CA . THR A 1 707 ? -35.066 6.581 31.212 1.00 47.16 707 THR A CA 1
ATOM 5617 C C . THR A 1 707 ? -34.125 5.402 31.478 1.00 47.16 707 THR A C 1
ATOM 5619 O O . THR A 1 707 ? -34.286 4.714 32.482 1.00 47.16 707 THR A O 1
ATOM 5622 N N . SER A 1 708 ? -33.160 5.134 30.595 1.00 47.69 708 SER A N 1
ATOM 5623 C CA . SER A 1 708 ? -32.191 4.029 30.702 1.00 47.69 708 SER A CA 1
ATOM 5624 C C . SER A 1 708 ? -30.765 4.509 30.992 1.00 47.69 708 SER A C 1
ATOM 5626 O O . SER A 1 708 ? -29.833 3.705 30.980 1.00 47.69 708 SER A O 1
ATOM 5628 N N . MET A 1 709 ? -30.580 5.809 31.253 1.00 48.44 709 MET A N 1
ATOM 5629 C CA . MET A 1 709 ? -29.286 6.407 31.583 1.00 48.44 709 MET A CA 1
ATOM 5630 C C . MET A 1 709 ? -28.889 6.093 33.033 1.00 48.44 709 MET A C 1
ATOM 5632 O O . MET A 1 709 ? -28.899 6.961 33.901 1.00 48.44 709 MET A O 1
ATOM 5636 N N . ILE A 1 710 ? -28.524 4.841 33.309 1.00 44.72 710 ILE A N 1
ATOM 5637 C CA . ILE A 1 710 ? -27.696 4.535 34.483 1.00 44.72 710 ILE A CA 1
ATOM 5638 C C . ILE A 1 710 ? -26.340 5.203 34.232 1.00 44.72 710 ILE A C 1
ATOM 5640 O O . ILE A 1 710 ? -25.798 5.105 33.129 1.00 44.72 710 ILE A O 1
ATOM 5644 N N . SER A 1 711 ? -25.812 5.939 35.213 1.00 48.34 711 SER A N 1
ATOM 5645 C CA . SER A 1 711 ? -24.527 6.613 35.036 1.00 48.34 711 SER A CA 1
ATOM 5646 C C . SER A 1 711 ? -23.433 5.560 34.838 1.00 48.34 711 SER A C 1
ATOM 5648 O O . SER A 1 711 ? -23.214 4.718 35.708 1.00 48.34 711 SER A O 1
ATOM 5650 N N . ASP A 1 712 ? -22.730 5.595 33.704 1.00 53.19 712 ASP A N 1
ATOM 5651 C CA . ASP A 1 712 ? -21.603 4.683 33.449 1.00 53.19 712 ASP A CA 1
ATOM 5652 C C . ASP A 1 712 ? -20.536 4.748 34.553 1.00 53.19 712 ASP A C 1
ATOM 5654 O O . ASP A 1 712 ? -19.773 3.805 34.720 1.00 53.19 712 ASP A O 1
ATOM 5658 N N . SER A 1 713 ? -20.495 5.842 35.317 1.00 51.03 713 SER A N 1
ATOM 5659 C CA . SER A 1 713 ? -19.574 6.095 36.424 1.00 51.03 713 SER A CA 1
ATOM 5660 C C . SER A 1 713 ? -19.889 5.347 37.725 1.00 51.03 713 SER A C 1
ATOM 5662 O O . SER A 1 713 ? -19.058 5.363 38.630 1.00 51.03 713 SER A O 1
ATOM 5664 N N . GLU A 1 714 ? -21.051 4.703 37.873 1.00 54.31 714 GLU A N 1
ATOM 5665 C CA . GLU A 1 714 ? -21.372 3.972 39.108 1.00 54.31 714 GLU A CA 1
ATOM 5666 C C . GLU A 1 714 ? -20.410 2.791 39.309 1.00 54.31 714 GLU A C 1
ATOM 5668 O O . GLU A 1 714 ? -20.494 1.793 38.595 1.00 54.31 714 GLU A O 1
ATOM 5673 N N . GLY A 1 715 ? -19.512 2.880 40.296 1.00 61.41 715 GLY A N 1
ATOM 5674 C CA . GLY A 1 715 ? -18.515 1.845 40.602 1.00 61.41 715 GLY A CA 1
ATOM 5675 C C . GLY A 1 715 ? -17.237 1.905 39.754 1.00 61.41 715 GLY A C 1
ATOM 5676 O O . GLY A 1 715 ? -16.564 0.882 39.615 1.00 61.41 715 GLY A O 1
ATOM 5677 N N . MET A 1 716 ? -16.934 3.067 39.162 1.00 73.44 716 MET A N 1
ATOM 5678 C CA . MET A 1 716 ? -15.649 3.360 38.522 1.00 73.44 716 MET A CA 1
ATOM 5679 C C . MET A 1 716 ? -14.856 4.347 39.379 1.00 73.44 716 MET A C 1
ATOM 5681 O O . MET A 1 716 ? -15.322 5.462 39.613 1.00 73.44 716 MET A O 1
ATOM 5685 N N . ASP A 1 717 ? -13.649 3.964 39.787 1.00 80.50 717 ASP A N 1
ATOM 5686 C CA . ASP A 1 717 ? -12.747 4.853 40.521 1.00 80.50 717 ASP A CA 1
ATOM 5687 C C . ASP A 1 717 ? -11.803 5.544 39.532 1.00 80.50 717 ASP A C 1
ATOM 5689 O O . ASP A 1 717 ? -11.250 4.900 38.636 1.00 80.50 717 ASP A O 1
ATOM 5693 N N . ARG A 1 718 ? -11.615 6.862 39.655 1.00 84.25 718 ARG A N 1
ATOM 5694 C CA . ARG A 1 718 ? -10.576 7.563 38.885 1.00 84.25 718 ARG A CA 1
ATOM 5695 C C . ARG A 1 718 ? -9.216 7.154 39.431 1.00 84.25 718 ARG A C 1
ATOM 5697 O O . ARG A 1 718 ? -8.981 7.294 40.626 1.00 84.25 718 ARG A O 1
ATOM 5704 N N . LEU A 1 719 ? -8.345 6.669 38.552 1.00 84.88 719 LEU A N 1
ATOM 5705 C CA . LEU A 1 719 ? -6.984 6.312 38.922 1.00 84.88 719 LEU A CA 1
ATOM 5706 C C . LEU A 1 719 ? -6.206 7.586 39.264 1.00 84.88 719 LEU A C 1
ATOM 5708 O O . LEU A 1 719 ? -6.166 8.517 38.457 1.00 84.88 719 LEU A O 1
ATOM 5712 N N . SER A 1 720 ? -5.603 7.617 40.447 1.00 83.25 720 SER A N 1
ATOM 5713 C CA . SER A 1 720 ? -4.739 8.708 40.895 1.00 83.25 720 SER A CA 1
ATOM 5714 C C . SER A 1 720 ? -3.256 8.351 40.745 1.00 83.25 720 SER A C 1
ATOM 5716 O O . SER A 1 720 ? -2.892 7.194 40.514 1.00 83.25 720 SER A O 1
ATOM 5718 N N . GLU A 1 721 ? -2.381 9.348 40.873 1.00 78.69 721 GLU A N 1
ATOM 5719 C CA . GLU A 1 721 ? -0.926 9.138 40.865 1.00 78.69 721 GLU A CA 1
ATOM 5720 C C . GLU A 1 721 ? -0.478 8.240 42.034 1.00 78.69 721 GLU A C 1
ATOM 5722 O O . GLU A 1 721 ? 0.356 7.347 41.854 1.00 78.69 721 GLU A O 1
ATOM 5727 N N . GLU A 1 722 ? -1.113 8.400 43.200 1.00 75.31 722 GLU A N 1
ATOM 5728 C CA . GLU A 1 722 ? -0.868 7.615 44.418 1.00 75.31 722 GLU A CA 1
ATOM 5729 C C . GLU A 1 722 ? -1.167 6.117 44.221 1.00 75.31 722 GLU A C 1
ATOM 5731 O O . GLU A 1 722 ? -0.469 5.257 44.760 1.00 75.31 722 GLU A O 1
ATOM 5736 N N . ASP A 1 723 ? -2.163 5.776 43.396 1.00 75.31 723 ASP A N 1
ATOM 5737 C CA . ASP A 1 723 ? -2.532 4.382 43.116 1.00 75.31 723 ASP A CA 1
ATOM 5738 C C . ASP A 1 723 ? -1.475 3.638 42.279 1.00 75.31 723 ASP A C 1
ATOM 5740 O O . ASP A 1 723 ? -1.339 2.408 42.361 1.00 75.31 723 ASP A O 1
ATOM 5744 N N . LEU A 1 724 ? -0.735 4.375 41.446 1.00 75.31 724 LEU A N 1
ATOM 5745 C CA . LEU A 1 724 ? 0.276 3.834 40.538 1.00 75.31 724 LEU A CA 1
ATOM 5746 C C . LEU A 1 724 ? 1.643 3.723 41.207 1.00 75.31 724 LEU A C 1
ATOM 5748 O O . LEU A 1 724 ? 2.330 2.702 41.053 1.00 75.31 724 LEU A O 1
ATOM 5752 N N . ILE A 1 725 ? 2.021 4.743 41.974 1.00 69.44 725 ILE A N 1
ATOM 5753 C CA . ILE A 1 725 ? 3.286 4.801 42.699 1.00 69.44 725 ILE A CA 1
ATOM 5754 C C . ILE A 1 725 ? 3.079 4.174 44.082 1.00 69.44 725 ILE A C 1
ATOM 5756 O O . ILE A 1 725 ? 2.995 4.847 45.103 1.00 69.44 725 ILE A O 1
ATOM 5760 N N . LYS A 1 726 ? 3.010 2.839 44.126 1.00 60.03 726 LYS A N 1
ATOM 5761 C CA . LYS A 1 726 ? 3.102 2.113 45.400 1.00 60.03 726 LYS A CA 1
ATOM 5762 C C . LYS A 1 726 ? 4.559 2.153 45.855 1.00 60.03 726 LYS A C 1
ATOM 5764 O O . LYS A 1 726 ? 5.342 1.310 45.423 1.00 60.03 726 LYS A O 1
ATOM 5769 N N . THR A 1 727 ? 4.922 3.127 46.685 1.00 52.69 727 THR A N 1
ATOM 5770 C CA . THR A 1 727 ? 6.220 3.150 47.368 1.00 52.69 727 THR A CA 1
ATOM 5771 C C . THR A 1 727 ? 6.388 1.847 48.153 1.00 52.69 727 THR A C 1
ATOM 5773 O O . THR A 1 727 ? 5.591 1.532 49.040 1.00 52.69 727 THR A O 1
ATOM 5776 N N . GLN A 1 728 ? 7.382 1.027 47.802 1.00 52.34 728 GLN A N 1
ATOM 5777 C CA . GLN A 1 728 ? 7.786 -0.071 48.680 1.00 52.34 728 GLN A CA 1
ATOM 5778 C C . GLN A 1 728 ? 8.571 0.510 49.865 1.00 52.34 728 GLN A C 1
ATOM 5780 O O . GLN A 1 728 ? 9.045 1.645 49.807 1.00 52.34 728 GLN A O 1
ATOM 5785 N N . ASN A 1 729 ? 8.718 -0.244 50.959 1.00 48.72 729 ASN A N 1
ATOM 5786 C CA . ASN A 1 729 ? 9.546 0.192 52.090 1.00 48.72 729 ASN A CA 1
ATOM 5787 C C . ASN A 1 729 ? 10.982 0.483 51.612 1.00 48.72 729 ASN A C 1
ATOM 5789 O O . ASN A 1 729 ? 11.737 -0.450 51.350 1.00 48.72 729 ASN A O 1
ATOM 5793 N N . GLY A 1 730 ? 11.342 1.767 51.524 1.00 57.94 730 GLY A N 1
ATOM 5794 C CA . GLY A 1 730 ? 12.640 2.253 51.037 1.00 57.94 730 GLY A CA 1
ATOM 5795 C C . GLY A 1 730 ? 12.552 3.182 49.819 1.00 57.94 730 GLY A C 1
ATOM 5796 O O . GLY A 1 730 ? 13.458 3.989 49.613 1.00 57.94 730 GLY A O 1
ATOM 5797 N N . ASP A 1 731 ? 11.453 3.141 49.061 1.00 57.75 731 ASP A N 1
ATOM 5798 C CA . ASP A 1 731 ? 11.253 4.004 47.895 1.00 57.75 731 ASP A CA 1
ATOM 5799 C C . ASP A 1 731 ? 10.817 5.412 48.306 1.00 57.75 731 ASP A C 1
ATOM 5801 O O . ASP A 1 731 ? 10.097 5.620 49.285 1.00 57.75 731 ASP A O 1
ATOM 5805 N N . SER A 1 732 ? 11.278 6.401 47.545 1.00 58.84 732 SER A N 1
ATOM 5806 C CA . SER A 1 732 ? 11.189 7.814 47.899 1.00 58.84 732 SER A CA 1
ATOM 5807 C C . SER A 1 732 ? 10.861 8.632 46.662 1.00 58.84 732 SER A C 1
ATOM 5809 O O . SER A 1 732 ? 11.640 8.638 45.712 1.00 58.84 732 SER A O 1
ATOM 5811 N N . VAL A 1 733 ? 9.712 9.305 46.668 1.00 63.34 733 VAL A N 1
ATOM 5812 C CA . VAL A 1 733 ? 9.318 10.224 45.594 1.00 63.34 733 VAL A CA 1
ATOM 5813 C C . VAL A 1 733 ? 9.865 11.608 45.930 1.00 63.34 733 VAL A C 1
ATOM 5815 O O . VAL A 1 733 ? 9.677 12.084 47.049 1.00 63.34 733 VAL A O 1
ATOM 5818 N N . ILE A 1 734 ? 10.569 12.221 44.980 1.00 68.81 734 ILE A N 1
ATOM 5819 C CA . ILE A 1 734 ? 11.045 13.605 45.058 1.00 68.81 734 ILE A CA 1
ATOM 5820 C C . ILE A 1 734 ? 10.396 14.340 43.892 1.00 68.81 734 ILE A C 1
ATOM 5822 O O . ILE A 1 734 ? 10.647 14.006 42.732 1.00 68.81 734 ILE A O 1
ATOM 5826 N N . GLU A 1 735 ? 9.529 15.297 44.202 1.00 64.75 735 GLU A N 1
ATOM 5827 C CA . GLU A 1 735 ? 8.888 16.144 43.201 1.00 64.75 735 GLU A CA 1
ATOM 5828 C C . GLU A 1 735 ? 9.803 17.321 42.884 1.00 64.75 735 GLU A C 1
ATOM 5830 O O . GLU A 1 735 ? 10.183 18.088 43.764 1.00 64.75 735 GLU A O 1
ATOM 5835 N N . ILE A 1 736 ? 10.174 17.443 41.613 1.00 73.75 736 ILE A N 1
ATOM 5836 C CA . ILE A 1 736 ? 11.011 18.529 41.119 1.00 73.75 736 ILE A CA 1
ATOM 5837 C C . ILE A 1 736 ? 10.203 19.280 40.066 1.00 73.75 736 ILE A C 1
ATOM 5839 O O . ILE A 1 736 ? 9.809 18.709 39.049 1.00 73.75 736 ILE A O 1
ATOM 5843 N N . HIS A 1 737 ? 9.962 20.560 40.310 1.00 73.88 737 HIS A N 1
ATOM 5844 C CA . HIS A 1 737 ? 9.245 21.460 39.423 1.00 73.88 737 HIS A CA 1
ATOM 5845 C C . HIS A 1 737 ? 10.214 22.348 38.635 1.00 73.88 737 HIS A C 1
ATOM 5847 O O . HIS A 1 737 ? 10.480 22.084 37.468 1.00 73.88 737 HIS A O 1
ATOM 5853 N N . ARG A 1 738 ? 10.741 23.412 39.249 1.00 75.94 738 ARG A N 1
ATOM 5854 C CA . ARG A 1 738 ? 11.608 24.422 38.596 1.00 75.94 738 ARG A CA 1
ATOM 5855 C C . ARG A 1 738 ? 12.987 24.539 39.235 1.00 75.94 738 ARG A C 1
ATOM 5857 O O . ARG A 1 738 ? 13.806 25.363 38.840 1.00 75.94 738 ARG A O 1
ATOM 5864 N N . GLU A 1 739 ? 13.260 23.728 40.243 1.00 79.88 739 GLU A N 1
ATOM 5865 C CA . GLU A 1 739 ? 14.465 23.782 41.064 1.00 79.88 739 GLU A CA 1
ATOM 5866 C C . GLU A 1 739 ? 15.718 23.411 40.247 1.00 79.88 739 GLU A C 1
ATOM 5868 O O . GLU A 1 739 ? 16.823 23.878 40.538 1.00 79.88 739 GLU A O 1
ATOM 5873 N N . LEU A 1 740 ? 15.542 22.643 39.166 1.00 80.25 740 LEU A N 1
ATOM 5874 C CA . LEU A 1 740 ? 16.599 22.277 38.219 1.00 80.25 740 LEU A CA 1
ATOM 5875 C C . LEU A 1 740 ? 16.739 23.237 37.026 1.00 80.25 740 LEU A C 1
ATOM 5877 O O . LEU A 1 740 ? 17.688 23.089 36.253 1.00 80.25 740 LEU A O 1
ATOM 5881 N N . ASP A 1 741 ? 15.874 24.247 36.888 1.00 77.75 741 ASP A N 1
ATOM 5882 C CA . ASP A 1 741 ? 15.924 25.190 35.765 1.00 77.75 741 ASP A CA 1
ATOM 5883 C C . ASP A 1 741 ? 17.242 25.987 35.785 1.00 77.75 741 ASP A C 1
ATOM 5885 O O . ASP A 1 741 ? 17.624 26.585 36.796 1.00 77.75 741 ASP A O 1
ATOM 5889 N N . GLY A 1 742 ? 17.985 26.014 34.674 1.00 82.81 742 GLY A N 1
ATOM 5890 C CA . GLY A 1 742 ? 19.233 26.777 34.556 1.00 82.81 742 GLY A CA 1
ATOM 5891 C C . GLY A 1 742 ? 20.219 26.216 33.533 1.00 82.81 742 GLY A C 1
ATOM 5892 O O . GLY A 1 742 ? 19.868 25.411 32.676 1.00 82.81 742 GLY A O 1
ATOM 5893 N N . ALA A 1 743 ? 21.477 26.662 33.603 1.00 80.38 743 ALA A N 1
ATOM 5894 C CA . ALA A 1 743 ? 22.525 26.187 32.704 1.00 80.38 743 ALA A CA 1
ATOM 5895 C C . ALA A 1 743 ? 22.861 24.708 32.977 1.00 80.38 743 ALA A C 1
ATOM 5897 O O . ALA A 1 743 ? 23.076 24.323 34.124 1.00 80.38 743 ALA A O 1
ATOM 5898 N N . ALA A 1 744 ? 22.991 23.893 31.923 1.00 76.38 744 ALA A N 1
ATOM 5899 C CA . ALA A 1 744 ? 23.223 22.444 32.030 1.00 76.38 744 ALA A CA 1
ATOM 5900 C C . ALA A 1 744 ? 24.455 22.063 32.878 1.00 76.38 744 ALA A C 1
ATOM 5902 O O . ALA A 1 744 ? 24.448 21.044 33.563 1.00 76.38 744 ALA A O 1
ATOM 5903 N N . LYS A 1 745 ? 25.492 22.913 32.895 1.00 85.19 745 LYS A N 1
ATOM 5904 C CA . LYS A 1 745 ? 26.692 22.736 33.735 1.00 85.19 745 LYS A CA 1
ATOM 5905 C C . LYS A 1 745 ? 26.394 22.709 35.242 1.00 85.19 745 LYS A C 1
ATOM 5907 O O . LYS A 1 745 ? 27.161 22.127 35.999 1.00 85.19 745 LYS A O 1
ATOM 5912 N N . ASP A 1 746 ? 25.292 23.329 35.662 1.00 84.75 746 ASP A N 1
ATOM 5913 C CA . ASP A 1 746 ? 24.892 23.448 37.064 1.00 84.75 746 ASP A CA 1
ATOM 5914 C C . ASP A 1 746 ? 23.879 22.361 37.466 1.00 84.75 746 ASP A C 1
ATOM 5916 O O . ASP A 1 746 ? 23.579 22.219 38.651 1.00 84.75 746 ASP A O 1
ATOM 5920 N N . PHE A 1 747 ? 23.382 21.567 36.505 1.00 85.88 747 PHE A N 1
ATOM 5921 C CA . PHE A 1 747 ? 22.367 20.533 36.729 1.00 85.88 747 PHE A CA 1
ATOM 5922 C C . PHE A 1 747 ? 22.801 19.528 37.793 1.00 85.88 747 PHE A C 1
ATOM 5924 O O . PHE A 1 747 ? 22.083 19.311 38.762 1.00 85.88 747 PHE A O 1
ATOM 5931 N N . GLY A 1 748 ? 24.002 18.954 37.644 1.00 83.56 748 GLY A N 1
ATOM 5932 C CA . GLY A 1 748 ? 24.493 17.930 38.565 1.00 83.56 748 GLY A CA 1
ATOM 5933 C C . GLY A 1 748 ? 24.566 18.444 40.000 1.00 83.56 748 GLY A C 1
ATOM 5934 O O . GLY A 1 748 ? 24.126 17.764 40.918 1.00 83.56 748 GLY A O 1
ATOM 5935 N N . LYS A 1 749 ? 25.050 19.676 40.190 1.00 85.00 749 LYS A N 1
ATOM 5936 C CA . LYS A 1 749 ? 25.127 20.291 41.516 1.00 85.00 749 LYS A CA 1
ATOM 5937 C C . LYS A 1 749 ? 23.734 20.527 42.106 1.00 85.00 749 LYS A C 1
ATOM 5939 O O . LYS A 1 749 ? 23.477 20.083 43.215 1.00 85.00 749 LYS A O 1
ATOM 5944 N N . LYS A 1 750 ? 22.826 21.148 41.345 1.00 84.88 750 LYS A N 1
ATOM 5945 C CA . LYS A 1 750 ? 21.451 21.417 41.794 1.00 84.88 750 LYS A CA 1
ATOM 5946 C C . LYS A 1 750 ? 20.690 20.139 42.141 1.00 84.88 750 LYS A C 1
ATOM 5948 O O . LYS A 1 750 ? 19.992 20.103 43.143 1.00 84.88 750 LYS A O 1
ATOM 5953 N N . PHE A 1 751 ? 20.852 19.090 41.339 1.00 85.50 751 PHE A N 1
ATOM 5954 C CA . PHE A 1 751 ? 20.217 17.797 41.574 1.00 85.50 751 PHE A CA 1
ATOM 5955 C C . PHE A 1 751 ? 20.679 17.152 42.883 1.00 85.50 751 PHE A C 1
ATOM 5957 O O . PHE A 1 751 ? 19.846 16.716 43.675 1.00 85.50 751 PHE A O 1
ATOM 5964 N N . TRP A 1 752 ? 21.990 17.134 43.143 1.00 85.19 752 TRP A N 1
ATOM 5965 C CA . TRP A 1 752 ? 22.520 16.600 44.399 1.00 85.19 752 TRP A CA 1
ATOM 5966 C C . TRP A 1 752 ? 22.168 17.472 45.608 1.00 85.19 752 TRP A C 1
ATOM 5968 O O . TRP A 1 752 ? 21.850 16.915 46.654 1.00 85.19 752 TRP A O 1
ATOM 5978 N N . ASP A 1 753 ? 22.144 18.800 45.457 1.00 84.19 753 ASP A N 1
ATOM 5979 C CA . ASP A 1 753 ? 21.726 19.725 46.519 1.00 84.19 753 ASP A CA 1
ATOM 5980 C C . ASP A 1 753 ? 20.251 19.484 46.921 1.00 84.19 753 ASP A C 1
ATOM 5982 O O . ASP A 1 753 ? 19.934 19.456 48.110 1.00 84.19 753 ASP A O 1
ATOM 5986 N N . ILE A 1 754 ? 19.358 19.250 45.947 1.00 83.62 754 ILE A N 1
ATOM 5987 C CA . ILE A 1 754 ? 17.942 18.906 46.190 1.00 83.62 754 ILE A CA 1
ATOM 5988 C C . ILE A 1 754 ? 17.830 17.549 46.893 1.00 83.62 754 ILE A C 1
ATOM 5990 O O . ILE A 1 754 ? 17.143 17.429 47.902 1.00 83.62 754 ILE A O 1
ATOM 5994 N N . LEU A 1 755 ? 18.550 16.530 46.413 1.00 82.75 755 LEU A N 1
ATOM 5995 C CA . LEU A 1 755 ? 18.577 15.205 47.046 1.00 82.75 755 LEU A CA 1
ATOM 5996 C C . LEU A 1 755 ? 19.095 15.249 48.490 1.00 82.75 755 LEU A C 1
ATOM 5998 O O . LEU A 1 755 ? 18.579 14.530 49.345 1.00 82.75 755 LEU A O 1
ATOM 6002 N N . GLU A 1 756 ? 20.102 16.078 48.770 1.00 81.75 756 GLU A N 1
ATOM 6003 C CA . GLU A 1 756 ? 20.675 16.235 50.109 1.00 81.75 756 GLU A CA 1
ATOM 6004 C C . GLU A 1 756 ? 19.744 16.992 51.063 1.00 81.75 756 GLU A C 1
ATOM 6006 O O . GLU A 1 756 ? 19.694 16.661 52.250 1.00 81.75 756 GLU A O 1
ATOM 6011 N N . GLN A 1 757 ? 18.973 17.959 50.557 1.00 79.69 757 GLN A N 1
ATOM 6012 C CA . GLN A 1 757 ? 17.964 18.671 51.343 1.00 79.69 757 GLN A CA 1
ATOM 6013 C C . GLN A 1 757 ? 16.724 17.823 51.611 1.00 79.69 757 GLN A C 1
ATOM 6015 O O . GLN A 1 757 ? 16.306 17.706 52.765 1.00 79.69 757 GLN A O 1
ATOM 6020 N N . ASP A 1 758 ? 16.156 17.222 50.568 1.00 75.50 758 ASP A N 1
ATOM 6021 C CA . ASP A 1 758 ? 14.851 16.578 50.665 1.00 75.50 758 ASP A CA 1
ATOM 6022 C C . ASP A 1 758 ? 14.952 15.172 51.243 1.00 75.50 758 ASP A C 1
ATOM 6024 O O . ASP A 1 758 ? 14.097 14.786 52.040 1.00 75.50 758 ASP A O 1
ATOM 6028 N N . ARG A 1 759 ? 15.992 14.401 50.882 1.00 70.19 759 ARG A N 1
ATOM 6029 C CA . ARG A 1 759 ? 16.166 12.993 51.289 1.00 70.19 759 ARG A CA 1
ATOM 6030 C C . ARG A 1 759 ? 17.620 12.640 51.636 1.00 70.19 759 ARG A C 1
ATOM 6032 O O . ARG A 1 759 ? 18.229 11.761 51.012 1.00 70.19 759 ARG A O 1
ATOM 6039 N N . PRO A 1 760 ? 18.179 13.235 52.709 1.00 70.69 760 PRO A N 1
ATOM 6040 C CA . PRO A 1 760 ? 19.538 12.940 53.177 1.00 70.69 760 PRO A CA 1
ATOM 6041 C C . PRO A 1 760 ? 19.740 11.477 53.609 1.00 70.69 760 PRO A C 1
ATOM 6043 O O . PRO A 1 760 ? 20.868 11.032 53.814 1.00 70.69 760 PRO A O 1
ATOM 6046 N N . ASP A 1 761 ? 18.662 10.720 53.797 1.00 69.12 761 ASP A N 1
ATOM 6047 C CA . ASP A 1 761 ? 18.658 9.296 54.115 1.00 69.12 761 ASP A CA 1
ATOM 6048 C C . ASP A 1 761 ? 19.053 8.404 52.925 1.00 69.12 761 ASP A C 1
ATOM 6050 O O . ASP A 1 761 ? 19.750 7.409 53.134 1.00 69.12 761 ASP A O 1
ATOM 6054 N N . LEU A 1 762 ? 18.727 8.792 51.684 1.00 66.31 762 LEU A N 1
ATOM 6055 C CA . LEU A 1 762 ? 19.151 8.063 50.478 1.00 66.31 762 LEU A CA 1
ATOM 6056 C C . LEU A 1 762 ? 20.676 8.115 50.295 1.00 66.31 762 LEU A C 1
ATOM 6058 O O . LEU A 1 762 ? 21.298 7.121 49.919 1.00 66.31 762 LEU A O 1
ATOM 6062 N N . LEU A 1 763 ? 21.294 9.241 50.662 1.00 66.88 763 LEU A N 1
ATOM 6063 C CA . LEU A 1 763 ? 22.741 9.477 50.575 1.00 66.88 763 LEU A CA 1
ATOM 6064 C C . LEU A 1 763 ? 23.556 8.762 51.669 1.00 66.88 763 LEU A C 1
ATOM 6066 O O . LEU A 1 763 ? 24.778 8.653 51.562 1.00 66.88 763 LEU A O 1
ATOM 6070 N N . LYS A 1 764 ? 22.904 8.258 52.725 1.00 60.28 764 LYS A N 1
ATOM 6071 C CA . LYS A 1 764 ? 23.567 7.569 53.849 1.00 60.28 764 LYS A CA 1
ATOM 6072 C C . LYS A 1 764 ? 23.728 6.062 53.650 1.00 60.28 764 LYS A C 1
ATOM 6074 O O . LYS A 1 764 ? 24.451 5.439 54.419 1.00 60.28 764 LYS A O 1
ATOM 6079 N N . SER A 1 765 ? 23.094 5.480 52.632 1.00 49.81 765 SER A N 1
ATOM 6080 C CA . SER A 1 765 ? 23.104 4.030 52.376 1.00 49.81 765 SER A CA 1
ATOM 6081 C C . SER A 1 765 ? 24.341 3.515 51.614 1.00 49.81 765 SER A C 1
ATOM 6083 O O . SER A 1 765 ? 24.469 2.313 51.400 1.00 49.81 765 SER A O 1
ATOM 6085 N N . GLY A 1 766 ? 25.276 4.401 51.246 1.00 49.34 766 GLY A N 1
ATOM 6086 C CA . GLY A 1 766 ? 26.484 4.077 50.474 1.00 49.34 766 GLY A CA 1
ATOM 6087 C C . GLY A 1 766 ? 27.811 4.484 51.125 1.00 49.34 766 GLY A C 1
ATOM 6088 O O . GLY A 1 766 ? 28.745 4.822 50.398 1.00 49.34 766 GLY A O 1
ATOM 6089 N N . ARG A 1 767 ? 27.909 4.498 52.462 1.00 37.16 767 ARG A N 1
ATOM 6090 C CA . ARG A 1 767 ? 29.190 4.641 53.179 1.00 37.16 767 ARG A CA 1
ATOM 6091 C C . ARG A 1 767 ? 29.525 3.426 54.022 1.00 37.16 767 ARG A C 1
ATOM 6093 O O . ARG A 1 767 ? 28.612 2.940 54.722 1.00 37.16 767 ARG A O 1
#

Radius of gyration: 30.26 Å; chains: 1; bounding box: 75×68×95 Å

Sequence (767 aa):
MNSAPIVQRHINSLLLSTFFADELSEHSFRLETGAFFLPGEDGQSSRAKRFLDWCERVAANSSDHPELEKGVHALKHGTILEGSKTSRLIHEAQSQLEKLDETWRLEHQNLSDQLEELKSELKDEEHALRAIEFQMRRMTEEYLLSELAARAFLPGYGFPLHVAGLNTLTIEEFKRQKDDKNGREDNRLRSRNEPARDAATAIREYAPGADIVLDGKVYKSCGLSLTWKKPVDAEVKEPQEFRLAWRCRKCGTAGTQRNGKIDELTCSNCGSGDLDIRRFIQPGGYTVDFYDKPHNDVTKQTFMPVKEPWVFMDDPWRSLPDPDLGRIRTSRKAQIFWHSSGLHNHGYALCLGCGRADSQTAEGELPEIFTRPHHSPRYKKSGDMCPGNDNDWLIKRDLHLGFESQTDAFELQLRDGKGHLLEDEQAAYSLAIALKGALASLLGIEEQELGFVVARRKEGQQSGFSLILYDSNSGGSGYASQAGHDLAELLKKAEEILQCKAECDAACGQCLMSYDTRFYIDKLNRKKALSFLQEIKLHDRLALPEKYRFFGKASMLESCPLEEAIQQAFRALGSDQVNFYVTEFSEDMDLREAWFFGRAFRWAASGRTVRIMIVKTVLDKLLLHQRLSLLSLIGVPNIEVLVLADKARFRLPFDGIKLSEVVSTRSGSREIRVWGTSDKTALLPNKSWGNASNAPVIRGDIVLSETSMISDSEGMDRLSEEDLIKTQNGDSVIEIHRELDGAAKDFGKKFWDILEQDRPDLLKSGR

pLDDT: mean 83.47, std 12.87, range [34.28, 98.44]